Protein AF-A0A0N7LTR2-F1 (afdb_monomer_lite)

Secondary structure (DSSP, 8-state):
-----------------------------THHHHHHTT--TTGGG---S---S--------------------------------------------------------------------------------------------------------------------------------------PPPPS--STT-----TTT-SEEEEEE--STTEE-STT--BTTT-GGGB-TTS-EE-TTS-EEEEE--SSSEEEETTTEEEEP-SSS---SEEEEE-TTSS-EEEEEPPPEEEE-STT-SSEEE-TTS-EEE---S-HHHHHHHHS--SSTT-TTSSS------EEE-B-B-TTSPBPBPTTSSB-B-TTTT-BHHHHHHHHTTTT--S-EEE-SS-SS--EEEEEEEEEEEETTEEEEEEEEEESSSS---EE---TT-TT--SGGGTPPB-SSBSSSSEEE-SS-EEEE-TTS-EEEE-SSEEEE--EEEEEEEEPPPGGGG--SSSSS-PPPEEEEEEEEEEEEEPBS-TT-EEEETT---SS---BPPPEEEEE-SS-TTSEEEEE-S-EEBTTS-EE--SEESS--S-EEEETTS-EEEEE-B-TTS-B---EEEETHHHHHHTTSHHHHTT---HHHHHTB-HHHHHBS--BTTS-EE-TTSSSEEEPPPSB--BSB--SSSTT-BPBS-TTSPSSPPTT-BSS-TT-EEEEEEESS--SSS-GGGBTTTTSTTTT-B-TTS-B--SSEEEEEEEES-SSPEEEEEEEEEEEEEE--EEPSS-EEE--SS--EEEESSS-EEE-TTS---TTS----EEE-STT-SSHHHH--EEEESPPTTT-EEE-TTS---TTTHHHHEEEEE-SSEEEEEETTEEEEEEET--S---GGGEE--

pLDDT: mean 75.54, std 25.18, range [21.42, 98.56]

Structure (mmCIF, N/CA/C/O backbone):
data_AF-A0A0N7LTR2-F1
#
_entry.id   AF-A0A0N7LTR2-F1
#
loop_
_atom_site.group_PDB
_atom_site.id
_atom_site.type_symbol
_atom_site.label_atom_id
_atom_site.label_alt_id
_atom_site.label_comp_id
_atom_site.label_asym_id
_atom_site.label_entity_id
_atom_site.label_seq_id
_atom_site.pdbx_PDB_ins_code
_atom_site.Cartn_x
_atom_site.Cartn_y
_atom_site.Cartn_z
_atom_site.occupancy
_atom_site.B_iso_or_equiv
_atom_site.auth_seq_id
_atom_site.auth_comp_id
_atom_site.auth_asym_id
_atom_site.auth_atom_id
_atom_site.pdbx_PDB_model_num
ATOM 1 N N . MET A 1 1 ? -13.730 67.266 6.460 1.00 27.45 1 MET A N 1
ATOM 2 C CA . MET A 1 1 ? -13.544 68.736 6.355 1.00 27.45 1 MET A CA 1
ATOM 3 C C . MET A 1 1 ? -12.291 68.985 5.519 1.00 27.45 1 MET A C 1
ATOM 5 O O . MET A 1 1 ? -11.347 68.276 5.801 1.00 27.45 1 MET A O 1
ATOM 9 N N . ALA A 1 2 ? -12.317 69.915 4.543 1.00 21.88 2 ALA A N 1
ATOM 10 C CA . ALA A 1 2 ? -11.205 70.540 3.773 1.00 21.88 2 ALA A CA 1
ATOM 11 C C . ALA A 1 2 ? -9.963 69.702 3.328 1.00 21.88 2 ALA A C 1
ATOM 13 O O . ALA A 1 2 ? -9.376 69.005 4.134 1.00 21.88 2 ALA A O 1
ATOM 14 N N . ASN A 1 3 ? -9.384 69.805 2.117 1.00 23.39 3 ASN A N 1
ATOM 15 C CA . ASN A 1 3 ? -9.625 70.615 0.900 1.00 23.39 3 ASN A CA 1
ATOM 16 C C . ASN A 1 3 ? -8.647 70.138 -0.227 1.00 23.39 3 ASN A C 1
ATOM 18 O O . ASN A 1 3 ? -7.612 69.577 0.104 1.00 23.39 3 ASN A O 1
ATOM 22 N N . SER A 1 4 ? -8.797 70.401 -1.540 1.00 26.00 4 SER A N 1
ATOM 23 C CA . SER A 1 4 ? -9.983 70.736 -2.364 1.00 26.00 4 SER A CA 1
ATOM 24 C C . SER A 1 4 ? -9.645 70.940 -3.868 1.00 26.00 4 SER A C 1
ATOM 26 O O . SER A 1 4 ? -9.025 71.949 -4.203 1.00 26.00 4 SER A O 1
ATOM 28 N N . GLY A 1 5 ? -10.212 70.139 -4.788 1.00 23.17 5 GLY A N 1
ATOM 29 C CA . GLY A 1 5 ? -10.500 70.575 -6.180 1.00 23.17 5 GLY A CA 1
ATOM 30 C C . GLY A 1 5 ? -9.328 70.519 -7.181 1.00 23.17 5 GLY A C 1
ATOM 31 O O . GLY A 1 5 ? -8.189 70.763 -6.815 1.00 23.17 5 GLY A O 1
ATOM 32 N N . LYS A 1 6 ? -9.519 70.265 -8.486 1.00 24.34 6 LYS A N 1
ATOM 33 C CA . LYS A 1 6 ? -10.646 70.498 -9.432 1.00 24.34 6 LYS A CA 1
ATOM 34 C C . LYS A 1 6 ? -10.545 69.457 -10.582 1.00 24.34 6 LYS A C 1
ATOM 36 O O . LYS A 1 6 ? -9.439 69.014 -10.839 1.00 24.34 6 LYS A O 1
ATOM 41 N N . GLY A 1 7 ? -11.560 69.086 -11.374 1.00 22.12 7 GLY A N 1
ATOM 42 C CA . GLY A 1 7 ? -12.991 69.424 -11.431 1.00 22.12 7 GLY A CA 1
ATOM 43 C C . GLY A 1 7 ? -13.678 68.708 -12.625 1.00 22.12 7 GLY A C 1
ATOM 44 O O . GLY A 1 7 ? -13.014 68.392 -13.606 1.00 22.12 7 GLY A O 1
ATOM 45 N N . ARG A 1 8 ? -14.994 68.433 -12.537 1.00 24.25 8 ARG A N 1
ATOM 46 C CA . ARG A 1 8 ? -15.818 67.762 -13.583 1.00 24.25 8 ARG A CA 1
ATOM 47 C C . ARG A 1 8 ? -16.147 68.694 -14.780 1.00 24.25 8 ARG A C 1
ATOM 49 O O . ARG A 1 8 ? -15.935 69.902 -14.671 1.00 24.25 8 ARG A O 1
ATOM 56 N N . PRO A 1 9 ? -16.765 68.181 -15.869 1.00 26.11 9 PRO A N 1
ATOM 57 C CA . PRO A 1 9 ? -18.240 68.213 -15.922 1.00 26.11 9 PRO A CA 1
ATOM 58 C C . PRO A 1 9 ? -18.907 66.909 -16.418 1.00 26.11 9 PRO A C 1
ATOM 60 O O . PRO A 1 9 ? -18.308 66.106 -17.121 1.00 26.11 9 PRO A O 1
ATOM 63 N N . SER A 1 10 ? -20.177 66.719 -16.050 1.00 32.16 10 SER A N 1
ATOM 64 C CA . SER A 1 10 ? -21.014 65.544 -16.351 1.00 32.16 10 SER A CA 1
ATOM 65 C C . SER A 1 10 ? -22.080 65.804 -17.428 1.00 32.16 10 SER A C 1
ATOM 67 O O . SER A 1 10 ? -22.504 66.950 -17.593 1.00 32.16 10 SER A O 1
ATOM 69 N N . LYS A 1 11 ? -22.582 64.730 -18.074 1.00 24.83 11 LYS A N 1
ATOM 70 C CA . LYS A 1 11 ? -23.971 64.546 -18.579 1.00 24.83 11 LYS A CA 1
ATOM 71 C C . LYS A 1 11 ? -24.163 63.141 -19.201 1.00 24.83 11 LYS A C 1
ATOM 73 O O . LYS A 1 11 ? -23.365 62.763 -20.044 1.00 24.83 11 LYS A O 1
ATOM 78 N N . GLY A 1 12 ? -25.219 62.409 -18.817 1.00 21.70 12 GLY A N 1
ATOM 79 C CA . GLY A 1 12 ? -25.766 61.251 -19.572 1.00 21.70 12 GLY A CA 1
ATOM 80 C C . GLY A 1 12 ? -26.955 61.673 -20.466 1.00 21.70 12 GLY A C 1
ATOM 81 O O . GLY A 1 12 ? -27.102 62.889 -20.647 1.00 21.70 12 GLY A O 1
ATOM 82 N N . PRO A 1 13 ? -27.854 60.770 -20.949 1.00 30.12 13 PRO A N 1
ATOM 83 C CA . PRO A 1 13 ? -27.952 59.304 -20.727 1.00 30.12 13 PRO A CA 1
ATOM 84 C C . PRO A 1 13 ? -28.182 58.397 -21.993 1.00 30.12 13 PRO A C 1
ATOM 86 O O . PRO A 1 13 ? -28.569 58.908 -23.036 1.00 30.12 13 PRO A O 1
ATOM 89 N N . ILE A 1 14 ? -27.952 57.067 -21.848 1.00 33.31 14 ILE A N 1
ATOM 90 C CA . ILE A 1 14 ? -28.678 55.830 -22.329 1.00 33.31 14 ILE A CA 1
ATOM 91 C C . ILE A 1 14 ? -29.540 55.946 -23.636 1.00 33.31 14 ILE A C 1
ATOM 93 O O . ILE A 1 14 ? -30.362 56.865 -23.653 1.00 33.31 14 ILE A O 1
ATOM 97 N N . PRO A 1 15 ? -29.495 55.050 -24.681 1.00 30.95 15 PRO A N 1
ATOM 98 C CA . PRO A 1 15 ? -29.559 53.561 -24.592 1.00 30.95 15 PRO A CA 1
ATOM 99 C C . PRO A 1 15 ? -28.834 52.693 -25.672 1.00 30.95 15 PRO A C 1
ATOM 101 O O . PRO A 1 15 ? -28.426 53.190 -26.718 1.00 30.95 15 PRO A O 1
ATOM 104 N N . GLY A 1 16 ? -28.855 51.359 -25.486 1.00 23.36 16 GLY A N 1
ATOM 105 C CA . GLY A 1 16 ? -28.915 50.374 -26.590 1.00 23.36 16 GLY A CA 1
ATOM 106 C C . GLY A 1 16 ? -27.848 49.268 -26.581 1.00 23.36 16 GLY A C 1
ATOM 107 O O . GLY A 1 16 ? -26.662 49.563 -26.664 1.00 23.36 16 GLY A O 1
ATOM 108 N N . ALA A 1 17 ? -28.276 48.002 -26.531 1.00 37.16 17 ALA A N 1
ATOM 109 C CA . ALA A 1 17 ? -27.402 46.830 -26.635 1.00 37.16 17 ALA A CA 1
ATOM 110 C C . ALA A 1 17 ? -27.069 46.477 -28.096 1.00 37.16 17 ALA A C 1
ATOM 112 O O . ALA A 1 17 ? -27.953 46.524 -28.952 1.00 37.16 17 ALA A O 1
ATOM 113 N N . ILE A 1 18 ? -25.829 46.044 -28.347 1.00 26.25 18 ILE A N 1
ATOM 114 C CA . ILE A 1 18 ? -25.440 45.177 -29.470 1.00 26.25 18 ILE A CA 1
ATOM 115 C C . ILE A 1 18 ? -24.360 44.233 -28.930 1.00 26.25 18 ILE A C 1
ATOM 117 O O . ILE A 1 18 ? -23.296 44.699 -28.531 1.00 26.25 18 ILE A O 1
ATOM 121 N N . GLY A 1 19 ? -24.639 42.930 -28.895 1.00 27.95 19 GLY A N 1
ATOM 122 C CA . GLY A 1 19 ? -23.622 41.910 -28.636 1.00 27.95 19 GLY A CA 1
ATOM 123 C C . GLY A 1 19 ? -22.854 41.565 -29.913 1.00 27.95 19 GLY A C 1
ATOM 124 O O . GLY A 1 19 ? -23.414 41.632 -31.009 1.00 27.95 19 GLY A O 1
ATOM 125 N N . ALA A 1 20 ? -21.588 41.182 -29.769 1.00 25.75 20 ALA A N 1
ATOM 126 C CA . ALA A 1 20 ? -20.799 40.553 -30.823 1.00 25.75 20 ALA A CA 1
ATOM 127 C C . ALA A 1 20 ? -19.718 39.669 -30.183 1.00 25.75 20 ALA A C 1
ATOM 129 O O . ALA A 1 20 ? -18.724 40.187 -29.685 1.00 25.75 20 ALA A O 1
ATOM 130 N N . ALA A 1 21 ? -19.989 38.362 -30.178 1.00 25.61 21 ALA A N 1
ATOM 131 C CA . ALA A 1 21 ? -19.090 37.229 -29.950 1.00 25.61 21 ALA A CA 1
ATOM 132 C C . ALA A 1 21 ? -17.677 37.529 -29.400 1.00 25.61 21 ALA A C 1
ATOM 134 O O . ALA A 1 21 ? -16.753 37.831 -30.156 1.00 25.61 21 ALA A O 1
ATOM 135 N N . VAL A 1 22 ? -17.492 37.271 -28.104 1.00 26.48 22 VAL A N 1
ATOM 136 C CA . VAL A 1 22 ? -16.370 36.413 -27.708 1.00 26.48 22 VAL A CA 1
ATOM 137 C C . VAL A 1 22 ? -16.920 34.999 -27.826 1.00 26.48 22 VAL A C 1
ATOM 139 O O . VAL A 1 22 ? -17.805 34.630 -27.061 1.00 26.48 22 VAL A O 1
ATOM 142 N N . THR A 1 23 ? -16.492 34.255 -28.840 1.00 22.69 23 THR A N 1
ATOM 143 C CA . THR A 1 23 ? -16.737 32.812 -28.886 1.00 22.69 23 THR A CA 1
ATOM 144 C C . THR A 1 23 ? -15.757 32.188 -27.897 1.00 22.69 23 THR A C 1
ATOM 146 O O . THR A 1 23 ? -14.553 32.372 -28.103 1.00 22.69 23 THR A O 1
ATOM 149 N N . PRO A 1 24 ? -16.200 31.471 -26.853 1.00 26.66 24 PRO A N 1
ATOM 150 C CA . PRO A 1 24 ? -15.319 30.519 -26.204 1.00 26.66 24 PRO A CA 1
ATOM 151 C C . PRO A 1 24 ? -14.921 29.513 -27.283 1.00 26.66 24 PRO A C 1
ATOM 153 O O . PRO A 1 24 ? -15.788 28.924 -27.932 1.00 26.66 24 PRO A O 1
ATOM 156 N N . LEU A 1 25 ? -13.623 29.332 -27.513 1.00 25.39 25 LEU A N 1
ATOM 157 C CA . LEU A 1 25 ? -13.156 28.092 -28.121 1.00 25.39 25 LEU A CA 1
ATOM 158 C C . LEU A 1 25 ? -13.174 27.043 -27.015 1.00 25.39 25 LEU A C 1
ATOM 160 O O . LEU A 1 25 ? -12.127 26.658 -26.506 1.00 25.39 25 LEU A O 1
ATOM 164 N N . GLY A 1 26 ? -14.385 26.609 -26.657 1.00 27.16 26 GLY A N 1
ATOM 165 C CA . GLY A 1 26 ? -14.559 25.301 -26.059 1.00 27.16 26 GLY A CA 1
ATOM 166 C C . GLY A 1 26 ? -14.031 24.303 -27.077 1.00 27.16 26 GLY A C 1
ATOM 167 O O . GLY A 1 26 ? -14.690 24.015 -28.076 1.00 27.16 26 GLY A O 1
ATOM 168 N N . ARG A 1 27 ? -12.804 23.827 -26.859 1.00 31.27 27 ARG A N 1
ATOM 169 C CA . ARG A 1 27 ? -12.446 22.497 -27.325 1.00 31.27 27 ARG A CA 1
ATOM 170 C C . ARG A 1 27 ? -13.220 21.554 -26.414 1.00 31.27 27 ARG A C 1
ATOM 172 O O . ARG A 1 27 ? -12.696 21.144 -25.390 1.00 31.27 27 ARG A O 1
ATOM 179 N N . GLN A 1 28 ? -14.460 21.237 -26.800 1.00 34.88 28 GLN A N 1
ATOM 180 C CA . GLN A 1 28 ? -14.993 19.921 -26.463 1.00 34.88 28 GLN A CA 1
ATOM 181 C C . GLN A 1 28 ? -13.907 18.924 -26.859 1.00 34.88 28 GLN A C 1
ATOM 183 O O . GLN A 1 28 ? -13.336 19.044 -27.953 1.00 34.88 28 GLN A O 1
ATOM 188 N N . ASN A 1 29 ? -13.568 18.007 -25.961 1.00 39.97 29 ASN A N 1
ATOM 189 C CA . ASN A 1 29 ? -12.481 17.067 -26.181 1.00 39.97 29 ASN A CA 1
ATOM 190 C C . ASN A 1 29 ? -12.978 15.910 -27.067 1.00 39.97 29 ASN A C 1
ATOM 192 O O . ASN A 1 29 ? -12.869 14.741 -26.707 1.00 39.97 29 ASN A O 1
ATOM 196 N N . THR A 1 30 ? -13.537 16.254 -28.242 1.00 39.19 30 THR A N 1
ATOM 197 C CA . THR A 1 30 ? -14.278 15.338 -29.128 1.00 39.19 30 THR A CA 1
ATOM 198 C C . THR A 1 30 ? -13.430 14.178 -29.620 1.00 39.19 30 THR A C 1
ATOM 200 O O . THR A 1 30 ? -13.977 13.264 -30.204 1.00 39.19 30 THR A O 1
ATOM 203 N N . LEU A 1 31 ? -12.114 14.168 -29.377 1.00 40.31 31 LEU A N 1
ATOM 204 C CA . LEU A 1 31 ? -11.267 13.010 -29.642 1.00 40.31 31 LEU A CA 1
ATOM 205 C C . LEU A 1 31 ? -11.751 11.750 -28.915 1.00 40.31 31 LEU A C 1
ATOM 207 O O . LEU A 1 31 ? -11.686 10.685 -29.514 1.00 40.31 31 LEU A O 1
ATOM 211 N N . ILE A 1 32 ? -12.213 11.850 -27.662 1.00 41.16 32 ILE A N 1
ATOM 212 C CA . ILE A 1 32 ? -12.656 10.669 -26.903 1.00 41.16 32 ILE A CA 1
ATOM 213 C C . ILE A 1 32 ? -13.948 10.132 -27.527 1.00 41.16 32 ILE A C 1
ATOM 215 O O . ILE A 1 32 ? -13.973 8.995 -27.985 1.00 41.16 32 ILE A O 1
ATOM 219 N N . GLU A 1 33 ? -14.973 10.978 -27.659 1.00 42.22 33 GLU A N 1
ATOM 220 C CA . GLU A 1 33 ? -16.238 10.627 -28.319 1.00 42.22 33 GLU A CA 1
ATOM 221 C C . GLU A 1 33 ? -16.053 10.185 -29.782 1.00 42.22 33 GLU A C 1
ATOM 223 O O . GLU A 1 33 ? -16.671 9.214 -30.197 1.00 42.22 33 GLU A O 1
ATOM 228 N N . ASP A 1 34 ? -15.204 10.847 -30.578 1.00 44.53 34 ASP A N 1
ATOM 229 C CA . ASP A 1 34 ? -14.968 10.499 -31.986 1.00 44.53 34 ASP A CA 1
ATOM 230 C C . ASP A 1 34 ? -14.216 9.163 -32.120 1.00 44.53 34 ASP A C 1
ATOM 232 O O . ASP A 1 34 ? -14.466 8.440 -33.084 1.00 44.53 34 ASP A O 1
ATOM 236 N N . ILE A 1 35 ? -13.299 8.816 -31.204 1.00 42.31 35 ILE A N 1
ATOM 237 C CA . ILE A 1 35 ? -12.609 7.510 -31.193 1.00 42.31 35 ILE A CA 1
ATOM 238 C C . ILE A 1 35 ? -13.578 6.419 -30.724 1.00 42.31 35 ILE A C 1
ATOM 240 O O . ILE A 1 35 ? -13.783 5.438 -31.435 1.00 42.31 35 ILE A O 1
ATOM 244 N N . VAL A 1 36 ? -14.249 6.626 -29.591 1.00 47.41 36 VAL A N 1
ATOM 245 C CA . VAL A 1 36 ? -15.200 5.668 -29.007 1.00 47.41 36 VAL A CA 1
ATOM 246 C C . VAL A 1 36 ? -16.411 5.435 -29.921 1.00 47.41 36 VAL A C 1
ATOM 248 O O . VAL A 1 36 ? -16.826 4.299 -30.119 1.00 47.41 36 VAL A O 1
ATOM 251 N N . ALA A 1 37 ? -16.950 6.469 -30.574 1.00 43.69 37 ALA A N 1
ATOM 252 C CA . ALA A 1 37 ? -18.057 6.329 -31.527 1.00 43.69 37 ALA A CA 1
ATOM 253 C C . ALA A 1 37 ? -17.639 5.773 -32.904 1.00 43.69 37 ALA A C 1
ATOM 255 O O . ALA A 1 37 ? -18.510 5.557 -33.757 1.00 43.69 37 ALA A O 1
ATOM 256 N N . GLN A 1 38 ? -16.338 5.556 -33.144 1.00 41.66 38 GLN A N 1
ATOM 257 C CA . GLN A 1 38 ? -15.838 4.783 -34.285 1.00 41.66 38 GLN A CA 1
ATOM 258 C C . GLN A 1 38 ? -15.756 3.279 -33.992 1.00 41.66 38 GLN A C 1
ATOM 260 O O . GLN A 1 38 ? -15.782 2.508 -34.949 1.00 41.66 38 GLN A O 1
ATOM 265 N N . ILE A 1 39 ? -15.735 2.867 -32.719 1.00 44.88 39 ILE A N 1
ATOM 266 C CA . ILE A 1 39 ? -15.826 1.462 -32.311 1.00 44.88 39 ILE A CA 1
ATOM 267 C C . ILE A 1 39 ? -17.258 0.981 -32.566 1.00 44.88 39 ILE A C 1
ATOM 269 O O . ILE A 1 39 ? -18.227 1.522 -32.026 1.00 44.88 39 ILE A O 1
ATOM 273 N N . THR A 1 40 ? -17.420 -0.023 -33.424 1.00 46.09 40 THR A N 1
ATOM 274 C CA . THR A 1 40 ? -18.721 -0.622 -33.728 1.00 46.09 40 THR A CA 1
ATOM 275 C C . THR A 1 40 ? -18.860 -1.996 -33.082 1.00 46.09 40 THR A C 1
ATOM 277 O O . THR A 1 40 ? -17.884 -2.655 -32.739 1.00 46.09 40 THR A O 1
ATOM 280 N N . THR A 1 41 ? -20.093 -2.503 -33.002 1.00 40.34 41 THR A N 1
ATOM 281 C CA . THR A 1 41 ? -20.376 -3.882 -32.556 1.00 40.34 41 THR A CA 1
ATOM 282 C C . THR A 1 41 ? -19.695 -4.965 -33.411 1.00 40.34 41 THR A C 1
ATOM 284 O O . THR A 1 41 ? -19.755 -6.130 -33.049 1.00 40.34 41 THR A O 1
ATOM 287 N N . ALA A 1 42 ? -19.115 -4.627 -34.571 1.00 39.16 42 ALA A N 1
ATOM 288 C CA . ALA A 1 42 ? -18.319 -5.567 -35.359 1.00 39.16 42 ALA A CA 1
ATOM 289 C C . ALA A 1 42 ? -16.855 -5.618 -34.899 1.00 39.16 42 ALA A C 1
ATOM 291 O O . ALA A 1 42 ? -16.266 -6.690 -34.949 1.00 39.16 42 ALA A O 1
ATOM 292 N N . ASP A 1 43 ? -16.310 -4.493 -34.432 1.00 41.06 43 ASP A N 1
ATOM 293 C CA . ASP A 1 43 ? -14.944 -4.398 -33.913 1.00 41.06 43 ASP A CA 1
ATOM 294 C C . ASP A 1 43 ? -14.886 -5.067 -32.521 1.00 41.06 43 ASP A C 1
ATOM 296 O O . ASP A 1 43 ? -14.080 -5.960 -32.299 1.00 41.06 43 ASP A O 1
ATOM 300 N N . LEU A 1 44 ? -15.889 -4.804 -31.669 1.00 41.75 44 LEU A N 1
ATOM 301 C CA . LEU A 1 44 ? -16.116 -5.454 -30.358 1.00 41.75 44 LEU A CA 1
ATOM 302 C C . LEU A 1 44 ? -16.472 -6.958 -30.407 1.00 41.75 44 LEU A C 1
ATOM 304 O O . LEU A 1 44 ? -16.758 -7.560 -29.374 1.00 41.75 44 LEU A O 1
ATOM 308 N N . MET A 1 45 ? -16.582 -7.564 -31.592 1.00 34.56 45 MET A N 1
ATOM 309 C CA . MET A 1 45 ? -16.967 -8.977 -31.752 1.00 34.56 45 MET A CA 1
ATOM 310 C C . MET A 1 45 ? -15.912 -9.819 -32.474 1.00 34.56 45 MET A C 1
ATOM 312 O O . MET A 1 45 ? -16.146 -11.011 -32.689 1.00 34.56 45 MET A O 1
ATOM 316 N N . GLU A 1 46 ? -14.761 -9.246 -32.830 1.00 34.41 46 GLU A N 1
ATOM 317 C CA . GLU A 1 46 ? -13.662 -9.975 -33.471 1.00 34.41 46 GLU A CA 1
ATOM 318 C C . GLU A 1 46 ? -12.731 -10.621 -32.420 1.00 34.41 46 GLU A C 1
ATOM 320 O O . GLU A 1 46 ? -11.512 -10.487 -32.470 1.00 34.41 46 GLU A O 1
ATOM 325 N N . ILE A 1 47 ? -13.318 -11.401 -31.492 1.00 34.41 47 ILE A N 1
ATOM 326 C CA . ILE A 1 47 ? -12.594 -12.442 -30.734 1.00 34.41 47 ILE A CA 1
ATOM 327 C C . ILE A 1 47 ? -12.241 -13.554 -31.735 1.00 34.41 47 ILE A C 1
ATOM 329 O O . ILE A 1 47 ? -12.914 -14.587 -31.824 1.00 34.41 47 ILE A O 1
ATOM 333 N N . ASP A 1 48 ? -11.242 -13.293 -32.579 1.00 31.02 48 ASP A N 1
ATOM 334 C CA . ASP A 1 48 ? -10.843 -14.197 -33.653 1.00 31.02 48 ASP A CA 1
ATOM 335 C C . ASP A 1 48 ? -9.803 -15.195 -33.139 1.00 31.02 48 ASP A C 1
ATOM 337 O O . ASP A 1 48 ? -8.657 -14.862 -32.829 1.00 31.02 48 ASP A O 1
ATOM 341 N N . THR A 1 49 ? -10.215 -16.457 -33.048 1.00 32.31 49 THR A N 1
ATOM 342 C CA . THR A 1 49 ? -9.382 -17.573 -32.590 1.00 32.31 49 THR A CA 1
ATOM 343 C C . THR A 1 49 ? -8.345 -17.976 -33.649 1.00 32.31 49 THR A C 1
ATOM 345 O O . THR A 1 49 ? -8.417 -19.086 -34.182 1.00 32.31 49 THR A O 1
ATOM 348 N N . GLU A 1 50 ? -7.398 -17.094 -33.998 1.00 35.25 50 GLU A N 1
ATOM 349 C CA . GLU A 1 50 ? -6.238 -17.436 -34.842 1.00 35.25 50 GLU A CA 1
ATOM 350 C C . GLU A 1 50 ? -5.034 -16.457 -34.717 1.00 35.25 50 GLU A C 1
ATOM 352 O O . GLU A 1 50 ? -4.510 -15.968 -35.718 1.00 35.25 50 GLU A O 1
ATOM 357 N N . VAL A 1 51 ? -4.512 -16.213 -33.502 1.00 29.16 51 VAL A N 1
ATOM 358 C CA . VAL A 1 51 ? -3.215 -15.515 -33.318 1.00 29.16 51 VAL A CA 1
ATOM 359 C C . VAL A 1 51 ? -2.070 -16.511 -33.119 1.00 29.16 51 VAL A C 1
ATOM 361 O O . VAL A 1 51 ? -1.724 -16.903 -32.011 1.00 29.16 51 VAL A O 1
ATOM 364 N N . LEU A 1 52 ? -1.420 -16.897 -34.220 1.00 31.59 52 LEU A N 1
ATOM 365 C CA . LEU A 1 52 ? -0.084 -17.497 -34.186 1.00 31.59 52 LEU A CA 1
ATOM 366 C C . LEU A 1 52 ? 0.685 -17.173 -35.475 1.00 31.59 52 LEU A C 1
ATOM 368 O O . LEU A 1 52 ? 0.160 -17.297 -36.579 1.00 31.59 52 LEU A O 1
ATOM 372 N N . VAL A 1 53 ? 1.978 -16.857 -35.316 1.00 27.47 53 VAL A N 1
ATOM 373 C CA . VAL A 1 53 ? 2.972 -16.518 -36.362 1.00 27.47 53 VAL A CA 1
ATOM 374 C C . VAL A 1 53 ? 2.901 -15.080 -36.905 1.00 27.47 53 VAL A C 1
ATOM 376 O O . VAL A 1 53 ? 2.283 -14.813 -37.935 1.00 27.47 53 VAL A O 1
ATOM 379 N N . GLY A 1 54 ? 3.678 -14.171 -36.301 1.00 26.38 54 GLY A N 1
ATOM 380 C CA . GLY A 1 54 ? 3.847 -12.822 -36.856 1.00 26.38 54 GLY A CA 1
ATOM 381 C C . GLY A 1 54 ? 4.854 -11.880 -36.190 1.00 26.38 54 GLY A C 1
ATOM 382 O O . GLY A 1 54 ? 4.793 -10.692 -36.489 1.00 26.38 54 GLY A O 1
ATOM 383 N N . ASP A 1 55 ? 5.759 -12.354 -35.323 1.00 26.14 55 ASP A N 1
ATOM 384 C CA . ASP A 1 55 ? 6.715 -11.473 -34.631 1.00 26.14 55 ASP A CA 1
ATOM 385 C C . ASP A 1 55 ? 7.584 -10.686 -35.633 1.00 26.14 55 ASP A C 1
ATOM 387 O O . ASP A 1 55 ? 8.286 -11.259 -36.478 1.00 26.14 55 ASP A O 1
ATOM 391 N N . LEU A 1 56 ? 7.482 -9.356 -35.580 1.00 26.50 56 LEU A N 1
ATOM 392 C CA . LEU A 1 56 ? 8.115 -8.432 -36.521 1.00 26.50 56 LEU A CA 1
ATOM 393 C C . LEU A 1 56 ? 9.553 -8.131 -36.084 1.00 26.50 56 LEU A C 1
ATOM 395 O O . LEU A 1 56 ? 9.886 -7.021 -35.666 1.00 26.50 56 LEU A O 1
ATOM 399 N N . ASP A 1 57 ? 10.426 -9.123 -36.260 1.00 28.61 57 ASP A N 1
ATOM 400 C CA . ASP A 1 57 ? 11.876 -8.935 -36.185 1.00 28.61 57 ASP A CA 1
ATOM 401 C C . ASP A 1 57 ? 12.320 -7.859 -37.199 1.00 28.61 57 ASP A C 1
ATOM 403 O O . ASP A 1 57 ? 12.341 -8.065 -38.417 1.00 28.61 57 ASP A O 1
ATOM 407 N N . SER A 1 58 ? 12.681 -6.686 -36.674 1.00 30.05 58 SER A N 1
ATOM 408 C CA . SER A 1 58 ? 13.193 -5.546 -37.436 1.00 30.05 58 SER A CA 1
ATOM 409 C C . SER A 1 58 ? 14.728 -5.479 -37.439 1.00 30.05 58 SER A C 1
ATOM 411 O O . SER A 1 58 ? 15.327 -4.410 -37.295 1.00 30.05 58 SER A O 1
ATOM 413 N N . THR A 1 59 ? 15.408 -6.611 -37.648 1.00 26.92 59 THR A N 1
ATOM 414 C CA . THR A 1 59 ? 16.876 -6.640 -37.716 1.00 26.92 59 THR A CA 1
ATOM 415 C C . THR A 1 59 ? 17.486 -6.081 -39.015 1.00 26.92 59 THR A C 1
ATOM 417 O O . THR A 1 59 ? 17.334 -6.586 -40.126 1.00 26.92 59 THR A O 1
ATOM 420 N N . ASP A 1 60 ? 18.301 -5.043 -38.809 1.00 28.16 60 ASP A N 1
ATOM 421 C CA . ASP A 1 60 ? 19.598 -4.787 -39.457 1.00 28.16 60 ASP A CA 1
ATOM 422 C C . ASP A 1 60 ? 19.657 -4.742 -41.002 1.00 28.16 60 ASP A C 1
ATOM 424 O O . ASP A 1 60 ? 20.283 -5.573 -41.666 1.00 28.16 60 ASP A O 1
ATOM 428 N N . VAL A 1 61 ? 19.163 -3.646 -41.599 1.00 25.36 61 VAL A N 1
ATOM 429 C CA . VAL A 1 61 ? 19.567 -3.255 -42.967 1.00 25.36 61 VAL A CA 1
ATOM 430 C C . VAL A 1 61 ? 20.991 -2.677 -42.964 1.00 25.36 61 VAL A C 1
ATOM 432 O O . VAL A 1 61 ? 21.218 -1.480 -43.170 1.00 25.36 61 VAL A O 1
ATOM 435 N N . ARG A 1 62 ? 21.990 -3.551 -42.808 1.00 26.03 62 ARG A N 1
ATOM 436 C CA . ARG A 1 62 ? 23.360 -3.282 -43.264 1.00 26.03 62 ARG A CA 1
ATOM 437 C C . ARG A 1 62 ? 23.552 -3.818 -44.673 1.00 26.03 62 ARG A C 1
ATOM 439 O O . ARG A 1 62 ? 23.487 -5.014 -44.929 1.00 26.03 62 ARG A O 1
ATOM 446 N N . ASN A 1 63 ? 23.856 -2.905 -45.592 1.00 27.81 63 ASN A N 1
ATOM 447 C CA . ASN A 1 63 ? 24.342 -3.271 -46.916 1.00 27.81 63 ASN A CA 1
ATOM 448 C C . ASN A 1 63 ? 25.689 -4.002 -46.800 1.00 27.81 63 ASN A C 1
ATOM 450 O O . ASN A 1 63 ? 26.694 -3.360 -46.497 1.00 27.81 63 ASN A O 1
ATOM 454 N N . ASP A 1 64 ? 25.739 -5.271 -47.196 1.00 24.77 64 ASP A N 1
ATOM 455 C CA . ASP A 1 64 ? 26.856 -5.753 -48.009 1.00 24.77 64 ASP A CA 1
ATOM 456 C C . ASP A 1 64 ? 26.357 -6.713 -49.100 1.00 24.77 64 ASP A C 1
ATOM 458 O O . ASP A 1 64 ? 25.245 -7.241 -49.043 1.00 24.77 64 ASP A O 1
ATOM 462 N N . ALA A 1 65 ? 27.141 -6.841 -50.164 1.00 24.86 65 ALA A N 1
ATOM 463 C CA . ALA A 1 65 ? 26.730 -7.458 -51.415 1.00 24.86 65 ALA A CA 1
ATOM 464 C C . ALA A 1 65 ? 27.205 -8.915 -51.569 1.00 24.86 65 ALA A C 1
ATOM 466 O O . ALA A 1 65 ? 28.129 -9.370 -50.906 1.00 24.86 65 ALA A O 1
ATOM 467 N N . ASP A 1 66 ? 26.637 -9.569 -52.588 1.00 25.36 66 ASP A N 1
ATOM 468 C CA . ASP A 1 66 ? 27.127 -10.798 -53.233 1.00 25.36 66 ASP A CA 1
ATOM 469 C C . ASP A 1 66 ? 26.861 -12.133 -52.501 1.00 25.36 66 ASP A C 1
ATOM 471 O O . ASP A 1 66 ? 27.648 -12.622 -51.695 1.00 25.36 66 ASP A O 1
ATOM 475 N N . SER A 1 67 ? 25.813 -12.852 -52.919 1.00 25.14 67 SER A N 1
ATOM 476 C CA . SER A 1 67 ? 26.039 -13.970 -53.855 1.00 25.14 67 SER A CA 1
ATOM 477 C C . SER A 1 67 ? 24.747 -14.658 -54.325 1.00 25.14 67 SER A C 1
ATOM 479 O O . SER A 1 67 ? 23.633 -14.355 -53.907 1.00 25.14 67 SER A O 1
ATOM 481 N N . SER A 1 68 ? 24.907 -15.519 -55.329 1.00 24.48 68 SER A N 1
ATOM 482 C CA . SER A 1 68 ? 23.861 -16.071 -56.193 1.00 24.48 68 SER A CA 1
ATOM 483 C C . SER A 1 68 ? 23.277 -17.423 -55.755 1.00 24.48 68 SER A C 1
ATOM 485 O O . SER A 1 68 ? 23.980 -18.217 -55.142 1.00 24.48 68 SER A O 1
ATOM 487 N N . ASP A 1 69 ? 22.123 -17.761 -56.356 1.00 25.89 69 ASP A N 1
ATOM 488 C CA . ASP A 1 69 ? 21.676 -19.133 -56.695 1.00 25.89 69 ASP A CA 1
ATOM 489 C C . ASP A 1 69 ? 21.028 -19.968 -55.559 1.00 25.89 69 ASP A C 1
ATOM 491 O O . ASP A 1 69 ? 21.728 -20.697 -54.864 1.00 25.89 69 ASP A O 1
ATOM 495 N N . ARG A 1 70 ? 19.675 -20.015 -55.487 1.00 26.52 70 ARG A N 1
ATOM 496 C CA . ARG A 1 70 ? 18.893 -21.219 -55.902 1.00 26.52 70 ARG A CA 1
ATOM 497 C C . ARG A 1 70 ? 17.365 -21.191 -55.714 1.00 26.52 70 ARG A C 1
ATOM 499 O O . ARG A 1 70 ? 16.845 -21.083 -54.618 1.00 26.52 70 ARG A O 1
ATOM 506 N N . THR A 1 71 ? 16.684 -21.450 -56.834 1.00 24.88 71 THR A N 1
ATOM 507 C CA . THR A 1 71 ? 15.491 -22.314 -57.014 1.00 24.88 71 THR A CA 1
ATOM 508 C C . THR A 1 71 ? 14.472 -22.494 -55.873 1.00 24.88 71 THR A C 1
ATOM 510 O O . THR A 1 71 ? 14.697 -23.261 -54.940 1.00 24.88 71 THR A O 1
ATOM 513 N N . ALA A 1 72 ? 13.255 -21.993 -56.099 1.00 25.05 72 ALA A N 1
ATOM 514 C CA . ALA A 1 72 ? 12.040 -22.489 -55.445 1.00 25.05 72 ALA A CA 1
ATOM 515 C C . ALA A 1 72 ? 11.694 -23.939 -55.854 1.00 25.05 72 ALA A C 1
ATOM 517 O O . ALA A 1 72 ? 12.019 -24.365 -56.970 1.00 25.05 72 ALA A O 1
ATOM 518 N N . PRO A 1 73 ? 10.902 -24.643 -55.029 1.00 29.91 73 PRO A N 1
ATOM 519 C CA . PRO A 1 73 ? 9.879 -25.551 -55.529 1.00 29.91 73 PRO A CA 1
ATOM 520 C C . PRO A 1 73 ? 8.461 -25.122 -55.115 1.00 29.91 73 PRO A C 1
ATOM 522 O O . PRO A 1 73 ? 8.218 -24.537 -54.067 1.00 29.91 73 PRO A O 1
ATOM 525 N N . THR A 1 74 ? 7.514 -25.446 -55.986 1.00 25.28 74 THR A N 1
ATOM 526 C CA . THR A 1 74 ? 6.073 -25.204 -55.859 1.00 25.28 74 THR A CA 1
ATOM 527 C C . THR A 1 74 ? 5.402 -26.066 -54.788 1.00 25.28 74 THR A C 1
ATOM 529 O O . THR A 1 74 ? 5.678 -27.266 -54.738 1.00 25.28 74 THR A O 1
ATOM 532 N N . LEU A 1 75 ? 4.370 -25.537 -54.120 1.00 24.55 75 LEU A N 1
ATOM 533 C CA . LEU A 1 75 ? 3.258 -26.355 -53.628 1.00 24.55 75 LEU A CA 1
ATOM 534 C C . LEU A 1 75 ? 1.928 -25.842 -54.194 1.00 24.55 75 LEU A C 1
ATOM 536 O O . LEU A 1 75 ? 1.738 -24.647 -54.399 1.00 24.55 75 LEU A O 1
ATOM 540 N N . SER A 1 76 ? 1.034 -26.773 -54.517 1.00 23.91 76 SER A N 1
ATOM 541 C CA . SER A 1 76 ? -0.231 -26.517 -55.202 1.00 23.91 76 SER A CA 1
ATOM 542 C C . SER A 1 76 ? -1.415 -26.959 -54.352 1.00 23.91 76 SER A C 1
ATOM 544 O O . SER A 1 76 ? -1.485 -28.137 -53.998 1.00 23.91 76 SER A O 1
ATOM 546 N N . VAL A 1 77 ? -2.405 -26.087 -54.165 1.00 25.02 77 VAL A N 1
ATOM 547 C CA . VAL A 1 77 ? -3.779 -26.491 -53.832 1.00 25.02 77 VAL A CA 1
ATOM 548 C C . VAL A 1 77 ? -4.734 -25.773 -54.784 1.00 25.02 77 VAL A C 1
ATOM 550 O O . VAL A 1 77 ? -4.503 -24.629 -55.171 1.00 25.02 77 VAL A O 1
ATOM 553 N N . ALA A 1 78 ? -5.764 -26.484 -55.241 1.00 24.72 78 ALA A N 1
ATOM 554 C CA . ALA A 1 78 ? -6.647 -26.037 -56.308 1.00 24.72 78 ALA A CA 1
ATOM 555 C C . ALA A 1 78 ? -8.080 -25.802 -55.810 1.00 24.72 78 ALA A C 1
ATOM 557 O O . ALA A 1 78 ? -8.716 -26.713 -55.295 1.00 24.72 78 ALA A O 1
ATOM 558 N N . THR A 1 79 ? -8.587 -24.598 -56.085 1.00 24.67 79 THR A N 1
ATOM 559 C CA . THR A 1 79 ? -9.972 -24.283 -56.490 1.00 24.67 79 THR A CA 1
ATOM 560 C C . THR A 1 79 ? -11.142 -25.037 -55.829 1.00 24.67 79 THR A C 1
ATOM 562 O O . THR A 1 79 ? -11.480 -26.152 -56.230 1.00 24.67 79 THR A O 1
ATOM 565 N N . GLY A 1 80 ? -11.915 -24.320 -55.011 1.00 23.75 80 GLY A N 1
ATOM 566 C CA . GLY A 1 80 ? -13.342 -24.567 -54.770 1.00 23.75 80 GLY A CA 1
ATOM 567 C C . GLY A 1 80 ? -14.087 -23.230 -54.828 1.00 23.75 80 GLY A C 1
ATOM 568 O O . GLY A 1 80 ? -13.650 -22.277 -54.198 1.00 23.75 80 GLY A O 1
ATOM 569 N N . ALA A 1 81 ? -15.145 -23.111 -55.635 1.00 25.05 81 ALA A N 1
ATOM 570 C CA . ALA A 1 81 ? -15.759 -21.818 -55.963 1.00 25.05 81 ALA A CA 1
ATOM 571 C C . ALA A 1 81 ? -17.250 -21.749 -55.611 1.00 25.05 81 ALA A C 1
ATOM 573 O O . ALA A 1 81 ? -17.984 -22.709 -55.842 1.00 25.05 81 ALA A O 1
ATOM 574 N N . SER A 1 82 ? -17.725 -20.563 -55.221 1.00 25.89 82 SER A N 1
ATOM 575 C CA . SER A 1 82 ? -19.077 -20.091 -55.556 1.00 25.89 82 SER A CA 1
ATOM 576 C C . SER A 1 82 ? -19.106 -18.555 -55.620 1.00 25.89 82 SER A C 1
ATOM 578 O O . SER A 1 82 ? -18.241 -17.904 -55.042 1.00 25.89 82 SER A O 1
ATOM 580 N N . ALA A 1 83 ? -20.028 -17.973 -56.394 1.00 26.00 83 ALA A N 1
ATOM 581 C CA . ALA A 1 83 ? -20.060 -16.535 -56.676 1.00 26.00 83 ALA A CA 1
ATOM 582 C C . ALA A 1 83 ? -21.490 -16.009 -56.891 1.00 26.00 83 ALA A C 1
ATOM 584 O O . ALA A 1 83 ? -22.290 -16.675 -57.550 1.00 26.00 83 ALA A O 1
ATOM 585 N N . ALA A 1 84 ? -21.763 -14.785 -56.421 1.00 26.72 84 ALA A N 1
ATOM 586 C CA . ALA A 1 84 ? -22.896 -13.929 -56.808 1.00 26.72 84 ALA A CA 1
ATOM 587 C C . ALA A 1 84 ? -22.576 -12.462 -56.409 1.00 26.72 84 ALA A C 1
ATOM 589 O O . ALA A 1 84 ? -22.525 -12.157 -55.230 1.00 26.72 84 ALA A O 1
ATOM 590 N N . THR A 1 85 ? -22.094 -11.568 -57.284 1.00 24.59 85 THR A N 1
ATOM 591 C CA . THR A 1 85 ? -22.801 -10.746 -58.302 1.00 24.59 85 THR A CA 1
ATOM 592 C C . THR A 1 85 ? -23.758 -9.649 -57.792 1.00 24.59 85 THR A C 1
ATOM 594 O O . THR A 1 85 ? -24.946 -9.924 -57.645 1.00 24.59 85 THR A O 1
ATOM 597 N N . ALA A 1 86 ? -23.271 -8.397 -57.699 1.00 26.05 86 ALA A N 1
ATOM 598 C CA . ALA A 1 86 ? -23.912 -7.107 -58.082 1.00 26.05 86 ALA A CA 1
ATOM 599 C C . ALA A 1 86 ? -23.129 -5.916 -57.463 1.00 26.05 86 ALA A C 1
ATOM 601 O O . ALA A 1 86 ? -22.473 -6.111 -56.454 1.00 26.05 86 ALA A O 1
ATOM 602 N N . SER A 1 87 ? -23.167 -4.660 -57.935 1.00 25.72 87 SER A N 1
ATOM 603 C CA . SER A 1 87 ? -23.363 -4.095 -59.285 1.00 25.72 87 SER A CA 1
ATOM 604 C C . SER A 1 87 ? -22.896 -2.622 -59.293 1.00 25.72 87 SER A C 1
ATOM 606 O O . SER A 1 87 ? -23.235 -1.856 -58.401 1.00 25.72 87 SER A O 1
ATOM 608 N N . ALA A 1 88 ? -22.173 -2.220 -60.338 1.00 26.66 88 ALA A N 1
ATOM 609 C CA . ALA A 1 88 ? -21.441 -0.957 -60.484 1.00 26.66 88 ALA A CA 1
ATOM 610 C C . ALA A 1 88 ? -22.213 0.384 -60.373 1.00 26.66 88 ALA A C 1
ATOM 612 O O . ALA A 1 88 ? -23.259 0.557 -60.998 1.00 26.66 88 ALA A O 1
ATOM 613 N N . ILE A 1 89 ? -21.538 1.367 -59.753 1.00 27.33 89 ILE A N 1
ATOM 614 C CA . ILE A 1 89 ? -21.526 2.836 -59.989 1.00 27.33 89 ILE A CA 1
ATOM 615 C C . ILE A 1 89 ? -20.085 3.300 -59.623 1.00 27.33 89 ILE A C 1
ATOM 617 O O . ILE A 1 89 ? -19.483 2.682 -58.755 1.00 27.33 89 ILE A O 1
ATOM 621 N N . GLY A 1 90 ? -19.415 4.309 -60.202 1.00 25.08 90 GLY A N 1
ATOM 622 C CA . GLY A 1 90 ? -19.687 5.152 -61.379 1.00 25.08 90 GLY A CA 1
ATOM 623 C C . GLY A 1 90 ? -18.783 6.408 -61.392 1.00 25.08 90 GLY A C 1
ATOM 624 O O . GLY A 1 90 ? -19.118 7.402 -60.761 1.00 25.08 90 GLY A O 1
ATOM 625 N N . ALA A 1 91 ? -17.633 6.367 -62.083 1.00 27.86 91 ALA A N 1
ATOM 626 C CA . ALA A 1 91 ? -16.531 7.340 -61.928 1.00 27.86 91 ALA A CA 1
ATOM 627 C C . ALA A 1 91 ? -16.681 8.686 -62.679 1.00 27.86 91 ALA A C 1
ATOM 629 O O . ALA A 1 91 ? -17.188 8.710 -63.802 1.00 27.86 91 ALA A O 1
ATOM 630 N N . VAL A 1 92 ? -16.098 9.768 -62.127 1.00 26.06 92 VAL A N 1
ATOM 631 C CA . VAL A 1 92 ? -15.714 11.014 -62.840 1.00 26.06 92 VAL A CA 1
ATOM 632 C C . VAL A 1 92 ? -14.411 11.601 -62.241 1.00 26.06 92 VAL A C 1
ATOM 634 O O . VAL A 1 92 ? -14.193 11.509 -61.039 1.00 26.06 92 VAL A O 1
ATOM 637 N N . ALA A 1 93 ? -13.548 12.174 -63.091 1.00 27.03 93 ALA A N 1
ATOM 638 C CA . ALA A 1 93 ? -12.265 12.840 -62.770 1.00 27.03 93 ALA A CA 1
ATOM 639 C C . ALA A 1 93 ? -12.469 14.326 -62.308 1.00 27.03 93 ALA A C 1
ATOM 641 O O . ALA A 1 93 ? -13.615 14.736 -62.158 1.00 27.03 93 ALA A O 1
ATOM 642 N N . SER A 1 94 ? -11.487 15.221 -62.071 1.00 27.80 94 SER A N 1
ATOM 643 C CA . SER A 1 94 ? -10.110 15.350 -62.598 1.00 27.80 94 SER A CA 1
ATOM 644 C C . SER A 1 94 ? -9.230 16.403 -61.878 1.00 27.80 94 SER A C 1
ATOM 646 O O . SER A 1 94 ? -9.722 17.472 -61.539 1.00 27.80 94 SER A O 1
ATOM 648 N N . GLU A 1 95 ? -7.927 16.104 -61.794 1.00 27.11 95 GLU A N 1
ATOM 649 C CA . GLU A 1 95 ? -6.694 16.930 -61.916 1.00 27.11 95 GLU A CA 1
ATOM 650 C C . GLU A 1 95 ? -6.627 18.478 -61.728 1.00 27.11 95 GLU A C 1
ATOM 652 O O . GLU A 1 95 ? -7.437 19.239 -62.249 1.00 27.11 95 GLU A O 1
ATOM 657 N N . ALA A 1 96 ? -5.434 18.884 -61.235 1.00 25.66 96 ALA A N 1
ATOM 658 C CA . ALA A 1 96 ? -4.614 20.075 -61.578 1.00 25.66 96 ALA A CA 1
ATOM 659 C C . ALA A 1 96 ? -4.848 21.434 -60.858 1.00 25.66 96 ALA A C 1
ATOM 661 O O . ALA A 1 96 ? -5.980 21.822 -60.610 1.00 25.66 96 ALA A O 1
ATOM 662 N N . ALA A 1 97 ? -3.833 22.286 -60.592 1.00 27.11 97 ALA A N 1
ATOM 663 C CA . ALA A 1 97 ? -2.356 22.153 -60.502 1.00 27.11 97 ALA A CA 1
ATOM 664 C C . ALA A 1 97 ? -1.702 23.506 -60.067 1.00 27.11 97 ALA A C 1
ATOM 666 O O . ALA A 1 97 ? -2.335 24.544 -60.221 1.00 27.11 97 ALA A O 1
ATOM 667 N N . GLN A 1 98 ? -0.392 23.494 -59.724 1.00 25.67 98 GLN A N 1
ATOM 668 C CA . GLN A 1 98 ? 0.592 24.615 -59.848 1.00 25.67 98 GLN A CA 1
ATOM 669 C C . GLN A 1 98 ? 0.483 25.846 -58.888 1.00 25.67 98 GLN A C 1
ATOM 671 O O . GLN A 1 98 ? -0.609 26.207 -58.480 1.00 25.67 98 GLN A O 1
ATOM 676 N N . GLN A 1 99 ? 1.543 26.610 -58.523 1.00 26.44 99 GLN A N 1
ATOM 677 C CA . GLN A 1 99 ? 3.027 26.460 -58.570 1.00 26.44 99 GLN A CA 1
ATOM 678 C C . GLN A 1 99 ? 3.744 27.699 -57.942 1.00 26.44 99 GLN A C 1
ATOM 680 O O . GLN A 1 99 ? 3.305 28.809 -58.210 1.00 26.44 99 GLN A O 1
ATOM 685 N N . ALA A 1 100 ? 4.904 27.512 -57.271 1.00 25.23 100 ALA A N 1
ATOM 686 C CA . ALA A 1 100 ? 5.978 28.508 -56.958 1.00 25.23 100 ALA A CA 1
ATOM 687 C C . ALA A 1 100 ? 5.638 29.788 -56.128 1.00 25.23 100 ALA A C 1
ATOM 689 O O . ALA A 1 100 ? 4.504 30.235 -56.090 1.00 25.23 100 ALA A O 1
ATOM 690 N N . GLY A 1 101 ? 6.576 30.484 -55.456 1.00 23.56 101 GLY A N 1
ATOM 691 C CA . GLY A 1 101 ? 8.019 30.265 -55.208 1.00 23.56 101 GLY A CA 1
ATOM 692 C C . GLY A 1 101 ? 8.810 31.591 -55.021 1.00 23.56 101 GLY A C 1
ATOM 693 O O . GLY A 1 101 ? 8.438 32.591 -55.624 1.00 23.56 101 GLY A O 1
ATOM 694 N N . PHE A 1 102 ? 9.938 31.563 -54.278 1.00 24.58 102 PHE A N 1
ATOM 695 C CA . PHE A 1 102 ? 10.904 32.674 -54.005 1.00 24.58 102 PHE A CA 1
ATOM 696 C C . PHE A 1 102 ? 10.398 33.854 -53.121 1.00 24.58 102 PHE A C 1
ATOM 698 O O . PHE A 1 102 ? 9.220 34.177 -53.144 1.00 24.58 102 PHE A O 1
ATOM 705 N N . GLY A 1 103 ? 11.215 34.588 -52.340 1.00 22.84 103 GLY A N 1
ATOM 706 C CA . GLY A 1 103 ? 12.632 34.419 -51.962 1.00 22.84 103 GLY A CA 1
ATOM 707 C C . GLY A 1 103 ? 13.304 35.690 -51.363 1.00 22.84 103 GLY A C 1
ATOM 708 O O . GLY A 1 103 ? 13.120 36.781 -51.882 1.00 22.84 103 GLY A O 1
ATOM 709 N N . ALA A 1 104 ? 14.142 35.501 -50.329 1.00 26.02 104 ALA A N 1
ATOM 710 C CA . ALA A 1 104 ? 15.323 36.292 -49.898 1.00 26.02 104 ALA A CA 1
ATOM 711 C C . ALA A 1 104 ? 15.285 37.807 -49.489 1.00 26.02 104 ALA A C 1
ATOM 713 O O . ALA A 1 104 ? 15.205 38.704 -50.323 1.00 26.02 104 ALA A O 1
ATOM 714 N N . SER A 1 105 ? 15.741 38.046 -48.240 1.00 25.02 105 SER A N 1
ATOM 715 C CA . SER A 1 105 ? 16.773 39.035 -47.794 1.00 25.02 105 SER A CA 1
ATOM 716 C C . SER A 1 105 ? 16.464 40.535 -47.537 1.00 25.02 105 SER A C 1
ATOM 718 O O . SER A 1 105 ? 15.853 41.210 -48.358 1.00 25.02 105 SER A O 1
ATOM 720 N N . GLY A 1 106 ? 17.047 41.090 -46.448 1.00 24.23 106 GLY A N 1
ATOM 721 C CA . GLY A 1 106 ? 17.325 42.539 -46.291 1.00 24.23 106 GLY A CA 1
ATOM 722 C C . GLY A 1 106 ? 17.378 43.122 -44.854 1.00 24.23 106 GLY A C 1
ATOM 723 O O . GLY A 1 106 ? 16.360 43.577 -44.353 1.00 24.23 106 GLY A O 1
ATOM 724 N N . ASN A 1 107 ? 18.565 43.203 -44.228 1.00 26.39 107 ASN A N 1
ATOM 725 C CA . ASN A 1 107 ? 18.855 43.927 -42.958 1.00 26.39 107 ASN A CA 1
ATOM 726 C C . ASN A 1 107 ? 19.445 45.337 -43.256 1.00 26.39 107 ASN A C 1
ATOM 728 O O . ASN A 1 107 ? 20.059 45.477 -44.322 1.00 26.39 107 ASN A O 1
ATOM 732 N N . PRO A 1 108 ? 19.300 46.384 -42.400 1.00 37.88 108 PRO A N 1
ATOM 733 C CA . PRO A 1 108 ? 20.436 46.774 -41.522 1.00 37.88 108 PRO A CA 1
ATOM 734 C C . PRO A 1 108 ? 20.109 47.523 -40.187 1.00 37.88 108 PRO A C 1
ATOM 736 O O . PRO A 1 108 ? 19.249 48.393 -40.174 1.00 37.88 108 PRO A O 1
ATOM 739 N N . ASN A 1 109 ? 20.948 47.308 -39.150 1.00 28.06 109 ASN A N 1
ATOM 740 C CA . ASN A 1 109 ? 21.507 48.257 -38.135 1.00 28.06 109 ASN A CA 1
ATOM 741 C C . ASN A 1 109 ? 20.620 49.322 -37.408 1.00 28.06 109 ASN A C 1
ATOM 743 O O . ASN A 1 109 ? 19.810 49.998 -38.022 1.00 28.06 109 ASN A O 1
ATOM 747 N N . SER A 1 110 ? 20.846 49.723 -36.141 1.00 26.08 110 SER A N 1
ATOM 748 C CA . SER A 1 110 ? 21.747 49.270 -35.053 1.00 26.08 110 SER A CA 1
ATOM 749 C C . SER A 1 110 ? 21.540 50.101 -33.758 1.00 26.08 110 SER A C 1
ATOM 751 O O . SER A 1 110 ? 21.361 51.312 -33.862 1.00 26.08 110 SER A O 1
ATOM 753 N N . ALA A 1 111 ? 21.788 49.480 -32.592 1.00 25.84 111 ALA A N 1
ATOM 754 C CA . ALA A 1 111 ? 22.247 50.060 -31.306 1.00 25.84 111 ALA A CA 1
ATOM 755 C C . ALA A 1 111 ? 21.283 50.822 -30.350 1.00 25.84 111 ALA A C 1
ATOM 757 O O . ALA A 1 111 ? 20.896 51.957 -30.615 1.00 25.84 111 ALA A O 1
ATOM 758 N N . GLY A 1 112 ? 21.142 50.280 -29.121 1.00 23.88 112 GLY A N 1
ATOM 759 C CA . GLY A 1 112 ? 21.374 51.061 -27.886 1.00 23.88 112 GLY A CA 1
ATOM 760 C C . GLY A 1 112 ? 20.444 50.856 -26.669 1.00 23.88 112 GLY A C 1
ATOM 761 O O . GLY A 1 112 ? 19.523 51.646 -26.546 1.00 23.88 112 GLY A O 1
ATOM 762 N N . ASN A 1 113 ? 20.791 49.921 -25.754 1.00 25.33 113 ASN A N 1
ATOM 763 C CA . ASN A 1 113 ? 20.509 49.842 -24.284 1.00 25.33 113 ASN A CA 1
ATOM 764 C C . ASN A 1 113 ? 19.101 50.196 -23.717 1.00 25.33 113 ASN A C 1
ATOM 766 O O . ASN A 1 113 ? 18.511 51.202 -24.080 1.00 25.33 113 ASN A O 1
ATOM 770 N N . SER A 1 114 ? 18.551 49.547 -22.680 1.00 25.88 114 SER A N 1
ATOM 771 C CA . SER A 1 114 ? 18.985 48.445 -21.786 1.00 25.88 114 SER A CA 1
ATOM 772 C C . SER A 1 114 ? 17.812 48.063 -20.860 1.00 25.88 114 SER A C 1
ATOM 774 O O . SER A 1 114 ? 17.127 48.978 -20.403 1.00 25.88 114 SER A O 1
ATOM 776 N N . GLY A 1 115 ? 17.632 46.787 -20.497 1.00 23.92 115 GLY A N 1
ATOM 777 C CA . GLY A 1 115 ? 16.645 46.359 -19.485 1.00 23.92 115 GLY A CA 1
ATOM 778 C C . GLY A 1 115 ? 16.320 44.862 -19.566 1.00 23.92 115 GLY A C 1
ATOM 779 O O . GLY A 1 115 ? 15.676 44.442 -20.512 1.00 23.92 115 GLY A O 1
ATOM 780 N N . PHE A 1 116 ? 16.830 44.096 -18.604 1.00 25.56 116 PHE A N 1
ATOM 781 C CA . PHE A 1 116 ? 16.964 42.632 -18.533 1.00 25.56 116 PHE A CA 1
ATOM 782 C C . PHE A 1 116 ? 15.713 41.759 -18.756 1.00 25.56 116 PHE A C 1
ATOM 784 O O . PHE A 1 116 ? 14.609 42.137 -18.377 1.00 25.56 116 PHE A O 1
ATOM 791 N N . GLY A 1 117 ? 15.953 40.539 -19.261 1.00 21.42 117 GLY A N 1
ATOM 792 C CA . GLY A 1 117 ? 15.053 39.382 -19.211 1.00 21.42 117 GLY A CA 1
ATOM 793 C C . GLY A 1 117 ? 15.725 38.092 -19.731 1.00 21.42 117 GLY A C 1
ATOM 794 O O . GLY A 1 117 ? 16.609 38.190 -20.579 1.00 21.42 117 GLY A O 1
ATOM 795 N N . ALA A 1 118 ? 15.259 36.944 -19.217 1.00 27.80 118 ALA A N 1
ATOM 796 C CA . ALA A 1 118 ? 15.289 35.562 -19.748 1.00 27.80 118 ALA A CA 1
ATOM 797 C C . ALA A 1 118 ? 16.615 34.850 -20.147 1.00 27.80 118 ALA A C 1
ATOM 799 O O . ALA A 1 118 ? 17.310 35.274 -21.065 1.00 27.80 118 ALA A O 1
ATOM 800 N N . GLY A 1 119 ? 16.845 33.670 -19.543 1.00 24.31 119 GLY A N 1
ATOM 801 C CA . GLY A 1 119 ? 16.617 32.349 -20.175 1.00 24.31 119 GLY A CA 1
ATOM 802 C C . GLY A 1 119 ? 17.633 31.737 -21.167 1.00 24.31 119 GLY A C 1
ATOM 803 O O . GLY A 1 119 ? 18.354 32.434 -21.874 1.00 24.31 119 GLY A O 1
ATOM 804 N N . GLY A 1 120 ? 17.566 30.401 -21.302 1.00 23.03 120 GLY A N 1
ATOM 805 C CA . GLY A 1 120 ? 17.768 29.697 -22.583 1.00 23.03 120 GLY A CA 1
ATOM 806 C C . GLY A 1 120 ? 19.088 28.940 -22.840 1.00 23.03 120 GLY A C 1
ATOM 807 O O . GLY A 1 120 ? 20.103 29.528 -23.207 1.00 23.03 120 GLY A O 1
ATOM 808 N N . ASN A 1 121 ? 18.997 27.603 -22.826 1.00 30.80 121 ASN A N 1
ATOM 809 C CA . ASN A 1 121 ? 19.794 26.650 -23.635 1.00 30.80 121 ASN A CA 1
ATOM 810 C C . ASN A 1 121 ? 19.624 26.982 -25.161 1.00 30.80 121 ASN A C 1
ATOM 812 O O . ASN A 1 121 ? 18.667 27.696 -25.479 1.00 30.80 121 ASN A O 1
ATOM 816 N N . PRO A 1 122 ? 20.410 26.477 -26.154 1.00 44.62 122 PRO A N 1
ATOM 817 C CA . PRO A 1 122 ? 21.454 25.446 -26.093 1.00 44.62 122 PRO A CA 1
ATOM 818 C C . PRO A 1 122 ? 22.721 25.724 -26.937 1.00 44.62 122 PRO A C 1
ATOM 820 O O . PRO A 1 122 ? 22.863 26.783 -27.554 1.00 44.62 122 PRO A O 1
ATOM 823 N N . ASN A 1 123 ? 23.637 24.745 -27.054 1.00 30.78 123 ASN A N 1
ATOM 824 C CA . ASN A 1 123 ? 24.595 24.760 -28.168 1.00 30.78 123 ASN A CA 1
ATOM 825 C C . ASN A 1 123 ? 25.172 23.400 -28.600 1.00 30.78 123 ASN A C 1
ATOM 827 O O . ASN A 1 123 ? 25.659 22.622 -27.785 1.00 30.78 123 ASN A O 1
ATOM 831 N N . ALA A 1 124 ? 25.248 23.194 -29.919 1.00 28.34 124 ALA A N 1
ATOM 832 C CA . ALA A 1 124 ? 26.022 22.130 -30.549 1.00 28.34 124 ALA A CA 1
ATOM 833 C C . ALA A 1 124 ? 26.718 22.639 -31.829 1.00 28.34 124 ALA A C 1
ATOM 835 O O . ALA A 1 124 ? 26.065 23.066 -32.776 1.00 28.34 124 ALA A O 1
ATOM 836 N N . GLY A 1 125 ? 28.047 22.484 -31.900 1.00 28.30 125 GLY A N 1
ATOM 837 C CA . GLY A 1 125 ? 28.737 22.198 -33.167 1.00 28.30 125 GLY A CA 1
ATOM 838 C C . GLY A 1 125 ? 29.432 23.324 -33.967 1.00 28.30 125 GLY A C 1
ATOM 839 O O . GLY A 1 125 ? 28.807 24.072 -34.707 1.00 28.30 125 GLY A O 1
ATOM 840 N N . GLN A 1 126 ? 30.769 23.188 -34.029 1.00 31.17 126 GLN A N 1
ATOM 841 C CA . GLN A 1 126 ? 31.680 23.480 -35.168 1.00 31.17 126 GLN A CA 1
ATOM 842 C C . GLN A 1 126 ? 32.188 24.921 -35.421 1.00 31.17 126 GLN A C 1
ATOM 844 O O . GLN A 1 126 ? 31.441 25.890 -35.378 1.00 31.17 126 GLN A O 1
ATOM 849 N N . GLY A 1 127 ? 33.469 25.068 -35.831 1.00 27.89 127 GLY A N 1
ATOM 850 C CA . GLY A 1 127 ? 33.853 26.315 -36.528 1.00 27.89 127 GLY A CA 1
ATOM 851 C C . GLY A 1 127 ? 35.287 26.577 -37.026 1.00 27.89 127 GLY A C 1
ATOM 852 O O . GLY A 1 127 ? 35.442 26.849 -38.206 1.00 27.89 127 GLY A O 1
ATOM 853 N N . GLY A 1 128 ? 36.336 26.520 -36.195 1.00 26.23 128 GLY A N 1
ATOM 854 C CA . GLY A 1 128 ? 37.749 26.467 -36.640 1.00 26.23 128 GLY A CA 1
ATOM 855 C C . GLY A 1 128 ? 38.527 27.720 -37.146 1.00 26.23 128 GLY A C 1
ATOM 856 O O . GLY A 1 128 ? 38.028 28.627 -37.805 1.00 26.23 128 GLY A O 1
ATOM 857 N N . THR A 1 129 ? 39.856 27.616 -36.953 1.00 27.98 129 THR A N 1
ATOM 858 C CA . THR A 1 129 ? 41.011 28.331 -37.576 1.00 27.98 129 THR A CA 1
ATOM 859 C C . THR A 1 129 ? 41.533 29.662 -36.982 1.00 27.98 129 THR A C 1
ATOM 861 O O . THR A 1 129 ? 40.834 30.667 -36.940 1.00 27.98 129 THR A O 1
ATOM 864 N N . GLY A 1 130 ? 42.836 29.697 -36.621 1.00 26.34 130 GLY A N 1
ATOM 865 C CA . GLY A 1 130 ? 43.570 30.946 -36.313 1.00 26.34 130 GLY A CA 1
ATOM 866 C C . GLY A 1 130 ? 44.809 30.855 -35.390 1.00 26.34 130 GLY A C 1
ATOM 867 O O . GLY A 1 130 ? 44.809 31.453 -34.322 1.00 26.34 130 GLY A O 1
ATOM 868 N N . ASN A 1 131 ? 45.883 30.152 -35.780 1.00 27.89 131 ASN A N 1
ATOM 869 C CA . ASN A 1 131 ? 47.164 30.086 -35.029 1.00 27.89 131 ASN A CA 1
ATOM 870 C C . ASN A 1 131 ? 48.014 31.378 -35.213 1.00 27.89 131 ASN A C 1
ATOM 872 O O . ASN A 1 131 ? 47.965 31.955 -36.304 1.00 27.89 131 ASN A O 1
ATOM 876 N N . PRO A 1 132 ? 48.845 31.813 -34.234 1.00 37.94 132 PRO A N 1
ATOM 877 C CA . PRO A 1 132 ? 50.284 31.509 -34.353 1.00 37.94 132 PRO A CA 1
ATOM 878 C C . PRO A 1 132 ? 51.056 31.212 -33.037 1.00 37.94 132 PRO A C 1
ATOM 880 O O . PRO A 1 132 ? 50.924 31.892 -32.023 1.00 37.94 132 PRO A O 1
ATOM 883 N N . ASN A 1 133 ? 51.977 30.246 -33.140 1.00 31.02 133 ASN A N 1
ATOM 884 C CA . ASN A 1 133 ? 53.000 29.813 -32.166 1.00 31.02 133 ASN A CA 1
ATOM 885 C C . ASN A 1 133 ? 54.160 30.843 -32.019 1.00 31.02 133 ASN A C 1
ATOM 887 O O . ASN A 1 133 ? 54.345 31.651 -32.938 1.00 31.02 133 ASN A O 1
ATOM 891 N N . PRO A 1 134 ? 55.005 30.803 -30.955 1.00 36.91 134 PRO A N 1
ATOM 892 C CA . PRO A 1 134 ? 56.338 30.178 -31.144 1.00 36.91 134 PRO A CA 1
ATOM 893 C C . PRO A 1 134 ? 57.047 29.518 -29.915 1.00 36.91 134 PRO A C 1
ATOM 895 O O . PRO A 1 134 ? 57.252 30.159 -28.888 1.00 36.91 134 PRO A O 1
ATOM 898 N N . GLY A 1 135 ? 57.648 28.329 -30.139 1.00 25.20 135 GLY A N 1
ATOM 899 C CA . GLY A 1 135 ? 58.776 27.720 -29.374 1.00 25.20 135 GLY A CA 1
ATOM 900 C C . GLY A 1 135 ? 58.374 26.714 -28.272 1.00 25.20 135 GLY A C 1
ATOM 901 O O . GLY A 1 135 ? 57.503 27.020 -27.477 1.00 25.20 135 GLY A O 1
ATOM 902 N N . GLY A 1 136 ? 58.909 25.486 -28.133 1.00 25.31 136 GLY A N 1
ATOM 903 C CA . GLY A 1 136 ? 60.226 24.901 -28.482 1.00 25.31 136 GLY A CA 1
ATOM 904 C C . GLY A 1 136 ? 61.098 24.799 -27.207 1.00 25.31 136 GLY A C 1
ATOM 905 O O . GLY A 1 136 ? 61.289 25.822 -26.565 1.00 25.31 136 GLY A O 1
ATOM 906 N N . ASN A 1 137 ? 61.657 23.670 -26.732 1.00 28.09 137 ASN A N 1
ATOM 907 C CA . ASN A 1 137 ? 62.018 22.372 -27.336 1.00 28.09 137 ASN A CA 1
ATOM 908 C C . ASN A 1 137 ? 62.021 21.214 -26.295 1.00 28.09 137 ASN A C 1
ATOM 910 O O . ASN A 1 137 ? 62.248 21.453 -25.114 1.00 28.09 137 ASN A O 1
ATOM 914 N N . ASN A 1 138 ? 61.939 19.960 -26.764 1.00 29.03 138 ASN A N 1
ATOM 915 C CA . ASN A 1 138 ? 62.469 18.738 -26.104 1.00 29.03 138 ASN A CA 1
ATOM 916 C C . ASN A 1 138 ? 63.910 18.483 -26.660 1.00 29.03 138 ASN A C 1
ATOM 918 O O . ASN A 1 138 ? 64.154 18.983 -27.766 1.00 29.03 138 ASN A O 1
ATOM 922 N N . PRO A 1 139 ? 64.885 17.779 -26.017 1.00 43.88 139 PRO A N 1
ATOM 923 C CA . PRO A 1 139 ? 64.780 16.356 -25.627 1.00 43.88 139 PRO A CA 1
ATOM 924 C C . PRO A 1 139 ? 65.500 15.936 -24.313 1.00 43.88 139 PRO A C 1
ATOM 926 O O . PRO A 1 139 ? 66.475 16.559 -23.893 1.00 43.88 139 PRO A O 1
ATOM 929 N N . GLY A 1 140 ? 65.132 14.785 -23.728 1.00 25.78 140 GLY A N 1
ATOM 930 C CA . GLY A 1 140 ? 65.882 14.209 -22.597 1.00 25.78 140 GLY A CA 1
ATOM 931 C C . GLY A 1 140 ? 65.529 12.766 -22.216 1.00 25.78 140 GLY A C 1
ATOM 932 O O . GLY A 1 140 ? 64.766 12.538 -21.287 1.00 25.78 140 GLY A O 1
ATOM 933 N N . THR A 1 141 ? 66.130 11.774 -22.881 1.00 32.81 141 THR A N 1
ATOM 934 C CA . THR A 1 141 ? 66.096 10.365 -22.437 1.00 32.81 141 THR A CA 1
ATOM 935 C C . THR A 1 141 ? 66.991 10.148 -21.210 1.00 32.81 141 THR A C 1
ATOM 937 O O . THR A 1 141 ? 68.181 10.463 -21.281 1.00 32.81 141 THR A O 1
ATOM 940 N N . GLY A 1 142 ? 66.482 9.540 -20.133 1.00 27.20 142 GLY A N 1
ATOM 941 C CA . GLY A 1 142 ? 67.273 9.246 -18.930 1.00 27.20 142 GLY A CA 1
ATOM 942 C C . GLY A 1 142 ? 66.745 8.049 -18.139 1.00 27.20 142 GLY A C 1
ATOM 943 O O . GLY A 1 142 ? 65.715 8.142 -17.486 1.00 27.20 142 GLY A O 1
ATOM 944 N N . ASN A 1 143 ? 67.466 6.929 -18.196 1.00 30.06 143 ASN A N 1
ATOM 945 C CA . ASN A 1 143 ? 67.176 5.710 -17.436 1.00 30.06 143 ASN A CA 1
ATOM 946 C C . ASN A 1 143 ? 67.762 5.830 -16.011 1.00 30.06 143 ASN A C 1
ATOM 948 O O . ASN A 1 143 ? 68.898 6.292 -15.878 1.00 30.06 143 ASN A O 1
ATOM 952 N N . GLY A 1 144 ? 67.038 5.423 -14.960 1.00 28.19 144 GLY A N 1
ATOM 953 C CA . GLY A 1 144 ? 67.437 5.712 -13.572 1.00 28.19 144 GLY A CA 1
ATOM 954 C C . GLY A 1 144 ? 66.890 4.748 -12.517 1.00 28.19 144 GLY A C 1
ATOM 955 O O . GLY A 1 144 ? 65.870 5.010 -11.895 1.00 28.19 144 GLY A O 1
ATOM 956 N N . THR A 1 145 ? 67.612 3.656 -12.265 1.00 29.56 145 THR A N 1
ATOM 957 C CA . THR A 1 145 ? 67.374 2.735 -11.139 1.00 29.56 145 THR A CA 1
ATOM 958 C C . THR A 1 145 ? 68.035 3.232 -9.846 1.00 29.56 145 THR A C 1
ATOM 960 O O . THR A 1 145 ? 69.227 3.545 -9.869 1.00 29.56 145 THR A O 1
ATOM 963 N N . GLY A 1 146 ? 67.340 3.191 -8.704 1.00 26.72 146 GLY A N 1
ATOM 964 C CA . GLY A 1 146 ? 67.940 3.446 -7.385 1.00 26.72 146 GLY A CA 1
ATOM 965 C C . GLY A 1 146 ? 67.027 3.048 -6.220 1.00 26.72 146 GLY A C 1
ATOM 966 O O . GLY A 1 146 ? 65.976 3.646 -6.040 1.00 26.72 146 GLY A O 1
ATOM 967 N N . ALA A 1 147 ? 67.424 2.039 -5.438 1.00 27.00 147 ALA A N 1
ATOM 968 C CA . ALA A 1 147 ? 66.641 1.477 -4.327 1.00 27.00 147 ALA A CA 1
ATOM 969 C C . ALA A 1 147 ? 67.123 1.960 -2.940 1.00 27.00 147 ALA A C 1
ATOM 971 O O . ALA A 1 147 ? 68.297 2.298 -2.784 1.00 27.00 147 ALA A O 1
ATOM 972 N N . GLY A 1 148 ? 66.251 1.912 -1.918 1.00 24.41 148 GLY A N 1
ATOM 973 C CA . GLY A 1 148 ? 66.597 2.259 -0.527 1.00 24.41 148 GLY A CA 1
ATOM 974 C C . GLY A 1 148 ? 65.496 1.984 0.519 1.00 24.41 148 GLY A C 1
ATOM 975 O O . GLY A 1 148 ? 64.703 2.864 0.819 1.00 24.41 148 GLY A O 1
ATOM 976 N N . ASN A 1 149 ? 65.491 0.767 1.077 1.00 26.75 149 ASN A N 1
ATOM 977 C CA . ASN A 1 149 ? 64.697 0.257 2.228 1.00 26.75 149 ASN A CA 1
ATOM 978 C C . ASN A 1 149 ? 65.147 0.929 3.581 1.00 26.75 149 ASN A C 1
ATOM 980 O O . ASN A 1 149 ? 66.185 1.597 3.521 1.00 26.75 149 ASN A O 1
ATOM 984 N N . PRO A 1 150 ? 64.554 0.714 4.801 1.00 44.69 150 PRO A N 1
ATOM 985 C CA . PRO A 1 150 ? 63.620 -0.360 5.200 1.00 44.69 150 PRO A CA 1
ATOM 986 C C . PRO A 1 150 ? 62.479 -0.098 6.238 1.00 44.69 150 PRO A C 1
ATOM 988 O O . PRO A 1 150 ? 62.431 0.906 6.939 1.00 44.69 150 PRO A O 1
ATOM 991 N N . ASN A 1 151 ? 61.630 -1.134 6.354 1.00 36.62 151 ASN A N 1
ATOM 992 C CA . ASN A 1 151 ? 60.599 -1.475 7.367 1.00 36.62 151 ASN A CA 1
ATOM 993 C C . ASN A 1 151 ? 61.155 -1.650 8.821 1.00 36.62 151 ASN A C 1
ATOM 995 O O . ASN A 1 151 ? 62.384 -1.690 8.966 1.00 36.62 151 ASN A O 1
ATOM 999 N N . PRO A 1 152 ? 60.330 -1.831 9.893 1.00 43.97 152 PRO A N 1
ATOM 1000 C CA . PRO A 1 152 ? 59.986 -3.212 10.326 1.00 43.97 152 PRO A CA 1
ATOM 1001 C C . PRO A 1 152 ? 58.657 -3.475 11.109 1.00 43.97 152 PRO A C 1
ATOM 1003 O O . PRO A 1 152 ? 58.326 -2.762 12.053 1.00 43.97 152 PRO A O 1
ATOM 1006 N N . GLY A 1 153 ? 58.070 -4.668 10.878 1.00 26.41 153 GLY A N 1
ATOM 1007 C CA . GLY A 1 153 ? 57.239 -5.455 11.831 1.00 26.41 153 GLY A CA 1
ATOM 1008 C C . GLY A 1 153 ? 55.791 -5.728 11.372 1.00 26.41 153 GLY A C 1
ATOM 1009 O O . GLY A 1 153 ? 55.116 -4.788 10.987 1.00 26.41 153 GLY A O 1
ATOM 1010 N N . GLY A 1 154 ? 55.217 -6.945 11.362 1.00 28.00 154 GLY A N 1
ATOM 1011 C CA . GLY A 1 154 ? 55.676 -8.300 11.743 1.00 28.00 154 GLY A CA 1
ATOM 1012 C C . GLY A 1 154 ? 54.657 -8.989 12.678 1.00 28.00 154 GLY A C 1
ATOM 1013 O O . GLY A 1 154 ? 54.583 -8.613 13.840 1.00 28.00 154 GLY A O 1
ATOM 1014 N N . ASN A 1 155 ? 53.860 -9.978 12.240 1.00 29.39 155 ASN A N 1
ATOM 1015 C CA . ASN A 1 155 ? 54.260 -11.399 12.193 1.00 29.39 155 ASN A CA 1
ATOM 1016 C C . ASN A 1 155 ? 53.330 -12.315 11.345 1.00 29.39 155 ASN A C 1
ATOM 1018 O O . ASN A 1 155 ? 52.205 -11.961 11.024 1.00 29.39 155 ASN A O 1
ATOM 1022 N N . ASN A 1 156 ? 53.865 -13.500 11.016 1.00 28.11 156 ASN A N 1
ATOM 1023 C CA . ASN A 1 156 ? 53.379 -14.597 10.138 1.00 28.11 156 ASN A CA 1
ATOM 1024 C C . ASN A 1 156 ? 52.858 -15.796 11.010 1.00 28.11 156 ASN A C 1
ATOM 1026 O O . ASN A 1 156 ? 52.805 -15.574 12.224 1.00 28.11 156 ASN A O 1
ATOM 1030 N N . PRO A 1 157 ? 52.618 -17.069 10.556 1.00 49.91 157 PRO A N 1
ATOM 1031 C CA . PRO A 1 157 ? 52.715 -17.750 9.229 1.00 49.91 157 PRO A CA 1
ATOM 1032 C C . PRO A 1 157 ? 51.458 -18.602 8.853 1.00 49.91 157 PRO A C 1
ATOM 1034 O O . PRO A 1 157 ? 50.502 -18.606 9.613 1.00 49.91 157 PRO A O 1
ATOM 1037 N N . GLY A 1 158 ? 51.332 -19.402 7.775 1.00 29.95 158 GLY A N 1
ATOM 1038 C CA . GLY A 1 158 ? 52.140 -19.900 6.629 1.00 29.95 158 GLY A CA 1
ATOM 1039 C C . GLY A 1 158 ? 51.250 -20.908 5.833 1.00 29.95 158 GLY A C 1
ATOM 1040 O O . GLY A 1 158 ? 50.150 -21.182 6.286 1.00 29.95 158 GLY A O 1
ATOM 1041 N N . ASN A 1 159 ? 51.583 -21.553 4.702 1.00 30.14 159 ASN A N 1
ATOM 1042 C CA . ASN A 1 159 ? 52.857 -21.998 4.116 1.00 30.14 159 ASN A CA 1
ATOM 1043 C C . ASN A 1 159 ? 52.642 -22.436 2.624 1.00 30.14 159 ASN A C 1
ATOM 1045 O O . ASN A 1 159 ? 51.523 -22.777 2.268 1.00 30.14 159 ASN A O 1
ATOM 1049 N N . GLY A 1 160 ? 53.684 -22.443 1.768 1.00 29.33 160 GLY A N 1
ATOM 1050 C CA . GLY A 1 160 ? 53.607 -22.574 0.279 1.00 29.33 160 GLY A CA 1
ATOM 1051 C C . GLY A 1 160 ? 53.094 -23.906 -0.340 1.00 29.33 160 GLY A C 1
ATOM 1052 O O . GLY A 1 160 ? 52.586 -24.766 0.364 1.00 29.33 160 GLY A O 1
ATOM 1053 N N . ASN A 1 161 ? 53.273 -24.211 -1.642 1.00 32.25 161 ASN A N 1
ATOM 1054 C CA . ASN A 1 161 ? 54.307 -23.774 -2.608 1.00 32.25 161 ASN A CA 1
ATOM 1055 C C . ASN A 1 161 ? 54.030 -24.373 -4.033 1.00 32.25 161 ASN A C 1
ATOM 1057 O O . ASN A 1 161 ? 53.585 -25.518 -4.064 1.00 32.25 161 ASN A O 1
ATOM 1061 N N . GLY A 1 162 ? 54.358 -23.743 -5.192 1.00 28.16 162 GLY A N 1
ATOM 1062 C CA . GLY A 1 162 ? 54.225 -24.480 -6.490 1.00 28.16 162 GLY A CA 1
ATOM 1063 C C . GLY A 1 162 ? 54.218 -23.821 -7.901 1.00 28.16 162 GLY A C 1
ATOM 1064 O O . GLY A 1 162 ? 53.369 -24.194 -8.691 1.00 28.16 162 GLY A O 1
ATOM 1065 N N . ASN A 1 163 ? 55.152 -22.921 -8.256 1.00 32.31 163 ASN A N 1
ATOM 1066 C CA . ASN A 1 163 ? 55.630 -22.527 -9.623 1.00 32.31 163 ASN A CA 1
ATOM 1067 C C . ASN A 1 163 ? 54.888 -22.944 -10.939 1.00 32.31 163 ASN A C 1
ATOM 1069 O O . ASN A 1 163 ? 54.760 -24.135 -11.209 1.00 32.31 163 ASN A O 1
ATOM 1073 N N . GLY A 1 164 ? 54.668 -21.996 -11.887 1.00 28.72 164 GLY A N 1
ATOM 1074 C CA . GLY A 1 164 ? 54.112 -22.324 -13.231 1.00 28.72 164 GLY A CA 1
ATOM 1075 C C . GLY A 1 164 ? 54.392 -21.463 -14.498 1.00 28.72 164 GLY A C 1
ATOM 1076 O O . GLY A 1 164 ? 54.344 -22.042 -15.570 1.00 28.72 164 GLY A O 1
ATOM 1077 N N . ALA A 1 165 ? 54.721 -20.159 -14.424 1.00 29.86 165 ALA A N 1
ATOM 1078 C CA . ALA A 1 165 ? 55.218 -19.261 -15.515 1.00 29.86 165 ALA A CA 1
ATOM 1079 C C . ALA A 1 165 ? 54.512 -19.190 -16.914 1.00 29.86 165 ALA A C 1
ATOM 1081 O O . ALA A 1 165 ? 54.560 -20.144 -17.685 1.00 29.86 165 ALA A O 1
ATOM 1082 N N . GLY A 1 166 ? 54.054 -17.994 -17.359 1.00 29.73 166 GLY A N 1
ATOM 1083 C CA . GLY A 1 166 ? 53.586 -17.829 -18.759 1.00 29.73 166 GLY A CA 1
ATOM 1084 C C . GLY A 1 166 ? 53.022 -16.481 -19.281 1.00 29.73 166 GLY A C 1
ATOM 1085 O O . GLY A 1 166 ? 51.993 -16.516 -19.929 1.00 29.73 166 GLY A O 1
ATOM 1086 N N . ASN A 1 167 ? 53.679 -15.332 -19.043 1.00 29.97 167 ASN A N 1
ATOM 1087 C CA . ASN A 1 167 ? 53.560 -14.013 -19.736 1.00 29.97 167 ASN A CA 1
ATOM 1088 C C . ASN A 1 167 ? 52.247 -13.586 -20.486 1.00 29.97 167 ASN A C 1
ATOM 1090 O O . ASN A 1 167 ? 51.934 -14.161 -21.529 1.00 29.97 167 ASN A O 1
ATOM 1094 N N . PRO A 1 168 ? 51.611 -12.444 -20.133 1.00 44.16 168 PRO A N 1
ATOM 1095 C CA . PRO A 1 168 ? 50.434 -11.915 -20.837 1.00 44.16 168 PRO A CA 1
ATOM 1096 C C . PRO A 1 168 ? 50.788 -11.080 -22.085 1.00 44.16 168 PRO A C 1
ATOM 1098 O O . PRO A 1 168 ? 51.628 -10.185 -21.994 1.00 44.16 168 PRO A O 1
ATOM 1101 N N . ASN A 1 169 ? 50.134 -11.343 -23.228 1.00 30.84 169 ASN A N 1
ATOM 1102 C CA . ASN A 1 169 ? 49.589 -10.334 -24.166 1.00 30.84 169 ASN A CA 1
ATOM 1103 C C . ASN A 1 169 ? 48.954 -11.002 -25.406 1.00 30.84 169 ASN A C 1
ATOM 1105 O O . ASN A 1 169 ? 49.685 -11.550 -26.231 1.00 30.84 169 ASN A O 1
ATOM 1109 N N . ALA A 1 170 ? 47.635 -10.886 -25.577 1.00 31.62 170 ALA A N 1
ATOM 1110 C CA . ALA A 1 170 ? 46.952 -10.880 -26.878 1.00 31.62 170 ALA A CA 1
ATOM 1111 C C . ALA A 1 170 ? 45.474 -10.520 -26.663 1.00 31.62 170 ALA A C 1
ATOM 1113 O O . ALA A 1 170 ? 44.744 -11.288 -26.046 1.00 31.62 170 ALA A O 1
ATOM 1114 N N . GLY A 1 171 ? 45.032 -9.374 -27.184 1.00 33.94 171 GLY A N 1
ATOM 1115 C CA . GLY A 1 171 ? 43.602 -9.126 -27.356 1.00 33.94 171 GLY A CA 1
ATOM 1116 C C . GLY A 1 171 ? 43.056 -10.021 -28.469 1.00 33.94 171 GLY A C 1
ATOM 1117 O O . GLY A 1 171 ? 43.702 -10.174 -29.508 1.00 33.94 171 GLY A O 1
ATOM 1118 N N . GLY A 1 172 ? 41.882 -10.601 -28.249 1.00 26.30 172 GLY A N 1
ATOM 1119 C CA . GLY A 1 172 ? 41.204 -11.452 -29.217 1.00 26.30 172 GLY A CA 1
ATOM 1120 C C . GLY A 1 172 ? 39.743 -11.603 -28.835 1.00 26.30 172 GLY A C 1
ATOM 1121 O O . GLY A 1 172 ? 39.422 -12.366 -27.932 1.00 26.30 172 GLY A O 1
ATOM 1122 N N . SER A 1 173 ? 38.874 -10.868 -29.524 1.00 34.47 173 SER A N 1
ATOM 1123 C CA . SER A 1 173 ? 37.442 -11.138 -29.530 1.00 34.47 173 SER A CA 1
ATOM 1124 C C . SER A 1 173 ? 37.191 -12.518 -30.139 1.00 34.47 173 SER A C 1
ATOM 1126 O O . SER A 1 173 ? 37.752 -12.857 -31.185 1.00 34.47 173 SER A O 1
ATOM 1128 N N . GLY A 1 174 ? 36.353 -13.315 -29.484 1.00 26.27 174 GLY A N 1
ATOM 1129 C CA . GLY A 1 174 ? 36.009 -14.654 -29.939 1.00 26.27 174 GLY A CA 1
ATOM 1130 C C . GLY A 1 174 ? 34.705 -15.118 -29.317 1.00 26.27 174 GLY A C 1
ATOM 1131 O O . GLY A 1 174 ? 34.680 -15.469 -28.143 1.00 26.27 174 GLY A O 1
ATOM 1132 N N . ASN A 1 175 ? 33.647 -15.154 -30.127 1.00 35.66 175 ASN A N 1
ATOM 1133 C CA . ASN A 1 175 ? 32.470 -15.958 -29.818 1.00 35.66 175 ASN A CA 1
ATOM 1134 C C . ASN A 1 175 ? 32.916 -17.428 -29.776 1.00 35.66 175 ASN A C 1
ATOM 1136 O O . ASN A 1 175 ? 33.674 -17.865 -30.648 1.00 35.66 175 ASN A O 1
ATOM 1140 N N . GLY A 1 176 ? 32.490 -18.154 -28.746 1.00 26.16 176 GLY A N 1
ATOM 1141 C CA . GLY A 1 176 ? 32.964 -19.502 -28.452 1.00 26.16 176 GLY A CA 1
ATOM 1142 C C . GLY A 1 176 ? 31.883 -20.344 -27.795 1.00 26.16 176 GLY A C 1
ATOM 1143 O O . GLY A 1 176 ? 31.914 -20.579 -26.592 1.00 26.16 176 GLY A O 1
ATOM 1144 N N . ASP A 1 177 ? 30.950 -20.805 -28.617 1.00 31.55 177 ASP A N 1
ATOM 1145 C CA . ASP A 1 177 ? 30.022 -21.894 -28.344 1.00 31.55 177 ASP A CA 1
ATOM 1146 C C . ASP A 1 177 ? 30.777 -23.143 -27.843 1.00 31.55 177 ASP A C 1
ATOM 1148 O O . ASP A 1 177 ? 31.561 -23.768 -28.560 1.00 31.55 177 ASP A O 1
ATOM 1152 N N . GLY A 1 178 ? 30.573 -23.480 -26.564 1.00 26.34 178 GLY A N 1
ATOM 1153 C CA . GLY A 1 178 ? 31.373 -24.463 -25.830 1.00 26.34 178 GLY A CA 1
ATOM 1154 C C . GLY A 1 178 ? 30.529 -25.435 -25.013 1.00 26.34 178 GLY A C 1
ATOM 1155 O O . GLY A 1 178 ? 30.430 -25.309 -23.799 1.00 26.34 178 GLY A O 1
ATOM 1156 N N . SER A 1 179 ? 29.963 -26.450 -25.668 1.00 33.91 179 SER A N 1
ATOM 1157 C CA . SER A 1 179 ? 29.265 -27.552 -24.996 1.00 33.91 179 SER A CA 1
ATOM 1158 C C . SER A 1 179 ? 30.229 -28.382 -24.130 1.00 33.91 179 SER A C 1
ATOM 1160 O O . SER A 1 179 ? 31.064 -29.119 -24.668 1.00 33.91 179 SER A O 1
ATOM 1162 N N . GLY A 1 180 ? 30.099 -28.300 -22.805 1.00 26.50 180 GLY A N 1
ATOM 1163 C CA . GLY A 1 180 ? 30.887 -29.070 -21.840 1.00 26.50 180 GLY A CA 1
ATOM 1164 C C . GLY A 1 180 ? 29.997 -29.841 -20.869 1.00 26.50 180 GLY A C 1
ATOM 1165 O O . GLY A 1 180 ? 29.541 -29.280 -19.885 1.00 26.50 180 GLY A O 1
ATOM 1166 N N . GLY A 1 181 ? 29.765 -31.129 -21.130 1.00 30.66 181 GLY A N 1
ATOM 1167 C CA . GLY A 1 181 ? 29.057 -31.998 -20.187 1.00 30.66 181 GLY A CA 1
ATOM 1168 C C . GLY A 1 181 ? 29.961 -32.438 -19.032 1.00 30.66 181 GLY A C 1
ATOM 1169 O O . GLY A 1 181 ? 31.075 -32.914 -19.271 1.00 30.66 181 GLY A O 1
ATOM 1170 N N . GLY A 1 182 ? 29.464 -32.326 -17.801 1.00 26.45 182 GLY A N 1
ATOM 1171 C CA . GLY A 1 182 ? 30.125 -32.814 -16.595 1.00 26.45 182 GLY A CA 1
ATOM 1172 C C . GLY A 1 182 ? 29.111 -33.146 -15.504 1.00 26.45 182 GLY A C 1
ATOM 1173 O O . GLY A 1 182 ? 28.553 -32.243 -14.897 1.00 26.45 182 GLY A O 1
ATOM 1174 N N . ASP A 1 183 ? 28.898 -34.437 -15.247 1.00 32.53 183 ASP A N 1
ATOM 1175 C CA . ASP A 1 183 ? 28.128 -34.897 -14.088 1.00 32.53 183 ASP A CA 1
ATOM 1176 C C . ASP A 1 183 ? 28.914 -34.614 -12.795 1.00 32.53 183 ASP A C 1
ATOM 1178 O O . ASP A 1 183 ? 30.054 -35.078 -12.666 1.00 32.53 183 ASP A O 1
ATOM 1182 N N . GLY A 1 184 ? 28.300 -33.965 -11.799 1.00 27.42 184 GLY A N 1
ATOM 1183 C CA . GLY A 1 184 ? 28.816 -34.029 -10.428 1.00 27.42 184 GLY A CA 1
ATOM 1184 C C . GLY A 1 184 ? 28.418 -32.910 -9.469 1.00 27.42 184 GLY A C 1
ATOM 1185 O O . GLY A 1 184 ? 29.150 -31.938 -9.362 1.00 27.42 184 GLY A O 1
ATOM 1186 N N . GLY A 1 185 ? 27.395 -33.173 -8.649 1.00 27.64 185 GLY A N 1
ATOM 1187 C CA . GLY A 1 185 ? 27.197 -32.525 -7.346 1.00 27.64 185 GLY A CA 1
ATOM 1188 C C . GLY A 1 185 ? 26.462 -31.184 -7.373 1.00 27.64 185 GLY A C 1
ATOM 1189 O O . GLY A 1 185 ? 26.791 -30.295 -8.147 1.00 27.64 185 GLY A O 1
ATOM 1190 N N . SER A 1 186 ? 25.486 -31.050 -6.477 1.00 36.00 186 SER A N 1
ATOM 1191 C CA . SER A 1 186 ? 24.793 -29.804 -6.149 1.00 36.00 186 SER A CA 1
ATOM 1192 C C . SER A 1 186 ? 25.691 -28.894 -5.297 1.00 36.00 186 SER A C 1
ATOM 1194 O O . SER A 1 186 ? 25.456 -28.716 -4.102 1.00 36.00 186 SER A O 1
ATOM 1196 N N . ASP A 1 187 ? 26.745 -28.348 -5.901 1.00 35.06 187 ASP A N 1
ATOM 1197 C CA . ASP A 1 187 ? 27.455 -27.196 -5.344 1.00 35.06 187 ASP A CA 1
ATOM 1198 C C . ASP A 1 187 ? 26.688 -25.935 -5.790 1.00 35.06 187 ASP A C 1
ATOM 1200 O O . ASP A 1 187 ? 27.010 -25.356 -6.830 1.00 35.06 187 ASP A O 1
ATOM 1204 N N . LYS A 1 188 ? 25.643 -25.547 -5.030 1.00 38.25 188 LYS A N 1
ATOM 1205 C CA . LYS A 1 188 ? 24.946 -24.252 -5.195 1.00 38.25 188 LYS A CA 1
ATOM 1206 C C . LYS A 1 188 ? 26.025 -23.156 -5.216 1.00 38.25 188 LYS A C 1
ATOM 1208 O O . LYS A 1 188 ? 26.849 -23.134 -4.290 1.00 38.25 188 LYS A O 1
ATOM 1213 N N . PRO A 1 189 ? 26.105 -22.310 -6.260 1.00 34.44 189 PRO A N 1
ATOM 1214 C CA . PRO A 1 189 ? 26.998 -21.161 -6.255 1.00 34.44 189 PRO A CA 1
ATOM 1215 C C . PRO A 1 189 ? 26.801 -20.343 -4.976 1.00 34.44 189 PRO A C 1
ATOM 1217 O O . PRO A 1 189 ? 25.708 -20.302 -4.413 1.00 34.44 189 PRO A O 1
ATOM 1220 N N . ALA A 1 190 ? 27.859 -19.690 -4.494 1.00 35.12 190 ALA A N 1
ATOM 1221 C CA . ALA A 1 190 ? 27.648 -18.668 -3.476 1.00 35.12 190 ALA A CA 1
ATOM 1222 C C . ALA A 1 190 ? 26.739 -17.587 -4.091 1.00 35.12 190 ALA A C 1
ATOM 1224 O O . ALA A 1 190 ? 27.031 -17.190 -5.227 1.00 35.12 190 ALA A O 1
ATOM 1225 N N . PRO A 1 191 ? 25.685 -17.131 -3.387 1.00 39.28 191 PRO A N 1
ATOM 1226 C CA . PRO A 1 191 ? 24.854 -16.034 -3.860 1.00 39.28 191 PRO A CA 1
ATOM 1227 C C . PRO A 1 191 ? 25.693 -14.819 -4.267 1.00 39.28 191 PRO A C 1
ATOM 1229 O O . PRO A 1 191 ? 26.830 -14.641 -3.801 1.00 39.28 191 PRO A O 1
ATOM 1232 N N . ALA A 1 192 ? 25.120 -13.958 -5.108 1.00 39.97 192 ALA A N 1
ATOM 1233 C CA . ALA A 1 192 ? 25.589 -12.586 -5.237 1.00 39.97 192 ALA A CA 1
ATOM 1234 C C . ALA A 1 192 ? 25.782 -11.993 -3.826 1.00 39.97 192 ALA A C 1
ATOM 1236 O O . ALA A 1 192 ? 25.030 -12.358 -2.918 1.00 39.97 192 ALA A O 1
ATOM 1237 N N . PRO A 1 193 ? 26.802 -11.142 -3.597 1.00 37.50 193 PRO A N 1
ATOM 1238 C CA . PRO A 1 193 ? 27.019 -10.566 -2.278 1.00 37.50 193 PRO A CA 1
ATOM 1239 C C . PRO A 1 193 ? 25.736 -9.863 -1.844 1.00 37.50 193 PRO A C 1
ATOM 1241 O O . PRO A 1 193 ? 25.331 -8.882 -2.469 1.00 37.50 193 PRO A O 1
ATOM 1244 N N . THR A 1 194 ? 25.106 -10.399 -0.800 1.00 45.91 194 THR A N 1
ATOM 1245 C CA . THR A 1 194 ? 23.952 -9.778 -0.161 1.00 45.91 194 THR A CA 1
ATOM 1246 C C . THR A 1 194 ? 24.311 -8.341 0.216 1.00 45.91 194 THR A C 1
ATOM 1248 O O . THR A 1 194 ? 25.490 -8.054 0.487 1.00 45.91 194 THR A O 1
ATOM 1251 N N . PRO A 1 195 ? 23.325 -7.430 0.268 1.00 44.72 195 PRO A N 1
ATOM 1252 C CA . PRO A 1 195 ? 23.489 -6.169 0.974 1.00 44.72 195 PRO A CA 1
ATOM 1253 C C . PRO A 1 195 ? 24.147 -6.391 2.352 1.00 44.72 195 PRO A C 1
ATOM 1255 O O . PRO A 1 195 ? 24.014 -7.477 2.927 1.00 44.72 195 PRO A O 1
ATOM 1258 N N . PRO A 1 196 ? 24.954 -5.423 2.821 1.00 45.97 196 PRO A N 1
ATOM 1259 C CA . PRO A 1 196 ? 26.025 -5.651 3.790 1.00 45.97 196 PRO A CA 1
ATOM 1260 C C . PRO A 1 196 ? 25.525 -6.353 5.052 1.00 45.97 196 PRO A C 1
ATOM 1262 O O . PRO A 1 196 ? 24.701 -5.772 5.741 1.00 45.97 196 PRO A O 1
ATOM 1265 N N . ASP A 1 197 ? 26.057 -7.561 5.314 1.00 50.56 197 ASP A N 1
ATOM 1266 C CA . ASP A 1 197 ? 25.826 -8.436 6.482 1.00 50.56 197 ASP A CA 1
ATOM 1267 C C . ASP A 1 197 ? 24.668 -7.973 7.390 1.00 50.56 197 ASP A C 1
ATOM 1269 O O . ASP A 1 197 ? 24.900 -7.518 8.511 1.00 50.56 197 ASP A O 1
ATOM 1273 N N . ILE A 1 198 ? 23.434 -8.075 6.874 1.00 57.91 198 ILE A N 1
ATOM 1274 C CA . ILE A 1 198 ? 22.209 -7.702 7.594 1.00 57.91 198 ILE A CA 1
ATOM 1275 C C . ILE A 1 198 ? 22.208 -8.434 8.951 1.00 57.91 198 ILE A C 1
ATOM 1277 O O . ILE A 1 198 ? 22.629 -9.600 8.996 1.00 57.91 198 ILE A O 1
ATOM 1281 N N . PRO A 1 199 ? 21.774 -7.799 10.057 1.00 63.97 199 PRO A N 1
ATOM 1282 C CA . PRO A 1 199 ? 21.647 -8.437 11.367 1.00 63.97 199 PRO A CA 1
ATOM 1283 C C . PRO A 1 199 ? 20.493 -9.458 11.385 1.00 63.97 199 PRO A C 1
ATOM 1285 O O . PRO A 1 199 ? 19.490 -9.278 12.063 1.00 63.97 199 PRO A O 1
ATOM 1288 N N . LEU A 1 200 ? 20.664 -10.553 10.640 1.00 72.56 200 LEU A N 1
ATOM 1289 C CA . LEU A 1 200 ? 19.683 -11.622 10.495 1.00 72.56 200 LEU A CA 1
ATOM 1290 C C . LEU A 1 200 ? 19.454 -12.369 11.808 1.00 72.56 200 LEU A C 1
ATOM 1292 O O . LEU A 1 200 ? 20.402 -12.674 12.551 1.00 72.56 200 LEU A O 1
ATOM 1296 N N . LEU A 1 201 ? 18.212 -12.800 12.019 1.00 85.38 201 LEU A N 1
ATOM 1297 C CA . LEU A 1 201 ? 17.878 -13.806 13.013 1.00 85.38 201 LEU A CA 1
ATOM 1298 C C . LEU A 1 201 ? 18.699 -15.068 12.738 1.00 85.38 201 LEU A C 1
ATOM 1300 O O . LEU A 1 201 ? 18.675 -15.680 11.669 1.00 85.38 201 LEU A O 1
ATOM 1304 N N . ASN A 1 202 ? 19.476 -15.481 13.735 1.00 86.00 202 ASN A N 1
ATOM 1305 C CA . ASN A 1 202 ? 20.350 -16.631 13.577 1.00 86.00 202 ASN A CA 1
ATOM 1306 C C . ASN A 1 202 ? 19.522 -17.924 13.581 1.00 86.00 202 ASN A C 1
ATOM 1308 O O . ASN A 1 202 ? 19.166 -18.435 14.642 1.00 86.00 202 ASN A O 1
ATOM 1312 N N . ALA A 1 203 ? 19.296 -18.488 12.395 1.00 84.50 203 ALA A N 1
ATOM 1313 C CA . ALA A 1 203 ? 18.521 -19.707 12.169 1.00 84.50 203 ALA A CA 1
ATOM 1314 C C . ALA A 1 203 ? 18.974 -20.958 12.967 1.00 84.50 203 ALA A C 1
ATOM 1316 O O . ALA A 1 203 ? 18.196 -21.902 13.091 1.00 84.50 203 ALA A O 1
ATOM 1317 N N . ASP A 1 204 ? 20.198 -20.990 13.520 1.00 86.12 204 ASP A N 1
ATOM 1318 C CA . ASP A 1 204 ? 20.669 -22.060 14.424 1.00 86.12 204 ASP A CA 1
ATOM 1319 C C . ASP A 1 204 ? 20.243 -21.851 15.898 1.00 86.12 204 ASP A C 1
ATOM 1321 O O . ASP A 1 204 ? 20.382 -22.767 16.719 1.00 86.12 204 ASP A O 1
ATOM 1325 N N . THR A 1 205 ? 19.802 -20.645 16.272 1.00 90.69 205 THR A N 1
ATOM 1326 C CA . THR A 1 205 ? 19.484 -20.259 17.662 1.00 90.69 205 THR A CA 1
ATOM 1327 C C . THR A 1 205 ? 18.135 -19.578 17.859 1.00 90.69 205 THR A C 1
ATOM 1329 O O . THR A 1 205 ? 17.764 -19.400 19.017 1.00 90.69 205 THR A O 1
ATOM 1332 N N . VAL A 1 206 ? 17.447 -19.204 16.778 1.00 94.44 206 VAL A N 1
ATOM 1333 C CA . VAL A 1 206 ? 16.138 -18.543 16.810 1.00 94.44 206 VAL A CA 1
ATOM 1334 C C . VAL A 1 206 ? 15.092 -19.388 17.550 1.00 94.44 206 VAL A C 1
ATOM 1336 O O . VAL A 1 206 ? 15.123 -20.622 17.478 1.00 94.44 206 VAL A O 1
ATOM 1339 N N . GLN A 1 207 ? 14.183 -18.739 18.278 1.00 96.44 207 GLN A N 1
ATOM 1340 C CA . GLN A 1 207 ? 13.118 -19.388 19.048 1.00 96.44 207 GLN A CA 1
ATOM 1341 C C . GLN A 1 207 ? 12.220 -20.276 18.179 1.00 96.44 207 GLN A C 1
ATOM 1343 O O . GLN A 1 207 ? 11.953 -21.422 18.554 1.00 96.44 207 GLN A O 1
ATOM 1348 N N . PHE A 1 208 ? 11.784 -19.777 17.020 1.00 97.25 208 PHE A N 1
ATOM 1349 C CA . PHE A 1 208 ? 11.001 -20.540 16.055 1.00 97.25 208 PHE A CA 1
ATOM 1350 C C . PHE A 1 208 ? 11.538 -20.401 14.632 1.00 97.25 208 PHE A C 1
ATOM 1352 O O . PHE A 1 208 ? 12.018 -19.345 14.220 1.00 97.25 208 PHE A O 1
ATOM 1359 N N . LYS A 1 209 ? 11.436 -21.501 13.882 1.00 96.50 209 LYS A N 1
ATOM 1360 C CA . LYS A 1 209 ? 11.821 -21.584 12.480 1.00 96.50 209 LYS A CA 1
ATOM 1361 C C . LYS A 1 209 ? 10.880 -22.513 11.717 1.00 96.50 209 LYS A C 1
ATOM 1363 O O . LYS A 1 209 ? 10.705 -23.665 12.119 1.00 96.50 209 LYS A O 1
ATOM 1368 N N . SER A 1 210 ? 10.393 -22.033 10.579 1.00 97.19 210 SER A N 1
ATOM 1369 C CA . SER A 1 210 ? 9.674 -22.806 9.565 1.00 97.19 210 SER A CA 1
ATOM 1370 C C . SER A 1 210 ? 10.420 -22.719 8.230 1.00 97.19 210 SER A C 1
ATOM 1372 O O . SER A 1 210 ? 11.090 -21.722 7.967 1.00 97.19 210 SER A O 1
ATOM 1374 N N . SER A 1 211 ? 10.348 -23.761 7.399 1.00 95.56 211 SER A N 1
ATOM 1375 C CA . SER A 1 211 ? 11.041 -23.817 6.100 1.00 95.56 211 SER A CA 1
ATOM 1376 C C . SER A 1 211 ? 10.134 -24.445 5.042 1.00 95.56 211 SER A C 1
ATOM 1378 O O . SER A 1 211 ? 9.587 -25.528 5.256 1.00 95.56 211 SER A O 1
ATOM 1380 N N . TYR A 1 212 ? 10.053 -23.810 3.878 1.00 96.69 212 TYR A N 1
ATOM 1381 C CA . TYR A 1 212 ? 9.242 -24.203 2.731 1.00 96.69 212 TYR A CA 1
ATOM 1382 C C . TYR A 1 212 ? 10.109 -24.325 1.470 1.00 96.69 212 TYR A C 1
ATOM 1384 O O . TYR A 1 212 ? 11.075 -23.586 1.293 1.00 96.69 212 TYR A O 1
ATOM 1392 N N . VAL A 1 213 ? 9.774 -25.263 0.583 1.00 97.00 213 VAL A N 1
ATOM 1393 C CA . VAL A 1 213 ? 10.423 -25.437 -0.727 1.00 97.00 213 VAL A CA 1
ATOM 1394 C C . VAL A 1 213 ? 9.345 -25.271 -1.782 1.00 97.00 213 VAL A C 1
ATOM 1396 O O . VAL A 1 213 ? 8.349 -25.990 -1.738 1.00 97.00 213 VAL A O 1
ATOM 1399 N N . PHE A 1 214 ? 9.548 -24.349 -2.723 1.00 97.50 214 PHE A N 1
ATOM 1400 C CA . PHE A 1 214 ? 8.537 -24.042 -3.730 1.00 97.50 214 PHE A CA 1
ATOM 1401 C C . PHE A 1 214 ? 8.229 -25.258 -4.604 1.00 97.50 214 PHE A C 1
ATOM 1403 O O . PHE A 1 214 ? 9.127 -25.980 -5.051 1.00 97.50 214 PHE A O 1
ATOM 1410 N N . ASN A 1 215 ? 6.947 -25.460 -4.885 1.00 95.75 215 ASN A N 1
ATOM 1411 C CA . ASN A 1 215 ? 6.451 -26.563 -5.686 1.00 95.75 215 ASN A CA 1
ATOM 1412 C C . ASN A 1 215 ? 5.399 -26.057 -6.687 1.00 95.75 215 ASN A C 1
ATOM 1414 O O . ASN A 1 215 ? 4.804 -24.998 -6.524 1.00 95.75 215 ASN A O 1
ATOM 1418 N N . VAL A 1 216 ? 5.247 -26.799 -7.784 1.00 95.62 216 VAL A N 1
ATOM 1419 C CA . VAL A 1 216 ? 4.355 -26.451 -8.899 1.00 95.62 216 VAL A CA 1
ATOM 1420 C C . VAL A 1 216 ? 2.893 -26.688 -8.528 1.00 95.62 216 VAL A C 1
ATOM 1422 O O . VAL A 1 216 ? 2.021 -26.007 -9.051 1.00 95.62 216 VAL A O 1
ATOM 1425 N N . ASP A 1 217 ? 2.630 -27.646 -7.637 1.00 96.00 217 ASP A N 1
ATOM 1426 C CA . ASP A 1 217 ? 1.272 -27.967 -7.190 1.00 96.00 217 ASP A CA 1
ATOM 1427 C C . ASP A 1 217 ? 0.604 -26.760 -6.491 1.00 96.00 217 ASP A C 1
ATOM 1429 O O . ASP A 1 217 ? -0.606 -26.591 -6.606 1.00 96.00 217 ASP A O 1
ATOM 1433 N N . ASP A 1 218 ? 1.399 -25.892 -5.854 1.00 96.12 218 ASP A N 1
ATOM 1434 C CA . ASP A 1 218 ? 0.975 -24.734 -5.050 1.00 96.12 218 ASP A CA 1
ATOM 1435 C C . ASP A 1 218 ? 0.876 -23.417 -5.866 1.00 96.12 218 ASP A C 1
ATOM 1437 O O . ASP A 1 218 ? 0.788 -22.318 -5.317 1.00 96.12 218 ASP A O 1
ATOM 1441 N N . VAL A 1 219 ? 0.905 -23.511 -7.201 1.00 96.75 219 VAL A N 1
ATOM 1442 C CA . VAL A 1 219 ? 0.575 -22.397 -8.109 1.00 96.75 219 VAL A CA 1
ATOM 1443 C C . VAL A 1 219 ? -0.939 -22.217 -8.136 1.00 96.75 219 VAL A C 1
ATOM 1445 O O . VAL A 1 219 ? -1.665 -23.139 -8.519 1.00 96.75 219 VAL A O 1
ATOM 1448 N N . THR A 1 220 ? -1.418 -21.028 -7.784 1.00 96.38 220 THR A N 1
ATOM 1449 C CA . THR A 1 220 ? -2.835 -20.666 -7.883 1.00 96.38 220 THR A CA 1
ATOM 1450 C C . THR A 1 220 ? -3.200 -20.415 -9.348 1.00 96.38 220 THR A C 1
ATOM 1452 O O . THR A 1 220 ? -2.440 -19.788 -10.088 1.00 96.38 220 THR A O 1
ATOM 1455 N N . VAL A 1 221 ? -4.379 -20.870 -9.781 1.00 96.00 221 VAL A N 1
ATOM 1456 C CA . VAL A 1 221 ? -4.883 -20.674 -11.154 1.00 96.00 221 VAL A CA 1
ATOM 1457 C C . VAL A 1 221 ? -6.242 -19.978 -11.249 1.00 96.00 221 VAL A C 1
ATOM 1459 O O . VAL A 1 221 ? -6.651 -19.659 -12.364 1.00 96.00 221 VAL A O 1
ATOM 1462 N N . GLY A 1 222 ? -6.933 -19.717 -10.138 1.00 94.12 222 GLY A N 1
ATOM 1463 C CA . GLY A 1 222 ? -8.184 -18.950 -10.125 1.00 94.12 222 GLY A CA 1
ATOM 1464 C C . GLY A 1 222 ? -8.366 -18.126 -8.857 1.00 94.12 222 GLY A C 1
ATOM 1465 O O . GLY A 1 222 ? -7.761 -18.415 -7.825 1.00 94.12 222 GLY A O 1
ATOM 1466 N N . PHE A 1 223 ? -9.225 -17.112 -8.937 1.00 91.75 223 PHE A N 1
ATOM 1467 C CA . PHE A 1 223 ? -9.534 -16.220 -7.812 1.00 91.75 223 PHE A CA 1
ATOM 1468 C C . PHE A 1 223 ? -10.331 -16.917 -6.696 1.00 91.75 223 PHE A C 1
ATOM 1470 O O . PHE A 1 223 ? -10.411 -16.408 -5.587 1.00 91.75 223 PHE A O 1
ATOM 1477 N N . ASP A 1 224 ? -10.876 -18.110 -6.955 1.00 94.12 224 ASP A N 1
ATOM 1478 C CA . ASP A 1 224 ? -11.526 -18.963 -5.951 1.00 94.12 224 ASP A CA 1
ATOM 1479 C C . ASP A 1 224 ? -10.545 -19.818 -5.120 1.00 94.12 224 ASP A C 1
ATOM 1481 O O . ASP A 1 224 ? -10.978 -20.722 -4.403 1.00 94.12 224 ASP A O 1
ATOM 1485 N N . GLY A 1 225 ? -9.237 -19.558 -5.232 1.00 94.69 225 GLY A N 1
ATOM 1486 C CA . GLY A 1 225 ? -8.180 -20.265 -4.506 1.00 94.69 225 GLY A CA 1
ATOM 1487 C C . GLY A 1 225 ? -7.743 -21.583 -5.153 1.00 94.69 225 GLY A C 1
ATOM 1488 O O . GLY A 1 225 ? -6.820 -22.231 -4.659 1.00 94.69 225 GLY A O 1
ATOM 1489 N N . THR A 1 226 ? -8.354 -21.995 -6.273 1.00 96.75 226 THR A N 1
ATOM 1490 C CA . THR A 1 226 ? -8.001 -23.241 -6.972 1.00 96.75 226 THR A CA 1
ATOM 1491 C C . THR A 1 226 ? -6.521 -23.271 -7.367 1.00 96.75 226 THR A C 1
ATOM 1493 O O . THR A 1 226 ? -6.041 -22.395 -8.089 1.00 96.75 226 THR A O 1
ATOM 1496 N N . THR A 1 227 ? -5.812 -24.331 -6.968 1.00 97.06 227 THR A N 1
ATOM 1497 C CA . THR A 1 227 ? -4.387 -24.552 -7.282 1.00 97.06 227 THR A CA 1
ATOM 1498 C C . THR A 1 227 ? -4.174 -25.541 -8.438 1.00 97.06 227 THR A C 1
ATOM 1500 O O . THR A 1 227 ? -5.090 -26.268 -8.839 1.00 97.06 227 THR A O 1
ATOM 1503 N N . LEU A 1 228 ? -2.944 -25.649 -8.959 1.00 96.56 228 LEU A N 1
ATOM 1504 C CA . LEU A 1 228 ? -2.563 -26.719 -9.894 1.00 96.56 228 LEU A CA 1
ATOM 1505 C C . LEU A 1 228 ? -2.667 -28.129 -9.277 1.00 96.56 228 LEU A C 1
ATOM 1507 O O . LEU A 1 228 ? -2.862 -29.095 -10.023 1.00 96.56 228 LEU A O 1
ATOM 1511 N N . ALA A 1 229 ? -2.600 -28.270 -7.947 1.00 96.38 229 ALA A N 1
ATOM 1512 C CA . ALA A 1 229 ? -2.882 -29.529 -7.255 1.00 96.38 229 ALA A CA 1
ATOM 1513 C C . ALA A 1 229 ? -4.342 -29.979 -7.454 1.00 96.38 229 ALA A C 1
ATOM 1515 O O . ALA A 1 229 ? -4.615 -31.167 -7.675 1.00 96.38 229 ALA A O 1
ATOM 1516 N N . ASP A 1 230 ? -5.274 -29.025 -7.391 1.00 96.88 230 ASP A N 1
ATOM 1517 C CA . ASP A 1 230 ? -6.714 -29.242 -7.548 1.00 96.88 230 ASP A CA 1
ATOM 1518 C C . ASP A 1 230 ? -7.123 -29.362 -9.021 1.00 96.88 230 ASP A C 1
ATOM 1520 O O . ASP A 1 230 ? -7.974 -30.189 -9.375 1.00 96.88 230 ASP A O 1
ATOM 1524 N N . ARG A 1 231 ? -6.483 -28.563 -9.886 1.00 97.06 231 ARG A N 1
ATOM 1525 C CA . ARG A 1 231 ? -6.788 -28.413 -11.314 1.00 97.06 231 ARG A CA 1
ATOM 1526 C C . ARG A 1 231 ? -5.567 -28.705 -12.209 1.00 97.06 231 ARG A C 1
ATOM 1528 O O . ARG A 1 231 ? -5.108 -27.839 -12.952 1.00 97.06 231 ARG A O 1
ATOM 1535 N N . PRO A 1 232 ? -5.051 -29.949 -12.231 1.00 96.31 232 PRO A N 1
ATOM 1536 C CA . PRO A 1 232 ? -3.856 -30.301 -13.004 1.00 96.31 232 PRO A CA 1
ATOM 1537 C C . PRO A 1 232 ? -4.055 -30.255 -14.530 1.00 96.31 232 PRO A C 1
ATOM 1539 O O . PRO A 1 232 ? -3.086 -30.404 -15.274 1.00 96.31 232 PRO A O 1
ATOM 1542 N N . GLU A 1 233 ? -5.287 -30.095 -15.032 1.00 95.69 233 GLU A N 1
ATOM 1543 C CA . GLU A 1 233 ? -5.529 -29.798 -16.449 1.00 95.69 233 GLU A CA 1
ATOM 1544 C C . GLU A 1 233 ? -5.154 -28.370 -16.875 1.00 95.69 233 GLU A C 1
ATOM 1546 O O . GLU A 1 233 ? -4.988 -28.162 -18.074 1.00 95.69 233 GLU A O 1
ATOM 1551 N N . SER A 1 234 ? -4.956 -27.435 -15.936 1.00 96.25 234 SER A N 1
ATOM 1552 C CA . SER A 1 234 ? -4.480 -26.066 -16.203 1.00 96.25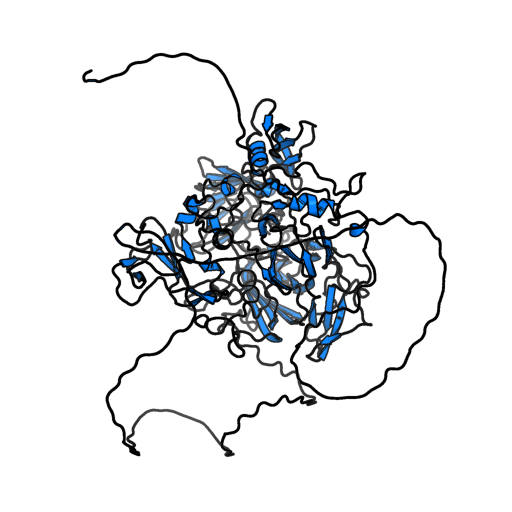 234 SER A CA 1
ATOM 1553 C C . SER A 1 234 ? -2.981 -25.993 -16.555 1.00 96.25 234 SER A C 1
ATOM 1555 O O . SER A 1 234 ? -2.396 -24.918 -16.536 1.00 96.25 234 SER A O 1
ATOM 1557 N N . LEU A 1 235 ? -2.338 -27.120 -16.892 1.00 95.81 235 LEU A N 1
ATOM 1558 C CA . LEU A 1 235 ? -0.918 -27.208 -17.252 1.00 95.81 235 LEU A CA 1
ATOM 1559 C C . LEU A 1 235 ? -0.719 -27.957 -18.587 1.00 95.81 235 LEU A C 1
ATOM 1561 O O . LEU A 1 235 ? -0.930 -29.175 -18.661 1.00 95.81 235 LEU A O 1
ATOM 1565 N N . ASP A 1 236 ? -0.252 -27.281 -19.646 1.00 94.81 236 ASP A N 1
ATOM 1566 C CA . ASP A 1 236 ? -0.044 -27.931 -20.952 1.00 94.81 236 ASP A CA 1
ATOM 1567 C C . ASP A 1 236 ? 1.292 -28.690 -21.035 1.00 94.81 236 ASP A C 1
ATOM 1569 O O . ASP A 1 236 ? 2.333 -28.210 -21.492 1.00 94.81 236 ASP A O 1
ATOM 1573 N N . LEU A 1 237 ? 1.231 -29.972 -20.681 1.00 92.31 237 LEU A N 1
ATOM 1574 C CA . LEU A 1 237 ? 2.342 -30.920 -20.807 1.00 92.31 237 LEU A CA 1
ATOM 1575 C C . LEU A 1 237 ? 2.724 -31.269 -22.266 1.00 92.31 237 LEU A C 1
ATOM 1577 O O . LEU A 1 237 ? 3.607 -32.106 -22.480 1.00 92.31 237 LEU A O 1
ATOM 1581 N N . SER A 1 238 ? 2.059 -30.706 -23.281 1.00 90.44 238 SER A N 1
ATOM 1582 C CA . SER A 1 238 ? 2.290 -31.003 -24.703 1.00 90.44 238 SER A CA 1
ATOM 1583 C C . SER A 1 238 ? 3.098 -29.941 -25.460 1.00 90.44 238 SER A C 1
ATOM 1585 O O . SER A 1 238 ? 3.739 -30.285 -26.460 1.00 90.44 238 SER A O 1
ATOM 1587 N N . THR A 1 239 ? 3.144 -28.699 -24.965 1.00 89.44 239 THR A N 1
ATOM 1588 C CA . THR A 1 239 ? 3.837 -27.548 -25.586 1.00 89.44 239 THR A CA 1
ATOM 1589 C C . THR A 1 239 ? 5.016 -27.020 -24.752 1.00 89.44 239 THR A C 1
ATOM 1591 O O . THR A 1 239 ? 5.447 -25.881 -24.908 1.00 89.44 239 THR A O 1
ATOM 1594 N N . GLN A 1 240 ? 5.590 -27.889 -23.912 1.00 89.44 240 GLN A N 1
ATOM 1595 C CA . GLN A 1 240 ? 6.702 -27.597 -22.997 1.00 89.44 240 GLN A CA 1
ATOM 1596 C C . GLN A 1 240 ? 7.850 -26.787 -23.629 1.00 89.44 240 GLN A C 1
ATOM 1598 O O . GLN A 1 240 ? 8.360 -27.116 -24.708 1.00 89.44 240 GLN A O 1
ATOM 1603 N N . VAL A 1 241 ? 8.329 -25.789 -22.888 1.00 89.25 241 VAL A N 1
ATOM 1604 C CA . VAL A 1 241 ? 9.472 -24.937 -23.231 1.00 89.25 241 VAL A CA 1
ATOM 1605 C C . VAL A 1 241 ? 10.679 -25.344 -22.381 1.00 89.25 241 VAL A C 1
ATOM 1607 O O . VAL A 1 241 ? 10.539 -25.800 -21.247 1.00 89.25 241 VAL A O 1
ATOM 1610 N N . VAL A 1 242 ? 11.889 -25.198 -22.925 1.00 88.75 242 VAL A N 1
ATOM 1611 C CA . VAL A 1 242 ? 13.136 -25.412 -22.176 1.00 88.75 242 VAL A CA 1
ATOM 1612 C C . VAL A 1 242 ? 13.863 -24.080 -22.042 1.00 88.75 242 VAL A C 1
ATOM 1614 O O . VAL A 1 242 ? 14.152 -23.436 -23.053 1.00 88.75 242 VAL A O 1
ATOM 1617 N N . THR A 1 243 ? 14.157 -23.675 -20.806 1.00 85.38 243 THR A N 1
ATOM 1618 C CA . THR A 1 243 ? 14.879 -22.433 -20.503 1.00 85.38 243 THR A CA 1
ATOM 1619 C C . THR A 1 243 ? 16.312 -22.486 -21.037 1.00 85.38 243 THR A C 1
ATOM 1621 O O . THR A 1 243 ? 16.848 -23.554 -21.354 1.00 85.38 243 THR A O 1
ATOM 1624 N N . LYS A 1 244 ? 16.982 -21.333 -21.125 1.00 79.38 244 LYS A N 1
ATOM 1625 C CA . LYS A 1 244 ? 18.391 -21.258 -21.550 1.00 79.38 244 LYS A CA 1
ATOM 1626 C C . LYS A 1 244 ? 19.319 -22.027 -20.589 1.00 79.38 244 LYS A C 1
ATOM 1628 O O . LYS A 1 244 ? 20.366 -22.526 -21.002 1.00 79.38 244 LYS A O 1
ATOM 1633 N N . GLU A 1 245 ? 18.888 -22.161 -19.343 1.00 76.31 245 GLU A N 1
ATOM 1634 C CA . GLU A 1 245 ? 19.526 -22.836 -18.218 1.00 76.31 245 GLU A CA 1
ATOM 1635 C C . GLU A 1 245 ? 19.197 -24.347 -18.193 1.00 76.31 245 GLU A C 1
ATOM 1637 O O . GLU A 1 245 ? 19.842 -25.114 -17.482 1.00 76.31 245 GLU A O 1
ATOM 1642 N N . GLY A 1 246 ? 18.257 -24.802 -19.033 1.00 85.56 246 GLY A N 1
ATOM 1643 C CA . GLY A 1 246 ? 17.930 -26.215 -19.248 1.00 85.56 246 GLY A CA 1
ATOM 1644 C C . GLY A 1 246 ? 16.754 -26.755 -18.428 1.00 85.56 246 GLY A C 1
ATOM 1645 O O . GLY A 1 246 ? 16.513 -27.964 -18.456 1.00 85.56 246 GLY A O 1
ATOM 1646 N N . VAL A 1 247 ? 16.018 -25.895 -17.721 1.00 88.81 247 VAL A N 1
ATOM 1647 C CA . VAL A 1 247 ? 14.803 -26.264 -16.974 1.00 88.81 247 VAL A CA 1
ATOM 1648 C C . VAL A 1 247 ? 13.650 -26.469 -17.957 1.00 88.81 247 VAL A C 1
ATOM 1650 O O . VAL A 1 247 ? 13.545 -25.737 -18.936 1.00 88.81 247 VAL A O 1
ATOM 1653 N N . THR A 1 248 ? 12.795 -27.470 -17.735 1.00 92.75 248 THR A N 1
ATOM 1654 C CA . THR A 1 248 ? 11.577 -27.665 -18.543 1.00 92.75 248 THR A CA 1
ATOM 1655 C C . THR A 1 248 ? 10.396 -27.025 -17.828 1.00 92.75 248 THR A C 1
ATOM 1657 O O . THR A 1 248 ? 10.071 -27.440 -16.719 1.00 92.75 248 THR A O 1
ATOM 1660 N N . ILE A 1 249 ? 9.765 -26.049 -18.474 1.00 93.81 249 ILE A N 1
ATOM 1661 C CA . ILE A 1 249 ? 8.583 -25.329 -17.990 1.00 93.81 249 ILE A CA 1
ATOM 1662 C C . ILE A 1 249 ? 7.405 -25.576 -18.939 1.00 93.81 249 ILE A C 1
ATOM 1664 O O . ILE A 1 249 ? 7.592 -25.849 -20.128 1.00 93.81 249 ILE A O 1
ATOM 1668 N N . ASN A 1 250 ? 6.190 -25.528 -18.411 1.00 94.50 250 ASN A N 1
ATOM 1669 C CA . ASN A 1 250 ? 4.952 -25.857 -19.115 1.00 94.50 250 ASN A CA 1
ATOM 1670 C C . ASN A 1 250 ? 4.033 -24.631 -19.067 1.00 94.50 250 ASN A C 1
ATOM 1672 O O . ASN A 1 250 ? 3.983 -24.010 -18.004 1.00 94.50 250 ASN A O 1
ATOM 1676 N N . PRO A 1 251 ? 3.318 -24.294 -20.152 1.00 95.00 251 PRO A N 1
ATOM 1677 C CA . PRO A 1 251 ? 2.332 -23.218 -20.127 1.00 95.00 251 PRO A CA 1
ATOM 1678 C C . PRO A 1 251 ? 1.192 -23.491 -19.135 1.00 95.00 251 PRO A C 1
ATOM 1680 O O . PRO A 1 251 ? 0.818 -24.658 -18.956 1.00 95.00 251 PRO A O 1
ATOM 1683 N N . ILE A 1 252 ? 0.648 -22.438 -18.522 1.00 94.62 252 ILE A N 1
ATOM 1684 C CA . ILE A 1 252 ? -0.499 -22.500 -17.598 1.00 94.62 252 ILE A CA 1
ATOM 1685 C C . ILE A 1 252 ? -1.741 -21.829 -18.193 1.00 94.62 252 ILE A C 1
ATOM 1687 O O . ILE A 1 252 ? -1.584 -20.861 -18.925 1.00 94.62 252 ILE A O 1
ATOM 1691 N N . ASP A 1 253 ? -2.922 -22.351 -17.846 1.00 94.94 253 ASP A N 1
ATOM 1692 C CA . ASP A 1 253 ? -4.267 -21.786 -18.074 1.00 94.94 253 ASP A CA 1
ATOM 1693 C C . ASP A 1 253 ? -4.784 -21.262 -16.721 1.00 94.94 253 ASP A C 1
ATOM 1695 O O . ASP A 1 253 ? -5.093 -22.063 -15.824 1.00 94.94 253 ASP A O 1
ATOM 1699 N N . SER A 1 254 ? -4.816 -19.937 -16.543 1.00 93.69 254 SER A N 1
ATOM 1700 C CA . SER A 1 254 ? -5.228 -19.272 -15.298 1.00 93.69 254 SER A CA 1
ATOM 1701 C C . SER A 1 254 ? -6.151 -18.068 -15.527 1.00 93.69 254 SER A C 1
ATOM 1703 O O . SER A 1 254 ? -6.215 -17.483 -16.605 1.00 93.69 254 SER A O 1
ATOM 1705 N N . GLU A 1 255 ? -6.871 -17.659 -14.480 1.00 92.75 255 GLU A N 1
ATOM 1706 C CA . GLU A 1 255 ? -7.686 -16.432 -14.499 1.00 92.75 255 GLU A CA 1
ATOM 1707 C C . GLU A 1 255 ? -6.840 -15.156 -14.307 1.00 92.75 255 GLU A C 1
ATOM 1709 O O . GLU A 1 255 ? -7.321 -14.047 -14.538 1.00 92.75 255 GLU A O 1
ATOM 1714 N N . PHE A 1 256 ? -5.567 -15.305 -13.920 1.00 90.88 256 PHE A N 1
ATOM 1715 C CA . PHE A 1 256 ? -4.607 -14.233 -13.618 1.00 90.88 256 PHE A CA 1
ATOM 1716 C C . PHE A 1 256 ? -3.948 -13.642 -14.877 1.00 90.88 256 PHE A C 1
ATOM 1718 O O . PHE A 1 256 ? -2.745 -13.390 -14.947 1.00 90.88 256 PHE A O 1
ATOM 1725 N N . GLY A 1 257 ? -4.760 -13.427 -15.907 1.00 88.12 257 GLY A N 1
ATOM 1726 C CA . GLY A 1 257 ? -4.346 -12.791 -17.147 1.00 88.12 257 GLY A CA 1
ATOM 1727 C C . GLY A 1 257 ? -5.475 -11.993 -17.776 1.00 88.12 257 GLY A C 1
ATOM 1728 O O . GLY A 1 257 ? -6.611 -12.009 -17.296 1.00 88.12 257 GLY A O 1
ATOM 1729 N N . PHE A 1 258 ? -5.170 -11.288 -18.864 1.00 85.94 258 PHE A N 1
ATOM 1730 C CA . PHE A 1 258 ? -6.126 -10.378 -19.492 1.00 85.94 258 PHE A CA 1
ATOM 1731 C C . PHE A 1 258 ? -6.271 -10.595 -21.005 1.00 85.94 258 PHE A C 1
ATOM 1733 O O . PHE A 1 258 ? -5.292 -10.802 -21.716 1.00 85.94 258 PHE A O 1
ATOM 1740 N N . TYR A 1 259 ? -7.498 -10.493 -21.520 1.00 83.56 259 TYR A N 1
ATOM 1741 C CA . TYR A 1 259 ? -7.742 -10.176 -22.927 1.00 83.56 259 TYR A CA 1
ATOM 1742 C C . TYR A 1 259 ? -7.698 -8.653 -23.078 1.00 83.56 259 TYR A C 1
ATOM 1744 O O . TYR A 1 259 ? -8.406 -7.932 -22.375 1.00 83.56 259 TYR A O 1
ATOM 1752 N N . VAL A 1 260 ? -6.855 -8.156 -23.976 1.00 84.31 260 VAL A N 1
ATOM 1753 C CA . VAL A 1 260 ? -6.542 -6.728 -24.086 1.00 84.31 260 VAL A CA 1
ATOM 1754 C C . VAL A 1 260 ? -7.010 -6.181 -25.434 1.00 84.31 260 VAL A C 1
ATOM 1756 O O . VAL A 1 260 ? -6.638 -6.724 -26.473 1.00 84.31 260 VAL A O 1
ATOM 1759 N N . ASP A 1 261 ? -7.803 -5.104 -25.416 1.00 84.38 261 ASP A N 1
ATOM 1760 C CA . ASP A 1 261 ? -8.330 -4.448 -26.621 1.00 84.38 261 ASP A CA 1
ATOM 1761 C C . ASP A 1 261 ? -8.131 -2.919 -26.583 1.00 84.38 261 ASP A C 1
ATOM 1763 O O . ASP A 1 261 ? -8.320 -2.242 -25.562 1.00 84.38 261 ASP A O 1
ATOM 1767 N N . ASP A 1 262 ? -7.727 -2.371 -27.728 1.00 85.44 262 ASP A N 1
ATOM 1768 C CA . ASP A 1 262 ? -7.386 -0.966 -27.922 1.00 85.44 262 ASP A CA 1
ATOM 1769 C C . ASP A 1 262 ? -8.606 -0.071 -27.640 1.00 85.44 262 ASP A C 1
ATOM 1771 O O . ASP A 1 262 ? -9.688 -0.238 -28.198 1.00 85.44 262 ASP A O 1
ATOM 1775 N N . PHE A 1 263 ? -8.416 0.947 -26.799 1.00 83.50 263 PHE A N 1
ATOM 1776 C CA . PHE A 1 263 ? -9.435 1.918 -26.372 1.00 83.50 263 PHE A CA 1
ATOM 1777 C C . PHE A 1 263 ? -10.611 1.355 -25.546 1.00 83.50 263 PHE A C 1
ATOM 1779 O O . PHE A 1 263 ? -11.484 2.132 -25.159 1.00 83.50 263 PHE A O 1
ATOM 1786 N N . ILE A 1 264 ? -10.619 0.056 -25.233 1.00 79.06 264 ILE A N 1
ATOM 1787 C CA . ILE A 1 264 ? -11.650 -0.615 -24.418 1.00 79.06 264 ILE A CA 1
ATOM 1788 C C . ILE A 1 264 ? -11.075 -1.036 -23.061 1.00 79.06 264 ILE A C 1
ATOM 1790 O O . ILE A 1 264 ? -11.709 -0.817 -22.027 1.00 79.06 264 ILE A O 1
ATOM 1794 N N . GLY A 1 265 ? -9.845 -1.553 -23.042 1.00 81.81 265 GLY A N 1
ATOM 1795 C CA . GLY A 1 265 ? -9.125 -1.884 -21.817 1.00 81.81 265 GLY A CA 1
ATOM 1796 C C . GLY A 1 265 ? -8.681 -3.337 -21.744 1.00 81.81 265 GLY A C 1
ATOM 1797 O O . GLY A 1 265 ? -8.404 -3.974 -22.758 1.00 81.81 265 GLY A O 1
ATOM 1798 N N . ALA A 1 266 ? -8.607 -3.844 -20.518 1.00 82.12 266 ALA A N 1
ATOM 1799 C CA . ALA A 1 266 ? -8.284 -5.223 -20.209 1.00 82.12 266 ALA A CA 1
ATOM 1800 C C . ALA A 1 266 ? -9.487 -5.919 -19.558 1.00 82.12 266 ALA A C 1
ATOM 1802 O O . ALA A 1 266 ? -10.027 -5.457 -18.555 1.00 82.12 266 ALA A O 1
ATOM 1803 N N . GLN A 1 267 ? -9.889 -7.045 -20.136 1.00 80.50 267 GLN A N 1
ATOM 1804 C CA . GLN A 1 267 ? -10.873 -7.975 -19.596 1.00 80.50 267 GLN A CA 1
ATOM 1805 C C . GLN A 1 267 ? -10.130 -9.118 -18.901 1.00 80.50 267 GLN A C 1
ATOM 1807 O O . GLN A 1 267 ? -9.226 -9.692 -19.495 1.00 80.50 267 GLN A O 1
ATOM 1812 N N . GLN A 1 268 ? -10.538 -9.505 -17.695 1.00 84.12 268 GLN A N 1
ATOM 1813 C CA . GLN A 1 268 ? -9.994 -10.682 -17.011 1.00 84.12 268 GLN A CA 1
ATOM 1814 C C . GLN A 1 268 ? -10.246 -11.983 -17.806 1.00 84.12 268 GLN A C 1
ATOM 1816 O O . GLN A 1 268 ? -11.329 -12.180 -18.371 1.00 84.12 268 GLN A O 1
ATOM 1821 N N . LYS A 1 269 ? -9.246 -12.870 -17.850 1.00 87.00 269 LYS A N 1
ATOM 1822 C CA . LYS A 1 269 ? -9.351 -14.202 -18.460 1.00 87.00 269 LYS A CA 1
ATOM 1823 C C . LYS A 1 269 ? -10.145 -15.182 -17.593 1.00 87.00 269 LYS A C 1
ATOM 1825 O O . LYS A 1 269 ? -10.399 -14.955 -16.415 1.00 87.00 269 LYS A O 1
ATOM 1830 N N . VAL A 1 270 ? -10.561 -16.280 -18.216 1.00 89.75 270 VAL A N 1
ATOM 1831 C CA . VAL A 1 270 ? -11.282 -17.398 -17.591 1.00 89.75 270 VAL A CA 1
ATOM 1832 C C . VAL A 1 270 ? -10.683 -18.708 -18.088 1.00 89.75 270 VAL A C 1
ATOM 1834 O O . VAL A 1 270 ? -10.149 -18.730 -19.194 1.00 89.75 270 VAL A O 1
ATOM 1837 N N . TRP A 1 271 ? -10.850 -19.809 -17.347 1.00 92.81 271 TRP A N 1
ATOM 1838 C CA . TRP A 1 271 ? -10.380 -21.125 -17.801 1.00 92.81 271 TRP A CA 1
ATOM 1839 C C . TRP A 1 271 ? -11.064 -21.586 -19.100 1.00 92.81 271 TRP A C 1
ATOM 1841 O O . TRP A 1 271 ? -12.162 -22.162 -19.077 1.00 92.81 271 TRP A O 1
ATOM 1851 N N . ASP A 1 272 ? -10.412 -21.359 -20.239 1.00 90.19 272 ASP A N 1
ATOM 1852 C CA . ASP A 1 272 ? -10.915 -21.667 -21.581 1.00 90.19 272 ASP A CA 1
ATOM 1853 C C . ASP A 1 272 ? -10.041 -22.677 -22.355 1.00 90.19 272 ASP A C 1
ATOM 1855 O O . ASP A 1 272 ? -10.482 -23.216 -23.382 1.00 90.19 272 ASP A O 1
ATOM 1859 N N . GLY A 1 273 ? -8.866 -23.028 -21.819 1.00 90.12 273 GLY A N 1
ATOM 1860 C CA . GLY A 1 273 ? -7.875 -23.893 -22.455 1.00 90.12 273 GLY A CA 1
ATOM 1861 C C . GLY A 1 273 ? -6.973 -23.191 -23.478 1.00 90.12 273 GLY A C 1
ATOM 1862 O O . GLY A 1 273 ? -6.311 -23.886 -24.258 1.00 90.12 273 GLY A O 1
ATOM 1863 N N . ASP A 1 274 ? -6.958 -21.857 -23.515 1.00 88.94 274 ASP A N 1
ATOM 1864 C CA . ASP A 1 274 ? -5.744 -21.097 -23.810 1.00 88.94 274 ASP A CA 1
ATOM 1865 C C . ASP A 1 274 ? -4.768 -21.269 -22.634 1.00 88.94 274 ASP A C 1
ATOM 1867 O O . ASP A 1 274 ? -5.184 -21.454 -21.497 1.00 88.94 274 ASP A O 1
ATOM 1871 N N . PHE A 1 275 ? -3.469 -21.290 -22.922 1.00 90.56 275 PHE A N 1
ATOM 1872 C CA . PHE A 1 275 ? -2.421 -21.429 -21.901 1.00 90.56 275 PHE A CA 1
ATOM 1873 C C . PHE A 1 275 ? -1.401 -20.303 -22.102 1.00 90.56 275 PHE A C 1
ATOM 1875 O O . PHE A 1 275 ? -0.206 -20.532 -22.318 1.00 90.56 275 PHE A O 1
ATOM 1882 N N . GLY A 1 276 ? -1.920 -19.084 -22.226 1.00 85.75 276 GLY A N 1
ATOM 1883 C CA . GLY A 1 276 ? -1.187 -17.900 -22.656 1.00 85.75 276 GLY A CA 1
ATOM 1884 C C . GLY A 1 276 ? -0.631 -17.074 -21.501 1.00 85.75 276 GLY A C 1
ATOM 1885 O O . GLY A 1 276 ? 0.049 -16.084 -21.758 1.00 85.75 276 GLY A O 1
ATOM 1886 N N . GLU A 1 277 ? -0.926 -17.455 -20.257 1.00 89.75 277 GLU A N 1
ATOM 1887 C CA . GLU A 1 277 ? -0.833 -16.589 -19.077 1.00 89.75 277 GLU A CA 1
ATOM 1888 C C . GLU A 1 277 ? 0.562 -16.613 -18.456 1.00 89.75 277 GLU A C 1
ATOM 1890 O O . GLU A 1 277 ? 1.047 -15.598 -17.969 1.00 89.75 277 GLU A O 1
ATOM 1895 N N . GLY A 1 278 ? 1.243 -17.756 -18.529 1.00 91.88 278 GLY A N 1
ATOM 1896 C CA . GLY A 1 278 ? 2.583 -17.931 -17.983 1.00 91.88 278 GLY A CA 1
ATOM 1897 C C . GLY A 1 278 ? 3.097 -19.355 -18.143 1.00 91.88 278 GLY A C 1
ATOM 1898 O O . GLY A 1 278 ? 2.513 -20.181 -18.845 1.00 91.88 278 GLY A O 1
ATOM 1899 N N . PHE A 1 279 ? 4.219 -19.652 -17.493 1.00 93.81 279 PHE A N 1
ATOM 1900 C CA . PHE A 1 279 ? 4.908 -20.932 -17.577 1.00 93.81 279 PHE A CA 1
ATOM 1901 C C . PHE A 1 279 ? 5.498 -21.330 -16.223 1.00 93.81 279 PHE A C 1
ATOM 1903 O O . PHE A 1 279 ? 6.158 -20.528 -15.562 1.00 93.81 279 PHE A O 1
ATOM 1910 N N . VAL A 1 280 ? 5.377 -22.607 -15.858 1.00 95.62 280 VAL A N 1
ATOM 1911 C CA . VAL A 1 280 ? 5.967 -23.137 -14.620 1.00 95.62 280 VAL A CA 1
ATOM 1912 C C . VAL A 1 280 ? 6.541 -24.546 -14.784 1.00 95.62 280 VAL A C 1
ATOM 1914 O O . VAL A 1 280 ? 6.061 -25.365 -15.577 1.00 95.62 280 VAL A O 1
ATOM 1917 N N . GLY A 1 281 ? 7.598 -24.858 -14.036 1.00 94.62 281 GLY A N 1
ATOM 1918 C CA . GLY A 1 281 ? 8.148 -26.210 -13.958 1.00 94.62 281 GLY A CA 1
ATOM 1919 C C . GLY A 1 281 ? 9.133 -26.408 -12.810 1.00 94.62 281 GLY A C 1
ATOM 1920 O O . GLY A 1 281 ? 9.826 -25.484 -12.398 1.00 94.62 281 GLY A O 1
ATOM 1921 N N . THR A 1 282 ? 9.216 -27.634 -12.295 1.00 95.50 282 THR A N 1
ATOM 1922 C CA . THR A 1 282 ? 10.126 -28.000 -11.199 1.00 95.50 282 THR A CA 1
ATOM 1923 C C . THR A 1 282 ? 11.595 -27.905 -11.619 1.00 95.50 282 THR A C 1
ATOM 1925 O O . THR A 1 282 ? 11.966 -28.332 -12.719 1.00 95.50 282 THR A O 1
ATOM 1928 N N . LEU A 1 283 ? 12.456 -27.417 -10.724 1.00 94.62 283 LEU A N 1
ATOM 1929 C CA . LEU A 1 283 ? 13.895 -27.342 -10.969 1.00 94.62 283 LEU A CA 1
ATOM 1930 C C . LEU A 1 283 ? 14.555 -28.736 -11.061 1.00 94.62 283 LEU A C 1
ATOM 1932 O O . LEU A 1 283 ? 14.043 -29.706 -10.485 1.00 94.62 283 LEU A O 1
ATOM 1936 N N . PRO A 1 284 ? 15.702 -28.873 -11.768 1.00 86.62 284 PRO A N 1
ATOM 1937 C CA . PRO A 1 284 ? 16.458 -30.125 -11.910 1.00 86.62 284 PRO A CA 1
ATOM 1938 C C . PRO A 1 284 ? 17.098 -30.665 -10.611 1.00 86.62 284 PRO A C 1
ATOM 1940 O O . PRO A 1 284 ? 18.316 -30.794 -10.498 1.00 86.62 284 PRO A O 1
ATOM 1943 N N . GLY A 1 285 ? 16.261 -31.082 -9.670 1.00 82.44 285 GLY A N 1
ATOM 1944 C CA . GLY A 1 285 ? 16.643 -31.560 -8.341 1.00 82.44 285 GLY A CA 1
ATOM 1945 C C . GLY A 1 285 ? 15.436 -31.785 -7.427 1.00 82.44 285 GLY A C 1
ATOM 1946 O O . GLY A 1 285 ? 15.491 -32.666 -6.566 1.00 82.44 285 GLY A O 1
ATOM 1947 N N . GLY A 1 286 ? 14.323 -31.086 -7.685 1.00 85.06 286 GLY A N 1
ATOM 1948 C CA . GLY A 1 286 ? 13.169 -31.021 -6.778 1.00 85.06 286 GLY A CA 1
ATOM 1949 C C . GLY A 1 286 ? 13.370 -30.012 -5.642 1.00 85.06 286 GLY A C 1
ATOM 1950 O O . GLY A 1 286 ? 12.751 -30.141 -4.594 1.00 85.06 286 GLY A O 1
ATOM 1951 N N . ASP A 1 287 ? 14.282 -29.066 -5.845 1.00 90.06 287 ASP A N 1
ATOM 1952 C CA . ASP A 1 287 ? 14.769 -28.030 -4.936 1.00 90.06 287 ASP A CA 1
ATOM 1953 C C . ASP A 1 287 ? 14.223 -26.641 -5.314 1.00 90.06 287 ASP A C 1
ATOM 1955 O O . ASP A 1 287 ? 14.952 -25.651 -5.304 1.00 90.06 287 ASP A O 1
ATOM 1959 N N . GLY A 1 288 ? 12.942 -26.598 -5.696 1.00 95.50 288 GLY A N 1
ATOM 1960 C CA . GLY A 1 288 ? 12.228 -25.395 -6.119 1.00 95.50 288 GLY A CA 1
ATOM 1961 C C . GLY A 1 288 ? 11.618 -25.498 -7.520 1.00 95.50 288 GLY A C 1
ATOM 1962 O O . GLY A 1 288 ? 11.512 -26.579 -8.119 1.00 95.50 288 GLY A O 1
ATOM 1963 N N . ILE A 1 289 ? 11.261 -24.342 -8.075 1.00 96.19 289 ILE A N 1
ATOM 1964 C CA . ILE A 1 289 ? 10.613 -24.177 -9.383 1.00 96.19 289 ILE A CA 1
ATOM 1965 C C . ILE A 1 289 ? 11.270 -23.067 -10.215 1.00 96.19 289 ILE A C 1
ATOM 1967 O O . ILE A 1 289 ? 11.909 -22.163 -9.684 1.00 96.19 289 ILE A O 1
ATOM 1971 N N . ALA A 1 290 ? 11.078 -23.127 -11.529 1.00 94.56 290 ALA A N 1
ATOM 1972 C CA . ALA A 1 290 ? 11.241 -21.995 -12.429 1.00 94.56 290 ALA A CA 1
ATOM 1973 C C . ALA A 1 290 ? 9.854 -21.497 -12.851 1.00 94.56 290 ALA A C 1
ATOM 1975 O O . ALA A 1 290 ? 9.026 -22.292 -13.308 1.00 94.56 290 ALA A O 1
ATOM 1976 N N . VAL A 1 291 ? 9.637 -20.192 -12.721 1.00 94.44 291 VAL A N 1
ATOM 1977 C CA . VAL A 1 291 ? 8.419 -19.477 -13.119 1.00 94.44 291 VAL A CA 1
ATOM 1978 C C . VAL A 1 291 ? 8.803 -18.452 -14.177 1.00 94.44 291 VAL A C 1
ATOM 1980 O O . VAL A 1 291 ? 9.819 -17.780 -14.030 1.00 94.44 291 VAL A O 1
ATOM 1983 N N . ALA A 1 292 ? 8.027 -18.331 -15.246 1.00 90.62 292 ALA A N 1
ATOM 1984 C CA . ALA A 1 292 ? 8.159 -17.259 -16.228 1.00 90.62 292 ALA A CA 1
ATOM 1985 C C . ALA A 1 292 ? 6.768 -16.771 -16.621 1.00 90.62 292 ALA A C 1
ATOM 1987 O O . ALA A 1 292 ? 5.835 -17.569 -16.682 1.00 90.62 292 ALA A O 1
ATOM 1988 N N . ASP A 1 293 ? 6.634 -15.489 -16.924 1.00 87.56 293 ASP A N 1
ATOM 1989 C CA . ASP A 1 293 ? 5.349 -14.913 -17.296 1.00 87.56 293 ASP A CA 1
ATOM 1990 C C . ASP A 1 293 ? 5.125 -14.944 -18.817 1.00 87.56 293 ASP A C 1
ATOM 1992 O O . ASP A 1 293 ? 6.030 -15.218 -19.621 1.00 87.56 293 ASP A O 1
ATOM 1996 N N . ALA A 1 294 ? 3.904 -14.620 -19.221 1.00 84.12 294 ALA A N 1
ATOM 1997 C CA . ALA A 1 294 ? 3.626 -14.139 -20.554 1.00 84.12 294 ALA A CA 1
ATOM 1998 C C . ALA A 1 294 ? 4.386 -12.835 -20.856 1.00 84.12 294 ALA A C 1
ATOM 2000 O O . ALA A 1 294 ? 5.005 -12.173 -20.018 1.00 84.12 294 ALA A O 1
ATOM 2001 N N . ARG A 1 295 ? 4.321 -12.417 -22.118 1.00 77.06 295 ARG A N 1
ATOM 2002 C CA . ARG A 1 295 ? 4.710 -11.056 -22.475 1.00 77.06 295 ARG A CA 1
ATOM 2003 C C . ARG A 1 295 ? 3.632 -10.106 -21.954 1.00 77.06 295 ARG A C 1
ATOM 2005 O O . ARG A 1 295 ? 2.485 -10.265 -22.338 1.00 77.06 295 ARG A O 1
ATOM 2012 N N . THR A 1 296 ? 4.015 -9.086 -21.182 1.00 81.75 296 THR A N 1
ATOM 2013 C CA . THR A 1 296 ? 3.104 -7.987 -20.804 1.00 81.75 296 THR A CA 1
ATOM 2014 C C . THR A 1 296 ? 2.349 -7.442 -22.023 1.00 81.75 296 THR A C 1
ATOM 2016 O O . THR A 1 296 ? 2.981 -6.900 -22.942 1.00 81.75 296 THR A O 1
ATOM 2019 N N . ASP A 1 297 ? 1.019 -7.523 -21.988 1.00 83.75 297 ASP A N 1
ATOM 2020 C CA . ASP A 1 297 ? 0.144 -6.987 -23.025 1.00 83.75 297 ASP A CA 1
ATOM 2021 C C . ASP A 1 297 ? -0.108 -5.485 -22.846 1.00 83.75 297 ASP A C 1
ATOM 2023 O O . ASP A 1 297 ? 0.079 -4.893 -21.773 1.00 83.75 297 ASP A O 1
ATOM 2027 N N . THR A 1 298 ? -0.476 -4.832 -23.949 1.00 85.44 298 THR A N 1
ATOM 2028 C CA . THR A 1 298 ? -0.595 -3.373 -24.027 1.00 85.44 298 THR A CA 1
ATOM 2029 C C . THR A 1 298 ? -1.812 -2.965 -24.845 1.00 85.44 298 THR A C 1
ATOM 2031 O O . THR A 1 298 ? -1.919 -3.398 -25.990 1.00 85.44 298 THR A O 1
ATOM 2034 N N . PHE A 1 299 ? -2.652 -2.074 -24.316 1.00 86.56 299 PHE A N 1
ATOM 2035 C CA . PHE A 1 299 ? -3.705 -1.406 -25.087 1.00 86.56 299 PHE A CA 1
ATOM 2036 C C . PHE A 1 299 ? -3.441 0.086 -25.212 1.00 86.56 299 PHE A C 1
ATOM 2038 O O . PHE A 1 299 ? -2.959 0.738 -24.285 1.00 86.56 299 PHE A O 1
ATOM 2045 N N . SER A 1 300 ? -3.825 0.636 -26.355 1.00 86.69 300 SER A N 1
ATOM 2046 C CA . SER A 1 300 ? -3.940 2.062 -26.614 1.00 86.69 300 SER A CA 1
ATOM 2047 C C . SER A 1 300 ? -5.050 2.670 -25.763 1.00 86.69 300 SER A C 1
ATOM 2049 O O . SER A 1 300 ? -6.122 2.091 -25.601 1.00 86.69 300 SER A O 1
ATOM 2051 N N . THR A 1 301 ? -4.838 3.886 -25.275 1.00 85.12 301 THR A N 1
ATOM 2052 C CA . THR A 1 301 ? -5.874 4.689 -24.616 1.00 85.12 301 THR A CA 1
ATOM 2053 C C . THR A 1 301 ? -6.178 5.939 -25.437 1.00 85.12 301 THR A C 1
ATOM 2055 O O . THR A 1 301 ? -5.326 6.397 -26.210 1.00 85.12 301 THR A O 1
ATOM 2058 N N . PRO A 1 302 ? -7.348 6.579 -25.248 1.00 77.50 302 PRO A N 1
ATOM 2059 C CA . PRO A 1 302 ? -7.548 7.947 -25.691 1.00 77.50 302 PRO A CA 1
ATOM 2060 C C . PRO A 1 302 ? -6.408 8.826 -25.165 1.00 77.50 302 PRO A C 1
ATOM 2062 O O . PRO A 1 302 ? -5.843 8.582 -24.092 1.00 77.50 302 PRO A O 1
ATOM 2065 N N . ALA A 1 303 ? -6.004 9.801 -25.977 1.00 69.25 303 ALA A N 1
ATOM 2066 C CA . ALA A 1 303 ? -4.749 10.511 -25.767 1.00 69.25 303 ALA A CA 1
ATOM 2067 C C . ALA A 1 303 ? -4.696 11.170 -24.378 1.00 69.25 303 ALA A C 1
ATOM 2069 O O . ALA A 1 303 ? -5.517 12.038 -24.094 1.00 69.25 303 ALA A O 1
ATOM 2070 N N . ARG A 1 304 ? -3.671 10.796 -23.595 1.00 73.56 304 ARG A N 1
ATOM 2071 C CA . ARG A 1 304 ? -3.356 11.219 -22.215 1.00 73.56 304 ARG A CA 1
ATOM 2072 C C . ARG A 1 304 ? -4.034 10.455 -21.070 1.00 73.56 304 ARG A C 1
ATOM 2074 O O . ARG A 1 304 ? -3.730 10.766 -19.929 1.00 73.56 304 ARG A O 1
ATOM 2081 N N . LEU A 1 305 ? -4.820 9.410 -21.348 1.00 82.94 305 LEU A N 1
ATOM 2082 C CA . LEU A 1 305 ? -5.435 8.560 -20.309 1.00 82.94 305 LEU A CA 1
ATOM 2083 C C . LEU A 1 305 ? -4.631 7.286 -19.956 1.00 82.94 305 LEU A C 1
ATOM 2085 O O . LEU A 1 305 ? -5.115 6.440 -19.206 1.00 82.94 305 LEU A O 1
ATOM 2089 N N . GLY A 1 306 ? -3.452 7.094 -20.557 1.00 84.12 306 GLY A N 1
ATOM 2090 C CA . GLY A 1 306 ? -2.645 5.876 -20.401 1.00 84.12 306 GLY A CA 1
ATOM 2091 C C . GLY A 1 306 ? -1.696 5.905 -19.203 1.00 84.12 306 GLY A C 1
ATOM 2092 O O . GLY A 1 306 ? -1.604 6.912 -18.523 1.00 84.12 306 GLY A O 1
ATOM 2093 N N . THR A 1 307 ? -0.935 4.835 -18.967 1.00 83.12 307 THR A N 1
ATOM 2094 C CA . THR A 1 307 ? 0.189 4.805 -18.000 1.00 83.12 307 THR A CA 1
ATOM 2095 C C . THR A 1 307 ? 1.568 4.882 -18.669 1.00 83.12 307 THR A C 1
ATOM 2097 O O . THR A 1 307 ? 2.584 5.103 -18.007 1.00 83.12 307 THR A O 1
ATOM 2100 N N . TRP A 1 308 ? 1.623 4.719 -19.994 1.00 83.94 308 TRP A N 1
ATOM 2101 C CA . TRP A 1 308 ? 2.844 4.720 -20.797 1.00 83.94 308 TRP A CA 1
ATOM 2102 C C . TRP A 1 308 ? 2.699 5.602 -22.040 1.00 83.94 308 TRP A C 1
ATOM 2104 O O . TRP A 1 308 ? 1.653 5.647 -22.693 1.00 83.94 308 TRP A O 1
ATOM 2114 N N . LEU A 1 309 ? 3.792 6.269 -22.404 1.00 81.38 309 LEU A N 1
ATOM 2115 C CA . LEU A 1 309 ? 3.963 6.949 -23.683 1.00 81.38 309 LEU A CA 1
ATOM 2116 C C . LEU A 1 309 ? 4.644 6.012 -24.680 1.00 81.38 309 LEU A C 1
ATOM 2118 O O . LEU A 1 309 ? 5.742 5.511 -24.422 1.00 81.38 309 LEU A O 1
ATOM 2122 N N . GLU A 1 310 ? 4.020 5.817 -25.838 1.00 78.50 310 GLU A N 1
ATOM 2123 C CA . GLU A 1 310 ? 4.622 5.102 -26.959 1.00 78.50 310 GLU A CA 1
ATOM 2124 C C . GLU A 1 310 ? 5.490 6.059 -27.796 1.00 78.50 310 GLU A C 1
ATOM 2126 O O . GLU A 1 310 ? 5.022 7.027 -28.402 1.00 78.50 310 GLU A O 1
ATOM 2131 N N . GLY A 1 311 ? 6.795 5.802 -27.829 1.00 65.12 311 GLY A N 1
ATOM 2132 C CA . GLY A 1 311 ? 7.749 6.561 -28.628 1.00 65.12 311 GLY A CA 1
ATOM 2133 C C . GLY A 1 311 ? 7.689 6.216 -30.118 1.00 65.12 311 GLY A C 1
ATOM 2134 O O . GLY A 1 311 ? 7.308 5.117 -30.515 1.00 65.12 311 GLY A O 1
ATOM 2135 N N . ILE A 1 312 ? 8.167 7.138 -30.966 1.00 48.84 312 ILE A N 1
ATOM 2136 C CA . ILE A 1 312 ? 8.303 6.933 -32.420 1.00 48.84 312 ILE A CA 1
ATOM 2137 C C . ILE A 1 312 ? 9.296 5.785 -32.688 1.00 48.84 312 ILE A C 1
ATOM 2139 O O . ILE A 1 312 ? 10.503 6.008 -32.801 1.00 48.84 312 ILE A O 1
ATOM 2143 N N . GLY A 1 313 ? 8.773 4.560 -32.782 1.00 53.75 313 GLY A N 1
ATOM 2144 C CA . GLY A 1 313 ? 9.545 3.319 -32.875 1.00 53.75 313 GLY A CA 1
ATOM 2145 C C . GLY A 1 313 ? 9.062 2.165 -31.982 1.00 53.75 313 GLY A C 1
ATOM 2146 O O . GLY A 1 313 ? 9.701 1.121 -32.025 1.00 53.75 313 GLY A O 1
ATOM 2147 N N . GLY A 1 314 ? 7.986 2.326 -31.198 1.00 56.47 314 GLY A N 1
ATOM 2148 C CA . GLY A 1 314 ? 7.415 1.262 -30.350 1.00 56.47 314 GLY A CA 1
ATOM 2149 C C . GLY A 1 314 ? 8.096 1.086 -28.985 1.00 56.47 314 GLY A C 1
ATOM 2150 O O . GLY A 1 314 ? 7.837 0.118 -28.276 1.00 56.47 314 GLY A O 1
ATOM 2151 N N . ASN A 1 315 ? 8.983 2.010 -28.599 1.00 64.19 315 ASN A N 1
ATOM 2152 C CA . ASN A 1 315 ? 9.573 2.029 -27.259 1.00 64.19 315 ASN A CA 1
ATOM 2153 C C . ASN A 1 315 ? 8.599 2.687 -26.278 1.00 64.19 315 ASN A C 1
ATOM 2155 O O . ASN A 1 315 ? 8.277 3.862 -26.448 1.00 64.19 315 ASN A O 1
ATOM 2159 N N . PHE A 1 316 ? 8.196 1.972 -25.232 1.00 72.56 316 PHE A N 1
ATOM 2160 C CA . PHE A 1 316 ? 7.336 2.511 -24.177 1.00 72.56 316 PHE A CA 1
ATOM 2161 C C . PHE A 1 316 ? 8.153 3.128 -23.037 1.00 72.56 316 PHE A C 1
ATOM 2163 O O . PHE A 1 316 ? 9.079 2.496 -22.529 1.00 72.56 316 PHE A O 1
ATOM 2170 N N . VAL A 1 317 ? 7.757 4.316 -22.584 1.00 73.94 317 VAL A N 1
ATOM 2171 C CA . VAL A 1 317 ? 8.265 4.973 -21.366 1.00 73.94 317 VAL A CA 1
ATOM 2172 C C . VAL A 1 317 ? 7.095 5.136 -20.398 1.00 73.94 317 VAL A C 1
ATOM 2174 O O . VAL A 1 317 ? 6.041 5.605 -20.825 1.00 73.94 317 VAL A O 1
ATOM 2177 N N . LYS A 1 318 ? 7.233 4.719 -19.131 1.00 76.31 318 LYS A N 1
ATOM 2178 C CA . LYS A 1 318 ? 6.172 4.927 -18.128 1.00 76.31 318 LYS A CA 1
ATOM 2179 C C . LYS A 1 318 ? 6.037 6.432 -17.925 1.00 76.31 318 LYS A C 1
ATOM 2181 O O . LYS A 1 318 ? 7.048 7.125 -17.817 1.00 76.31 318 LYS A O 1
ATOM 2186 N N . ALA A 1 319 ? 4.811 6.923 -17.941 1.00 73.75 319 ALA A N 1
ATOM 2187 C CA . ALA A 1 319 ? 4.516 8.338 -17.771 1.00 73.75 319 ALA A CA 1
ATOM 2188 C C . ALA A 1 319 ? 3.488 8.586 -16.659 1.00 73.75 319 ALA A C 1
ATOM 2190 O O . ALA A 1 319 ? 3.423 9.704 -16.161 1.00 73.75 319 ALA A O 1
ATOM 2191 N N . SER A 1 320 ? 2.777 7.551 -16.196 1.00 71.81 320 SER A N 1
ATOM 2192 C CA . SER A 1 320 ? 2.174 7.562 -14.866 1.00 71.81 320 SER A CA 1
ATOM 2193 C C . SER A 1 320 ? 3.226 7.478 -13.760 1.00 71.81 320 SER A C 1
ATOM 2195 O O . SER A 1 320 ? 4.213 6.745 -13.859 1.00 71.81 320 SER A O 1
ATOM 2197 N N . THR A 1 321 ? 2.947 8.154 -12.658 1.00 68.12 321 THR A N 1
ATOM 2198 C CA . THR A 1 321 ? 3.528 7.906 -11.336 1.00 68.12 321 THR A CA 1
ATOM 2199 C C . THR A 1 321 ? 2.423 8.189 -10.317 1.00 68.12 321 THR A C 1
ATOM 2201 O O . THR A 1 321 ? 1.483 8.911 -10.640 1.00 68.12 321 THR A O 1
ATOM 2204 N N . GLU A 1 322 ? 2.482 7.628 -9.109 1.00 65.38 322 GLU A N 1
ATOM 2205 C CA . GLU A 1 322 ? 1.604 8.100 -8.028 1.00 65.38 322 GLU A CA 1
ATOM 2206 C C . GLU A 1 322 ? 1.983 9.529 -7.578 1.00 65.38 322 GLU A C 1
ATOM 2208 O O . GLU A 1 322 ? 1.168 10.240 -6.993 1.00 65.38 322 GLU A O 1
ATOM 2213 N N . HIS A 1 323 ? 3.187 9.995 -7.933 1.00 77.94 323 HIS A N 1
ATOM 2214 C CA . HIS A 1 323 ? 3.800 11.186 -7.361 1.00 77.94 323 HIS A CA 1
ATOM 2215 C C . HIS A 1 323 ? 3.433 12.484 -8.095 1.00 77.94 323 HIS A C 1
ATOM 2217 O O . HIS A 1 323 ? 4.138 12.933 -9.004 1.00 77.94 323 HIS A O 1
ATOM 2223 N N . TYR A 1 324 ? 2.317 13.118 -7.706 1.00 81.06 324 TYR A N 1
ATOM 2224 C CA . TYR A 1 324 ? 1.737 14.246 -8.455 1.00 81.06 324 TYR A CA 1
ATOM 2225 C C . TYR A 1 324 ? 2.641 15.468 -8.589 1.00 81.06 324 TYR A C 1
ATOM 2227 O O . TYR A 1 324 ? 2.705 16.055 -9.667 1.00 81.06 324 TYR A O 1
ATOM 2235 N N . SER A 1 325 ? 3.406 15.809 -7.553 1.00 80.81 325 SER A N 1
ATOM 2236 C CA . SER A 1 325 ? 4.385 16.902 -7.633 1.00 80.81 325 SER A CA 1
ATOM 2237 C C . SER A 1 325 ? 5.438 16.660 -8.736 1.00 80.81 325 SER A C 1
ATOM 2239 O O . SER A 1 325 ? 5.729 17.535 -9.551 1.00 80.81 325 SER A O 1
ATOM 2241 N N . VAL A 1 326 ? 5.932 15.418 -8.854 1.00 77.31 326 VAL A N 1
ATOM 2242 C CA . VAL A 1 326 ? 6.873 14.986 -9.911 1.00 77.31 326 VAL A CA 1
ATOM 2243 C C . VAL A 1 326 ? 6.248 15.092 -11.289 1.00 77.31 326 VAL A C 1
ATOM 2245 O O . VAL A 1 326 ? 6.899 15.526 -12.237 1.00 77.31 326 VAL A O 1
ATOM 2248 N N . MET A 1 327 ? 4.996 14.654 -11.397 1.00 76.75 327 MET A N 1
ATOM 2249 C CA . MET A 1 327 ? 4.204 14.767 -12.610 1.00 76.75 327 MET A CA 1
ATOM 2250 C C . MET A 1 327 ? 4.130 16.228 -13.031 1.00 76.75 327 MET A C 1
ATOM 2252 O O . MET A 1 327 ? 4.612 16.573 -14.109 1.00 76.75 327 MET A O 1
ATOM 2256 N N . GLN A 1 328 ? 3.588 17.096 -12.185 1.00 81.94 328 GLN A N 1
ATOM 2257 C CA . GLN A 1 328 ? 3.370 18.508 -12.474 1.00 81.94 328 GLN A CA 1
ATOM 2258 C C . GLN A 1 328 ? 4.618 19.212 -13.039 1.00 81.94 328 GLN A C 1
ATOM 2260 O O . GLN A 1 328 ? 4.514 19.841 -14.093 1.00 81.94 328 GLN A O 1
ATOM 2265 N N . ASP A 1 329 ? 5.795 18.992 -12.441 1.00 77.00 329 ASP A N 1
ATOM 2266 C CA . ASP A 1 329 ? 7.110 19.469 -12.918 1.00 77.00 329 ASP A CA 1
ATOM 2267 C C . ASP A 1 329 ? 7.533 18.944 -14.319 1.00 77.00 329 ASP A C 1
ATOM 2269 O O . ASP A 1 329 ? 8.463 19.470 -14.942 1.00 77.00 329 ASP A O 1
ATOM 2273 N N . ILE A 1 330 ? 6.927 17.855 -14.807 1.00 74.19 330 ILE A N 1
ATOM 2274 C CA . ILE A 1 330 ? 7.262 17.167 -16.069 1.00 74.19 330 ILE A CA 1
ATOM 2275 C C . ILE A 1 330 ? 6.342 17.571 -17.238 1.00 74.19 330 ILE A C 1
ATOM 2277 O O . ILE A 1 330 ? 6.838 17.679 -18.366 1.00 74.19 330 ILE A O 1
ATOM 2281 N N . LEU A 1 331 ? 5.033 17.781 -17.029 1.00 69.94 331 LEU A N 1
ATOM 2282 C CA . LEU A 1 331 ? 4.119 18.261 -18.096 1.00 69.94 331 LEU A CA 1
ATOM 2283 C C . LEU A 1 331 ? 3.988 19.780 -18.136 1.00 69.94 331 LEU A C 1
ATOM 2285 O O . LEU A 1 331 ? 3.870 20.347 -19.227 1.00 69.94 331 LEU A O 1
ATOM 2289 N N . ALA A 1 332 ? 3.969 20.415 -16.967 1.00 74.56 332 ALA A N 1
ATOM 2290 C CA . ALA A 1 332 ? 3.898 21.855 -16.812 1.00 74.56 332 ALA A CA 1
ATOM 2291 C C . ALA A 1 332 ? 5.262 22.402 -16.363 1.00 74.56 332 ALA A C 1
ATOM 2293 O O . ALA A 1 332 ? 6.236 21.675 -16.189 1.00 74.56 332 ALA A O 1
ATOM 2294 N N . ASP A 1 333 ? 5.341 23.718 -16.225 1.00 82.25 333 ASP A N 1
ATOM 2295 C CA . ASP A 1 333 ? 6.447 24.432 -15.584 1.00 82.25 333 ASP A CA 1
ATOM 2296 C C . ASP A 1 333 ? 5.946 25.192 -14.342 1.00 82.25 333 ASP A C 1
ATOM 2298 O O . ASP A 1 333 ? 6.396 26.299 -14.053 1.00 82.25 333 ASP A O 1
ATOM 2302 N N . GLN A 1 334 ? 4.972 24.585 -13.656 1.00 85.56 334 GLN A N 1
ATOM 2303 C CA . GLN A 1 334 ? 4.362 25.035 -12.405 1.00 85.56 334 GLN A CA 1
ATOM 2304 C C . GLN A 1 334 ? 5.054 24.388 -11.208 1.00 85.56 334 GLN A C 1
ATOM 2306 O O . GLN A 1 334 ? 5.306 23.187 -11.243 1.00 85.56 334 GLN A O 1
ATOM 2311 N N . ALA A 1 335 ? 5.263 25.149 -10.131 1.00 81.94 335 ALA A N 1
ATOM 2312 C CA . ALA A 1 335 ? 5.782 24.612 -8.869 1.00 81.94 335 ALA A CA 1
ATOM 2313 C C . ALA A 1 335 ? 4.693 23.984 -7.973 1.00 81.94 335 ALA A C 1
ATOM 2315 O O . ALA A 1 335 ? 4.980 23.074 -7.202 1.00 81.94 335 ALA A O 1
ATOM 2316 N N . PHE A 1 336 ? 3.434 24.411 -8.097 1.00 87.06 336 PHE A N 1
ATOM 2317 C CA . PHE A 1 336 ? 2.281 23.863 -7.364 1.00 87.06 336 PHE A CA 1
ATOM 2318 C C . PHE A 1 336 ? 0.991 23.950 -8.211 1.00 87.06 336 PHE A C 1
ATOM 2320 O O . PHE A 1 336 ? 0.952 24.727 -9.178 1.00 87.06 336 PHE A O 1
ATOM 2327 N N . PRO A 1 337 ? -0.085 23.210 -7.869 1.00 87.19 337 PRO A N 1
ATOM 2328 C CA . PRO A 1 337 ? -1.321 23.218 -8.648 1.00 87.19 337 PRO A CA 1
ATOM 2329 C C . PRO A 1 337 ? -1.966 24.610 -8.648 1.00 87.19 337 PRO A C 1
ATOM 2331 O O . PRO A 1 337 ? -2.263 25.183 -7.599 1.00 87.19 337 PRO A O 1
ATOM 2334 N N . GLY A 1 338 ? -2.179 25.174 -9.837 1.00 83.50 338 GLY A N 1
ATOM 2335 C CA . GLY A 1 338 ? -2.677 26.545 -10.007 1.00 83.50 338 GLY A CA 1
ATOM 2336 C C . GLY A 1 338 ? -1.632 27.673 -9.926 1.00 83.50 338 GLY A C 1
ATOM 2337 O O . GLY A 1 338 ? -2.027 28.839 -9.862 1.00 83.50 338 GLY A O 1
ATOM 2338 N N . ASP A 1 339 ? -0.326 27.375 -9.961 1.00 87.19 339 ASP A N 1
ATOM 2339 C CA . ASP A 1 339 ? 0.750 28.378 -10.084 1.00 87.19 339 ASP A CA 1
ATOM 2340 C C . ASP A 1 339 ? 0.600 29.222 -11.366 1.00 87.19 339 ASP A C 1
ATOM 2342 O O . ASP A 1 339 ? 0.888 28.750 -12.468 1.00 87.19 339 ASP A O 1
ATOM 2346 N N . ASP A 1 340 ? 0.193 30.491 -11.224 1.00 84.81 340 ASP A N 1
ATOM 2347 C CA . ASP A 1 340 ? -0.071 31.415 -12.340 1.00 84.81 340 ASP A CA 1
ATOM 2348 C C . ASP A 1 340 ? 1.188 31.928 -13.066 1.00 84.81 340 ASP A C 1
ATOM 2350 O O . ASP A 1 340 ? 1.083 32.674 -14.050 1.00 84.81 340 ASP A O 1
ATOM 2354 N N . THR A 1 341 ? 2.379 31.528 -12.602 1.00 84.25 341 THR A N 1
ATOM 2355 C CA . THR A 1 341 ? 3.666 31.913 -13.190 1.00 84.25 341 THR A CA 1
ATOM 2356 C C . THR A 1 341 ? 4.187 30.915 -14.226 1.00 84.25 341 THR A C 1
ATOM 2358 O O . THR A 1 341 ? 4.980 31.319 -15.088 1.00 84.25 341 THR A O 1
ATOM 2361 N N . GLY A 1 342 ? 3.684 29.674 -14.210 1.00 83.62 342 GLY A N 1
ATOM 2362 C CA . GLY A 1 342 ? 3.957 28.647 -15.217 1.00 83.62 342 GLY A CA 1
ATOM 2363 C C . GLY A 1 342 ? 3.482 29.045 -16.623 1.00 83.62 342 GLY A C 1
ATOM 2364 O O . GLY A 1 342 ? 2.396 29.596 -16.824 1.00 83.62 342 GLY A O 1
ATOM 2365 N N . PHE A 1 343 ? 4.303 28.771 -17.635 1.00 84.44 343 PHE A N 1
ATOM 2366 C CA . PHE A 1 343 ? 3.999 28.972 -19.052 1.00 84.44 343 PHE A CA 1
ATOM 2367 C C . PHE A 1 343 ? 2.880 28.045 -19.558 1.00 84.44 343 PHE A C 1
ATOM 2369 O O . PHE A 1 343 ? 2.102 28.444 -20.433 1.00 84.44 343 PHE A O 1
ATOM 2376 N N . TYR A 1 344 ? 2.798 26.830 -19.017 1.00 82.62 344 TYR A N 1
ATOM 2377 C CA . TYR A 1 344 ? 1.666 25.915 -19.141 1.00 82.62 344 TYR A CA 1
ATOM 2378 C C . TYR A 1 344 ? 1.049 25.667 -17.762 1.00 82.62 344 TYR A C 1
ATOM 2380 O O . TYR A 1 344 ? 1.733 25.727 -16.748 1.00 82.62 344 TYR A O 1
ATOM 2388 N N . GLN A 1 345 ? -0.260 25.433 -17.735 1.00 83.56 345 GLN A N 1
ATOM 2389 C CA . GLN A 1 345 ? -1.002 25.043 -16.537 1.00 83.56 345 GLN A CA 1
ATOM 2390 C C . GLN A 1 345 ? -1.485 23.611 -16.750 1.00 83.56 345 GLN A C 1
ATOM 2392 O O . GLN A 1 345 ? -1.891 23.310 -17.877 1.00 83.56 345 GLN A O 1
ATOM 2397 N N . LEU A 1 346 ? -1.470 22.776 -15.713 1.00 85.88 346 LEU A N 1
ATOM 2398 C CA . LEU A 1 346 ? -2.211 21.520 -15.723 1.00 85.88 346 LEU A CA 1
ATOM 2399 C C . LEU A 1 346 ? -3.721 21.773 -15.771 1.00 85.88 346 LEU A C 1
ATOM 2401 O O . LEU A 1 346 ? -4.238 22.761 -15.241 1.00 85.88 346 LEU A O 1
ATOM 2405 N N . ASP A 1 347 ? -4.429 20.843 -16.400 1.00 87.62 347 ASP A N 1
ATOM 2406 C CA . ASP A 1 347 ? -5.884 20.775 -16.386 1.00 87.62 347 ASP A CA 1
ATOM 2407 C C . ASP A 1 347 ? -6.411 20.045 -15.138 1.00 87.62 347 ASP A C 1
ATOM 2409 O O . ASP A 1 347 ? -6.873 18.908 -15.215 1.00 87.62 347 ASP A O 1
ATOM 2413 N N . ASP A 1 348 ? -6.331 20.721 -13.988 1.00 87.06 348 ASP A N 1
ATOM 2414 C CA . ASP A 1 348 ? -6.795 20.247 -12.669 1.00 87.06 348 ASP A CA 1
ATOM 2415 C C . ASP A 1 348 ? -8.346 20.154 -12.545 1.00 87.06 348 ASP A C 1
ATOM 2417 O O . ASP A 1 348 ? -8.886 19.929 -11.462 1.00 87.06 348 ASP A O 1
ATOM 2421 N N . ASP A 1 349 ? -9.094 20.400 -13.627 1.00 90.25 349 ASP A N 1
ATOM 2422 C CA . ASP A 1 349 ? -10.560 20.528 -13.671 1.00 90.25 349 ASP A CA 1
ATOM 2423 C C . ASP A 1 349 ? -11.198 19.257 -14.262 1.00 90.25 349 ASP A C 1
ATOM 2425 O O . ASP A 1 349 ? -11.693 19.224 -15.390 1.00 90.25 349 ASP A O 1
ATOM 2429 N N . LEU A 1 350 ? -11.125 18.179 -13.479 1.00 93.88 350 LEU A N 1
ATOM 2430 C CA . LEU A 1 350 ? -11.460 16.818 -13.899 1.00 93.88 350 LEU A CA 1
ATOM 2431 C C . LEU A 1 350 ? -12.963 16.577 -14.127 1.00 93.88 350 LEU A C 1
ATOM 2433 O O . LEU A 1 350 ? -13.816 17.073 -13.383 1.00 93.88 350 LEU A O 1
ATOM 2437 N N . ARG A 1 351 ? -13.270 15.713 -15.101 1.00 94.50 351 ARG A N 1
ATOM 2438 C CA . ARG A 1 351 ? -14.613 15.176 -15.396 1.00 94.50 351 ARG A CA 1
ATOM 2439 C C . ARG A 1 351 ? -14.603 13.651 -15.507 1.00 94.50 351 ARG A C 1
ATOM 2441 O O . ARG A 1 351 ? -13.574 13.088 -15.860 1.00 94.50 351 ARG A O 1
ATOM 2448 N N . ILE A 1 352 ? -15.718 12.980 -15.255 1.00 94.31 352 ILE A N 1
ATOM 2449 C CA . ILE A 1 352 ? -15.780 11.511 -15.232 1.00 94.31 352 ILE A CA 1
ATOM 2450 C C . ILE A 1 352 ? -16.016 10.943 -16.639 1.00 94.31 352 ILE A C 1
ATOM 2452 O O . ILE A 1 352 ? -16.812 11.471 -17.418 1.00 94.31 352 ILE A O 1
ATOM 2456 N N . VAL A 1 353 ? -15.346 9.836 -16.964 1.00 91.44 353 VAL A N 1
ATOM 2457 C CA . VAL A 1 353 ? -15.753 8.925 -18.041 1.00 91.44 353 VAL A CA 1
ATOM 2458 C C . VAL A 1 353 ? -16.467 7.741 -17.398 1.00 91.44 353 VAL A C 1
ATOM 2460 O O . VAL A 1 353 ? -15.847 6.942 -16.703 1.00 91.44 353 VAL A O 1
ATOM 2463 N N . ASP A 1 354 ? -17.775 7.667 -17.630 1.00 91.62 354 ASP A N 1
ATOM 2464 C CA . ASP A 1 354 ? -18.675 6.680 -17.028 1.00 91.62 354 ASP A CA 1
ATOM 2465 C C . ASP A 1 354 ? -19.576 6.050 -18.107 1.00 91.62 354 ASP A C 1
ATOM 2467 O O . ASP A 1 354 ? -20.581 6.620 -18.544 1.00 91.62 354 ASP A O 1
ATOM 2471 N N . TYR A 1 355 ? -19.145 4.918 -18.658 1.00 92.31 355 TYR A N 1
ATOM 2472 C CA . TYR A 1 355 ? -19.927 4.071 -19.553 1.00 92.31 355 TYR A CA 1
ATOM 2473 C C . TYR A 1 355 ? -20.286 2.776 -18.831 1.00 92.31 355 TYR A C 1
ATOM 2475 O O . TYR A 1 355 ? -19.437 2.140 -18.213 1.00 92.31 355 TYR A O 1
ATOM 2483 N N . LYS A 1 356 ? -21.522 2.312 -19.016 1.00 90.31 356 LYS A N 1
ATOM 2484 C CA . LYS A 1 356 ? -21.989 1.053 -18.440 1.00 90.31 356 LYS A CA 1
ATOM 2485 C C . LYS A 1 356 ? -21.130 -0.122 -18.896 1.00 90.31 356 LYS A C 1
ATOM 2487 O O . LYS A 1 356 ? -21.098 -0.449 -20.086 1.00 90.31 356 LYS A O 1
ATOM 2492 N N . ILE A 1 357 ? -20.540 -0.803 -17.925 1.00 86.00 357 ILE A N 1
ATOM 2493 C CA . ILE A 1 357 ? -19.869 -2.092 -18.078 1.00 86.00 357 ILE A CA 1
ATOM 2494 C C . ILE A 1 357 ? -20.670 -3.207 -17.389 1.00 86.00 357 ILE A C 1
ATOM 2496 O O . ILE A 1 357 ? -21.544 -2.942 -16.561 1.00 86.00 357 ILE A O 1
ATOM 2500 N N . ASP A 1 358 ? -20.421 -4.461 -17.766 1.00 82.94 358 ASP A N 1
ATOM 2501 C CA . ASP A 1 358 ? -20.873 -5.628 -17.004 1.00 82.94 358 ASP A CA 1
ATOM 2502 C C . ASP A 1 358 ? -19.803 -6.115 -16.007 1.00 82.94 358 ASP A C 1
ATOM 2504 O O . ASP A 1 358 ? -18.708 -5.560 -15.924 1.00 82.94 358 ASP A O 1
ATOM 2508 N N . ALA A 1 359 ? -20.122 -7.163 -15.242 1.00 77.06 359 ALA A N 1
ATOM 2509 C CA . ALA A 1 359 ? -19.239 -7.714 -14.209 1.00 77.06 359 ALA A CA 1
ATOM 2510 C C . ALA A 1 359 ? -17.912 -8.304 -14.738 1.00 77.06 359 ALA A C 1
ATOM 2512 O O . ALA A 1 359 ? -17.037 -8.608 -13.940 1.00 77.06 359 ALA A O 1
ATOM 2513 N N . ASN A 1 360 ? -17.751 -8.462 -16.057 1.00 70.62 360 ASN A N 1
ATOM 2514 C CA . ASN A 1 360 ? -16.501 -8.879 -16.700 1.00 70.62 360 ASN A CA 1
ATOM 2515 C C . ASN A 1 360 ? -15.811 -7.685 -17.395 1.00 70.62 360 ASN A C 1
ATOM 2517 O O . ASN A 1 360 ? -15.087 -7.865 -18.377 1.00 70.62 360 ASN A O 1
ATOM 2521 N N . PHE A 1 361 ? -16.099 -6.457 -16.951 1.00 74.00 361 PHE A N 1
ATOM 2522 C CA . PHE A 1 361 ? -15.632 -5.198 -17.540 1.00 74.00 361 PHE A CA 1
ATOM 2523 C C . PHE A 1 361 ? -16.009 -5.016 -19.028 1.00 74.00 361 PHE A C 1
ATOM 2525 O O . PHE A 1 361 ? -15.371 -4.243 -19.743 1.00 74.00 361 PHE A O 1
ATOM 2532 N N . GLN A 1 362 ? -17.051 -5.703 -19.524 1.00 76.31 362 GLN A N 1
ATOM 2533 C CA . GLN A 1 362 ? -17.463 -5.595 -20.930 1.00 76.31 362 GLN A CA 1
ATOM 2534 C C . GLN A 1 362 ? -18.384 -4.398 -21.176 1.00 76.31 362 GLN A C 1
ATOM 2536 O O . GLN A 1 362 ? -19.338 -4.209 -20.420 1.00 76.31 362 GLN A O 1
ATOM 2541 N N . PRO A 1 363 ? -18.199 -3.633 -22.268 1.00 84.75 363 PRO A N 1
ATOM 2542 C CA . PRO A 1 363 ? -19.066 -2.508 -22.596 1.00 84.75 363 PRO A CA 1
ATOM 2543 C C . PRO A 1 363 ? -20.512 -2.934 -22.881 1.00 84.75 363 PRO A C 1
ATOM 2545 O O . PRO A 1 363 ? -20.797 -3.691 -23.815 1.00 84.75 363 PRO A O 1
ATOM 2548 N N . ILE A 1 364 ? -21.461 -2.356 -22.145 1.00 88.88 364 ILE A N 1
ATOM 2549 C CA . ILE A 1 364 ? -22.889 -2.480 -22.436 1.00 88.88 364 ILE A CA 1
ATOM 2550 C C . ILE A 1 364 ? -23.244 -1.504 -23.562 1.00 88.88 364 ILE A C 1
ATOM 2552 O O . ILE A 1 364 ? -23.006 -0.297 -23.479 1.00 88.88 364 ILE A O 1
ATOM 2556 N N . LEU A 1 365 ? -23.834 -2.032 -24.638 1.00 86.44 365 LEU A N 1
ATOM 2557 C CA . LEU A 1 365 ? -24.193 -1.242 -25.816 1.00 86.44 365 LEU A CA 1
ATOM 2558 C C . LEU A 1 365 ? -25.659 -0.792 -25.816 1.00 86.44 365 LEU A C 1
ATOM 2560 O O . LEU A 1 365 ? -26.576 -1.560 -25.512 1.00 86.44 365 LEU A O 1
ATOM 2564 N N . ASP A 1 366 ? -25.885 0.442 -26.268 1.00 86.06 366 ASP A N 1
ATOM 2565 C CA . ASP A 1 366 ? -27.207 1.013 -26.497 1.00 86.06 366 ASP A CA 1
ATOM 2566 C C . ASP A 1 366 ? -27.964 0.285 -27.629 1.00 86.06 366 ASP A C 1
ATOM 2568 O O . ASP A 1 366 ? -27.423 -0.499 -28.413 1.00 86.06 366 ASP A O 1
ATOM 2572 N N . THR A 1 367 ? -29.251 0.605 -27.800 1.00 89.50 367 THR A N 1
ATOM 2573 C CA . THR A 1 367 ? -30.075 0.023 -28.882 1.00 89.50 367 THR A CA 1
ATOM 2574 C C . THR A 1 367 ? -29.607 0.357 -30.312 1.00 89.50 367 THR A C 1
ATOM 2576 O O . THR A 1 367 ? -30.168 -0.176 -31.275 1.00 89.50 367 THR A O 1
ATOM 2579 N N . SER A 1 368 ? -28.606 1.229 -30.462 1.00 87.06 368 SER A N 1
ATOM 2580 C CA . SER A 1 368 ? -27.953 1.602 -31.718 1.00 87.06 368 SER A CA 1
ATOM 2581 C C . SER A 1 368 ? -26.587 0.929 -31.925 1.00 87.06 368 SER A C 1
ATOM 2583 O O . SER A 1 368 ? -26.034 1.082 -33.016 1.00 87.06 368 SER A O 1
ATOM 2585 N N . GLY A 1 369 ? -26.056 0.213 -30.927 1.00 81.75 369 GLY A N 1
ATOM 2586 C CA . GLY A 1 369 ? -24.734 -0.420 -30.949 1.00 81.75 369 GLY A CA 1
ATOM 2587 C C . GLY A 1 369 ? -23.559 0.488 -30.553 1.00 81.75 369 GLY A C 1
ATOM 2588 O O . GLY A 1 369 ? -22.440 0.188 -30.958 1.00 81.75 369 GLY A O 1
ATOM 2589 N N . ARG A 1 370 ? -23.795 1.590 -29.827 1.00 84.69 370 ARG A N 1
ATOM 2590 C CA . ARG A 1 370 ? -22.758 2.457 -29.219 1.00 84.69 370 ARG A CA 1
ATOM 2591 C C . ARG A 1 370 ? -22.569 2.125 -27.745 1.00 84.69 370 ARG A C 1
ATOM 2593 O O . ARG A 1 370 ? -23.490 1.569 -27.158 1.00 84.69 370 ARG A O 1
ATOM 2600 N N . LEU A 1 371 ? -21.454 2.540 -27.136 1.00 86.06 371 LEU A N 1
ATOM 2601 C CA . LEU A 1 371 ? -21.318 2.503 -25.676 1.00 86.06 371 LEU A CA 1
ATOM 2602 C C . LEU A 1 371 ? -22.495 3.226 -25.010 1.00 86.06 371 LEU A C 1
ATOM 2604 O O . LEU A 1 371 ? -22.881 4.322 -25.429 1.00 86.06 371 LEU A O 1
ATOM 2608 N N . GLN A 1 372 ? -23.085 2.598 -23.997 1.00 91.94 372 GLN A N 1
ATOM 2609 C CA . GLN A 1 372 ? -24.139 3.204 -23.202 1.00 91.94 372 GLN A CA 1
ATOM 2610 C C . GLN A 1 372 ? -23.507 4.037 -22.082 1.00 91.94 372 GLN A C 1
ATOM 2612 O O . GLN A 1 372 ? -22.906 3.482 -21.172 1.00 91.94 372 GLN A O 1
ATOM 2617 N N . GLN A 1 373 ? -23.658 5.360 -22.145 1.00 91.69 373 GLN A N 1
ATOM 2618 C CA . GLN A 1 373 ? -23.298 6.265 -21.045 1.00 91.69 373 GLN A CA 1
ATOM 2619 C C . GLN A 1 373 ? -24.117 5.929 -19.790 1.00 91.69 373 GLN A C 1
ATOM 2621 O O . GLN A 1 373 ? -25.283 5.519 -19.905 1.00 91.69 373 GLN A O 1
ATOM 2626 N N . ASP A 1 374 ? -23.510 6.100 -18.620 1.00 90.88 374 ASP A N 1
ATOM 2627 C CA . ASP A 1 374 ? -24.209 6.083 -17.336 1.00 90.88 374 ASP A CA 1
ATOM 2628 C C . ASP A 1 374 ? -24.404 7.510 -16.781 1.00 90.88 374 ASP A C 1
ATOM 2630 O O . ASP A 1 374 ? -24.188 8.489 -17.501 1.00 90.88 374 ASP A O 1
ATOM 2634 N N . VAL A 1 375 ? -24.922 7.636 -15.555 1.00 89.56 375 VAL A N 1
ATOM 2635 C CA . VAL A 1 375 ? -25.419 8.908 -14.998 1.00 89.56 375 VAL A CA 1
ATOM 2636 C C . VAL A 1 375 ? -24.331 9.975 -14.854 1.00 89.56 375 VAL A C 1
ATOM 2638 O O . VAL A 1 375 ? -24.625 11.143 -15.102 1.00 89.56 375 VAL A O 1
ATOM 2641 N N . LEU A 1 376 ? -23.095 9.609 -14.496 1.00 93.69 376 LEU A N 1
ATOM 2642 C CA . LEU A 1 376 ? -22.030 10.579 -14.209 1.00 93.69 376 LEU A CA 1
ATOM 2643 C C . LEU A 1 376 ? -21.187 10.940 -15.444 1.00 93.69 376 LEU A C 1
ATOM 2645 O O . LEU A 1 376 ? -20.177 11.637 -15.336 1.00 93.69 376 LEU A O 1
ATOM 2649 N N . HIS A 1 377 ? -21.573 10.478 -16.635 1.00 92.81 377 HIS A N 1
ATOM 2650 C CA . HIS A 1 377 ? -20.769 10.654 -17.839 1.00 92.81 377 HIS A CA 1
ATOM 2651 C C . HIS A 1 377 ? -20.554 12.130 -18.211 1.00 92.81 377 HIS A C 1
ATOM 2653 O O . HIS A 1 377 ? -21.509 12.894 -18.324 1.00 92.81 377 HIS A O 1
ATOM 2659 N N . ASP A 1 378 ? -19.297 12.513 -18.464 1.00 92.38 378 ASP A N 1
ATOM 2660 C CA . ASP A 1 378 ? -18.841 13.889 -18.722 1.00 92.38 378 ASP A CA 1
ATOM 2661 C C . ASP A 1 378 ? -19.064 14.885 -17.558 1.00 92.38 378 ASP A C 1
ATOM 2663 O O . ASP A 1 378 ? -18.712 16.061 -17.697 1.00 92.38 378 ASP A O 1
ATOM 2667 N N . PHE A 1 379 ? -19.564 14.450 -16.394 1.00 95.94 379 PHE A N 1
ATOM 2668 C CA . PHE A 1 379 ? -19.804 15.339 -15.255 1.00 95.94 379 PHE A CA 1
ATOM 2669 C C . PHE A 1 379 ? -18.495 15.747 -14.574 1.00 95.94 379 PHE A C 1
ATOM 2671 O O . PHE A 1 379 ? -17.605 14.930 -14.334 1.00 95.94 379 PHE A O 1
ATOM 2678 N N . TYR A 1 380 ? -18.380 17.029 -14.233 1.00 97.19 380 TYR A N 1
ATOM 2679 C CA . TYR A 1 380 ? -17.208 17.594 -13.572 1.00 97.19 380 TYR A CA 1
ATOM 2680 C C . TYR A 1 380 ? -17.181 17.241 -12.078 1.00 97.19 380 TYR A C 1
ATOM 2682 O O . TYR A 1 380 ? -18.107 17.584 -11.339 1.00 97.19 380 TYR A O 1
ATOM 2690 N N . ILE A 1 381 ? -16.071 16.648 -11.613 1.00 96.88 381 ILE A N 1
ATOM 2691 C CA . ILE A 1 381 ? -15.860 16.223 -10.214 1.00 96.88 381 ILE A CA 1
ATOM 2692 C C . ILE A 1 381 ? -16.169 17.370 -9.248 1.00 96.88 381 ILE A C 1
ATOM 2694 O O . ILE A 1 381 ? -16.868 17.194 -8.255 1.00 96.88 381 ILE A O 1
ATOM 2698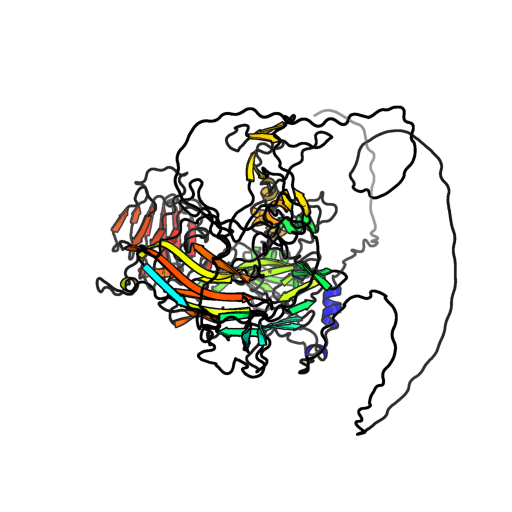 N N . LYS A 1 382 ? -15.703 18.579 -9.579 1.00 96.06 382 LYS A N 1
ATOM 2699 C CA . LYS A 1 382 ? -15.913 19.785 -8.773 1.00 96.06 382 LYS A CA 1
ATOM 2700 C C . LYS A 1 382 ? -17.386 20.081 -8.499 1.00 96.06 382 LYS A C 1
ATOM 2702 O O . LYS A 1 382 ? -17.727 20.511 -7.400 1.00 96.06 382 LYS A O 1
ATOM 2707 N N . GLU A 1 383 ? -18.254 19.867 -9.483 1.00 96.56 383 GLU A N 1
ATOM 2708 C CA . GLU A 1 383 ? -19.683 20.152 -9.353 1.00 96.56 383 GLU A CA 1
ATOM 2709 C C . GLU A 1 383 ? -20.393 19.043 -8.552 1.00 96.56 383 GLU A C 1
ATOM 2711 O O . GLU A 1 383 ? -21.325 19.334 -7.805 1.00 96.56 383 GLU A O 1
ATOM 2716 N N . ILE A 1 384 ? -19.903 17.797 -8.628 1.00 95.88 384 ILE A N 1
ATOM 2717 C CA . ILE A 1 384 ? -20.366 16.662 -7.809 1.00 95.88 384 ILE A CA 1
ATOM 2718 C C . ILE A 1 384 ? -19.975 16.849 -6.336 1.00 95.88 384 ILE A C 1
ATOM 2720 O O . ILE A 1 384 ? -20.843 16.788 -5.466 1.00 95.88 384 ILE A O 1
ATOM 2724 N N . VAL A 1 385 ? -18.715 17.191 -6.048 1.00 95.81 385 VAL A N 1
ATOM 2725 C CA . VAL A 1 385 ? -18.257 17.549 -4.691 1.00 95.81 385 VAL A CA 1
ATOM 2726 C C . VAL A 1 385 ? -19.065 18.737 -4.148 1.00 95.81 385 VAL A C 1
ATOM 2728 O O . VAL A 1 385 ? -19.594 18.682 -3.040 1.00 95.81 385 VAL A O 1
ATOM 2731 N N . THR A 1 386 ? -19.293 19.767 -4.972 1.00 95.38 386 THR A N 1
ATOM 2732 C CA . THR A 1 386 ? -20.157 20.915 -4.630 1.00 95.38 386 THR A CA 1
ATOM 2733 C C . THR A 1 386 ? -21.618 20.508 -4.360 1.00 95.38 386 THR A C 1
ATOM 2735 O O . THR A 1 386 ? -22.326 21.214 -3.634 1.00 95.38 386 THR A O 1
ATOM 2738 N N . ALA A 1 387 ? -22.109 19.404 -4.932 1.00 94.81 387 ALA A N 1
ATOM 2739 C CA . ALA A 1 387 ? -23.438 18.863 -4.650 1.00 94.81 387 ALA A CA 1
ATOM 2740 C C . ALA A 1 387 ? -23.472 18.086 -3.320 1.00 94.81 387 ALA A C 1
ATOM 2742 O O . ALA A 1 387 ? -24.402 18.300 -2.540 1.00 94.81 387 ALA A O 1
ATOM 2743 N N . LEU A 1 388 ? -22.449 17.275 -3.016 1.00 94.25 388 LEU A N 1
ATOM 2744 C CA . LEU A 1 388 ? -22.281 16.599 -1.717 1.00 94.25 388 LEU A CA 1
ATOM 2745 C C . LEU A 1 388 ? -22.209 17.611 -0.557 1.00 94.25 388 LEU A C 1
ATOM 2747 O O . LEU A 1 388 ? -22.976 17.507 0.403 1.00 94.25 388 LEU A O 1
ATOM 2751 N N . GLU A 1 389 ? -21.419 18.683 -0.706 1.00 93.88 389 GLU A N 1
ATOM 2752 C CA . GLU A 1 389 ? -21.364 19.818 0.237 1.00 93.88 389 GLU A CA 1
ATOM 2753 C C . GLU A 1 389 ? -22.748 20.434 0.540 1.00 93.88 389 GLU A C 1
ATOM 2755 O O . GLU A 1 389 ? -22.972 21.034 1.599 1.00 93.88 389 GLU A O 1
ATOM 2760 N N . GLN A 1 390 ? -23.702 20.301 -0.386 1.00 93.44 390 GLN A N 1
ATOM 2761 C CA . GLN A 1 390 ? -25.053 20.848 -0.278 1.00 93.44 390 GLN A CA 1
ATOM 2762 C C . GLN A 1 390 ? -26.080 19.875 0.321 1.00 93.44 390 GLN A C 1
ATOM 2764 O O . GLN A 1 390 ? -27.251 20.242 0.418 1.00 93.44 390 GLN A O 1
ATOM 2769 N N . ALA A 1 391 ? -25.679 18.706 0.833 1.00 88.75 391 ALA A N 1
ATOM 2770 C CA . ALA A 1 391 ? -26.576 17.734 1.480 1.00 88.75 391 ALA A CA 1
ATOM 2771 C C . ALA A 1 391 ? -27.342 18.258 2.719 1.00 88.75 391 ALA A C 1
ATOM 2773 O O . ALA A 1 391 ? -28.281 17.629 3.205 1.00 88.75 391 ALA A O 1
ATOM 2774 N N . ASN A 1 392 ? -26.993 19.442 3.229 1.00 83.62 392 ASN A N 1
ATOM 2775 C CA . ASN A 1 392 ? -27.727 20.130 4.297 1.00 83.62 392 ASN A CA 1
ATOM 2776 C C . ASN A 1 392 ? -28.562 21.338 3.805 1.00 83.62 392 ASN A C 1
ATOM 2778 O O . ASN A 1 392 ? -29.027 22.145 4.618 1.00 83.62 392 ASN A O 1
ATOM 2782 N N . ALA A 1 393 ? -28.751 21.502 2.491 1.00 77.44 393 ALA A N 1
ATOM 2783 C CA . ALA A 1 393 ? -29.479 22.619 1.894 1.00 77.44 393 ALA A CA 1
ATOM 2784 C C . ALA A 1 393 ? -30.994 22.358 1.749 1.00 77.44 393 ALA A C 1
ATOM 2786 O O . ALA A 1 393 ? -31.449 21.296 1.337 1.00 77.44 393 ALA A O 1
ATOM 2787 N N . ASP A 1 394 ? -31.801 23.381 2.042 1.00 68.56 394 ASP A N 1
ATOM 2788 C CA . ASP A 1 394 ? -33.259 23.347 1.880 1.00 68.56 394 ASP A CA 1
ATOM 2789 C C . ASP A 1 394 ? -33.686 23.765 0.452 1.00 68.56 394 ASP A C 1
ATOM 2791 O O . ASP A 1 394 ? -33.392 24.882 0.012 1.00 68.56 394 ASP A O 1
ATOM 2795 N N . THR A 1 395 ? -34.565 22.968 -0.176 1.00 64.38 395 THR A N 1
ATOM 2796 C CA . THR A 1 395 ? -35.290 23.234 -1.452 1.00 64.38 395 THR A CA 1
ATOM 2797 C C . THR A 1 395 ? -34.461 23.030 -2.746 1.00 64.38 395 THR A C 1
ATOM 2799 O O . THR A 1 395 ? -33.250 22.888 -2.653 1.00 64.38 395 THR A O 1
ATOM 2802 N N . PRO A 1 396 ? -35.086 22.890 -3.945 1.00 68.88 396 PRO A N 1
ATOM 2803 C CA . PRO A 1 396 ? -34.470 22.172 -5.063 1.00 68.88 396 PRO A CA 1
ATOM 2804 C C . PRO A 1 396 ? -33.246 22.900 -5.608 1.00 68.88 396 PRO A C 1
ATOM 2806 O O . PRO A 1 396 ? -33.293 24.110 -5.862 1.00 68.88 396 PRO A O 1
ATOM 2809 N N . LEU A 1 397 ? -32.184 22.128 -5.805 1.00 89.62 397 LEU A N 1
ATOM 2810 C CA . LEU A 1 397 ? -30.881 22.601 -6.230 1.00 89.62 397 LEU A CA 1
ATOM 2811 C C . LEU A 1 397 ? -30.740 22.454 -7.747 1.00 89.62 397 LEU A C 1
ATOM 2813 O O . LEU A 1 397 ? -31.471 21.700 -8.398 1.00 89.62 397 LEU A O 1
ATOM 2817 N N . SER A 1 398 ? -29.824 23.226 -8.323 1.00 92.69 398 SER A N 1
ATOM 2818 C CA . SER A 1 398 ? -29.510 23.130 -9.745 1.00 92.69 398 SER A CA 1
ATOM 2819 C C . SER A 1 398 ? -28.087 23.583 -10.027 1.00 92.69 398 SER A C 1
ATOM 2821 O O . SER A 1 398 ? -27.715 24.691 -9.628 1.00 92.69 398 SER A O 1
ATOM 2823 N N . ILE A 1 399 ? -27.333 22.753 -10.732 1.00 94.62 399 ILE A N 1
ATOM 2824 C CA . ILE A 1 399 ? -25.933 22.953 -11.116 1.00 94.62 399 ILE A CA 1
ATOM 2825 C C . ILE A 1 399 ? -25.772 22.454 -12.556 1.00 94.62 399 ILE A C 1
ATOM 2827 O O . ILE A 1 399 ? -26.650 21.769 -13.060 1.00 94.62 399 ILE A O 1
ATOM 2831 N N . ASP A 1 400 ? -24.737 22.896 -13.251 1.00 95.56 400 ASP A N 1
ATOM 2832 C CA . ASP A 1 400 ? -24.476 22.599 -14.667 1.00 95.56 400 ASP A CA 1
ATOM 2833 C C . ASP A 1 400 ? -23.368 21.532 -14.658 1.00 95.56 400 ASP A C 1
ATOM 2835 O O . ASP A 1 400 ? -22.192 21.895 -14.682 1.00 95.56 400 ASP A O 1
ATOM 2839 N N . PHE A 1 401 ? -23.724 20.255 -14.423 1.00 95.56 401 PHE A N 1
ATOM 2840 C CA . PHE A 1 401 ? -22.742 19.220 -14.046 1.00 95.56 401 PHE A CA 1
ATOM 2841 C C . PHE A 1 401 ? -21.776 18.893 -15.194 1.00 95.56 401 PHE A C 1
ATOM 2843 O O . PHE A 1 401 ? -20.576 18.763 -14.958 1.00 95.56 401 PHE A O 1
ATOM 2850 N N . ASP A 1 402 ? -22.283 18.797 -16.425 1.00 93.38 402 ASP A N 1
ATOM 2851 C CA . ASP A 1 402 ? -21.504 18.580 -17.657 1.00 93.38 402 ASP A CA 1
ATOM 2852 C C . ASP A 1 402 ? -20.991 19.894 -18.291 1.00 93.38 402 ASP A C 1
ATOM 2854 O O . ASP A 1 402 ? -20.158 19.894 -19.205 1.00 93.38 402 ASP A O 1
ATOM 2858 N N . ARG A 1 403 ? -21.470 21.033 -17.774 1.00 94.69 403 ARG A N 1
ATOM 2859 C CA . ARG A 1 403 ? -21.194 22.397 -18.240 1.00 94.69 403 ARG A CA 1
ATOM 2860 C C . ARG A 1 403 ? -21.607 22.653 -19.701 1.00 94.69 403 ARG A C 1
ATOM 2862 O O . ARG A 1 403 ? -20.990 23.487 -20.380 1.00 94.69 403 ARG A O 1
ATOM 2869 N N . ASP A 1 404 ? -22.676 22.009 -20.189 1.00 92.62 404 ASP A N 1
ATOM 2870 C CA . ASP A 1 404 ? -23.275 22.288 -21.510 1.00 92.62 404 ASP A CA 1
ATOM 2871 C C . ASP A 1 404 ? -23.903 23.699 -21.603 1.00 92.62 404 ASP A C 1
ATOM 2873 O O . ASP A 1 404 ? -24.087 24.251 -22.702 1.00 92.62 404 ASP A O 1
ATOM 2877 N N . GLY A 1 405 ? -24.159 24.328 -20.449 1.00 93.88 405 GLY A N 1
ATOM 2878 C CA . GLY A 1 405 ? -24.847 25.610 -20.311 1.00 93.88 405 GLY A CA 1
ATOM 2879 C C . GLY A 1 405 ? -26.307 25.477 -19.866 1.00 93.88 405 GLY A C 1
ATOM 2880 O O . GLY A 1 405 ? -27.045 26.478 -19.886 1.00 93.88 405 GLY A O 1
ATOM 2881 N N . THR A 1 406 ? -26.729 24.273 -19.482 1.00 94.06 406 THR A N 1
ATOM 2882 C CA . THR A 1 406 ? -28.060 23.916 -18.996 1.00 94.06 406 THR A CA 1
ATOM 2883 C C . THR A 1 406 ? -27.929 23.325 -17.603 1.00 94.06 406 THR A C 1
ATOM 2885 O O . THR A 1 406 ? -27.425 22.234 -17.423 1.00 94.06 406 THR A O 1
ATOM 2888 N N . THR A 1 407 ? -28.460 24.015 -16.595 1.00 93.31 407 THR A N 1
ATOM 2889 C CA . THR A 1 407 ? -28.451 23.471 -15.233 1.00 93.31 407 THR A CA 1
ATOM 2890 C C . THR A 1 407 ? -29.370 22.257 -15.107 1.00 93.31 407 THR A C 1
ATOM 2892 O O . THR A 1 407 ? -30.591 22.390 -15.291 1.00 93.31 407 THR A O 1
ATOM 2895 N N . ASP A 1 408 ? -28.806 21.140 -14.681 1.00 93.38 408 ASP A N 1
ATOM 2896 C CA . ASP A 1 408 ? -29.501 19.975 -14.159 1.00 93.38 408 ASP A CA 1
ATOM 2897 C C . ASP A 1 408 ? -30.217 20.309 -12.853 1.00 93.38 408 ASP A C 1
ATOM 2899 O O . ASP A 1 408 ? -29.858 21.241 -12.129 1.00 93.38 408 ASP A O 1
ATOM 2903 N N . ALA A 1 409 ? -31.259 19.545 -12.540 1.00 93.50 409 ALA A N 1
ATOM 2904 C CA . ALA A 1 409 ? -31.933 19.618 -11.252 1.00 93.50 409 ALA A CA 1
ATOM 2905 C C . ALA A 1 409 ? -31.513 18.413 -10.417 1.00 93.50 409 ALA A C 1
ATOM 2907 O O . ALA A 1 409 ? -31.697 17.287 -10.864 1.00 93.50 409 ALA A O 1
ATOM 2908 N N . TYR A 1 410 ? -31.055 18.631 -9.190 1.00 93.94 410 TYR A N 1
ATOM 2909 C CA . TYR A 1 410 ? -30.727 17.556 -8.248 1.00 93.94 410 TYR A CA 1
ATOM 2910 C C . TYR A 1 410 ? -31.327 17.843 -6.871 1.00 93.94 410 TYR A C 1
ATOM 2912 O O . TYR A 1 410 ? -31.815 18.952 -6.604 1.00 93.94 410 TYR A O 1
ATOM 2920 N N . SER A 1 411 ? -31.309 16.843 -6.002 1.00 92.38 411 SER A N 1
ATOM 2921 C CA . SER A 1 411 ? -31.432 17.048 -4.566 1.00 92.38 411 SER A CA 1
ATOM 2922 C C . SER A 1 411 ? -30.237 16.426 -3.874 1.00 92.38 411 SER A C 1
ATOM 2924 O O . SER A 1 411 ? -29.896 15.284 -4.150 1.00 92.38 411 SER A O 1
ATOM 2926 N N . ALA A 1 412 ? -29.624 17.183 -2.973 1.00 92.94 412 ALA A N 1
ATOM 2927 C CA . ALA A 1 412 ? -28.657 16.661 -2.029 1.00 92.94 412 ALA A CA 1
ATOM 2928 C C . ALA A 1 412 ? -29.323 16.646 -0.653 1.00 92.94 412 ALA A C 1
ATOM 2930 O O . ALA A 1 412 ? -29.996 17.613 -0.276 1.00 92.94 412 ALA A O 1
ATOM 2931 N N . TYR A 1 413 ? -29.186 15.546 0.074 1.00 92.50 413 TYR A N 1
ATOM 2932 C CA . TYR A 1 413 ? -29.736 15.390 1.416 1.00 92.50 413 TYR A CA 1
ATOM 2933 C C . TYR A 1 413 ? -28.880 14.422 2.233 1.00 92.50 413 TYR A C 1
ATOM 2935 O O . TYR A 1 413 ? -28.060 13.693 1.687 1.00 92.50 413 TYR A O 1
ATOM 2943 N N . MET A 1 414 ? -29.059 14.423 3.552 1.00 92.94 414 MET A N 1
ATOM 2944 C CA . MET A 1 414 ? -28.484 13.390 4.411 1.00 92.94 414 MET A CA 1
ATOM 2945 C C . MET A 1 414 ? -29.433 12.184 4.458 1.00 92.94 414 MET A C 1
ATOM 2947 O O . MET A 1 414 ? -30.625 12.369 4.730 1.00 92.94 414 MET A O 1
ATOM 2951 N N . ASP A 1 415 ? -28.927 10.972 4.236 1.00 92.38 415 ASP A N 1
ATOM 2952 C CA . ASP A 1 415 ? -29.711 9.730 4.306 1.00 92.38 415 ASP A CA 1
ATOM 2953 C C . ASP A 1 415 ? -28.949 8.606 5.017 1.00 92.38 415 ASP A C 1
ATOM 2955 O O . ASP A 1 415 ? -27.738 8.680 5.208 1.00 92.38 415 ASP A O 1
ATOM 2959 N N . TYR A 1 416 ? -29.672 7.566 5.428 1.00 92.00 416 TYR A N 1
ATOM 2960 C CA . TYR A 1 416 ? -29.069 6.352 5.969 1.00 92.00 416 TYR A CA 1
ATOM 2961 C C . TYR A 1 416 ? -28.682 5.402 4.837 1.00 92.00 416 TYR A C 1
ATOM 2963 O O . TYR A 1 416 ? -29.555 4.757 4.255 1.00 92.00 416 TYR A O 1
ATOM 2971 N N . GLN A 1 417 ? -27.383 5.297 4.569 1.00 92.31 417 GLN A N 1
ATOM 2972 C CA . GLN A 1 417 ? -26.813 4.279 3.686 1.00 92.31 417 GLN A CA 1
ATOM 2973 C C . GLN A 1 417 ? -26.276 3.100 4.505 1.00 92.31 417 GLN A C 1
ATOM 2975 O O . GLN A 1 417 ? -26.115 3.202 5.725 1.00 92.31 417 GLN A O 1
ATOM 2980 N N . ASP A 1 418 ? -26.089 1.964 3.840 1.00 89.94 418 ASP A N 1
ATOM 2981 C CA . ASP A 1 418 ? -25.582 0.718 4.416 1.00 89.94 418 ASP A CA 1
ATOM 2982 C C . ASP A 1 418 ? -24.188 0.463 3.839 1.00 89.94 418 ASP A C 1
ATOM 2984 O O . ASP A 1 418 ? -24.039 0.357 2.623 1.00 89.94 418 ASP A O 1
ATOM 2988 N N . PHE A 1 419 ? -23.190 0.404 4.713 1.00 86.31 419 PHE A N 1
ATOM 2989 C CA . PHE A 1 419 ? -21.795 0.141 4.380 1.00 86.31 419 PHE A CA 1
ATOM 2990 C C . PHE A 1 419 ? -21.369 -1.061 5.215 1.00 86.31 419 PHE A C 1
ATOM 2992 O O . PHE A 1 419 ? -21.435 -0.991 6.438 1.00 86.31 419 PHE A O 1
ATOM 2999 N N . GLU A 1 420 ? -21.039 -2.184 4.574 1.00 84.44 420 GLU A N 1
ATOM 3000 C CA . GLU A 1 420 ? -20.627 -3.425 5.261 1.00 84.44 420 GLU A CA 1
ATOM 3001 C C . GLU A 1 420 ? -21.629 -3.899 6.349 1.00 84.44 420 GLU A C 1
ATOM 3003 O O . GLU A 1 420 ? -21.281 -4.494 7.365 1.00 84.44 420 GLU A O 1
ATOM 3008 N N . GLY A 1 421 ? -22.931 -3.646 6.139 1.00 85.06 421 GLY A N 1
ATOM 3009 C CA . GLY A 1 421 ? -24.004 -3.956 7.098 1.00 85.06 421 GLY A CA 1
ATOM 3010 C C . GLY A 1 421 ? -24.157 -2.950 8.250 1.00 85.06 421 GLY A C 1
ATOM 3011 O O . GLY A 1 421 ? -25.070 -3.083 9.075 1.00 85.06 421 GLY A O 1
ATOM 3012 N N . THR A 1 422 ? -23.303 -1.929 8.292 1.00 84.38 422 THR A N 1
ATOM 3013 C CA . THR A 1 422 ? -23.339 -0.810 9.229 1.00 84.38 422 THR A CA 1
ATOM 3014 C C . THR A 1 422 ? -24.042 0.393 8.600 1.00 84.38 422 THR A C 1
ATOM 3016 O O . THR A 1 422 ? -23.649 0.939 7.570 1.00 84.38 422 THR A O 1
ATOM 3019 N N . SER A 1 423 ? -25.117 0.851 9.250 1.00 89.75 423 SER A N 1
ATOM 3020 C CA . SER A 1 423 ? -25.904 1.976 8.742 1.00 89.75 423 SER A CA 1
ATOM 3021 C C . SER A 1 423 ? -25.346 3.324 9.206 1.00 89.75 423 SER A C 1
ATOM 3023 O O . SER A 1 423 ? -25.325 3.621 10.407 1.00 89.75 423 SER A O 1
ATOM 3025 N N . ARG A 1 424 ? -24.945 4.171 8.251 1.00 87.25 424 ARG A N 1
ATOM 3026 C CA . ARG A 1 424 ? -24.368 5.506 8.488 1.00 87.25 424 ARG A CA 1
ATOM 3027 C C . ARG A 1 424 ? -25.224 6.604 7.873 1.00 87.25 424 ARG A C 1
ATOM 3029 O O . ARG A 1 424 ? -25.880 6.402 6.858 1.00 87.25 424 ARG A O 1
ATOM 3036 N N . TYR A 1 425 ? -25.249 7.763 8.532 1.00 89.44 425 TYR A N 1
ATOM 3037 C CA . TYR A 1 425 ? -26.047 8.920 8.122 1.00 89.44 425 TYR A CA 1
ATOM 3038 C C . TYR A 1 425 ? -25.163 9.913 7.368 1.00 89.44 425 TYR A C 1
ATOM 3040 O O . TYR A 1 425 ? -24.483 10.731 7.989 1.00 89.44 425 TYR A O 1
ATOM 3048 N N . VAL A 1 426 ? -25.168 9.801 6.043 1.00 92.12 426 VAL A N 1
ATOM 3049 C CA . VAL A 1 426 ? -24.152 10.354 5.133 1.00 92.12 426 VAL A CA 1
ATOM 3050 C C . VAL A 1 426 ? -24.767 11.309 4.118 1.00 92.12 426 VAL A C 1
ATOM 3052 O O . VAL A 1 426 ? -25.991 11.332 3.948 1.00 92.12 426 VAL A O 1
ATOM 3055 N N . ALA A 1 427 ? -23.938 12.112 3.453 1.00 93.69 427 ALA A N 1
ATOM 3056 C CA . ALA A 1 427 ? -24.391 12.930 2.335 1.00 93.69 427 ALA A CA 1
ATOM 3057 C C . ALA A 1 427 ? -24.710 12.049 1.115 1.00 93.69 427 ALA A C 1
ATOM 3059 O O . ALA A 1 427 ? -23.945 11.153 0.766 1.00 93.69 427 ALA A O 1
ATOM 3060 N N . VAL A 1 428 ? -25.836 12.316 0.452 1.00 94.06 428 VAL A N 1
ATOM 3061 C CA . VAL A 1 428 ? -26.216 11.664 -0.808 1.00 94.06 428 VAL A CA 1
ATOM 3062 C C . VAL A 1 428 ? -26.747 12.670 -1.824 1.00 94.06 428 VAL A C 1
ATOM 3064 O O . VAL A 1 428 ? -27.311 13.706 -1.453 1.00 94.06 428 VAL A O 1
ATOM 3067 N N . VAL A 1 429 ? -26.598 12.346 -3.110 1.00 94.12 429 VAL A N 1
ATOM 3068 C CA . VAL A 1 429 ? -27.083 13.148 -4.242 1.00 94.12 429 VAL A CA 1
ATOM 3069 C C . VAL A 1 429 ? -27.988 12.300 -5.145 1.00 94.12 429 VAL A C 1
ATOM 3071 O O . VAL A 1 429 ? -27.571 11.261 -5.647 1.00 94.12 429 VAL A O 1
ATOM 3074 N N . ASP A 1 430 ? -29.220 12.772 -5.359 1.00 93.25 430 ASP A N 1
ATOM 3075 C CA . ASP A 1 430 ? -30.178 12.316 -6.385 1.00 93.25 430 ASP A CA 1
ATOM 3076 C C . ASP A 1 430 ? -30.121 13.314 -7.550 1.00 93.25 430 ASP A C 1
ATOM 3078 O O . ASP A 1 430 ? -30.587 14.461 -7.443 1.00 93.25 430 ASP A O 1
ATOM 3082 N N . ILE A 1 431 ? -29.495 12.892 -8.644 1.00 91.62 431 ILE A N 1
ATOM 3083 C CA . ILE A 1 431 ? -29.294 13.644 -9.876 1.00 91.62 431 ILE A CA 1
ATOM 3084 C C . ILE A 1 431 ? -30.518 13.428 -10.774 1.00 91.62 431 ILE A C 1
ATOM 3086 O O . ILE A 1 431 ? -30.916 12.325 -11.124 1.00 91.62 431 ILE A O 1
ATOM 3090 N N . GLY A 1 432 ? -31.154 14.526 -11.180 1.00 89.25 432 GLY A N 1
ATOM 3091 C CA . GLY A 1 432 ? -32.418 14.498 -11.918 1.00 89.25 432 GLY A CA 1
ATOM 3092 C C . GLY A 1 432 ? -33.671 14.596 -11.036 1.00 89.25 432 GLY A C 1
ATOM 3093 O O . GLY A 1 432 ? -34.736 14.927 -11.570 1.00 89.25 432 GLY A O 1
ATOM 3094 N N . ASN A 1 433 ? -33.564 14.430 -9.706 1.00 87.94 433 ASN A N 1
ATOM 3095 C CA . ASN A 1 433 ? -34.700 14.316 -8.769 1.00 87.94 433 ASN A CA 1
ATOM 3096 C C . ASN A 1 433 ? -35.654 13.170 -9.159 1.00 87.94 433 ASN A C 1
ATOM 3098 O O . ASN A 1 433 ? -36.879 13.359 -9.238 1.00 87.94 433 ASN A O 1
ATOM 3102 N N . ASP A 1 434 ? -35.097 12.008 -9.484 1.00 89.44 434 ASP A N 1
ATOM 3103 C CA . ASP A 1 434 ? -35.843 10.848 -9.973 1.00 89.44 434 ASP A CA 1
ATOM 3104 C C . ASP A 1 434 ? -36.240 9.876 -8.836 1.00 89.44 434 ASP A C 1
ATOM 3106 O O . ASP A 1 434 ? -37.221 9.128 -8.969 1.00 89.44 434 ASP A O 1
ATOM 3110 N N . GLY A 1 435 ? -35.601 10.016 -7.666 1.00 87.81 435 GLY A N 1
ATOM 3111 C CA . GLY A 1 435 ? -35.786 9.194 -6.472 1.00 87.81 435 GLY A CA 1
ATOM 3112 C C . GLY A 1 435 ? -34.750 8.078 -6.310 1.00 87.81 435 GLY A C 1
ATOM 3113 O O . GLY A 1 435 ? -34.901 7.265 -5.393 1.00 87.81 435 GLY A O 1
ATOM 3114 N N . THR A 1 436 ? -33.751 8.022 -7.189 1.00 91.62 436 THR A N 1
ATOM 3115 C CA . THR A 1 436 ? -32.547 7.190 -7.085 1.00 91.62 436 THR A CA 1
ATOM 3116 C C . THR A 1 436 ? -31.408 8.034 -6.508 1.00 91.62 436 THR A C 1
ATOM 3118 O O . THR A 1 436 ? -31.369 9.239 -6.722 1.00 91.62 436 THR A O 1
ATOM 3121 N N . VAL A 1 437 ? -30.511 7.421 -5.735 1.00 92.19 437 VAL A N 1
ATOM 3122 C CA . VAL A 1 437 ? -29.262 8.061 -5.301 1.00 92.19 437 VAL A CA 1
ATOM 3123 C C . VAL A 1 437 ? -28.170 7.650 -6.281 1.00 92.19 437 VAL A C 1
ATOM 3125 O O . VAL A 1 437 ? -28.013 6.455 -6.529 1.00 92.19 437 VAL A O 1
ATOM 3128 N N . ASP A 1 438 ? -27.437 8.628 -6.808 1.00 92.38 438 ASP A N 1
ATOM 3129 C CA . ASP A 1 438 ? -26.390 8.430 -7.817 1.00 92.38 438 ASP A CA 1
ATOM 3130 C C . ASP A 1 438 ? -24.980 8.619 -7.242 1.00 92.38 438 ASP A C 1
ATOM 3132 O O . ASP A 1 438 ? -24.034 8.026 -7.747 1.00 92.38 438 ASP A O 1
ATOM 3136 N N . VAL A 1 439 ? -24.834 9.426 -6.182 1.00 93.81 439 VAL A N 1
ATOM 3137 C CA . VAL A 1 439 ? -23.556 9.649 -5.481 1.00 93.81 439 VAL A CA 1
ATOM 3138 C C . VAL A 1 439 ? -23.774 9.596 -3.971 1.00 93.81 439 VAL A C 1
ATOM 3140 O O . VAL A 1 439 ? -24.764 10.130 -3.457 1.00 93.81 439 VAL A O 1
ATOM 3143 N N . VAL A 1 440 ? -22.838 8.964 -3.267 1.00 93.06 440 VAL A N 1
ATOM 3144 C CA . VAL A 1 440 ? -22.837 8.747 -1.818 1.00 93.06 440 VAL A CA 1
ATOM 3145 C C . VAL A 1 440 ? -21.479 9.182 -1.268 1.00 93.06 440 VAL A C 1
ATOM 3147 O O . VAL A 1 440 ? -20.464 8.867 -1.867 1.00 93.06 440 VAL A O 1
ATOM 3150 N N . ASP A 1 441 ? -21.460 9.882 -0.135 1.00 91.75 441 ASP A N 1
ATOM 3151 C CA . ASP A 1 441 ? -20.262 10.076 0.701 1.00 91.75 441 ASP A CA 1
ATOM 3152 C C . ASP A 1 441 ? -19.773 8.697 1.181 1.00 91.75 441 ASP A C 1
ATOM 3154 O O . ASP A 1 441 ? -20.409 8.054 2.023 1.00 91.75 441 ASP A O 1
ATOM 3158 N N . GLY A 1 442 ? -18.726 8.212 0.506 1.00 82.06 442 GLY A N 1
ATOM 3159 C CA . GLY A 1 442 ? -18.222 6.840 0.537 1.00 82.06 442 GLY A CA 1
ATOM 3160 C C . GLY A 1 442 ? -17.131 6.621 1.579 1.00 82.06 442 GLY A C 1
ATOM 3161 O O . GLY A 1 442 ? -16.753 5.480 1.830 1.00 82.06 442 GLY A O 1
ATOM 3162 N N . ASN A 1 443 ? -16.669 7.695 2.230 1.00 79.81 443 ASN A N 1
ATOM 3163 C CA . ASN A 1 443 ? -15.871 7.667 3.456 1.00 79.81 443 ASN A CA 1
ATOM 3164 C C . ASN A 1 443 ? -14.444 7.100 3.348 1.00 79.81 443 ASN A C 1
ATOM 3166 O O . ASN A 1 443 ? -13.717 7.086 4.341 1.00 79.81 443 ASN A O 1
ATOM 3170 N N . LEU A 1 444 ? -13.968 6.786 2.144 1.00 78.62 444 LEU A N 1
ATOM 3171 C CA . LEU A 1 444 ? -12.548 6.501 1.884 1.00 78.62 444 LEU A CA 1
ATOM 3172 C C . LEU A 1 444 ? -11.618 7.677 2.260 1.00 78.62 444 LEU A C 1
ATOM 3174 O O . LEU A 1 444 ? -10.433 7.493 2.510 1.00 78.62 444 LEU A O 1
ATOM 3178 N N . ASN A 1 445 ? -12.158 8.895 2.337 1.00 77.00 445 ASN A N 1
ATOM 3179 C CA . ASN A 1 445 ? -11.510 10.116 2.835 1.00 77.00 445 ASN A CA 1
ATOM 3180 C C . ASN A 1 445 ? -12.062 10.592 4.207 1.00 77.00 445 ASN A C 1
ATOM 3182 O O . ASN A 1 445 ? -11.658 11.653 4.686 1.00 77.00 445 ASN A O 1
ATOM 3186 N N . GLY A 1 446 ? -12.957 9.815 4.831 1.00 78.44 446 GLY A N 1
ATOM 3187 C CA . GLY A 1 446 ? -13.670 10.118 6.077 1.00 78.44 446 GLY A CA 1
ATOM 3188 C C . GLY A 1 446 ? -15.001 10.870 5.895 1.00 78.44 446 GLY A C 1
ATOM 3189 O O . GLY A 1 446 ? -15.049 11.916 5.257 1.00 78.44 446 GLY A O 1
ATOM 3190 N N . PHE A 1 447 ? -16.079 10.389 6.532 1.00 80.88 447 PHE A N 1
ATOM 3191 C CA . PHE A 1 447 ? -17.438 10.949 6.418 1.00 80.88 447 PHE A CA 1
ATOM 3192 C C . PHE A 1 447 ? -17.491 12.477 6.575 1.00 80.88 447 PHE A C 1
ATOM 3194 O O . PHE A 1 447 ? -17.073 13.042 7.593 1.00 80.88 447 PHE A O 1
ATOM 3201 N N . GLY A 1 448 ? -18.112 13.154 5.609 1.00 83.69 448 GLY A N 1
ATOM 3202 C CA . GLY A 1 448 ? -18.235 14.613 5.586 1.00 83.69 448 GLY A CA 1
ATOM 3203 C C . GLY A 1 448 ? -16.979 15.368 5.131 1.00 83.69 448 GLY A C 1
ATOM 3204 O O . GLY A 1 448 ? -17.012 16.603 5.080 1.00 83.69 448 GLY A O 1
ATOM 3205 N N . VAL A 1 449 ? -15.901 14.662 4.785 1.00 88.25 449 VAL A N 1
ATOM 3206 C CA . VAL A 1 449 ? -14.913 15.112 3.800 1.00 88.25 449 VAL A CA 1
ATOM 3207 C C . VAL A 1 449 ? -15.453 14.681 2.436 1.00 88.25 449 VAL A C 1
ATOM 3209 O O . VAL A 1 449 ? -15.976 13.586 2.305 1.00 88.25 449 VAL A O 1
ATOM 3212 N N . PHE A 1 450 ? -15.400 15.555 1.431 1.00 92.38 450 PHE A N 1
ATOM 3213 C CA . PHE A 1 450 ? -15.956 15.255 0.109 1.00 92.38 450 PHE A CA 1
ATOM 3214 C C . PHE A 1 450 ? -14.867 15.372 -0.951 1.00 92.38 450 PHE A C 1
ATOM 3216 O O . PHE A 1 450 ? -14.160 16.381 -1.014 1.00 92.38 450 PHE A O 1
ATOM 3223 N N . GLY A 1 451 ? -14.746 14.365 -1.808 1.00 92.88 451 GLY A N 1
ATOM 3224 C CA . GLY A 1 451 ? -13.730 14.335 -2.848 1.00 92.88 451 GLY A CA 1
ATOM 3225 C C . GLY A 1 451 ? -13.963 13.265 -3.906 1.00 92.88 451 GLY A C 1
ATOM 3226 O O . GLY A 1 451 ? -14.980 12.586 -3.946 1.00 92.88 451 GLY A O 1
ATOM 3227 N N . ILE A 1 452 ? -12.983 13.126 -4.792 1.00 93.12 452 ILE A N 1
ATOM 3228 C CA . ILE A 1 452 ? -12.986 12.163 -5.895 1.00 93.12 452 ILE A CA 1
ATOM 3229 C C . ILE A 1 452 ? -13.105 10.698 -5.432 1.00 93.12 452 ILE A C 1
ATOM 3231 O O . ILE A 1 452 ? -13.727 9.903 -6.135 1.00 93.12 452 ILE A O 1
ATOM 3235 N N . SER A 1 453 ? -12.586 10.353 -4.249 1.00 90.69 453 SER A N 1
ATOM 3236 C CA . SER A 1 453 ? -12.696 9.003 -3.671 1.00 90.69 453 SER A CA 1
ATOM 3237 C C . SER A 1 453 ? -14.129 8.614 -3.280 1.00 90.69 453 SER A C 1
ATOM 3239 O O . SER A 1 453 ? -14.419 7.431 -3.204 1.00 90.69 453 SER A O 1
ATOM 3241 N N . ASP A 1 454 ? -15.042 9.574 -3.094 1.00 90.19 454 ASP A N 1
ATOM 3242 C CA . ASP A 1 454 ? -16.473 9.299 -2.864 1.00 90.19 454 ASP A CA 1
ATOM 3243 C C . ASP A 1 454 ? -17.242 8.997 -4.161 1.00 90.19 454 ASP A C 1
ATOM 3245 O O . ASP A 1 454 ? -18.431 8.686 -4.138 1.00 90.19 454 ASP A O 1
ATOM 3249 N N . ILE A 1 455 ? -16.595 9.183 -5.315 1.00 92.19 455 ILE A N 1
ATOM 3250 C CA . ILE A 1 455 ? -17.267 9.261 -6.616 1.00 92.19 455 ILE A CA 1
ATOM 3251 C C . ILE A 1 455 ? -16.801 8.156 -7.572 1.00 92.19 455 ILE A C 1
ATOM 3253 O O . ILE A 1 455 ? -17.578 7.728 -8.421 1.00 92.19 455 ILE A O 1
ATOM 3257 N N . LEU A 1 456 ? -15.549 7.704 -7.462 1.00 91.38 456 LEU A N 1
ATOM 3258 C CA . LEU A 1 456 ? -15.006 6.620 -8.284 1.00 91.38 456 LEU A CA 1
ATOM 3259 C C . LEU A 1 456 ? -15.040 5.298 -7.515 1.00 91.38 456 LEU A C 1
ATOM 3261 O O . LEU A 1 456 ? -14.556 5.248 -6.387 1.00 91.38 456 LEU A O 1
ATOM 3265 N N . ALA A 1 457 ? -15.508 4.215 -8.139 1.00 88.44 457 ALA A N 1
ATOM 3266 C CA . ALA A 1 457 ? -15.212 2.877 -7.636 1.00 88.44 457 ALA A CA 1
ATOM 3267 C C . ALA A 1 457 ? -13.748 2.485 -7.952 1.00 88.44 457 ALA A C 1
ATOM 3269 O O . ALA A 1 457 ? -13.138 3.049 -8.869 1.00 88.44 457 ALA A O 1
ATOM 3270 N N . PRO A 1 458 ? -13.160 1.505 -7.239 1.00 85.25 458 PRO A N 1
ATOM 3271 C CA . PRO A 1 458 ? -11.862 0.938 -7.595 1.00 85.25 458 PRO A CA 1
ATOM 3272 C C . PRO A 1 458 ? -11.840 0.415 -9.041 1.00 85.25 458 PRO A C 1
ATOM 3274 O O . PRO A 1 458 ? -12.568 -0.517 -9.387 1.00 85.25 458 PRO A O 1
ATOM 3277 N N . ASN A 1 459 ? -10.997 0.996 -9.903 1.00 83.12 459 ASN A N 1
ATOM 3278 C CA . ASN A 1 459 ? -10.869 0.560 -11.296 1.00 83.12 459 ASN A CA 1
ATOM 3279 C C . ASN A 1 459 ? -9.448 0.706 -11.866 1.00 83.12 459 ASN A C 1
ATOM 3281 O O . ASN A 1 459 ? -8.918 1.784 -12.161 1.00 83.12 459 ASN A O 1
ATOM 3285 N N . GLU A 1 460 ? -8.860 -0.449 -12.157 1.00 74.06 460 GLU A N 1
ATOM 3286 C CA . GLU A 1 460 ? -7.629 -0.589 -12.929 1.00 74.06 460 GLU A CA 1
ATOM 3287 C C . GLU A 1 460 ? -7.878 -1.180 -14.330 1.00 74.06 460 GLU A C 1
ATOM 3289 O O . GLU A 1 460 ? -7.180 -0.832 -15.288 1.00 74.06 460 GLU A O 1
ATOM 3294 N N . SER A 1 461 ? -8.860 -2.065 -14.477 1.00 75.31 461 SER A N 1
ATOM 3295 C CA . SER A 1 461 ? -9.022 -2.926 -15.653 1.00 75.31 461 SER A CA 1
ATOM 3296 C C . SER A 1 461 ? -9.407 -2.166 -16.928 1.00 75.31 461 SER A C 1
ATOM 3298 O O . SER A 1 461 ? -8.877 -2.454 -18.004 1.00 75.31 461 SER A O 1
ATOM 3300 N N . THR A 1 462 ? -10.283 -1.161 -16.832 1.00 82.19 462 THR A N 1
ATOM 3301 C CA . THR A 1 462 ? -10.832 -0.451 -18.001 1.00 82.19 462 THR A CA 1
ATOM 3302 C C . THR A 1 462 ? -10.665 1.068 -17.921 1.00 82.19 462 THR A C 1
ATOM 3304 O O . THR A 1 462 ? -10.458 1.650 -16.863 1.00 82.19 462 THR A O 1
ATOM 3307 N N . ILE A 1 463 ? -10.772 1.721 -19.076 1.00 86.81 463 ILE A N 1
ATOM 3308 C CA . ILE A 1 463 ? -10.814 3.183 -19.242 1.00 86.81 463 ILE A CA 1
ATOM 3309 C C . ILE A 1 463 ? -12.218 3.684 -19.630 1.00 86.81 463 ILE A C 1
ATOM 3311 O O . ILE A 1 463 ? -12.365 4.817 -20.091 1.00 86.81 463 ILE A O 1
ATOM 3315 N N . LEU A 1 464 ? -13.232 2.819 -19.524 1.00 87.56 464 LEU A N 1
ATOM 3316 C CA . LEU A 1 464 ? -14.612 3.117 -19.906 1.00 87.56 464 LEU A CA 1
ATOM 3317 C C . LEU A 1 464 ? -15.480 3.612 -18.741 1.00 87.56 464 LEU A C 1
ATOM 3319 O O . LEU A 1 464 ? -16.454 4.307 -19.001 1.00 87.56 464 LEU A O 1
ATOM 3323 N N . ALA A 1 465 ? -15.135 3.286 -17.499 1.00 89.50 465 ALA A N 1
ATOM 3324 C CA . ALA A 1 465 ? -15.856 3.682 -16.289 1.00 89.50 465 ALA A CA 1
ATOM 3325 C C . ALA A 1 465 ? -14.870 4.137 -15.202 1.00 89.50 465 ALA A C 1
ATOM 3327 O O . ALA A 1 465 ? -13.660 3.954 -15.366 1.00 89.50 465 ALA A O 1
ATOM 3328 N N . ASP A 1 466 ? -15.378 4.707 -14.106 1.00 91.00 466 ASP A N 1
ATOM 3329 C CA . ASP A 1 466 ? -14.633 4.938 -12.854 1.00 91.00 466 ASP A CA 1
ATOM 3330 C C . ASP A 1 466 ? -13.273 5.643 -13.020 1.00 91.00 466 ASP A C 1
ATOM 3332 O O . ASP A 1 466 ? -12.303 5.391 -12.302 1.00 91.00 466 ASP A O 1
ATOM 3336 N N . ILE A 1 467 ? -13.190 6.548 -13.999 1.00 91.81 467 ILE A N 1
ATOM 3337 C CA . ILE A 1 467 ? -11.980 7.303 -14.317 1.00 91.81 467 ILE A CA 1
ATOM 3338 C C . ILE A 1 467 ? -12.301 8.783 -14.496 1.00 91.81 467 ILE A C 1
ATOM 3340 O O . ILE A 1 467 ? -13.082 9.183 -15.362 1.00 91.81 467 ILE A O 1
ATOM 3344 N N . ALA A 1 468 ? -11.659 9.622 -13.688 1.00 93.62 468 ALA A N 1
ATOM 3345 C CA . ALA A 1 468 ? -11.694 11.065 -13.854 1.00 93.62 468 ALA A CA 1
ATOM 3346 C C . ALA A 1 468 ? -10.599 11.495 -14.837 1.00 93.62 468 ALA A C 1
ATOM 3348 O O . ALA A 1 468 ? -9.472 11.005 -14.788 1.00 93.62 468 ALA A O 1
ATOM 3349 N N . VAL A 1 469 ? -10.915 12.411 -15.748 1.00 91.88 469 VAL A N 1
ATOM 3350 C CA . VAL A 1 469 ? -10.038 12.822 -16.846 1.00 91.88 469 VAL A CA 1
ATOM 3351 C C . VAL A 1 469 ? -9.991 14.341 -16.970 1.00 91.88 469 VAL A C 1
ATOM 3353 O O . VAL A 1 469 ? -11.021 15.016 -16.962 1.00 91.88 469 VAL A O 1
ATOM 3356 N N . GLY A 1 470 ? -8.786 14.875 -17.126 1.00 89.25 470 GLY A N 1
ATOM 3357 C CA . GLY A 1 470 ? -8.527 16.217 -17.633 1.00 89.25 470 GLY A CA 1
ATOM 3358 C C . GLY A 1 470 ? -8.053 16.143 -19.086 1.00 89.25 470 GLY A C 1
ATOM 3359 O O . GLY A 1 470 ? -8.024 15.082 -19.714 1.00 89.25 470 GLY A O 1
ATOM 3360 N N . SER A 1 471 ? -7.638 17.272 -19.654 1.00 85.19 471 SER A N 1
ATOM 3361 C CA . SER A 1 471 ? -6.970 17.283 -20.959 1.00 85.19 471 SER A CA 1
ATOM 3362 C C . SER A 1 471 ? -5.486 16.921 -20.891 1.00 85.19 471 SER A C 1
ATOM 3364 O O . SER A 1 471 ? -4.911 16.637 -21.944 1.00 85.19 471 SER A O 1
ATOM 3366 N N . ASP A 1 472 ? -4.875 16.901 -19.700 1.00 84.19 472 ASP A N 1
ATOM 3367 C CA . ASP A 1 472 ? -3.467 16.547 -19.463 1.00 84.19 472 ASP A CA 1
ATOM 3368 C C . ASP A 1 472 ? -3.256 15.142 -18.871 1.00 84.19 472 ASP A C 1
ATOM 3370 O O . ASP A 1 472 ? -2.248 14.518 -19.207 1.00 84.19 472 ASP A O 1
ATOM 3374 N N . TYR A 1 473 ? -4.195 14.635 -18.061 1.00 87.81 473 TYR A N 1
ATOM 3375 C CA . TYR A 1 473 ? -4.054 13.390 -17.294 1.00 87.81 473 TYR A CA 1
ATOM 3376 C C . TYR A 1 473 ? -5.386 12.715 -16.941 1.00 87.81 473 TYR A C 1
ATOM 3378 O O . TYR A 1 473 ? -6.453 13.283 -17.177 1.00 87.81 473 TYR A O 1
ATOM 3386 N N . SER A 1 474 ? -5.322 11.530 -16.330 1.00 89.44 474 SER A N 1
ATOM 3387 C CA . SER A 1 474 ? -6.455 10.886 -15.657 1.00 89.44 474 SER A CA 1
ATOM 3388 C C . SER A 1 474 ? -6.126 10.375 -14.252 1.00 89.44 474 SER A C 1
ATOM 3390 O O . SER A 1 474 ? -4.956 10.260 -13.884 1.00 89.44 474 SER A O 1
ATOM 3392 N N . VAL A 1 475 ? -7.172 10.082 -13.476 1.00 90.75 475 VAL A N 1
ATOM 3393 C CA . VAL A 1 475 ? -7.138 9.539 -12.111 1.00 90.75 475 VAL A CA 1
ATOM 3394 C C . VAL A 1 475 ? -8.145 8.399 -12.007 1.00 90.75 475 VAL A C 1
ATOM 3396 O O . VAL A 1 475 ? -9.278 8.544 -12.467 1.00 90.75 475 VAL A O 1
ATO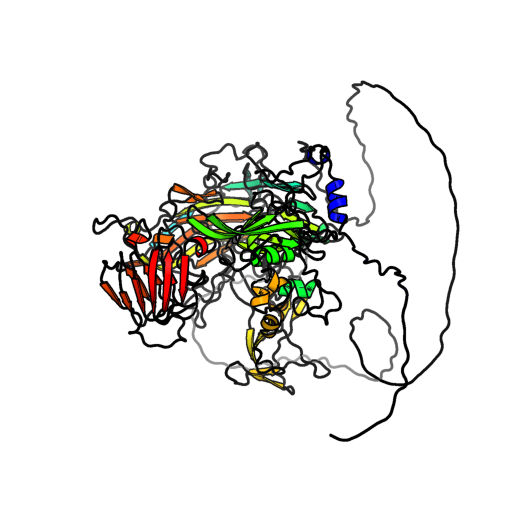M 3399 N N . THR A 1 476 ? -7.757 7.298 -11.374 1.00 90.12 476 THR A N 1
ATOM 3400 C CA . THR A 1 476 ? -8.684 6.264 -10.885 1.00 90.12 476 THR A CA 1
ATOM 3401 C C . THR A 1 476 ? -8.445 6.001 -9.412 1.00 90.12 476 THR A C 1
ATOM 3403 O O . THR A 1 476 ? -7.332 6.201 -8.924 1.00 90.12 476 THR A O 1
ATOM 3406 N N . LEU A 1 477 ? -9.460 5.484 -8.730 1.00 87.56 477 LEU A N 1
ATOM 3407 C CA . LEU A 1 477 ? -9.284 4.860 -7.428 1.00 87.56 477 LEU A CA 1
ATOM 3408 C C . LEU A 1 477 ? -8.678 3.452 -7.604 1.00 87.56 477 LEU A C 1
ATOM 3410 O O . LEU A 1 477 ? -9.005 2.749 -8.568 1.00 87.56 477 LEU A O 1
ATOM 3414 N N . LYS A 1 478 ? -7.766 3.069 -6.712 1.00 80.19 478 LYS A N 1
ATOM 3415 C CA . LYS A 1 478 ? -7.232 1.708 -6.575 1.00 80.19 478 LYS A CA 1
ATOM 3416 C C . LYS A 1 478 ? -8.104 0.857 -5.643 1.00 80.19 478 LYS A C 1
ATOM 3418 O O . LYS A 1 478 ? -9.022 1.357 -5.007 1.00 80.19 478 LYS A O 1
ATOM 3423 N N . ASP A 1 479 ? -7.786 -0.430 -5.581 1.00 69.25 479 ASP A N 1
ATOM 3424 C CA . ASP A 1 479 ? -8.263 -1.369 -4.563 1.00 69.25 479 ASP A CA 1
ATOM 3425 C C . ASP A 1 479 ? -7.915 -0.920 -3.131 1.00 69.25 479 ASP A C 1
ATOM 3427 O O . ASP A 1 479 ? -8.795 -0.897 -2.283 1.00 69.25 479 ASP A O 1
ATOM 3431 N N . ASP A 1 480 ? -6.682 -0.461 -2.898 1.00 64.06 480 ASP A N 1
ATOM 3432 C CA . ASP A 1 480 ? -6.178 0.051 -1.604 1.00 64.06 480 ASP A CA 1
ATOM 3433 C C . ASP A 1 480 ? -6.574 1.510 -1.276 1.00 64.06 480 ASP A C 1
ATOM 3435 O O . ASP A 1 480 ? -5.783 2.257 -0.691 1.00 64.06 480 ASP A O 1
ATOM 3439 N N . GLY A 1 481 ? -7.722 1.978 -1.778 1.00 75.44 481 GLY A N 1
ATOM 3440 C CA . GLY A 1 481 ? -8.251 3.328 -1.528 1.00 75.44 481 GLY A CA 1
ATOM 3441 C C . GLY A 1 481 ? -7.433 4.505 -2.099 1.00 75.44 481 GLY A C 1
ATOM 3442 O O . GLY A 1 481 ? -7.882 5.655 -2.054 1.00 75.44 481 GLY A O 1
ATOM 3443 N N . LYS A 1 482 ? -6.243 4.272 -2.671 1.00 78.81 482 LYS A N 1
ATOM 3444 C CA . LYS A 1 482 ? -5.355 5.337 -3.174 1.00 78.81 482 LYS A CA 1
ATOM 3445 C C . LYS A 1 482 ? -5.749 5.823 -4.567 1.00 78.81 482 LYS A C 1
ATOM 3447 O O . LYS A 1 482 ? -6.263 5.086 -5.405 1.00 78.81 482 LYS A O 1
ATOM 3452 N N . LEU A 1 483 ? -5.432 7.086 -4.852 1.00 86.12 483 LEU A N 1
ATOM 3453 C CA . LEU A 1 483 ? -5.622 7.688 -6.173 1.00 86.12 483 LEU A CA 1
ATOM 3454 C C . LEU A 1 483 ? -4.410 7.431 -7.075 1.00 86.12 483 LEU A C 1
ATOM 3456 O O . LEU A 1 483 ? -3.308 7.908 -6.806 1.00 86.12 483 LEU A O 1
ATOM 3460 N N . LEU A 1 484 ? -4.632 6.730 -8.187 1.00 84.69 484 LEU A N 1
ATOM 3461 C CA . LEU A 1 484 ? -3.619 6.450 -9.201 1.00 84.69 484 LEU A CA 1
ATOM 3462 C C . LEU A 1 484 ? -3.763 7.397 -10.396 1.00 84.69 484 LEU A C 1
ATOM 3464 O O . LEU A 1 484 ? -4.724 7.339 -11.165 1.00 84.69 484 LEU A O 1
ATOM 3468 N N . TYR A 1 485 ? -2.750 8.237 -10.581 1.00 86.88 485 TYR A N 1
ATOM 3469 C CA . TYR A 1 485 ? -2.657 9.215 -11.661 1.00 86.88 485 TYR A CA 1
ATOM 3470 C C . TYR A 1 485 ? -1.963 8.616 -12.892 1.00 86.88 485 TYR A C 1
ATOM 3472 O O . TYR A 1 485 ? -0.956 7.910 -12.790 1.00 86.88 485 TYR A O 1
ATOM 3480 N N . ARG A 1 486 ? -2.500 8.877 -14.087 1.00 84.75 486 ARG A N 1
ATOM 3481 C CA . ARG A 1 486 ? -2.125 8.159 -15.313 1.00 84.75 486 ARG A CA 1
ATOM 3482 C C . ARG A 1 486 ? -1.915 9.096 -16.498 1.00 84.75 486 ARG A C 1
ATOM 3484 O O . ARG A 1 486 ? -2.850 9.768 -16.933 1.00 84.75 486 ARG A O 1
ATOM 3491 N N . TRP A 1 487 ? -0.676 9.160 -17.006 1.00 83.06 487 TRP A N 1
ATOM 3492 C CA . TRP A 1 487 ? -0.316 9.895 -18.227 1.00 83.06 487 TRP A CA 1
ATOM 3493 C C . TRP A 1 487 ? 0.194 8.943 -19.300 1.00 83.06 487 TRP A C 1
ATOM 3495 O O . TRP A 1 487 ? 1.042 8.085 -19.044 1.00 83.06 487 TRP A O 1
ATOM 3505 N N . GLY A 1 488 ? -0.267 9.128 -20.534 1.00 84.94 488 GLY A N 1
ATOM 3506 C CA . GLY A 1 488 ? 0.194 8.315 -21.653 1.00 84.94 488 GLY A CA 1
ATOM 3507 C C . GLY A 1 488 ? -0.848 8.108 -22.740 1.00 84.94 488 GLY A C 1
ATOM 3508 O O . GLY A 1 488 ? -1.939 8.670 -22.709 1.00 84.94 488 GLY A O 1
ATOM 3509 N N . ASN A 1 489 ? -0.502 7.287 -23.720 1.00 85.50 489 ASN A N 1
ATOM 3510 C CA . ASN A 1 489 ? -1.404 6.849 -24.785 1.00 85.50 489 ASN A CA 1
ATOM 3511 C C . ASN A 1 489 ? -1.546 5.322 -24.843 1.00 85.50 489 ASN A C 1
ATOM 3513 O O . ASN A 1 489 ? -2.152 4.816 -25.782 1.00 85.50 489 ASN A O 1
ATOM 3517 N N . ALA A 1 490 ? -0.966 4.610 -23.877 1.00 86.81 490 ALA A N 1
ATOM 3518 C CA . ALA A 1 490 ? -1.113 3.177 -23.708 1.00 86.81 490 ALA A CA 1
ATOM 3519 C C . ALA A 1 490 ? -1.132 2.804 -22.221 1.00 86.81 490 ALA A C 1
ATOM 3521 O O . ALA A 1 490 ? -0.500 3.477 -21.403 1.00 86.81 490 ALA A O 1
ATOM 3522 N N . ILE A 1 491 ? -1.805 1.714 -21.873 1.00 86.62 491 ILE A N 1
ATOM 3523 C CA . ILE A 1 491 ? -1.679 1.033 -20.582 1.00 86.62 491 ILE A CA 1
ATOM 3524 C C . ILE A 1 491 ? -1.033 -0.325 -20.831 1.00 86.62 491 ILE A C 1
ATOM 3526 O O . ILE A 1 491 ? -1.265 -0.965 -21.856 1.00 86.62 491 ILE A O 1
ATOM 3530 N N . LYS A 1 492 ? -0.198 -0.750 -19.884 1.00 83.31 492 LYS A N 1
ATOM 3531 C CA . LYS A 1 492 ? 0.321 -2.113 -19.822 1.00 83.31 492 LYS A CA 1
ATOM 3532 C C . LYS A 1 492 ? -0.434 -2.881 -18.752 1.00 83.31 492 LYS A C 1
ATOM 3534 O O . LYS A 1 492 ? -0.540 -2.379 -17.633 1.00 83.31 492 LYS A O 1
ATOM 3539 N N . ARG A 1 493 ? -0.895 -4.085 -19.077 1.00 82.62 493 ARG A N 1
ATOM 3540 C CA . ARG A 1 493 ? -1.433 -5.034 -18.101 1.00 82.62 493 ARG A CA 1
ATOM 3541 C C . ARG A 1 493 ? -0.586 -6.303 -18.187 1.00 82.62 493 ARG A C 1
ATOM 3543 O O . ARG A 1 493 ? -0.639 -6.989 -19.205 1.00 82.62 493 ARG A O 1
ATOM 3550 N N . PRO A 1 494 ? 0.299 -6.546 -17.206 1.00 81.75 494 PRO A N 1
ATOM 3551 C CA . PRO A 1 494 ? 0.972 -7.827 -17.114 1.00 81.75 494 PRO A CA 1
ATOM 3552 C C . PRO A 1 494 ? -0.061 -8.879 -16.695 1.00 81.75 494 PRO A C 1
ATOM 3554 O O . PRO A 1 494 ? -0.954 -8.573 -15.903 1.00 81.75 494 PRO A O 1
ATOM 3557 N N . ASN A 1 495 ? 0.085 -10.097 -17.207 1.00 87.62 495 ASN A N 1
ATOM 3558 C CA . ASN A 1 495 ? -0.445 -11.261 -16.506 1.00 87.62 495 ASN A CA 1
ATOM 3559 C C . ASN A 1 495 ? 0.417 -11.481 -15.246 1.00 87.62 495 ASN A C 1
ATOM 3561 O O . ASN A 1 495 ? 1.461 -10.828 -15.080 1.00 87.62 495 ASN A O 1
ATOM 3565 N N . ASP A 1 496 ? -0.034 -12.345 -14.341 1.00 89.56 496 ASP A N 1
ATOM 3566 C CA . ASP A 1 496 ? 0.778 -12.762 -13.207 1.00 89.56 496 ASP A CA 1
ATOM 3567 C C . ASP A 1 496 ? 0.648 -14.251 -12.865 1.00 89.56 496 ASP A C 1
ATOM 3569 O O . ASP A 1 496 ? -0.434 -14.834 -12.837 1.00 89.56 496 ASP A O 1
ATOM 3573 N N . VAL A 1 497 ? 1.785 -14.885 -12.571 1.00 93.62 497 VAL A N 1
ATOM 3574 C CA . VAL A 1 497 ? 1.829 -16.241 -12.019 1.00 93.62 497 VAL A CA 1
ATOM 3575 C C . VAL A 1 497 ? 1.887 -16.139 -10.500 1.00 93.62 497 VAL A C 1
ATOM 3577 O O . VAL A 1 497 ? 2.880 -15.670 -9.934 1.00 93.62 497 VAL A O 1
ATOM 3580 N N . ARG A 1 498 ? 0.811 -16.588 -9.846 1.00 94.38 498 ARG A N 1
ATOM 3581 C CA . ARG A 1 498 ? 0.641 -16.539 -8.390 1.00 94.38 498 ARG A CA 1
ATOM 3582 C C . ARG A 1 498 ? 0.976 -17.877 -7.748 1.00 94.38 498 ARG A C 1
ATOM 3584 O O . ARG A 1 498 ? 0.634 -18.931 -8.283 1.00 94.38 498 ARG A O 1
ATOM 3591 N N . LEU A 1 499 ? 1.633 -17.834 -6.595 1.00 94.69 499 LEU A N 1
ATOM 3592 C CA . LEU A 1 499 ? 1.925 -19.011 -5.779 1.00 94.69 499 LEU A CA 1
ATOM 3593 C C . LEU A 1 499 ? 1.510 -18.771 -4.341 1.00 94.69 499 LEU A C 1
ATOM 3595 O O . LEU A 1 499 ? 1.794 -17.706 -3.802 1.00 94.69 499 LEU A O 1
ATOM 3599 N N . ASP A 1 500 ? 0.906 -19.785 -3.740 1.00 92.56 500 ASP A N 1
ATOM 3600 C CA . ASP A 1 500 ? 0.349 -19.768 -2.394 1.00 92.56 500 ASP A CA 1
ATOM 3601 C C . ASP A 1 500 ? 1.186 -20.701 -1.498 1.00 92.56 500 ASP A C 1
ATOM 3603 O O . ASP A 1 500 ? 1.037 -21.924 -1.516 1.00 92.56 500 ASP A O 1
ATOM 3607 N N . ALA A 1 501 ? 2.158 -20.129 -0.781 1.00 93.94 501 ALA A N 1
ATOM 3608 C CA . ALA A 1 501 ? 3.120 -20.874 0.025 1.00 93.94 501 ALA A CA 1
ATOM 3609 C C . ALA A 1 501 ? 2.727 -20.882 1.505 1.00 93.94 501 ALA A C 1
ATOM 3611 O O . ALA A 1 501 ? 2.628 -19.824 2.120 1.00 93.94 501 ALA A O 1
ATOM 3612 N N . LYS A 1 502 ? 2.606 -22.075 2.097 1.00 95.12 502 LYS A N 1
ATOM 3613 C CA . LYS A 1 502 ? 2.154 -22.247 3.486 1.00 95.12 502 LYS A CA 1
ATOM 3614 C C . LYS A 1 502 ? 3.279 -22.710 4.405 1.00 95.12 502 LYS A C 1
ATOM 3616 O O . LYS A 1 502 ? 3.886 -23.759 4.167 1.00 95.12 502 LYS A O 1
ATOM 3621 N N . MET A 1 503 ? 3.537 -21.970 5.482 1.00 96.31 503 MET A N 1
ATOM 3622 C CA . MET A 1 503 ? 4.549 -22.298 6.492 1.00 96.31 503 MET A CA 1
ATOM 3623 C C . MET A 1 503 ? 3.913 -22.568 7.855 1.00 96.31 503 MET A C 1
ATOM 3625 O O . MET A 1 503 ? 3.030 -21.845 8.302 1.00 96.31 503 MET A O 1
ATOM 3629 N N . ASP A 1 504 ? 4.385 -23.597 8.561 1.00 96.69 504 ASP A N 1
ATOM 3630 C CA . ASP A 1 504 ? 3.906 -23.872 9.920 1.00 96.69 504 ASP A CA 1
ATOM 3631 C C . ASP A 1 504 ? 4.208 -22.690 10.859 1.00 96.69 504 ASP A C 1
ATOM 3633 O O . ASP A 1 504 ? 5.313 -22.143 10.826 1.00 96.69 504 ASP A O 1
ATOM 3637 N N . LEU A 1 505 ? 3.238 -22.357 11.716 1.00 96.50 505 LEU A N 1
ATOM 3638 C CA . LEU A 1 505 ? 3.347 -21.419 12.843 1.00 96.50 505 LEU A CA 1
ATOM 3639 C C . LEU A 1 505 ? 3.582 -22.159 14.177 1.00 96.50 505 LEU A C 1
ATOM 3641 O O . LEU A 1 505 ? 3.366 -23.374 14.237 1.00 96.50 505 LEU A O 1
ATOM 3645 N N . PRO A 1 506 ? 3.998 -21.469 15.260 1.00 96.56 506 PRO A N 1
ATOM 3646 C CA . PRO A 1 506 ? 4.196 -22.090 16.569 1.00 96.56 506 PRO A CA 1
ATOM 3647 C C . PRO A 1 506 ? 2.954 -22.832 17.086 1.00 96.56 506 PRO A C 1
ATOM 3649 O O . PRO A 1 506 ? 1.867 -22.262 17.193 1.00 96.56 506 PRO A O 1
ATOM 3652 N N . ASP A 1 507 ? 3.129 -24.103 17.469 1.00 93.19 507 ASP A N 1
ATOM 3653 C CA . ASP A 1 507 ? 2.058 -24.953 18.016 1.00 93.19 507 ASP A CA 1
ATOM 3654 C C . ASP A 1 507 ? 1.384 -24.300 19.241 1.00 93.19 507 ASP A C 1
ATOM 3656 O O . ASP A 1 507 ? 0.183 -24.469 19.450 1.00 93.19 507 ASP A O 1
ATOM 3660 N N . GLU A 1 508 ? 2.141 -23.563 20.065 1.00 92.69 508 GLU A N 1
ATOM 3661 C CA . GLU A 1 508 ? 1.639 -22.886 21.267 1.00 92.69 508 GLU A CA 1
ATOM 3662 C C . GLU A 1 508 ? 0.656 -21.739 21.004 1.00 92.69 508 GLU A C 1
ATOM 3664 O O . GLU A 1 508 ? -0.220 -21.515 21.840 1.00 92.69 508 GLU A O 1
ATOM 3669 N N . TRP A 1 509 ? 0.726 -21.064 19.851 1.00 93.31 509 TRP A N 1
ATOM 3670 C CA . TRP A 1 509 ? -0.220 -19.993 19.497 1.00 93.31 509 TRP A CA 1
ATOM 3671 C C . TRP A 1 509 ? -1.646 -20.540 19.316 1.00 93.31 509 TRP A C 1
ATOM 3673 O O . TRP A 1 509 ? -2.631 -19.848 19.558 1.00 93.31 509 TRP A O 1
ATOM 3683 N N . LYS A 1 510 ? -1.763 -21.830 18.979 1.00 88.56 510 LYS A N 1
ATOM 3684 C CA . LYS A 1 510 ? -3.021 -22.545 18.714 1.00 88.56 510 LYS A CA 1
ATOM 3685 C C . LYS A 1 510 ? -3.625 -23.180 19.982 1.00 88.56 510 LYS A C 1
ATOM 3687 O O . LYS A 1 510 ? -4.455 -24.089 19.891 1.00 88.56 510 LYS A O 1
ATOM 3692 N N . ILE A 1 511 ? -3.195 -22.752 21.178 1.00 86.81 511 ILE A N 1
ATOM 3693 C CA . ILE A 1 511 ? -3.588 -23.341 22.469 1.00 86.81 511 ILE A CA 1
ATOM 3694 C C . ILE A 1 511 ? -4.364 -22.344 23.346 1.00 86.81 511 ILE A C 1
ATOM 3696 O O . ILE A 1 511 ? -3.801 -21.407 23.907 1.00 86.81 511 ILE A O 1
ATOM 3700 N N . ASP A 1 512 ? -5.639 -22.656 23.595 1.00 86.56 512 ASP A N 1
ATOM 3701 C CA . ASP A 1 512 ? -6.373 -22.191 24.781 1.00 86.56 512 ASP A CA 1
ATOM 3702 C C . ASP A 1 512 ? -5.785 -22.882 26.029 1.00 86.56 512 ASP A C 1
ATOM 3704 O O . ASP A 1 512 ? -5.969 -24.088 26.255 1.00 86.56 512 ASP A O 1
ATOM 3708 N N . SER A 1 513 ? -4.986 -22.137 26.800 1.00 80.44 513 SER A N 1
ATOM 3709 C CA . SER A 1 513 ? -4.170 -22.688 27.890 1.00 80.44 513 SER A CA 1
ATOM 3710 C C . SER A 1 513 ? -4.886 -22.730 29.248 1.00 80.44 513 SER A C 1
ATOM 3712 O O . SER A 1 513 ? -4.564 -23.590 30.083 1.00 80.44 513 SER A O 1
ATOM 3714 N N . ASP A 1 514 ? -5.871 -21.853 29.474 1.00 80.00 514 ASP A N 1
ATOM 3715 C CA . ASP A 1 514 ? -6.628 -21.751 30.728 1.00 80.00 514 ASP A CA 1
ATOM 3716 C C . ASP A 1 514 ? -8.060 -22.323 30.642 1.00 80.00 514 ASP A C 1
ATOM 3718 O O . ASP A 1 514 ? -8.655 -22.662 31.676 1.00 80.00 514 ASP A O 1
ATOM 3722 N N . GLY A 1 515 ? -8.539 -22.591 29.425 1.00 80.38 515 GLY A N 1
ATOM 3723 C CA . GLY A 1 515 ? -9.810 -23.233 29.113 1.00 80.38 515 GLY A CA 1
ATOM 3724 C C . GLY A 1 515 ? -10.986 -22.263 29.032 1.00 80.38 515 GLY A C 1
ATOM 3725 O O . GLY A 1 515 ? -12.118 -22.699 29.292 1.00 80.38 515 GLY A O 1
ATOM 3726 N N . ASP A 1 516 ? -10.739 -20.974 28.780 1.00 79.56 516 ASP A N 1
ATOM 3727 C CA . ASP A 1 516 ? -11.774 -19.939 28.712 1.00 79.56 516 ASP A CA 1
ATOM 3728 C C . ASP A 1 516 ? -12.378 -19.720 27.314 1.00 79.56 516 ASP A C 1
ATOM 3730 O O . ASP A 1 516 ? -13.440 -19.100 27.210 1.00 79.56 516 ASP A O 1
ATOM 3734 N N . GLY A 1 517 ? -11.802 -20.351 26.286 1.00 82.81 517 GLY A N 1
ATOM 3735 C CA . GLY A 1 517 ? -12.260 -20.305 24.898 1.00 82.81 517 GLY A CA 1
ATOM 3736 C C . GLY A 1 517 ? -11.464 -19.366 23.993 1.00 82.81 517 GLY A C 1
ATOM 3737 O O . GLY A 1 517 ? -11.772 -19.312 22.805 1.00 82.81 517 GLY A O 1
ATOM 3738 N N . LEU A 1 518 ? -10.461 -18.659 24.520 1.00 86.69 518 LEU A N 1
ATOM 3739 C CA . LEU A 1 518 ? -9.605 -17.747 23.761 1.00 86.69 518 LEU A CA 1
ATOM 3740 C C . LEU A 1 518 ? -8.192 -18.317 23.594 1.00 86.69 518 LEU A C 1
ATOM 3742 O O . LEU A 1 518 ? -7.697 -19.064 24.438 1.00 86.69 518 LEU A O 1
ATOM 3746 N N . LEU A 1 519 ? -7.533 -17.957 22.492 1.00 90.19 519 LEU A N 1
ATOM 3747 C CA . LEU A 1 519 ? -6.128 -18.295 22.281 1.00 90.19 519 LEU A CA 1
ATOM 3748 C C . LEU A 1 519 ? -5.231 -17.437 23.183 1.00 90.19 519 LEU A C 1
ATOM 3750 O O . LEU A 1 519 ? -5.564 -16.306 23.544 1.00 90.19 519 LEU A O 1
ATOM 3754 N N . GLN A 1 520 ? -4.077 -17.986 23.555 1.00 91.81 520 GLN A N 1
ATOM 3755 C CA . GLN A 1 520 ? -3.028 -17.197 24.188 1.00 91.81 520 GLN A CA 1
ATOM 3756 C C . GLN A 1 520 ? -2.403 -16.259 23.145 1.00 91.81 520 GLN A C 1
ATOM 3758 O O . GLN A 1 520 ? -2.005 -16.705 22.072 1.00 91.81 520 GLN A O 1
ATOM 3763 N N . LEU A 1 521 ? -2.292 -14.969 23.472 1.00 93.25 521 LEU A N 1
ATOM 3764 C CA . LEU A 1 521 ? -1.602 -13.994 22.627 1.00 93.25 521 LEU A CA 1
ATOM 3765 C C . LEU A 1 521 ? -0.096 -13.994 22.878 1.00 93.25 521 LEU A C 1
ATOM 3767 O O . LEU A 1 521 ? 0.358 -14.104 24.025 1.00 93.25 521 LEU A O 1
ATOM 3771 N N . TYR A 1 522 ? 0.649 -13.778 21.800 1.00 95.62 522 TYR A N 1
ATOM 3772 C CA . TYR A 1 522 ? 2.087 -13.563 21.800 1.00 95.62 522 TYR A CA 1
ATOM 3773 C C . TYR A 1 522 ? 2.416 -12.290 21.013 1.00 95.62 522 TYR A C 1
ATOM 3775 O O . TYR A 1 522 ? 1.817 -12.054 19.965 1.00 95.62 522 TYR A O 1
ATOM 3783 N N . GLN A 1 523 ? 3.348 -11.482 21.521 1.00 95.62 523 GLN A N 1
ATOM 3784 C CA . GLN A 1 523 ? 3.933 -10.348 20.808 1.00 95.62 523 GLN A CA 1
ATOM 3785 C C . GLN A 1 523 ? 5.167 -10.858 20.080 1.00 95.62 523 GLN A C 1
ATOM 3787 O O . GLN A 1 523 ? 6.045 -11.469 20.697 1.00 95.62 523 GLN A O 1
ATOM 3792 N N . ILE A 1 524 ? 5.221 -10.620 18.776 1.00 95.88 524 ILE A N 1
ATOM 3793 C CA . ILE A 1 524 ? 6.376 -10.929 17.948 1.00 95.88 524 ILE A CA 1
ATOM 3794 C C . ILE A 1 524 ? 7.383 -9.801 18.177 1.00 95.88 524 ILE A C 1
ATOM 3796 O O . ILE A 1 524 ? 7.061 -8.631 18.007 1.00 95.88 524 ILE A O 1
ATOM 3800 N N . THR A 1 525 ? 8.594 -10.151 18.609 1.00 92.12 525 THR A N 1
ATOM 3801 C CA . THR A 1 525 ? 9.664 -9.183 18.913 1.00 92.12 525 THR A CA 1
ATOM 3802 C C . THR A 1 525 ? 10.719 -9.114 17.814 1.00 92.12 525 THR A C 1
ATOM 3804 O O . THR A 1 525 ? 11.487 -8.160 17.759 1.00 92.12 525 THR A O 1
ATOM 3807 N N . ALA A 1 526 ? 10.746 -10.108 16.924 1.00 91.38 526 ALA A N 1
ATOM 3808 C CA . ALA A 1 526 ? 11.405 -10.049 15.625 1.00 91.38 526 ALA A CA 1
ATOM 3809 C C . ALA A 1 526 ? 10.812 -11.125 14.706 1.00 91.38 526 ALA A C 1
ATOM 3811 O O . ALA A 1 526 ? 10.620 -12.263 15.145 1.00 91.38 526 ALA A O 1
ATOM 3812 N N . ALA A 1 527 ? 10.580 -10.798 13.434 1.00 93.94 527 ALA A N 1
ATOM 3813 C CA . ALA A 1 527 ? 10.182 -11.770 12.421 1.00 93.94 527 ALA A CA 1
ATOM 3814 C C . ALA A 1 527 ? 10.814 -11.464 11.060 1.00 93.94 527 ALA A C 1
ATOM 3816 O O . ALA A 1 527 ? 10.665 -10.366 10.524 1.00 93.94 527 ALA A O 1
ATOM 3817 N N . GLU A 1 528 ? 11.486 -12.463 10.489 1.00 93.50 528 GLU A N 1
ATOM 3818 C CA . GLU A 1 528 ? 12.120 -12.378 9.175 1.00 93.50 528 GLU A CA 1
ATOM 3819 C C . GLU A 1 528 ? 11.580 -13.453 8.230 1.00 93.50 528 GLU A C 1
ATOM 3821 O O . GLU A 1 528 ? 11.558 -14.640 8.572 1.00 93.50 528 GLU A O 1
ATOM 3826 N N . LEU A 1 529 ? 11.217 -13.041 7.013 1.00 95.06 529 LEU A N 1
ATOM 3827 C CA . LEU A 1 529 ? 10.968 -13.940 5.888 1.00 95.06 529 LEU A CA 1
ATOM 3828 C C . LEU A 1 529 ? 12.175 -13.919 4.947 1.00 95.06 529 LEU A C 1
ATOM 3830 O O . LEU A 1 529 ? 12.415 -12.946 4.232 1.00 95.06 529 LEU A O 1
ATOM 3834 N N . VAL A 1 530 ? 12.932 -15.014 4.947 1.00 93.62 530 VAL A N 1
ATOM 3835 C CA . VAL A 1 530 ? 14.117 -15.225 4.109 1.00 93.62 530 VAL A CA 1
ATOM 3836 C C . VAL A 1 530 ? 13.702 -15.991 2.856 1.00 93.62 530 VAL A C 1
ATOM 3838 O O . VAL A 1 530 ? 13.237 -17.119 2.964 1.00 93.62 530 VAL A O 1
ATOM 3841 N N . VAL A 1 531 ? 13.898 -15.430 1.662 1.00 94.88 531 VAL A N 1
ATOM 3842 C CA . VAL A 1 531 ? 13.514 -16.050 0.380 1.00 94.88 531 VAL A CA 1
ATOM 3843 C C . VAL A 1 531 ? 14.743 -16.241 -0.500 1.00 94.88 531 VAL A C 1
ATOM 3845 O O . VAL A 1 531 ? 15.423 -15.280 -0.861 1.00 94.88 531 VAL A O 1
ATOM 3848 N N . ASN A 1 532 ? 15.019 -17.483 -0.893 1.00 94.50 532 ASN A N 1
ATOM 3849 C CA . ASN A 1 532 ? 16.107 -17.835 -1.798 1.00 94.50 532 ASN A CA 1
ATOM 3850 C C . ASN A 1 532 ? 15.593 -17.958 -3.237 1.00 94.50 532 ASN A C 1
ATOM 3852 O O . ASN A 1 532 ? 14.776 -18.825 -3.552 1.00 94.50 532 ASN A O 1
ATOM 3856 N N . HIS A 1 533 ? 16.127 -17.132 -4.136 1.00 94.56 533 HIS A N 1
ATOM 3857 C CA . HIS A 1 533 ? 15.701 -17.070 -5.537 1.00 94.56 533 HIS A CA 1
ATOM 3858 C C . HIS A 1 533 ? 16.847 -16.617 -6.460 1.00 94.56 533 HIS A C 1
ATOM 3860 O O . HIS A 1 533 ? 17.980 -16.426 -6.019 1.00 94.56 533 HIS A O 1
ATOM 3866 N N . THR A 1 534 ? 16.585 -16.443 -7.755 1.00 92.81 534 THR A N 1
ATOM 3867 C CA . THR A 1 534 ? 17.492 -15.709 -8.660 1.00 92.81 534 THR A CA 1
ATOM 3868 C C . THR A 1 534 ? 17.079 -14.248 -8.804 1.00 92.81 534 THR A C 1
ATOM 3870 O O . THR A 1 534 ? 15.883 -13.975 -8.875 1.00 92.81 534 THR A O 1
ATOM 3873 N N . VAL A 1 535 ? 18.038 -13.323 -8.939 1.00 92.00 535 VAL A N 1
ATOM 3874 C CA . VAL A 1 535 ? 17.783 -11.898 -9.234 1.00 92.00 535 VAL A CA 1
ATOM 3875 C C . VAL A 1 535 ? 16.840 -11.778 -10.431 1.00 92.00 535 VAL A C 1
ATOM 3877 O O . VAL A 1 535 ? 17.186 -12.214 -11.537 1.00 92.00 535 VAL A O 1
ATOM 3880 N N . THR A 1 536 ? 15.666 -11.187 -10.214 1.00 90.94 536 THR A N 1
ATOM 3881 C CA . THR A 1 536 ? 14.673 -10.974 -11.273 1.00 90.94 536 THR A CA 1
ATOM 3882 C C . THR A 1 536 ? 15.053 -9.770 -12.142 1.00 90.94 536 THR A C 1
ATOM 3884 O O . THR A 1 536 ? 15.863 -8.918 -11.774 1.00 90.94 536 THR A O 1
ATOM 3887 N N . ASN A 1 537 ? 14.484 -9.695 -13.341 1.00 84.88 537 ASN A N 1
ATOM 3888 C CA . ASN A 1 537 ? 14.505 -8.496 -14.171 1.00 84.88 537 ASN A CA 1
ATOM 3889 C C . ASN A 1 537 ? 13.198 -7.702 -14.126 1.00 84.88 537 ASN A C 1
ATOM 3891 O O . ASN A 1 537 ? 13.115 -6.681 -14.820 1.00 84.88 537 ASN A O 1
ATOM 3895 N N . ASN A 1 538 ? 12.208 -8.127 -13.340 1.00 86.81 538 ASN A N 1
ATOM 3896 C CA . ASN A 1 538 ? 11.011 -7.347 -13.081 1.00 86.81 538 ASN A CA 1
ATOM 3897 C C . ASN A 1 538 ? 10.985 -6.824 -11.630 1.00 86.81 538 ASN A C 1
ATOM 3899 O O . ASN A 1 538 ? 10.798 -7.599 -10.700 1.00 86.81 538 ASN A O 1
ATOM 3903 N N . PRO A 1 539 ? 11.118 -5.505 -11.414 1.00 86.50 539 PRO A N 1
ATOM 3904 C CA . PRO A 1 539 ? 11.021 -4.904 -10.082 1.00 86.50 539 PRO A CA 1
ATOM 3905 C C . PRO A 1 539 ? 9.611 -4.908 -9.469 1.00 86.50 539 PRO A C 1
ATOM 3907 O O . PRO A 1 539 ? 9.454 -4.473 -8.331 1.00 86.50 539 PRO A O 1
ATOM 3910 N N . ASN A 1 540 ? 8.596 -5.378 -10.200 1.00 83.88 540 ASN A N 1
ATOM 3911 C CA . ASN A 1 540 ? 7.230 -5.501 -9.695 1.00 83.88 540 ASN A CA 1
ATOM 3912 C C . ASN A 1 540 ? 6.913 -6.899 -9.126 1.00 83.88 540 ASN A C 1
ATOM 3914 O O . ASN A 1 540 ? 5.822 -7.063 -8.576 1.00 83.88 540 ASN A O 1
ATOM 3918 N N . ASP A 1 541 ? 7.820 -7.879 -9.240 1.00 90.56 541 ASP A N 1
ATOM 3919 C CA . ASP A 1 541 ? 7.610 -9.227 -8.690 1.00 90.56 541 ASP A CA 1
ATOM 3920 C C . ASP A 1 541 ? 7.469 -9.153 -7.164 1.00 90.56 541 ASP A C 1
ATOM 3922 O O . ASP A 1 541 ? 8.345 -8.627 -6.474 1.00 90.56 541 ASP A O 1
ATOM 3926 N N . GLN A 1 542 ? 6.349 -9.641 -6.636 1.00 91.12 542 GLN A N 1
ATOM 3927 C CA . GLN A 1 542 ? 5.858 -9.295 -5.303 1.00 91.12 542 GLN A CA 1
ATOM 3928 C C . GLN A 1 542 ? 5.878 -10.466 -4.329 1.00 91.12 542 GLN A C 1
ATOM 3930 O O . GLN A 1 542 ? 5.709 -11.618 -4.728 1.00 91.12 542 GLN A O 1
ATOM 3935 N N . ILE A 1 543 ? 6.034 -10.137 -3.048 1.00 94.31 543 ILE A N 1
ATOM 3936 C CA . ILE A 1 543 ? 5.823 -11.036 -1.916 1.00 94.31 543 ILE A CA 1
ATOM 3937 C C . ILE A 1 543 ? 4.725 -10.391 -1.060 1.00 94.31 543 ILE A C 1
ATOM 3939 O O . ILE A 1 543 ? 4.859 -9.224 -0.697 1.00 94.31 543 ILE A O 1
ATOM 3943 N N . ARG A 1 544 ? 3.646 -11.116 -0.758 1.00 92.50 544 ARG A N 1
ATOM 3944 C CA . ARG A 1 544 ? 2.569 -10.673 0.138 1.00 92.50 544 ARG A CA 1
ATOM 3945 C C . ARG A 1 544 ? 2.334 -11.701 1.260 1.00 92.50 544 ARG A C 1
ATOM 3947 O O . ARG A 1 544 ? 1.600 -12.670 1.057 1.00 92.50 544 ARG A O 1
ATOM 3954 N N . PRO A 1 545 ? 3.007 -11.540 2.412 1.00 93.06 545 PRO A N 1
ATOM 3955 C CA . PRO A 1 545 ? 2.678 -12.215 3.670 1.00 93.06 545 PRO A CA 1
ATOM 3956 C C . PRO A 1 545 ? 1.228 -11.930 4.084 1.00 93.06 545 PRO A C 1
ATOM 3958 O O . PRO A 1 545 ? 0.845 -10.765 4.114 1.00 93.06 545 PRO A O 1
ATOM 3961 N N . GLU A 1 546 ? 0.439 -12.963 4.383 1.00 91.25 546 GLU A N 1
ATOM 3962 C CA . GLU A 1 546 ? -0.997 -12.883 4.721 1.00 91.25 546 GLU A CA 1
ATOM 3963 C C . GLU A 1 546 ? -1.833 -12.064 3.704 1.00 91.25 546 GLU A C 1
ATOM 3965 O O . GLU A 1 546 ? -2.794 -11.388 4.055 1.00 91.25 546 GLU A O 1
ATOM 3970 N N . ASP A 1 547 ? -1.416 -12.072 2.428 1.00 87.94 547 ASP A N 1
ATOM 3971 C CA . ASP A 1 547 ? -1.881 -11.193 1.333 1.00 87.94 547 ASP A CA 1
ATOM 3972 C C . ASP A 1 547 ? -1.810 -9.669 1.615 1.00 87.94 547 ASP A C 1
ATOM 3974 O O . ASP A 1 547 ? -2.287 -8.862 0.814 1.00 87.94 547 ASP A O 1
ATOM 3978 N N . PHE A 1 548 ? -1.128 -9.237 2.681 1.00 86.62 548 PHE A N 1
ATOM 3979 C CA . PHE A 1 548 ? -0.854 -7.822 2.928 1.00 86.62 548 PHE A CA 1
ATOM 3980 C C . PHE A 1 548 ? 0.129 -7.249 1.894 1.00 86.62 548 PHE A C 1
ATOM 3982 O O . PHE A 1 548 ? 1.161 -7.843 1.558 1.00 86.62 548 PHE A O 1
ATOM 3989 N N . GLU A 1 549 ? -0.157 -6.034 1.421 1.00 80.25 549 GLU A N 1
ATOM 3990 C CA . GLU A 1 549 ? 0.775 -5.219 0.641 1.00 80.25 549 GLU A CA 1
ATOM 3991 C C . GLU A 1 549 ? 1.415 -4.150 1.529 1.00 80.25 549 GLU A C 1
ATOM 3993 O O . GLU A 1 549 ? 0.727 -3.350 2.155 1.00 80.25 549 GLU A O 1
ATOM 3998 N N . ASN A 1 550 ? 2.748 -4.117 1.542 1.00 80.31 550 ASN A N 1
ATOM 3999 C CA . ASN A 1 550 ? 3.526 -3.128 2.274 1.00 80.31 550 ASN A CA 1
ATOM 4000 C C . ASN A 1 550 ? 4.313 -2.240 1.302 1.00 80.31 550 ASN A C 1
ATOM 4002 O O . ASN A 1 550 ? 5.333 -2.650 0.745 1.00 80.31 550 ASN A O 1
ATOM 4006 N N . GLU A 1 551 ? 3.833 -1.013 1.115 1.00 72.00 551 GLU A N 1
ATOM 4007 C CA . GLU A 1 551 ? 4.536 0.039 0.368 1.00 72.00 551 GLU A CA 1
ATOM 4008 C C . GLU A 1 551 ? 5.257 1.044 1.294 1.00 72.00 551 GLU A C 1
ATOM 4010 O O . GLU A 1 551 ? 5.858 1.996 0.795 1.00 72.00 551 GLU A O 1
ATOM 4015 N N . ALA A 1 552 ? 5.231 0.834 2.620 1.00 72.12 552 ALA A N 1
ATOM 4016 C CA . ALA A 1 552 ? 5.992 1.613 3.605 1.00 72.12 552 ALA A CA 1
ATOM 4017 C C . ALA A 1 552 ? 7.446 1.122 3.731 1.00 72.12 552 ALA A C 1
ATOM 4019 O O . ALA A 1 552 ? 8.363 1.935 3.854 1.00 72.12 552 ALA A O 1
ATOM 4020 N N . ALA A 1 553 ? 7.673 -0.187 3.583 1.00 68.75 553 ALA A N 1
ATOM 4021 C CA . ALA A 1 553 ? 8.997 -0.757 3.352 1.00 68.75 553 ALA A CA 1
ATOM 4022 C C . ALA A 1 553 ? 9.543 -0.246 2.005 1.00 68.75 553 ALA A C 1
ATOM 4024 O O . ALA A 1 553 ? 9.165 -0.738 0.942 1.00 68.75 553 ALA A O 1
ATOM 4025 N N . ILE A 1 554 ? 10.400 0.778 2.022 1.00 77.75 554 ILE A N 1
ATOM 4026 C CA . ILE A 1 554 ? 10.841 1.509 0.815 1.00 77.75 554 ILE A CA 1
ATOM 4027 C C . ILE A 1 554 ? 12.330 1.376 0.488 1.00 77.75 554 ILE A C 1
ATOM 4029 O O . ILE A 1 554 ? 12.755 1.931 -0.530 1.00 77.75 554 ILE A O 1
ATOM 4033 N N . GLY A 1 555 ? 13.088 0.617 1.285 1.00 84.88 555 GLY A N 1
ATOM 4034 C CA . GLY A 1 555 ? 14.538 0.456 1.172 1.00 84.88 555 GLY A CA 1
ATOM 4035 C C . GLY A 1 555 ? 15.319 1.755 1.390 1.00 84.88 555 GLY A C 1
ATOM 4036 O O . GLY A 1 555 ? 14.800 2.732 1.927 1.00 84.88 555 GLY A O 1
ATOM 4037 N N . ILE A 1 556 ? 16.575 1.780 0.935 1.00 85.56 556 ILE A N 1
ATOM 4038 C CA . ILE A 1 556 ? 17.452 2.952 1.074 1.00 85.56 556 ILE A CA 1
ATOM 4039 C C . ILE A 1 556 ? 16.847 4.173 0.371 1.00 85.56 556 ILE A C 1
ATOM 4041 O O . ILE A 1 556 ? 16.674 4.201 -0.856 1.00 85.56 556 ILE A O 1
ATOM 4045 N N . LEU A 1 557 ? 16.608 5.219 1.158 1.00 87.19 557 LEU A N 1
ATOM 4046 C CA . LEU A 1 557 ? 16.174 6.532 0.696 1.00 87.19 557 LEU A CA 1
ATOM 4047 C C . LEU A 1 557 ? 17.330 7.350 0.086 1.00 87.19 557 LEU A C 1
ATOM 4049 O O . LEU A 1 557 ? 18.506 7.032 0.281 1.00 87.19 557 LEU A O 1
ATOM 4053 N N . PRO A 1 558 ? 17.030 8.431 -0.659 1.00 89.69 558 PRO A N 1
ATOM 4054 C CA . PRO A 1 558 ? 18.037 9.422 -1.014 1.00 89.69 558 PRO A CA 1
ATOM 4055 C C . PRO A 1 558 ? 18.687 10.050 0.214 1.00 89.69 558 PRO A C 1
ATOM 4057 O O . PRO A 1 558 ? 17.996 10.421 1.152 1.00 89.69 558 PRO A O 1
ATOM 4060 N N . ASP A 1 559 ? 20.004 10.248 0.184 1.00 89.19 559 ASP A N 1
ATOM 4061 C CA . ASP A 1 559 ? 20.719 10.928 1.273 1.00 89.19 559 ASP A CA 1
ATOM 4062 C C . ASP A 1 559 ? 20.407 12.431 1.255 1.00 89.19 559 ASP A C 1
ATOM 4064 O O . ASP A 1 559 ? 20.676 13.143 0.271 1.00 89.19 559 ASP A O 1
ATOM 4068 N N . TYR A 1 560 ? 19.841 12.911 2.360 1.00 93.62 560 TYR A N 1
ATOM 4069 C CA . TYR A 1 560 ? 19.421 14.291 2.536 1.00 93.62 560 TYR A CA 1
ATOM 4070 C C . TYR A 1 560 ? 19.842 14.851 3.892 1.00 93.62 560 TYR A C 1
ATOM 4072 O O . TYR A 1 560 ? 20.145 14.144 4.848 1.00 93.62 560 TYR A O 1
ATOM 4080 N N . VAL A 1 561 ? 19.820 16.177 3.980 1.00 94.56 561 VAL A N 1
ATOM 4081 C CA . VAL A 1 561 ? 19.860 16.889 5.255 1.00 94.56 561 VAL A CA 1
ATOM 4082 C C . VAL A 1 561 ? 18.745 17.924 5.295 1.00 94.56 561 VAL A C 1
ATOM 4084 O O . VAL A 1 561 ? 18.479 18.608 4.303 1.00 94.56 561 VAL A O 1
ATOM 4087 N N . GLU A 1 562 ? 18.094 18.039 6.449 1.00 96.44 562 GLU A N 1
ATOM 4088 C CA . GLU A 1 562 ? 17.072 19.051 6.692 1.00 96.44 562 GLU A CA 1
ATOM 4089 C C . GLU A 1 562 ? 17.709 20.404 7.004 1.00 96.44 562 GLU A C 1
ATOM 4091 O O . GLU A 1 562 ? 18.534 20.544 7.916 1.00 96.44 562 GLU A O 1
ATOM 4096 N N . VAL A 1 563 ? 17.316 21.427 6.250 1.00 95.75 563 VAL A N 1
ATOM 4097 C CA . VAL A 1 563 ? 17.872 22.775 6.369 1.00 95.75 563 VAL A CA 1
ATOM 4098 C C . VAL A 1 563 ? 16.774 23.821 6.405 1.00 95.75 563 VAL A C 1
ATOM 4100 O O . VAL A 1 563 ? 15.712 23.664 5.806 1.00 95.75 563 VAL A O 1
ATOM 4103 N N . ARG A 1 564 ? 17.061 24.940 7.070 1.00 94.56 564 ARG A N 1
ATOM 4104 C CA . ARG A 1 564 ? 16.265 26.160 6.892 1.00 94.56 564 ARG A CA 1
ATOM 4105 C C . ARG A 1 564 ? 16.648 26.793 5.569 1.00 94.56 564 ARG A C 1
ATOM 4107 O O . ARG A 1 564 ? 17.849 26.967 5.325 1.00 94.56 564 ARG A O 1
ATOM 4114 N N . ASP A 1 565 ? 15.670 27.173 4.751 1.00 93.94 565 AS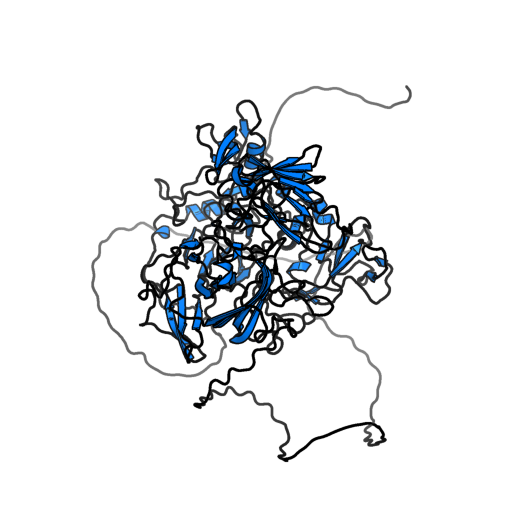P A N 1
ATOM 4115 C CA . ASP A 1 565 ? 15.964 27.882 3.506 1.00 93.94 565 ASP A CA 1
ATOM 4116 C C . ASP A 1 565 ? 16.732 29.191 3.825 1.00 93.94 565 ASP A C 1
ATOM 4118 O O . ASP A 1 565 ? 16.267 30.028 4.609 1.00 93.94 565 ASP A O 1
ATOM 4122 N N . PRO A 1 566 ? 17.934 29.409 3.251 1.00 91.38 566 PRO A N 1
ATOM 4123 C CA . PRO A 1 566 ? 18.661 30.665 3.408 1.00 91.38 566 PRO A CA 1
ATOM 4124 C C . PRO A 1 566 ? 17.917 31.905 2.882 1.00 91.38 566 PRO A C 1
ATOM 4126 O O . PRO A 1 566 ? 18.350 33.029 3.174 1.00 91.38 566 PRO A O 1
ATOM 4129 N N . PHE A 1 567 ? 16.858 31.722 2.086 1.00 91.19 567 PHE A N 1
ATOM 4130 C CA . PHE A 1 567 ? 16.034 32.786 1.513 1.00 91.19 567 PHE A CA 1
ATOM 4131 C C . PHE A 1 567 ? 14.699 32.981 2.249 1.00 91.19 567 PHE A C 1
ATOM 4133 O O . PHE A 1 567 ? 14.304 34.140 2.415 1.00 91.19 567 PHE A O 1
ATOM 4140 N N . ASP A 1 568 ? 14.095 31.912 2.778 1.00 92.44 568 ASP A N 1
ATOM 4141 C CA . ASP A 1 568 ? 12.969 31.948 3.718 1.00 92.44 568 ASP A CA 1
ATOM 4142 C C . ASP A 1 568 ? 13.219 31.107 5.000 1.00 92.44 568 ASP A C 1
ATOM 4144 O O . ASP A 1 568 ? 12.945 29.911 5.033 1.00 92.44 568 ASP A O 1
ATOM 4148 N N . PRO A 1 569 ? 13.723 31.704 6.101 1.00 88.25 569 PRO A N 1
ATOM 4149 C CA . PRO A 1 569 ? 14.107 30.958 7.309 1.00 88.25 569 PRO A CA 1
ATOM 4150 C C . PRO A 1 569 ? 12.974 30.248 8.071 1.00 88.25 569 PRO A C 1
ATOM 4152 O O . PRO A 1 569 ? 13.272 29.476 8.995 1.00 88.25 569 PRO A O 1
ATOM 4155 N N . ASP A 1 570 ? 11.718 30.557 7.736 1.00 91.25 570 ASP A N 1
ATOM 4156 C CA . ASP A 1 570 ? 10.533 29.892 8.280 1.00 91.25 570 ASP A CA 1
ATOM 4157 C C . ASP A 1 570 ? 10.189 28.609 7.477 1.00 91.25 570 ASP A C 1
ATOM 4159 O O . ASP A 1 570 ? 9.514 27.735 8.016 1.00 91.25 570 ASP A O 1
ATOM 4163 N N . ASN A 1 571 ? 10.726 28.446 6.256 1.00 94.88 571 ASN A N 1
ATOM 4164 C CA . ASN A 1 571 ? 10.593 27.252 5.410 1.00 94.88 571 ASN A CA 1
ATOM 4165 C C . ASN A 1 571 ? 11.664 26.176 5.714 1.00 94.88 571 ASN A C 1
ATOM 4167 O O . ASN A 1 571 ? 12.796 26.480 6.117 1.00 94.88 571 ASN A O 1
ATOM 4171 N N . VAL A 1 572 ? 11.313 24.911 5.463 1.00 96.25 572 VAL A N 1
ATOM 4172 C CA . VAL A 1 572 ? 12.177 23.729 5.598 1.00 96.25 572 VAL A CA 1
ATOM 4173 C C . VAL A 1 572 ? 12.392 23.084 4.231 1.00 96.25 572 VAL A C 1
ATOM 4175 O O . VAL A 1 572 ? 11.445 22.846 3.484 1.00 96.25 572 VAL A O 1
ATOM 4178 N N . LEU A 1 573 ? 13.651 22.771 3.925 1.00 96.19 573 LEU A N 1
ATOM 4179 C CA . LEU A 1 573 ? 14.049 22.035 2.728 1.00 96.19 573 LEU A CA 1
ATOM 4180 C C . LEU A 1 573 ? 14.750 20.734 3.123 1.00 96.19 573 LEU A C 1
ATOM 4182 O O . LEU A 1 573 ? 15.600 20.739 4.018 1.00 96.19 573 LEU A O 1
ATOM 4186 N N . TRP A 1 574 ? 14.483 19.650 2.399 1.00 96.81 574 TRP A N 1
ATOM 4187 C CA . TRP A 1 574 ? 15.371 18.485 2.366 1.00 96.81 574 TRP A CA 1
ATOM 4188 C C . TRP A 1 574 ? 16.284 18.629 1.158 1.00 96.81 574 TRP A C 1
ATOM 4190 O O . TRP A 1 574 ? 15.809 18.777 0.029 1.00 96.81 574 TRP A O 1
ATOM 4200 N N . VAL A 1 575 ? 17.598 18.624 1.377 1.00 95.81 575 VAL A N 1
ATOM 4201 C CA . VAL A 1 575 ? 18.570 18.919 0.317 1.00 95.81 575 VAL A CA 1
ATOM 4202 C C . VAL A 1 575 ? 19.614 17.823 0.179 1.00 95.81 575 VAL A C 1
ATOM 4204 O O . VAL A 1 575 ? 20.118 17.311 1.177 1.00 95.81 575 VAL A O 1
ATOM 4207 N N . SER A 1 576 ? 19.968 17.486 -1.064 1.00 94.75 576 SER A N 1
ATOM 4208 C CA . SER A 1 576 ? 20.983 16.465 -1.325 1.00 94.75 576 SER A CA 1
ATOM 4209 C C . SER A 1 576 ? 22.379 16.957 -0.944 1.00 94.75 576 SER A C 1
ATOM 4211 O O . SER A 1 576 ? 22.792 18.078 -1.275 1.00 94.75 576 SER A O 1
ATOM 4213 N N . THR A 1 577 ? 23.124 16.076 -0.283 1.00 89.81 577 THR A N 1
ATOM 4214 C CA . THR A 1 577 ? 24.500 16.287 0.181 1.00 89.81 577 THR A CA 1
ATOM 4215 C C . THR A 1 577 ? 25.546 16.029 -0.913 1.00 89.81 577 THR A C 1
ATOM 4217 O O . THR A 1 577 ? 26.678 16.516 -0.797 1.00 89.81 577 THR A O 1
ATOM 4220 N N . LYS A 1 578 ? 25.195 15.315 -1.993 1.00 90.69 578 LYS A N 1
ATOM 4221 C CA . LYS A 1 578 ? 26.141 14.690 -2.935 1.00 90.69 578 LYS A CA 1
ATOM 4222 C C . LYS A 1 578 ? 25.837 14.980 -4.414 1.00 90.69 578 LYS A C 1
ATOM 4224 O O . LYS A 1 578 ? 24.737 15.364 -4.787 1.00 90.69 578 LYS A O 1
ATOM 4229 N N . ASP A 1 579 ? 26.860 14.815 -5.252 1.00 93.50 579 ASP A N 1
ATOM 4230 C CA . ASP A 1 579 ? 26.792 14.982 -6.710 1.00 93.50 579 ASP A CA 1
ATOM 4231 C C . ASP A 1 579 ? 26.454 13.632 -7.371 1.00 93.50 579 ASP A C 1
ATOM 4233 O O . ASP A 1 579 ? 27.295 12.728 -7.398 1.00 93.50 579 ASP A O 1
ATOM 4237 N N . VAL A 1 580 ? 25.241 13.493 -7.910 1.00 94.19 580 VAL A N 1
ATOM 4238 C CA . VAL A 1 580 ? 24.697 12.241 -8.477 1.00 94.19 580 VAL A CA 1
ATOM 4239 C C . VAL A 1 580 ? 23.949 12.493 -9.791 1.00 94.19 580 VAL A C 1
ATOM 4241 O O . VAL A 1 580 ? 23.960 13.601 -10.332 1.00 94.19 580 VAL A O 1
ATOM 4244 N N . TYR A 1 581 ? 23.333 11.459 -10.3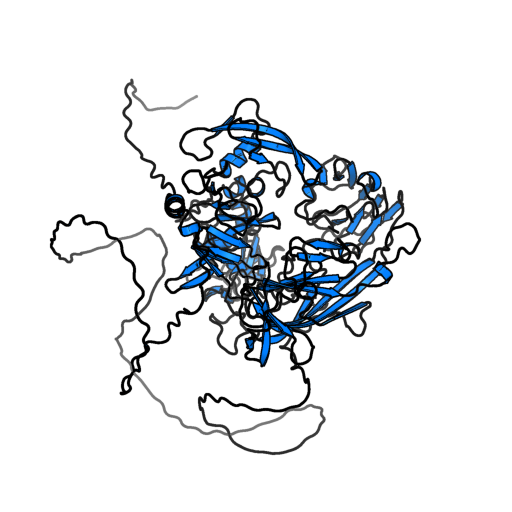62 1.00 93.12 581 TYR A N 1
ATOM 4245 C CA . TYR A 1 581 ? 22.528 11.568 -11.578 1.00 93.12 581 TYR A CA 1
ATOM 4246 C C . TYR A 1 581 ? 21.094 11.094 -11.348 1.00 93.12 581 TYR A C 1
ATOM 4248 O O . TYR A 1 581 ? 20.845 10.169 -10.580 1.00 93.12 581 TYR A O 1
ATOM 4256 N N . ALA A 1 582 ? 20.158 11.705 -12.066 1.00 89.69 582 ALA A N 1
ATOM 4257 C CA . ALA A 1 582 ? 18.815 11.181 -12.241 1.00 89.69 582 ALA A CA 1
ATOM 4258 C C . ALA A 1 582 ? 18.796 10.059 -13.293 1.00 89.69 582 ALA A C 1
ATOM 4260 O O . ALA A 1 582 ? 19.677 9.994 -14.159 1.00 89.69 582 ALA A O 1
ATOM 4261 N N . GLY A 1 583 ? 17.761 9.217 -13.282 1.00 83.56 583 GLY A N 1
ATOM 4262 C CA . GLY A 1 583 ? 17.605 8.132 -14.262 1.00 83.56 583 GLY A CA 1
ATOM 4263 C C . GLY A 1 583 ? 17.471 8.600 -15.723 1.00 83.56 583 GLY A C 1
ATOM 4264 O O . GLY A 1 583 ? 17.808 7.850 -16.638 1.00 83.56 583 GLY A O 1
ATOM 4265 N N . ASP A 1 584 ? 17.066 9.857 -15.960 1.00 81.62 584 ASP A N 1
ATOM 4266 C CA . ASP A 1 584 ? 17.055 10.491 -17.292 1.00 81.62 584 ASP A CA 1
ATOM 4267 C C . ASP A 1 584 ? 18.441 11.014 -17.750 1.00 81.62 584 ASP A C 1
ATOM 4269 O O . ASP A 1 584 ? 18.599 11.481 -18.882 1.00 81.62 584 ASP A O 1
ATOM 4273 N N . GLY A 1 585 ? 19.464 10.908 -16.894 1.00 87.94 585 GLY A N 1
ATOM 4274 C CA . GLY A 1 585 ? 20.819 11.407 -17.130 1.00 87.94 585 GLY A CA 1
ATOM 4275 C C . GLY A 1 585 ? 21.044 12.873 -16.749 1.00 87.94 585 GLY A C 1
ATOM 4276 O O . GLY A 1 585 ? 22.132 13.399 -17.001 1.00 87.94 585 GLY A O 1
ATOM 4277 N N . THR A 1 586 ? 20.066 13.543 -16.131 1.00 89.75 586 THR A N 1
ATOM 4278 C CA . THR A 1 586 ? 20.258 14.867 -15.521 1.00 89.75 586 THR A CA 1
ATOM 4279 C C . THR A 1 586 ? 21.261 14.774 -14.373 1.00 89.75 586 THR A C 1
ATOM 4281 O O . THR A 1 586 ? 21.154 13.901 -13.519 1.00 89.75 586 THR A O 1
ATOM 4284 N N . PHE A 1 587 ? 22.240 15.677 -14.334 1.00 93.75 587 PHE A N 1
ATOM 4285 C CA . PHE A 1 587 ? 23.175 15.773 -13.213 1.00 93.75 587 PHE A CA 1
ATOM 4286 C C . PHE A 1 587 ? 22.516 16.525 -12.051 1.00 93.75 587 PHE A C 1
ATOM 4288 O O . PHE A 1 587 ? 22.189 17.706 -12.188 1.00 93.75 587 PHE A O 1
ATOM 4295 N N . LEU A 1 588 ? 22.332 15.834 -10.928 1.00 93.12 588 LEU A N 1
ATOM 4296 C CA . LEU A 1 588 ? 21.789 16.362 -9.683 1.00 93.12 588 LEU A CA 1
ATOM 4297 C C . LEU A 1 588 ? 22.964 16.753 -8.786 1.00 93.12 588 LEU A C 1
ATOM 4299 O O . LEU A 1 588 ? 23.659 15.906 -8.228 1.00 93.12 588 LEU A O 1
ATOM 4303 N N . GLN A 1 589 ? 23.236 18.053 -8.709 1.00 93.81 589 GLN A N 1
ATOM 4304 C CA . GLN A 1 589 ? 24.371 18.565 -7.948 1.00 93.81 589 GLN A CA 1
ATOM 4305 C C . GLN A 1 589 ? 24.014 18.725 -6.464 1.00 93.81 589 GLN A C 1
ATOM 4307 O O . GLN A 1 589 ? 22.894 19.132 -6.138 1.00 93.81 589 GLN A O 1
ATOM 4312 N N . SER A 1 590 ? 24.984 18.499 -5.576 1.00 93.88 590 SER A N 1
ATOM 4313 C CA . SER A 1 590 ? 24.860 18.790 -4.147 1.00 93.88 590 SER A CA 1
ATOM 4314 C C . SER A 1 590 ? 24.439 20.240 -3.908 1.00 93.88 590 SER A C 1
ATOM 4316 O O . SER A 1 590 ? 24.940 21.176 -4.549 1.00 93.88 590 SER A O 1
ATOM 4318 N N . TYR A 1 591 ? 23.529 20.433 -2.955 1.00 95.12 591 TYR A N 1
ATOM 4319 C CA . TYR A 1 591 ? 23.126 21.754 -2.469 1.00 95.12 591 TYR A CA 1
ATOM 4320 C C . TYR A 1 591 ? 24.203 22.409 -1.596 1.00 95.12 591 TYR A C 1
ATOM 4322 O O . TYR A 1 591 ? 24.280 23.638 -1.489 1.00 95.12 591 TYR A O 1
ATOM 4330 N N . LEU A 1 592 ? 25.074 21.594 -1.001 1.00 93.62 592 LEU A N 1
ATOM 4331 C CA . LEU A 1 592 ? 26.163 22.042 -0.148 1.00 93.62 592 LEU A CA 1
ATOM 4332 C C . LEU A 1 592 ? 27.468 22.185 -0.940 1.00 93.62 592 LEU A C 1
ATOM 4334 O O . LEU A 1 592 ? 27.744 21.478 -1.905 1.00 93.62 592 LEU A O 1
ATOM 4338 N N . SER A 1 593 ? 28.309 23.124 -0.514 1.00 90.00 593 SER A N 1
ATOM 4339 C CA . SER A 1 593 ? 29.652 23.308 -1.051 1.00 90.00 593 SER A CA 1
ATOM 4340 C C . SER A 1 593 ? 30.697 23.381 0.055 1.00 90.00 593 SER A C 1
ATOM 4342 O O . SER A 1 593 ? 30.628 24.226 0.951 1.00 90.00 593 SER A O 1
ATOM 4344 N N . ASP A 1 594 ? 31.746 22.572 -0.093 1.00 82.25 594 ASP A N 1
ATOM 4345 C CA . ASP A 1 594 ? 32.997 22.683 0.669 1.00 82.25 594 ASP A CA 1
ATOM 4346 C C . ASP A 1 594 ? 33.735 24.009 0.413 1.00 82.25 594 ASP A C 1
ATOM 4348 O O . ASP A 1 594 ? 34.618 24.412 1.178 1.00 82.25 594 ASP A O 1
ATOM 4352 N N . THR A 1 595 ? 33.423 24.695 -0.694 1.00 85.25 595 THR A N 1
ATOM 4353 C CA . THR A 1 595 ? 34.039 25.978 -1.037 1.00 85.25 595 THR A CA 1
ATOM 4354 C C . THR A 1 595 ? 33.221 27.123 -0.439 1.00 85.25 595 THR A C 1
ATOM 4356 O O . THR A 1 595 ? 32.060 27.278 -0.802 1.00 85.25 595 THR A O 1
ATOM 4359 N N . PRO A 1 596 ? 33.810 27.993 0.409 1.00 85.12 596 PRO A N 1
ATOM 4360 C CA . PRO A 1 596 ? 33.082 29.107 1.008 1.00 85.12 596 PRO A CA 1
ATOM 4361 C C . PRO A 1 596 ? 32.448 30.053 -0.019 1.00 85.12 596 PRO A C 1
ATOM 4363 O O . PRO A 1 596 ? 33.156 30.791 -0.713 1.00 85.12 596 PRO A O 1
ATOM 4366 N N . THR A 1 597 ? 31.115 30.065 -0.069 1.00 85.56 597 THR A N 1
ATOM 4367 C CA . THR A 1 597 ? 30.314 31.032 -0.834 1.00 85.56 597 THR A CA 1
ATOM 4368 C C . THR A 1 597 ? 29.863 32.190 0.070 1.00 85.56 597 THR A C 1
ATOM 4370 O O . THR A 1 597 ? 30.356 32.358 1.189 1.00 85.56 597 THR A O 1
ATOM 4373 N N . SER A 1 598 ? 28.975 33.065 -0.413 1.00 85.56 598 SER A N 1
ATOM 4374 C CA . SER A 1 598 ? 28.446 34.181 0.388 1.00 85.56 598 SER A CA 1
ATOM 4375 C C . SER A 1 598 ? 27.395 33.774 1.421 1.00 85.56 598 SER A C 1
ATOM 4377 O O . SER A 1 598 ? 27.085 34.585 2.295 1.00 85.56 598 SER A O 1
ATOM 4379 N N . THR A 1 599 ? 26.848 32.563 1.312 1.00 92.25 599 THR A N 1
ATOM 4380 C CA . THR A 1 599 ? 25.661 32.118 2.047 1.00 92.25 599 THR A CA 1
ATOM 4381 C C . THR A 1 599 ? 25.995 30.847 2.821 1.00 92.25 599 THR A C 1
ATOM 4383 O O . THR A 1 599 ? 26.523 29.892 2.257 1.00 92.25 599 THR A O 1
ATOM 4386 N N . VAL A 1 600 ? 25.720 30.857 4.124 1.00 92.69 600 VAL A N 1
ATOM 4387 C CA . VAL A 1 600 ? 25.905 29.711 5.026 1.00 92.69 600 VAL A CA 1
ATOM 4388 C C . VAL A 1 600 ? 24.563 29.003 5.165 1.00 92.69 600 VAL A C 1
ATOM 4390 O O . VAL A 1 600 ? 23.554 29.681 5.349 1.00 92.69 600 VAL A O 1
ATOM 4393 N N . VAL A 1 601 ? 24.568 27.675 5.078 1.00 93.81 601 VAL A N 1
ATOM 4394 C CA . VAL A 1 601 ? 23.385 26.824 5.265 1.00 93.81 601 VAL A CA 1
ATOM 4395 C C . VAL A 1 601 ? 23.381 26.295 6.698 1.00 93.81 601 VAL A C 1
ATOM 4397 O O . VAL A 1 601 ? 24.444 25.971 7.243 1.00 93.81 601 VAL A O 1
ATOM 4400 N N . PHE A 1 602 ? 22.199 26.240 7.309 1.00 94.31 602 PHE A N 1
ATOM 4401 C CA . PHE A 1 602 ? 22.001 25.827 8.695 1.00 94.31 602 PHE A CA 1
ATOM 4402 C C . PHE A 1 602 ? 21.020 24.658 8.780 1.00 94.31 602 PHE A C 1
ATOM 4404 O O . PHE A 1 602 ? 20.011 24.665 8.076 1.00 94.31 602 PHE A O 1
ATOM 4411 N N . ASP A 1 603 ? 21.301 23.711 9.675 1.00 94.62 603 ASP A N 1
ATOM 4412 C CA . ASP A 1 603 ? 20.332 22.685 10.076 1.00 94.62 603 ASP A CA 1
ATOM 4413 C C . ASP A 1 603 ? 19.139 23.299 10.842 1.00 94.62 603 ASP A C 1
ATOM 4415 O O . ASP A 1 603 ? 19.138 24.487 11.201 1.00 94.62 603 ASP A O 1
ATOM 4419 N N . LEU A 1 604 ? 18.115 22.490 11.135 1.00 93.75 604 LEU A N 1
ATOM 4420 C CA . LEU A 1 604 ? 16.942 22.947 11.893 1.00 93.75 604 LEU A CA 1
ATOM 4421 C C . LEU A 1 604 ? 17.284 23.464 13.302 1.00 93.75 604 LEU A C 1
ATOM 4423 O O . LEU A 1 604 ? 16.616 24.389 13.786 1.00 93.75 604 LEU A O 1
ATOM 4427 N N . GLY A 1 605 ? 18.348 22.932 13.917 1.00 92.44 605 GLY A N 1
ATOM 4428 C CA . GLY A 1 605 ? 18.906 23.353 15.208 1.00 92.44 605 GLY A CA 1
ATOM 4429 C C . GLY A 1 605 ? 19.712 24.662 15.167 1.00 92.44 605 GLY A C 1
ATOM 4430 O O . GLY A 1 605 ? 20.072 25.199 16.219 1.00 92.44 605 GLY A O 1
ATOM 4431 N N . GLY A 1 606 ? 19.973 25.213 13.979 1.00 91.75 606 GLY A N 1
ATOM 4432 C CA . GLY A 1 606 ? 20.717 26.452 13.771 1.00 91.75 606 GLY A CA 1
ATOM 4433 C C . GLY A 1 606 ? 22.243 26.302 13.772 1.00 91.75 606 GLY A C 1
ATOM 4434 O O . GLY A 1 606 ? 22.947 27.308 13.931 1.00 91.75 606 GLY A O 1
ATOM 4435 N N . ASN A 1 607 ? 22.786 25.094 13.594 1.00 94.44 607 ASN A N 1
ATOM 4436 C CA . ASN A 1 607 ? 24.222 24.882 13.398 1.00 94.44 607 ASN A CA 1
ATOM 4437 C C . ASN A 1 607 ? 24.593 25.055 11.914 1.00 94.44 607 ASN A C 1
ATOM 4439 O O . ASN A 1 607 ? 23.863 24.593 11.041 1.00 94.44 607 ASN A O 1
ATOM 4443 N N . PRO A 1 608 ? 25.726 25.703 11.589 1.00 93.06 608 PRO A N 1
ATOM 4444 C CA . PRO A 1 608 ? 26.171 25.842 10.207 1.00 93.06 608 PRO A CA 1
ATOM 4445 C C . PRO A 1 608 ? 26.761 24.521 9.696 1.00 93.06 608 PRO A C 1
ATOM 4447 O O . PRO A 1 608 ? 27.818 24.100 10.174 1.00 93.06 608 PRO A O 1
ATOM 4450 N N . ILE A 1 609 ? 26.115 23.907 8.704 1.00 92.50 609 ILE A N 1
ATOM 4451 C CA . ILE A 1 609 ? 26.528 22.611 8.134 1.00 92.50 609 ILE A CA 1
ATOM 4452 C C . ILE A 1 609 ? 27.369 22.747 6.857 1.00 92.50 609 ILE A C 1
ATOM 4454 O O . ILE A 1 609 ? 28.137 21.853 6.518 1.00 92.50 609 ILE A O 1
ATOM 4458 N N . GLY A 1 610 ? 27.285 23.887 6.166 1.00 92.38 610 GLY A N 1
ATOM 4459 C CA . GLY A 1 610 ? 28.020 24.112 4.924 1.00 92.38 610 GLY A CA 1
ATOM 4460 C C . GLY A 1 610 ? 27.784 25.493 4.324 1.00 92.38 610 GLY A C 1
ATOM 4461 O O . GLY A 1 610 ? 27.233 26.395 4.963 1.00 92.38 610 GLY A O 1
ATOM 4462 N N . TYR A 1 611 ? 28.210 25.661 3.076 1.00 93.56 611 TYR A N 1
ATOM 4463 C CA . TYR A 1 611 ? 27.891 26.830 2.262 1.00 93.56 611 TYR A CA 1
ATOM 4464 C C . TYR A 1 611 ? 26.921 26.433 1.160 1.00 93.56 611 TYR A C 1
ATOM 4466 O O . TYR A 1 611 ? 27.033 25.337 0.619 1.00 93.56 611 TYR A O 1
ATOM 4474 N N . LEU A 1 612 ? 26.009 27.334 0.802 1.00 94.31 612 LEU A N 1
ATOM 4475 C CA . LEU A 1 612 ? 25.116 27.128 -0.334 1.00 94.31 612 LEU A CA 1
ATOM 4476 C C . LEU A 1 612 ? 25.961 27.029 -1.603 1.00 94.31 612 LEU A C 1
ATOM 4478 O O . LEU A 1 612 ? 26.788 27.915 -1.850 1.00 94.31 612 LEU A O 1
ATOM 4482 N N . ASN A 1 613 ? 25.760 25.983 -2.397 1.00 93.56 613 ASN A N 1
ATOM 4483 C CA . ASN A 1 613 ? 26.415 25.846 -3.686 1.00 93.56 613 ASN A CA 1
ATOM 4484 C C . ASN A 1 613 ? 25.889 26.918 -4.664 1.00 93.56 613 ASN A C 1
ATOM 4486 O O . ASN A 1 613 ? 24.717 27.295 -4.649 1.00 93.56 613 ASN A O 1
ATOM 4490 N N . THR A 1 614 ? 26.781 27.494 -5.476 1.00 91.06 614 THR A N 1
ATOM 4491 C CA . THR A 1 614 ? 26.428 28.625 -6.351 1.00 91.06 614 THR A CA 1
ATOM 4492 C C . THR A 1 614 ? 27.072 28.533 -7.722 1.00 91.06 614 THR A C 1
ATOM 4494 O O . THR A 1 614 ? 28.270 28.260 -7.838 1.00 91.06 614 THR A O 1
ATOM 4497 N N . GLY A 1 615 ? 26.292 28.858 -8.750 1.00 86.56 615 GLY A N 1
ATOM 4498 C CA . GLY A 1 615 ? 26.737 28.883 -10.136 1.00 86.56 615 GLY A CA 1
ATOM 4499 C C . GLY A 1 615 ? 27.641 30.076 -10.485 1.00 86.56 615 GLY A C 1
ATOM 4500 O O . GLY A 1 615 ? 27.957 30.921 -9.638 1.00 86.56 615 GLY A O 1
ATOM 4501 N N . PRO A 1 616 ? 28.117 30.164 -11.743 1.00 84.62 616 PRO A N 1
ATOM 4502 C CA . PRO A 1 616 ? 29.138 31.131 -12.150 1.00 84.62 616 PRO A CA 1
ATOM 4503 C C . PRO A 1 616 ? 28.772 32.618 -12.004 1.00 84.62 616 PRO A C 1
ATOM 4505 O O . PRO A 1 616 ? 29.679 33.454 -12.075 1.00 84.62 616 PRO A O 1
ATOM 4508 N N . ALA A 1 617 ? 27.494 32.974 -11.834 1.00 83.06 617 ALA A N 1
ATOM 4509 C CA . ALA A 1 617 ? 27.042 34.339 -11.556 1.00 83.06 617 ALA A CA 1
ATOM 4510 C C . ALA A 1 617 ? 26.598 34.563 -10.089 1.00 83.06 617 ALA A C 1
ATOM 4512 O O . ALA A 1 617 ? 26.206 35.683 -9.750 1.00 83.06 617 ALA A O 1
ATOM 4513 N N . GLY A 1 618 ? 26.752 33.564 -9.209 1.00 80.50 618 GLY A N 1
ATOM 4514 C CA . GLY A 1 618 ? 26.371 33.612 -7.791 1.00 80.50 618 GLY A CA 1
ATOM 4515 C C . GLY A 1 618 ? 24.913 33.229 -7.509 1.00 80.50 618 GLY A C 1
ATOM 4516 O O . GLY A 1 618 ? 24.434 33.447 -6.400 1.00 80.50 618 GLY A O 1
ATOM 4517 N N . GLU A 1 619 ? 24.211 32.700 -8.507 1.00 87.38 619 GLU A N 1
ATOM 4518 C CA . GLU A 1 619 ? 22.900 32.068 -8.392 1.00 87.38 619 GLU A CA 1
ATOM 4519 C C . GLU A 1 619 ? 22.970 30.802 -7.518 1.00 87.38 619 GLU A C 1
ATOM 4521 O O . GLU A 1 619 ? 23.954 30.067 -7.640 1.00 87.38 619 GLU A O 1
ATOM 4526 N N . PRO A 1 620 ? 21.971 30.522 -6.658 1.00 86.00 620 PRO A N 1
ATOM 4527 C CA . PRO A 1 620 ? 21.847 29.228 -5.989 1.00 86.00 620 PRO A CA 1
ATOM 4528 C C . PRO A 1 620 ? 21.809 28.096 -7.014 1.00 86.00 620 PRO A C 1
ATOM 4530 O O . PRO A 1 620 ? 21.101 28.196 -8.016 1.00 86.00 620 PRO A O 1
ATOM 4533 N N . ILE A 1 621 ? 22.566 27.033 -6.759 1.00 88.56 621 ILE A N 1
ATOM 4534 C CA . ILE A 1 621 ? 22.456 25.756 -7.470 1.00 88.56 621 ILE A CA 1
ATOM 4535 C C . ILE A 1 621 ? 22.497 24.637 -6.435 1.00 88.56 621 ILE A C 1
ATOM 4537 O O . ILE A 1 621 ? 23.120 24.791 -5.389 1.00 88.56 621 ILE A O 1
ATOM 4541 N N . GLY A 1 622 ? 21.843 23.521 -6.724 1.00 91.69 622 GLY A N 1
ATOM 4542 C CA . GLY A 1 622 ? 21.716 22.431 -5.769 1.00 91.69 622 GLY A CA 1
ATOM 4543 C C . GLY A 1 622 ? 20.415 21.677 -5.949 1.00 91.69 622 GLY A C 1
ATOM 4544 O O . GLY A 1 622 ? 19.466 22.203 -6.528 1.00 91.69 622 GLY A O 1
ATOM 4545 N N . THR A 1 623 ? 20.381 20.456 -5.435 1.00 95.00 623 THR A N 1
ATOM 4546 C CA . THR A 1 623 ? 19.211 19.585 -5.516 1.00 95.00 623 THR A CA 1
ATOM 4547 C C . THR A 1 623 ? 18.403 19.688 -4.227 1.00 95.00 623 THR A C 1
ATOM 4549 O O . THR A 1 623 ? 18.852 19.240 -3.172 1.00 95.00 623 THR A O 1
ATOM 4552 N N . VAL A 1 624 ? 17.218 20.294 -4.326 1.00 94.81 624 VAL A N 1
ATOM 4553 C CA . VAL A 1 624 ? 16.173 20.249 -3.295 1.00 94.81 624 VAL A CA 1
ATOM 4554 C C . VAL A 1 624 ? 15.295 19.039 -3.592 1.00 94.81 624 VAL A C 1
ATOM 4556 O O . VAL A 1 624 ? 14.786 18.906 -4.704 1.00 94.81 624 VAL A O 1
ATOM 4559 N N . LEU A 1 625 ? 15.161 18.147 -2.618 1.00 94.56 625 LEU A N 1
ATOM 4560 C CA . LEU A 1 625 ? 14.402 16.899 -2.707 1.00 94.56 625 LEU A CA 1
ATOM 4561 C C . LEU A 1 625 ? 12.974 17.067 -2.160 1.00 94.56 625 LEU A C 1
ATOM 4563 O O . LEU A 1 625 ? 12.042 16.459 -2.676 1.00 94.56 625 LEU A O 1
ATOM 4567 N N . ARG A 1 626 ? 12.804 17.936 -1.157 1.00 94.75 626 ARG A N 1
ATOM 4568 C CA . ARG A 1 626 ? 11.521 18.297 -0.536 1.00 94.75 626 ARG A CA 1
ATOM 4569 C C . ARG A 1 626 ? 11.541 19.779 -0.161 1.00 94.75 626 ARG A C 1
ATOM 4571 O O . ARG A 1 626 ? 12.572 20.261 0.310 1.00 94.75 626 ARG A O 1
ATOM 4578 N N . ASP A 1 627 ? 10.437 20.483 -0.368 1.00 94.06 627 ASP A N 1
ATOM 4579 C CA . ASP A 1 627 ? 10.255 21.904 -0.057 1.00 94.06 627 ASP A CA 1
ATOM 4580 C C . ASP A 1 627 ? 8.879 22.106 0.590 1.00 94.06 627 ASP A C 1
ATOM 4582 O O . ASP A 1 627 ? 7.839 21.930 -0.047 1.00 94.06 627 ASP A O 1
ATOM 4586 N N . PHE A 1 628 ? 8.868 22.467 1.874 1.00 94.19 628 PHE A N 1
ATOM 4587 C CA . PHE A 1 628 ? 7.634 22.559 2.655 1.00 94.19 628 PHE A CA 1
ATOM 4588 C C . PHE A 1 628 ? 6.740 23.727 2.200 1.00 94.19 628 PHE A C 1
ATOM 4590 O O . PHE A 1 628 ? 5.532 23.689 2.424 1.00 94.19 628 PHE A O 1
ATOM 4597 N N . SER A 1 629 ? 7.281 24.722 1.486 1.00 91.81 629 SER A N 1
ATOM 4598 C CA . SER A 1 629 ? 6.481 25.823 0.931 1.00 91.81 629 SER A CA 1
ATOM 4599 C C . SER A 1 629 ? 5.521 25.378 -0.179 1.00 91.81 629 SER A C 1
ATOM 4601 O O . SER A 1 629 ? 4.538 26.070 -0.446 1.00 91.81 629 SER A O 1
ATOM 4603 N N . LEU A 1 630 ? 5.758 24.212 -0.794 1.00 89.56 630 LEU A N 1
ATOM 4604 C CA . LEU A 1 630 ? 4.850 23.622 -1.781 1.00 89.56 630 LEU A CA 1
ATOM 4605 C C . LEU A 1 630 ? 3.565 23.080 -1.140 1.00 89.56 630 LEU A C 1
ATOM 4607 O O . LEU A 1 630 ? 2.520 23.104 -1.785 1.00 89.56 630 LEU A O 1
ATOM 4611 N N . ILE A 1 631 ? 3.625 22.666 0.131 1.00 90.81 631 ILE A N 1
ATOM 4612 C CA . ILE A 1 631 ? 2.473 22.175 0.902 1.00 90.81 631 ILE A CA 1
ATOM 4613 C C . ILE A 1 631 ? 1.463 23.319 1.079 1.00 90.81 631 ILE A C 1
ATOM 4615 O O . ILE A 1 631 ? 0.316 23.223 0.643 1.00 90.81 631 ILE A O 1
ATOM 4619 N N . ASP A 1 632 ? 1.934 24.450 1.617 1.00 88.44 632 ASP A N 1
ATOM 4620 C CA . ASP A 1 632 ? 1.150 25.682 1.794 1.00 88.44 632 ASP A CA 1
ATOM 4621 C C . ASP A 1 632 ? 0.630 26.255 0.461 1.00 88.44 632 ASP A C 1
ATOM 4623 O O . ASP A 1 632 ? -0.394 26.940 0.432 1.00 88.44 632 ASP A O 1
ATOM 4627 N N . ALA A 1 633 ? 1.344 26.023 -0.646 1.00 87.94 633 ALA A N 1
ATOM 4628 C CA . ALA A 1 633 ? 0.969 26.521 -1.969 1.00 87.94 633 ALA A CA 1
ATOM 4629 C C . ALA A 1 633 ? -0.038 25.616 -2.705 1.00 87.94 633 ALA A C 1
ATOM 4631 O O . ALA A 1 633 ? -0.793 26.109 -3.545 1.00 87.94 633 ALA A O 1
ATOM 4632 N N . ALA A 1 634 ? -0.070 24.316 -2.394 1.00 88.75 634 ALA A N 1
ATOM 4633 C CA . ALA A 1 634 ? -1.064 23.377 -2.908 1.00 88.75 634 ALA A CA 1
ATOM 4634 C C . ALA A 1 634 ? -2.423 23.490 -2.186 1.00 88.75 634 ALA A C 1
ATOM 4636 O O . ALA A 1 634 ? -3.456 23.139 -2.774 1.00 88.75 634 ALA A O 1
ATOM 4637 N N . ASP A 1 635 ? -2.447 23.998 -0.947 1.00 87.00 635 ASP A N 1
ATOM 4638 C CA . ASP A 1 635 ? -3.681 24.252 -0.195 1.00 87.00 635 ASP A CA 1
ATOM 4639 C C . ASP A 1 635 ? -4.610 25.245 -0.923 1.00 87.00 635 ASP A C 1
ATOM 4641 O O . ASP A 1 635 ? -4.199 26.261 -1.488 1.00 87.00 635 ASP A O 1
ATOM 4645 N N . GLY A 1 636 ? -5.905 24.931 -0.946 1.00 82.81 636 GLY A N 1
ATOM 4646 C CA . GLY A 1 636 ? -6.926 25.728 -1.623 1.00 82.81 636 GLY A CA 1
ATOM 4647 C C . GLY A 1 636 ? -6.879 25.709 -3.159 1.00 82.81 636 GLY A C 1
ATOM 4648 O O . GLY A 1 636 ? -7.693 26.400 -3.781 1.00 82.81 636 GLY A O 1
ATOM 4649 N N . SER A 1 637 ? -5.993 24.927 -3.785 1.00 89.62 637 SER A N 1
ATOM 4650 C CA . SER A 1 637 ? -5.999 24.647 -5.233 1.00 89.62 637 SER A CA 1
ATOM 4651 C C . SER A 1 637 ? -7.290 23.945 -5.699 1.00 89.62 637 SER A C 1
ATOM 4653 O O . SER A 1 637 ? -8.115 23.520 -4.887 1.00 89.62 637 SER A O 1
ATOM 4655 N N . THR A 1 638 ? -7.500 23.791 -7.015 1.00 90.62 638 THR A N 1
ATOM 4656 C CA . THR A 1 638 ? -8.647 22.999 -7.511 1.00 90.62 638 THR A CA 1
ATOM 4657 C C . THR A 1 638 ? -8.553 21.545 -7.054 1.00 90.62 638 THR A C 1
ATOM 4659 O O . THR A 1 638 ? -9.575 21.003 -6.652 1.00 90.62 638 THR A O 1
ATOM 4662 N N . LEU A 1 639 ? -7.350 20.958 -7.039 1.00 91.12 639 LEU A N 1
ATOM 4663 C CA . LEU A 1 639 ? -7.105 19.588 -6.575 1.00 91.12 639 LEU A CA 1
ATOM 4664 C C . LEU A 1 639 ? -7.450 19.404 -5.097 1.00 91.12 639 LEU A C 1
ATOM 4666 O O . LEU A 1 639 ? -8.163 18.467 -4.749 1.00 91.12 639 LEU A O 1
ATOM 4670 N N . SER A 1 640 ? -7.027 20.349 -4.250 1.00 91.06 640 SER A N 1
ATOM 4671 C CA . SER A 1 640 ? -7.431 20.425 -2.839 1.00 91.06 640 SER A CA 1
ATOM 4672 C C . SER A 1 640 ? -8.960 20.439 -2.692 1.00 91.06 640 SER A C 1
ATOM 4674 O O . SER A 1 640 ? -9.516 19.651 -1.934 1.00 91.06 640 SER A O 1
ATOM 4676 N N . GLN A 1 641 ? -9.656 21.257 -3.492 1.00 91.75 641 GLN A N 1
ATOM 4677 C CA . GLN A 1 641 ? -11.123 21.383 -3.465 1.00 91.75 641 GLN A CA 1
ATOM 4678 C C . GLN A 1 641 ? -11.889 20.147 -3.969 1.00 91.75 641 GLN A C 1
ATOM 4680 O O . GLN A 1 641 ? -13.101 20.100 -3.790 1.00 91.75 641 GLN A O 1
ATOM 4685 N N . ILE A 1 642 ? -11.232 19.190 -4.631 1.00 93.56 642 ILE A N 1
ATOM 4686 C CA . ILE A 1 642 ? -11.860 17.950 -5.122 1.00 93.56 642 ILE A CA 1
ATOM 4687 C C . ILE A 1 642 ? -11.290 16.686 -4.461 1.00 93.56 642 ILE A C 1
ATOM 4689 O O . ILE A 1 642 ? -11.551 15.584 -4.937 1.00 93.56 642 ILE A O 1
ATOM 4693 N N . GLY A 1 643 ? -10.488 16.824 -3.400 1.00 91.19 643 GLY A N 1
ATOM 4694 C CA . GLY A 1 643 ? -9.843 15.692 -2.728 1.00 91.19 643 GLY A CA 1
ATOM 4695 C C . GLY A 1 643 ? -8.816 14.940 -3.587 1.00 91.19 643 GLY A C 1
ATOM 4696 O O . GLY A 1 643 ? -8.562 13.773 -3.331 1.00 91.19 643 GLY A O 1
ATOM 4697 N N . ALA A 1 644 ? -8.238 15.581 -4.610 1.00 90.62 644 ALA A N 1
ATOM 4698 C CA . ALA A 1 644 ? -7.287 14.980 -5.555 1.00 90.62 644 ALA A CA 1
ATOM 4699 C C . ALA A 1 644 ? -5.845 15.497 -5.366 1.00 90.62 644 ALA A C 1
ATOM 4701 O O . ALA A 1 644 ? -5.132 15.754 -6.336 1.00 90.62 644 ALA A O 1
ATOM 4702 N N . LEU A 1 645 ? -5.417 15.702 -4.116 1.00 88.25 645 LEU A N 1
ATOM 4703 C CA . LEU A 1 645 ? -3.999 15.885 -3.790 1.00 88.25 645 LEU A CA 1
ATOM 4704 C C . LEU A 1 645 ? -3.362 14.507 -3.578 1.00 88.25 645 LEU A C 1
ATOM 4706 O O . LEU A 1 645 ? -3.916 13.691 -2.847 1.00 88.25 645 LEU A O 1
ATOM 4710 N N . SER A 1 646 ? -2.196 14.245 -4.175 1.00 84.69 646 SER A N 1
ATOM 4711 C CA . SER A 1 646 ? -1.386 13.085 -3.774 1.00 84.69 646 SER A CA 1
ATOM 4712 C C . SER A 1 646 ? -0.653 13.364 -2.458 1.00 84.69 646 SER A C 1
ATOM 4714 O O . SER A 1 646 ? -0.381 14.523 -2.123 1.00 84.69 646 SER A O 1
ATOM 4716 N N . SER A 1 647 ? -0.264 12.294 -1.761 1.00 81.31 647 SER A N 1
ATOM 4717 C CA . SER A 1 647 ? 0.622 12.325 -0.584 1.00 81.31 647 SER A CA 1
ATOM 4718 C C . SER A 1 647 ? 1.917 13.115 -0.820 1.00 81.31 647 SER A C 1
ATOM 4720 O O . SER A 1 647 ? 2.517 13.657 0.101 1.00 81.31 647 SER A O 1
ATOM 4722 N N . ASP A 1 648 ? 2.355 13.220 -2.070 1.00 82.94 648 ASP A N 1
ATOM 4723 C CA . ASP A 1 648 ? 3.610 13.869 -2.449 1.00 82.94 648 ASP A CA 1
ATOM 4724 C C . ASP A 1 648 ? 3.477 15.387 -2.583 1.00 82.94 648 ASP A C 1
ATOM 4726 O O . ASP A 1 648 ? 4.447 16.110 -2.351 1.00 82.94 648 ASP A O 1
ATOM 4730 N N . LEU A 1 649 ? 2.275 15.874 -2.921 1.00 86.31 649 LEU A N 1
ATOM 4731 C CA . LEU A 1 649 ? 1.931 17.295 -2.838 1.00 86.31 649 LEU A CA 1
ATOM 4732 C C . LEU A 1 649 ? 1.731 17.721 -1.383 1.00 86.31 649 LEU A C 1
ATOM 4734 O O . LEU A 1 649 ? 2.275 18.746 -0.980 1.00 86.31 649 LEU A O 1
ATOM 4738 N N . THR A 1 650 ? 1.007 16.931 -0.582 1.00 87.88 650 THR A N 1
ATOM 4739 C CA . THR A 1 650 ? 0.845 17.207 0.859 1.00 87.88 650 THR A CA 1
ATOM 4740 C C . THR A 1 650 ? 2.159 17.037 1.625 1.00 87.88 650 THR A C 1
ATOM 4742 O O . THR A 1 650 ? 2.381 17.707 2.629 1.00 87.88 650 THR A O 1
ATOM 4745 N N . GLY A 1 651 ? 3.074 16.209 1.116 1.00 88.69 651 GLY A N 1
ATOM 4746 C CA . GLY A 1 651 ? 4.451 16.106 1.581 1.00 88.69 651 GLY A CA 1
ATOM 4747 C C . GLY A 1 651 ? 5.378 17.215 1.069 1.00 88.69 651 GLY A C 1
ATOM 4748 O O . GLY A 1 651 ? 6.380 17.492 1.723 1.00 88.69 651 GLY A O 1
ATOM 4749 N N . GLY A 1 652 ? 5.085 17.867 -0.059 1.00 90.88 652 GLY A N 1
ATOM 4750 C CA . GLY A 1 652 ? 5.966 18.871 -0.673 1.00 90.88 652 GLY A CA 1
ATOM 4751 C C . GLY A 1 652 ? 7.239 18.285 -1.301 1.00 90.88 652 GLY A C 1
ATOM 4752 O O . GLY A 1 652 ? 8.283 18.938 -1.324 1.00 90.88 652 GLY A O 1
ATOM 4753 N N . PHE A 1 653 ? 7.207 17.037 -1.771 1.00 91.06 653 PHE A N 1
ATOM 4754 C CA . PHE A 1 653 ? 8.352 16.421 -2.453 1.00 91.06 653 PHE A CA 1
ATOM 4755 C C . PHE A 1 653 ? 8.544 17.006 -3.859 1.00 91.06 653 PHE A C 1
ATOM 4757 O O . PHE A 1 653 ? 7.587 17.436 -4.495 1.00 91.06 653 PHE A O 1
ATOM 4764 N N . THR A 1 654 ? 9.775 17.015 -4.376 1.00 89.88 654 THR A N 1
ATOM 4765 C CA . THR A 1 654 ? 10.093 17.519 -5.728 1.00 89.88 654 THR A CA 1
ATOM 4766 C C . THR A 1 654 ? 10.352 16.374 -6.710 1.00 89.88 654 THR A C 1
ATOM 4768 O O . THR A 1 654 ? 10.616 15.237 -6.302 1.00 89.88 654 THR A O 1
ATOM 4771 N N . LYS A 1 655 ? 10.417 16.670 -8.021 1.00 86.75 655 LYS A N 1
ATOM 4772 C CA . LYS A 1 655 ? 10.899 15.709 -9.036 1.00 86.75 655 LYS A CA 1
ATOM 4773 C C . LYS A 1 655 ? 12.203 14.995 -8.633 1.00 86.75 655 LYS A C 1
ATOM 4775 O O . LYS A 1 655 ? 12.410 13.834 -9.002 1.00 86.75 655 LYS A O 1
ATOM 4780 N N . ALA A 1 656 ? 13.112 15.665 -7.924 1.00 89.31 656 ALA A N 1
ATOM 4781 C CA . ALA A 1 656 ? 14.442 15.128 -7.655 1.00 89.31 656 ALA A CA 1
ATOM 4782 C C . ALA A 1 656 ? 14.449 13.943 -6.675 1.00 89.31 656 ALA A C 1
ATOM 4784 O O . ALA A 1 656 ? 15.287 13.059 -6.836 1.00 89.31 656 ALA A O 1
ATOM 4785 N N . TRP A 1 657 ? 13.514 13.890 -5.718 1.00 90.31 657 TRP A N 1
ATOM 4786 C CA . TRP A 1 657 ? 13.416 12.802 -4.732 1.00 90.31 657 TRP A CA 1
ATOM 4787 C C . TRP A 1 657 ? 13.182 11.433 -5.381 1.00 90.31 657 TRP A C 1
ATOM 4789 O O . TRP A 1 657 ? 13.837 10.455 -5.038 1.00 90.31 657 TRP A O 1
ATOM 4799 N N . TYR A 1 658 ? 12.316 11.380 -6.390 1.00 85.44 658 TYR A N 1
ATOM 4800 C CA . TYR A 1 658 ? 11.940 10.128 -7.050 1.00 85.44 658 TYR A CA 1
ATOM 4801 C C . TYR A 1 658 ? 12.844 9.795 -8.235 1.00 85.44 658 TYR A C 1
ATOM 4803 O O . TYR A 1 658 ? 13.106 8.623 -8.504 1.00 85.44 658 TYR A O 1
ATOM 4811 N N . THR A 1 659 ? 13.339 10.821 -8.942 1.00 86.44 659 THR A N 1
ATOM 4812 C CA . THR A 1 659 ? 14.137 10.628 -10.164 1.00 86.44 659 THR A CA 1
ATOM 4813 C C . THR A 1 659 ? 15.635 10.461 -9.924 1.00 86.44 659 THR A C 1
ATOM 4815 O O . THR A 1 659 ? 16.336 10.063 -10.857 1.00 86.44 659 THR A O 1
ATOM 4818 N N . THR A 1 660 ? 16.143 10.732 -8.717 1.00 90.44 660 THR A N 1
ATOM 4819 C CA . THR A 1 660 ? 17.543 10.462 -8.354 1.00 90.44 660 THR A CA 1
ATOM 4820 C C . THR A 1 660 ? 17.857 8.964 -8.389 1.00 90.44 660 THR A C 1
ATOM 4822 O O . THR A 1 660 ? 17.073 8.139 -7.926 1.00 90.44 660 THR A O 1
ATOM 4825 N N . MET A 1 661 ? 19.027 8.599 -8.923 1.00 91.00 661 MET A N 1
ATOM 4826 C CA . MET A 1 661 ? 19.568 7.239 -8.790 1.00 91.00 661 MET A CA 1
ATOM 4827 C C . MET A 1 661 ? 20.187 6.993 -7.407 1.00 91.00 661 MET A C 1
ATOM 4829 O O . MET A 1 661 ? 20.496 5.854 -7.068 1.00 91.00 661 MET A O 1
ATOM 4833 N N . ASP A 1 662 ? 20.378 8.033 -6.598 1.00 91.50 662 ASP A N 1
ATOM 4834 C CA . ASP A 1 662 ? 20.788 7.886 -5.204 1.00 91.50 662 ASP A CA 1
ATOM 4835 C C . ASP A 1 662 ? 19.602 7.436 -4.348 1.00 91.50 662 ASP A C 1
ATOM 4837 O O . ASP A 1 662 ? 18.935 8.257 -3.740 1.00 91.50 662 ASP A O 1
ATOM 4841 N N . ARG A 1 663 ? 19.289 6.146 -4.416 1.00 87.75 663 ARG A N 1
ATOM 4842 C CA . ARG A 1 663 ? 18.320 5.400 -3.600 1.00 87.75 663 ARG A CA 1
ATOM 4843 C C . ARG A 1 663 ? 18.525 3.916 -3.884 1.00 87.75 663 ARG A C 1
ATOM 4845 O O . ARG A 1 663 ? 19.196 3.570 -4.860 1.00 87.75 663 ARG A O 1
ATOM 4852 N N . GLU A 1 664 ? 17.955 3.032 -3.081 1.00 87.62 664 GLU A N 1
ATOM 4853 C CA . GLU A 1 664 ? 17.983 1.602 -3.380 1.00 87.62 664 GLU A CA 1
ATOM 4854 C C . GLU A 1 664 ? 16.796 0.850 -2.763 1.00 87.62 664 GLU A C 1
ATOM 4856 O O . GLU A 1 664 ? 16.911 0.308 -1.664 1.00 87.62 664 GLU A O 1
ATOM 4861 N N . PRO A 1 665 ? 15.645 0.804 -3.466 1.00 84.69 665 PRO A N 1
ATOM 4862 C CA . PRO A 1 665 ? 14.390 0.349 -2.874 1.00 84.69 665 PRO A CA 1
ATOM 4863 C C . PRO A 1 665 ? 14.342 -1.125 -2.449 1.00 84.69 665 PRO A C 1
ATOM 4865 O O . PRO A 1 665 ? 13.415 -1.536 -1.755 1.00 84.69 665 PRO A O 1
ATOM 4868 N N . PHE A 1 666 ? 15.314 -1.930 -2.880 1.00 86.75 666 PHE A N 1
ATOM 4869 C CA . PHE A 1 666 ? 15.367 -3.375 -2.631 1.00 86.75 666 PHE A CA 1
ATOM 4870 C C . PHE A 1 666 ? 16.480 -3.770 -1.657 1.00 86.75 666 PHE A C 1
ATOM 4872 O O . PHE A 1 666 ? 16.662 -4.948 -1.363 1.00 86.75 666 PHE A O 1
ATOM 4879 N N . GLN A 1 667 ? 17.215 -2.788 -1.135 1.00 85.81 667 GLN A N 1
ATOM 4880 C CA . GLN A 1 667 ? 18.182 -2.975 -0.066 1.00 85.81 667 GLN A CA 1
ATOM 4881 C C . GLN A 1 667 ? 17.638 -2.346 1.222 1.00 85.81 667 GLN A C 1
ATOM 4883 O O . GLN A 1 667 ? 17.200 -1.200 1.206 1.00 85.81 667 GLN A O 1
ATOM 4888 N N . ALA A 1 668 ? 17.734 -3.087 2.328 1.00 84.12 668 ALA A N 1
ATOM 4889 C CA . ALA A 1 668 ? 17.470 -2.582 3.671 1.00 84.12 668 ALA A CA 1
ATOM 4890 C C . ALA A 1 668 ? 18.391 -1.406 4.031 1.00 84.12 668 ALA A C 1
ATOM 4892 O O . ALA A 1 668 ? 19.594 -1.448 3.731 1.00 84.12 668 ALA A O 1
ATOM 4893 N N . ASP A 1 669 ? 17.834 -0.420 4.727 1.00 83.25 669 ASP A N 1
ATOM 4894 C CA . ASP A 1 669 ? 18.593 0.548 5.508 1.00 83.25 669 ASP A CA 1
ATOM 4895 C C . ASP A 1 669 ? 18.658 0.093 6.972 1.00 83.25 669 ASP A C 1
ATOM 4897 O O . ASP A 1 669 ? 17.714 -0.498 7.505 1.00 83.25 669 ASP A O 1
ATOM 4901 N N . LEU A 1 670 ? 19.801 0.313 7.611 1.00 82.69 670 LEU A N 1
ATOM 4902 C CA . LEU A 1 670 ? 20.098 -0.194 8.952 1.00 82.69 670 LEU A CA 1
ATOM 4903 C C . LEU A 1 670 ? 20.530 0.957 9.847 1.00 82.69 670 LEU A C 1
ATOM 4905 O O . LEU A 1 670 ? 21.164 1.901 9.376 1.00 82.69 670 LEU A O 1
ATOM 4909 N N . THR A 1 671 ? 20.290 0.808 11.147 1.00 80.75 671 THR A N 1
ATOM 4910 C CA . THR A 1 671 ? 20.715 1.786 12.149 1.00 80.75 671 THR A CA 1
ATOM 4911 C C . THR A 1 671 ? 22.215 2.102 12.059 1.00 80.75 671 THR A C 1
ATOM 4913 O O . THR A 1 671 ? 23.032 1.296 11.613 1.00 80.75 671 THR A O 1
ATOM 4916 N N . ASP A 1 672 ? 22.607 3.275 12.560 1.00 79.44 672 ASP A N 1
ATOM 4917 C CA . ASP A 1 672 ? 23.973 3.836 12.526 1.00 79.44 672 ASP A CA 1
ATOM 4918 C C . ASP A 1 672 ? 25.081 2.886 13.079 1.00 79.44 672 ASP A C 1
ATOM 4920 O O . ASP A 1 672 ? 26.273 3.049 12.786 1.00 79.44 672 ASP A O 1
ATOM 4924 N N . ASP A 1 673 ? 24.716 1.883 13.894 1.00 79.69 673 ASP A N 1
ATOM 4925 C CA . ASP A 1 673 ? 25.614 0.839 14.414 1.00 79.69 673 ASP A CA 1
ATOM 4926 C C . ASP A 1 673 ? 25.458 -0.554 13.760 1.00 79.69 673 ASP A C 1
ATOM 4928 O O . ASP A 1 673 ? 26.241 -1.462 14.065 1.00 79.69 673 ASP A O 1
ATOM 4932 N N . GLY A 1 674 ? 24.527 -0.690 12.812 1.00 75.31 674 GLY A N 1
ATOM 4933 C CA . GLY A 1 674 ? 24.251 -1.881 12.008 1.00 75.31 674 GLY A CA 1
ATOM 4934 C C . GLY A 1 674 ? 23.591 -3.018 12.785 1.00 75.31 674 GLY A C 1
ATOM 4935 O O . GLY A 1 674 ? 23.793 -4.180 12.426 1.00 75.31 674 GLY A O 1
ATOM 4936 N N . SER A 1 675 ? 22.899 -2.715 13.887 1.00 74.81 675 SER A N 1
ATOM 4937 C CA . SER A 1 675 ? 22.318 -3.728 14.776 1.00 74.81 675 SER A CA 1
ATOM 4938 C C . SER A 1 675 ? 20.858 -4.071 14.481 1.00 74.81 675 SER A C 1
ATOM 4940 O O . SER A 1 675 ? 20.459 -5.203 14.747 1.00 74.81 675 SER A O 1
ATOM 4942 N N . GLU A 1 676 ? 20.098 -3.137 13.910 1.00 73.75 676 GLU A N 1
ATOM 4943 C CA . GLU A 1 676 ? 18.648 -3.216 13.701 1.00 73.75 676 GLU A CA 1
ATOM 4944 C C . GLU A 1 676 ? 18.287 -2.619 12.324 1.00 73.75 676 GLU A C 1
ATOM 4946 O O . GLU A 1 676 ? 19.084 -1.887 11.727 1.00 73.75 676 GLU A O 1
ATOM 4951 N N . TYR A 1 677 ? 17.104 -2.954 11.799 1.00 77.88 677 TYR A N 1
ATOM 4952 C CA . TYR A 1 677 ? 16.566 -2.313 10.593 1.00 77.88 677 TYR A CA 1
ATOM 4953 C C . TYR A 1 677 ? 16.119 -0.887 10.929 1.00 77.88 677 TYR A C 1
ATOM 4955 O O . TYR A 1 677 ? 15.438 -0.687 11.929 1.00 77.88 677 TYR A O 1
ATOM 4963 N N . GLU A 1 678 ? 16.470 0.078 10.080 1.00 81.56 678 GLU A N 1
ATOM 4964 C CA . GLU A 1 678 ? 15.860 1.415 10.101 1.00 81.56 678 GLU A CA 1
ATOM 4965 C C . GLU A 1 678 ? 14.710 1.481 9.086 1.00 81.56 678 GLU A C 1
ATOM 4967 O O . GLU A 1 678 ? 13.640 1.984 9.411 1.00 81.56 678 GLU A O 1
ATOM 4972 N N . ILE A 1 679 ? 14.899 0.898 7.892 1.00 83.06 679 ILE A N 1
ATOM 4973 C CA . ILE A 1 679 ? 13.851 0.677 6.881 1.00 83.06 679 ILE A CA 1
ATOM 4974 C C . ILE A 1 679 ? 14.130 -0.662 6.180 1.00 83.06 679 ILE A C 1
ATOM 4976 O O . ILE A 1 679 ? 15.247 -0.917 5.720 1.00 83.06 679 ILE A O 1
ATOM 4980 N N . GLY A 1 680 ? 13.138 -1.541 6.060 1.00 83.06 680 GLY A N 1
ATOM 4981 C CA . GLY A 1 680 ? 13.269 -2.799 5.325 1.00 83.06 680 GLY A CA 1
ATOM 4982 C C . GLY A 1 680 ? 13.307 -2.614 3.801 1.00 83.06 680 GLY A C 1
ATOM 4983 O O . GLY A 1 680 ? 12.962 -1.557 3.263 1.00 83.06 680 GLY A O 1
ATOM 4984 N N . PRO A 1 681 ? 13.741 -3.640 3.048 1.00 85.44 681 PRO A N 1
ATOM 4985 C CA . PRO A 1 681 ? 13.610 -3.621 1.598 1.00 85.44 681 PRO A CA 1
ATOM 4986 C C . PRO A 1 681 ? 12.131 -3.768 1.218 1.00 85.44 681 PRO A C 1
ATOM 4988 O O . PRO A 1 681 ? 11.379 -4.463 1.905 1.00 85.44 681 PRO A O 1
ATOM 4991 N N . ARG A 1 682 ? 11.725 -3.190 0.079 1.00 85.12 682 ARG A N 1
ATOM 4992 C CA . ARG A 1 682 ? 10.386 -3.418 -0.494 1.00 85.12 682 ARG A CA 1
ATOM 4993 C C . ARG A 1 682 ? 10.042 -4.905 -0.517 1.00 85.12 682 ARG A C 1
ATOM 4995 O O . ARG A 1 682 ? 10.888 -5.720 -0.889 1.00 85.12 682 ARG A O 1
ATOM 5002 N N . TRP A 1 683 ? 8.788 -5.240 -0.203 1.00 90.19 683 TRP A N 1
ATOM 5003 C CA . TRP A 1 683 ? 8.250 -6.610 -0.193 1.00 90.19 683 TRP A CA 1
ATOM 5004 C C . TRP A 1 683 ? 8.093 -7.170 -1.626 1.00 90.19 683 TRP A C 1
ATOM 5006 O O . TRP A 1 683 ? 7.009 -7.356 -2.183 1.00 90.19 683 TRP A O 1
ATOM 5016 N N . ARG A 1 684 ? 9.243 -7.363 -2.274 1.00 90.62 684 ARG A N 1
ATOM 5017 C CA . ARG A 1 684 ? 9.448 -7.689 -3.687 1.00 90.62 684 ARG A CA 1
ATOM 5018 C C . ARG A 1 684 ? 10.658 -8.625 -3.802 1.00 90.62 684 ARG A C 1
ATOM 5020 O O . ARG A 1 684 ? 11.558 -8.606 -2.960 1.00 90.62 684 ARG A O 1
ATOM 5027 N N . LEU A 1 685 ? 10.728 -9.426 -4.861 1.00 91.94 685 LEU A N 1
ATOM 5028 C CA . LEU A 1 685 ? 11.941 -10.200 -5.166 1.00 91.94 685 LEU A CA 1
ATOM 5029 C C . LEU A 1 685 ? 13.037 -9.261 -5.689 1.00 91.94 685 LEU A C 1
ATOM 5031 O O . LEU A 1 685 ? 12.763 -8.448 -6.568 1.00 91.94 685 LEU A O 1
ATOM 5035 N N . GLN A 1 686 ? 14.279 -9.390 -5.200 1.00 91.75 686 GLN A N 1
ATOM 5036 C CA . GLN A 1 686 ? 15.407 -8.522 -5.583 1.00 91.75 686 GLN A CA 1
ATOM 5037 C C . GLN A 1 686 ? 15.582 -8.425 -7.120 1.00 91.75 686 GLN A C 1
ATOM 5039 O O . GLN A 1 686 ? 15.952 -9.427 -7.751 1.00 91.75 686 GLN A O 1
ATOM 5044 N N . PRO A 1 687 ? 15.395 -7.235 -7.728 1.00 91.06 687 PRO A N 1
ATOM 5045 C CA . PRO A 1 687 ? 15.537 -7.017 -9.164 1.00 91.06 687 PRO A CA 1
ATOM 5046 C C . PRO A 1 687 ? 16.879 -6.368 -9.547 1.00 91.06 687 PRO A C 1
ATOM 5048 O O . PRO A 1 687 ? 17.629 -5.891 -8.694 1.00 91.06 687 PRO A O 1
ATOM 5051 N N . ASP A 1 688 ? 17.152 -6.260 -10.854 1.00 90.12 688 ASP A N 1
ATOM 5052 C CA . ASP A 1 688 ? 18.271 -5.469 -11.402 1.00 90.12 688 ASP A CA 1
ATOM 5053 C C . ASP A 1 688 ? 17.975 -3.963 -11.577 1.00 90.12 688 ASP A C 1
ATOM 5055 O O . ASP A 1 688 ? 18.873 -3.200 -11.941 1.00 90.12 688 ASP A O 1
ATOM 5059 N N . LYS A 1 689 ? 16.730 -3.518 -11.351 1.00 88.50 689 LYS A N 1
ATOM 5060 C CA . LYS A 1 689 ? 16.224 -2.172 -11.693 1.00 88.50 689 LYS A CA 1
ATOM 5061 C C . LYS A 1 689 ? 15.491 -1.506 -10.536 1.00 88.50 689 LYS A C 1
ATOM 5063 O O . LYS A 1 689 ? 14.854 -2.184 -9.748 1.00 88.50 689 LYS A O 1
ATOM 5068 N N . TYR A 1 690 ? 15.464 -0.176 -10.542 1.00 84.00 690 TYR A N 1
ATOM 5069 C CA . TYR A 1 690 ? 14.824 0.660 -9.514 1.00 84.00 690 TYR A CA 1
ATOM 5070 C C . TYR A 1 690 ? 13.301 0.509 -9.348 1.00 84.00 690 TYR A C 1
ATOM 5072 O O . TYR A 1 690 ? 12.781 0.851 -8.292 1.00 84.00 690 TYR A O 1
ATOM 5080 N N . GLY A 1 691 ? 12.568 0.058 -10.369 1.00 77.69 691 GLY A N 1
ATOM 5081 C CA . GLY A 1 691 ? 11.112 -0.107 -10.272 1.00 77.69 691 GLY A CA 1
ATOM 5082 C C . GLY A 1 691 ? 10.269 1.092 -10.687 1.00 77.69 691 GLY A C 1
ATOM 5083 O O . GLY A 1 691 ? 10.547 1.730 -11.703 1.00 77.69 691 GLY A O 1
ATOM 5084 N N . GLN A 1 692 ? 9.192 1.300 -9.928 1.00 67.31 692 GLN A N 1
ATOM 5085 C CA . GLN A 1 692 ? 8.047 2.191 -10.159 1.00 67.31 692 GLN A CA 1
ATOM 5086 C C . GLN A 1 692 ? 8.415 3.568 -10.743 1.00 67.31 692 GLN A C 1
ATOM 5088 O O . GLN A 1 692 ? 7.786 3.990 -11.721 1.00 67.31 692 GLN A O 1
ATOM 5093 N N . ASP A 1 693 ? 9.431 4.217 -10.164 1.00 66.00 693 ASP A N 1
ATOM 5094 C CA . ASP A 1 693 ? 9.786 5.629 -10.394 1.00 66.00 693 ASP A CA 1
ATOM 5095 C C . ASP A 1 693 ? 10.873 5.831 -11.451 1.00 66.00 693 ASP A C 1
ATOM 5097 O O . ASP A 1 693 ? 10.884 6.827 -12.176 1.00 66.00 693 ASP A O 1
ATOM 5101 N N . LEU A 1 694 ? 11.778 4.857 -11.568 1.00 76.06 694 LEU A N 1
ATOM 5102 C CA . LEU A 1 694 ? 12.851 4.825 -12.562 1.00 76.06 694 LEU A CA 1
ATOM 5103 C C . LEU A 1 694 ? 12.755 3.544 -13.415 1.00 76.06 694 LEU A C 1
ATOM 5105 O O . LEU A 1 694 ? 13.669 2.709 -13.433 1.00 76.06 694 LEU A O 1
ATOM 5109 N N . PRO A 1 695 ? 11.640 3.355 -14.145 1.00 68.75 695 PRO A N 1
ATOM 5110 C CA . PRO A 1 695 ? 11.361 2.108 -14.834 1.00 68.75 695 PRO A CA 1
ATOM 5111 C C . PRO A 1 695 ? 12.355 1.871 -15.967 1.00 68.75 695 PRO A C 1
ATOM 5113 O O . PRO A 1 695 ? 12.637 2.743 -16.787 1.00 68.75 695 PRO A O 1
ATOM 5116 N N . SER A 1 696 ? 12.838 0.632 -16.056 1.00 76.31 696 SER A N 1
ATOM 5117 C CA . SER A 1 696 ? 13.902 0.196 -16.977 1.00 76.31 696 SER A CA 1
ATOM 5118 C C . SER A 1 696 ? 15.305 0.755 -16.695 1.00 76.31 696 SER A C 1
ATOM 5120 O O . SER A 1 696 ? 16.221 0.447 -17.458 1.00 76.31 696 SER A O 1
ATOM 5122 N N . VAL A 1 697 ? 15.516 1.526 -15.621 1.00 85.62 697 VAL A N 1
ATOM 5123 C CA . VAL A 1 697 ? 16.862 1.937 -15.192 1.00 85.62 697 VAL A CA 1
ATOM 5124 C C . VAL A 1 697 ? 17.472 0.817 -14.348 1.00 85.62 697 VAL A C 1
ATOM 5126 O O . VAL A 1 697 ? 16.974 0.509 -13.268 1.00 85.62 697 VAL A O 1
ATOM 5129 N N . THR A 1 698 ? 18.543 0.197 -14.846 1.00 90.12 698 THR A N 1
ATOM 5130 C CA . THR A 1 698 ? 19.363 -0.755 -14.079 1.00 90.12 698 THR A CA 1
ATOM 5131 C C . THR A 1 698 ? 20.090 -0.027 -12.946 1.00 90.12 698 THR A C 1
ATOM 5133 O O . THR A 1 698 ? 20.615 1.066 -13.159 1.00 90.12 698 THR A O 1
ATOM 5136 N N . ILE A 1 699 ? 20.156 -0.637 -11.763 1.00 90.56 699 ILE A N 1
ATOM 5137 C CA . ILE A 1 699 ? 20.820 -0.068 -10.583 1.00 90.56 699 ILE A CA 1
ATOM 5138 C C . ILE A 1 699 ? 22.352 -0.135 -10.782 1.00 90.56 699 ILE A C 1
ATOM 5140 O O . ILE A 1 699 ? 22.892 -1.228 -10.993 1.00 90.56 699 ILE A O 1
ATOM 5144 N N . PRO A 1 700 ? 23.087 0.996 -10.758 1.00 90.88 700 PRO A N 1
ATOM 5145 C CA . PRO A 1 700 ? 24.538 1.022 -10.904 1.00 90.88 700 PRO A CA 1
ATOM 5146 C C . PRO A 1 700 ? 25.259 0.709 -9.585 1.00 90.88 700 PRO A C 1
ATOM 5148 O O . PRO A 1 700 ? 24.779 1.015 -8.500 1.00 90.88 700 PRO A O 1
ATOM 5151 N N . GLN A 1 701 ? 26.492 0.208 -9.681 1.00 89.38 701 GLN A N 1
ATOM 5152 C CA . GLN A 1 701 ? 27.411 0.095 -8.533 1.00 89.38 701 GLN A CA 1
ATOM 5153 C C . GLN A 1 701 ? 27.861 1.457 -7.964 1.00 89.38 701 GLN A C 1
ATOM 5155 O O . GLN A 1 701 ? 28.346 1.522 -6.838 1.00 89.38 701 GLN A O 1
ATOM 5160 N N . ASP A 1 702 ? 27.774 2.530 -8.755 1.00 90.44 702 ASP A N 1
ATOM 5161 C CA . ASP A 1 702 ? 28.205 3.883 -8.386 1.00 90.44 702 ASP A CA 1
ATOM 5162 C C . ASP A 1 702 ? 27.335 4.921 -9.113 1.00 90.44 702 ASP A C 1
ATOM 5164 O O . ASP A 1 702 ? 27.518 5.191 -10.307 1.00 90.44 702 ASP A O 1
ATOM 5168 N N . VAL A 1 703 ? 26.398 5.495 -8.352 1.00 90.88 703 VAL A N 1
ATOM 5169 C CA . VAL A 1 703 ? 25.376 6.479 -8.760 1.00 90.88 703 VAL A CA 1
ATOM 5170 C C . VAL A 1 703 ? 25.946 7.840 -9.185 1.00 90.88 703 VAL A C 1
ATOM 5172 O O . VAL A 1 703 ? 25.231 8.660 -9.763 1.00 90.88 703 VAL A O 1
ATOM 5175 N N . SER A 1 704 ? 27.243 8.087 -8.953 1.00 90.62 704 SER A N 1
ATOM 5176 C CA . SER A 1 704 ? 27.938 9.286 -9.442 1.00 90.62 704 SER A CA 1
ATOM 5177 C C . SER A 1 704 ? 28.372 9.177 -10.913 1.00 90.62 704 SER A C 1
ATOM 5179 O O . SER A 1 704 ? 28.863 10.151 -11.493 1.00 90.62 704 SER A O 1
ATOM 5181 N N . ASN A 1 705 ? 28.177 8.017 -11.554 1.00 90.12 705 ASN A N 1
ATOM 5182 C CA . ASN A 1 705 ? 28.395 7.848 -12.991 1.00 90.12 705 ASN A CA 1
ATOM 5183 C C . ASN A 1 705 ? 27.114 8.133 -13.795 1.00 90.12 705 ASN A C 1
ATOM 5185 O O . ASN A 1 705 ? 26.027 7.728 -13.387 1.00 90.12 705 ASN A O 1
ATOM 5189 N N . PRO A 1 706 ? 27.224 8.774 -14.974 1.00 89.88 706 PRO A N 1
ATOM 5190 C CA . PRO A 1 706 ? 26.070 9.031 -15.825 1.00 89.88 706 PRO A CA 1
ATOM 5191 C C . PRO A 1 706 ? 25.517 7.731 -16.440 1.00 89.88 706 PRO A C 1
ATOM 5193 O O . PRO A 1 706 ? 26.309 6.879 -16.861 1.00 89.88 706 PRO A O 1
ATOM 5196 N N . PRO A 1 707 ? 24.186 7.602 -16.593 1.00 86.50 707 PRO A N 1
ATOM 5197 C CA . PRO A 1 707 ? 23.574 6.497 -17.325 1.00 86.50 707 PRO A CA 1
ATOM 5198 C C . PRO A 1 707 ? 23.852 6.594 -18.846 1.00 86.50 707 PRO A C 1
ATOM 5200 O O . PRO A 1 707 ? 24.215 7.662 -19.355 1.00 86.50 707 PRO A O 1
ATOM 5203 N N . PRO A 1 708 ? 23.662 5.504 -19.617 1.00 88.50 708 PRO A N 1
ATOM 5204 C CA . PRO A 1 708 ? 23.210 4.182 -19.180 1.00 88.50 708 PRO A CA 1
ATOM 5205 C C . PRO A 1 708 ? 24.318 3.382 -18.487 1.00 88.50 708 PRO A C 1
ATOM 5207 O O . PRO A 1 708 ? 25.490 3.474 -18.858 1.00 88.50 708 PRO A O 1
ATOM 5210 N N . VAL A 1 709 ? 23.921 2.543 -17.529 1.00 85.62 709 VAL A N 1
ATOM 5211 C CA . VAL A 1 709 ? 24.805 1.561 -16.886 1.00 85.62 709 VAL A CA 1
ATOM 5212 C C . VAL A 1 709 ? 25.380 0.628 -17.954 1.00 85.62 709 VAL A C 1
ATOM 5214 O O . VAL A 1 709 ? 24.642 0.107 -18.792 1.00 85.62 709 VAL A O 1
ATOM 5217 N N . THR A 1 710 ? 26.705 0.454 -17.978 1.00 86.75 710 THR A N 1
ATOM 5218 C CA . THR A 1 710 ? 27.365 -0.448 -18.938 1.00 86.75 710 THR A CA 1
ATOM 5219 C C . THR A 1 710 ? 27.742 -1.772 -18.288 1.00 86.75 710 THR A C 1
ATOM 5221 O O . THR A 1 710 ? 27.834 -1.869 -17.069 1.00 86.75 710 THR A O 1
ATOM 5224 N N . ASN A 1 711 ? 27.972 -2.802 -19.104 1.00 85.69 711 ASN A N 1
ATOM 5225 C CA . ASN A 1 711 ? 28.210 -4.143 -18.587 1.00 85.69 711 ASN A CA 1
ATOM 5226 C C . ASN A 1 711 ? 29.465 -4.244 -17.698 1.00 85.69 711 ASN A C 1
ATOM 5228 O O . ASN A 1 711 ? 30.551 -3.793 -18.074 1.00 85.69 711 ASN A O 1
ATOM 5232 N N . GLY A 1 712 ? 29.297 -4.865 -16.532 1.00 86.19 712 GLY A N 1
ATOM 5233 C CA . GLY A 1 712 ? 30.234 -4.879 -15.414 1.00 86.19 712 GLY A CA 1
ATOM 5234 C C . GLY A 1 712 ? 30.069 -3.709 -14.432 1.00 86.19 712 GLY A C 1
ATOM 5235 O O . GLY A 1 712 ? 30.874 -3.613 -13.507 1.00 86.19 712 GLY A O 1
ATOM 5236 N N . GLN A 1 713 ? 29.084 -2.824 -14.630 1.00 89.44 713 GLN A N 1
ATOM 5237 C CA . GLN A 1 713 ? 28.732 -1.726 -13.713 1.00 89.44 713 GLN A CA 1
ATOM 5238 C C . GLN A 1 713 ? 27.338 -1.889 -13.087 1.00 89.44 713 GLN A C 1
ATOM 5240 O O . GLN A 1 713 ? 26.965 -1.069 -12.247 1.00 89.44 713 GLN A O 1
ATOM 5245 N N . GLU A 1 714 ? 26.574 -2.908 -13.486 1.00 89.75 714 GLU A N 1
ATOM 5246 C CA . GLU A 1 714 ? 25.317 -3.301 -12.846 1.00 89.75 714 GLU A CA 1
ATOM 5247 C C . GLU A 1 714 ? 25.590 -3.726 -11.392 1.00 89.75 714 GLU A C 1
ATOM 5249 O O . GLU A 1 714 ? 26.596 -4.388 -11.117 1.00 89.75 714 GLU A O 1
ATOM 5254 N N . LYS A 1 715 ? 24.723 -3.339 -10.449 1.00 90.69 715 LYS A N 1
ATOM 5255 C CA . LYS A 1 715 ? 24.834 -3.750 -9.040 1.00 90.69 715 LYS A CA 1
ATOM 5256 C C . LYS A 1 715 ? 24.480 -5.230 -8.854 1.00 90.69 715 LYS A C 1
ATOM 5258 O O . LYS A 1 715 ? 25.181 -5.930 -8.128 1.00 90.69 715 LYS A O 1
ATOM 5263 N N . TYR A 1 716 ? 23.461 -5.703 -9.573 1.00 90.81 716 TYR A N 1
ATOM 5264 C CA . TYR A 1 716 ? 22.989 -7.089 -9.563 1.00 90.81 716 TYR A CA 1
ATOM 5265 C C . TYR A 1 716 ? 22.973 -7.669 -10.984 1.00 90.81 716 TYR A C 1
ATOM 5267 O O . TYR A 1 716 ? 22.646 -6.971 -11.944 1.00 90.81 716 TYR A O 1
ATOM 5275 N N . GLU A 1 717 ? 23.324 -8.949 -11.127 1.00 89.69 717 GLU A N 1
ATOM 5276 C CA . GLU A 1 717 ? 23.286 -9.673 -12.404 1.00 89.69 717 GLU A CA 1
ATOM 5277 C C . GLU A 1 717 ? 22.001 -10.512 -12.482 1.00 89.69 717 GLU A C 1
ATOM 5279 O O . GLU A 1 717 ? 21.803 -11.418 -11.675 1.00 89.69 717 GLU A O 1
ATOM 5284 N N . VAL A 1 718 ? 21.129 -10.220 -13.454 1.00 88.88 718 VAL A N 1
ATOM 5285 C CA . VAL A 1 718 ? 19.870 -10.960 -13.682 1.00 88.88 718 VAL A CA 1
ATOM 5286 C C . VAL A 1 718 ? 20.139 -12.459 -13.827 1.00 88.88 718 VAL A C 1
ATOM 5288 O O . VAL A 1 718 ? 20.948 -12.871 -14.662 1.00 88.88 718 VAL A O 1
ATOM 5291 N N . GLY A 1 719 ? 19.409 -13.276 -13.068 1.00 88.56 719 GLY A N 1
ATOM 5292 C CA . GLY A 1 719 ? 19.556 -14.731 -13.059 1.00 88.56 719 GLY A CA 1
ATOM 5293 C C . GLY A 1 719 ? 20.682 -15.263 -12.162 1.00 88.56 719 GLY A C 1
ATOM 5294 O O . GLY A 1 719 ? 20.875 -16.476 -12.116 1.00 88.56 719 GLY A O 1
ATOM 5295 N N . ALA A 1 720 ? 21.428 -14.407 -11.453 1.00 90.44 720 ALA A N 1
ATOM 5296 C CA . ALA A 1 720 ? 22.337 -14.847 -10.394 1.00 90.44 720 ALA A CA 1
ATOM 5297 C C . ALA A 1 720 ? 21.554 -15.248 -9.132 1.00 90.44 720 ALA A C 1
ATOM 5299 O O . ALA A 1 720 ? 20.541 -14.627 -8.817 1.00 90.44 720 ALA A O 1
ATOM 5300 N N . ASP A 1 721 ? 22.032 -16.252 -8.394 1.00 91.38 721 ASP A N 1
ATOM 5301 C CA . ASP A 1 721 ? 21.440 -16.643 -7.108 1.00 91.38 721 ASP A CA 1
ATOM 5302 C C . ASP A 1 721 ? 21.540 -15.495 -6.092 1.00 91.38 721 ASP A C 1
ATOM 5304 O O . ASP A 1 721 ? 22.589 -14.860 -5.967 1.00 91.38 721 ASP A O 1
ATOM 5308 N N . THR A 1 722 ? 20.466 -15.248 -5.348 1.00 91.38 722 THR A N 1
ATOM 5309 C CA . THR A 1 722 ? 20.359 -14.197 -4.330 1.00 91.38 722 THR A CA 1
ATOM 5310 C C . THR A 1 722 ? 19.427 -14.631 -3.193 1.00 91.38 722 THR A C 1
ATOM 5312 O O . THR A 1 722 ? 18.757 -15.666 -3.266 1.00 91.38 722 THR A O 1
ATOM 5315 N N . THR A 1 723 ? 19.388 -13.823 -2.139 1.00 90.81 723 THR A N 1
ATOM 5316 C CA . THR A 1 723 ? 18.473 -13.975 -1.010 1.00 90.81 723 THR A CA 1
ATOM 5317 C C . THR A 1 723 ? 17.834 -12.617 -0.728 1.00 90.81 723 THR A C 1
ATOM 5319 O O . THR A 1 723 ? 18.558 -11.649 -0.501 1.00 90.81 723 THR A O 1
ATOM 5322 N N . THR A 1 724 ? 16.503 -12.548 -0.741 1.00 90.12 724 THR A N 1
ATOM 5323 C CA . THR A 1 724 ? 15.738 -11.421 -0.182 1.00 90.12 724 THR A CA 1
ATOM 5324 C C . THR A 1 724 ? 15.425 -11.744 1.277 1.00 90.12 724 THR A C 1
ATOM 5326 O O . THR A 1 724 ? 15.104 -12.890 1.591 1.00 90.12 724 THR A O 1
ATOM 5329 N N . VAL A 1 725 ? 15.508 -10.755 2.167 1.00 89.56 725 VAL A N 1
ATOM 5330 C CA . VAL A 1 725 ? 15.034 -10.879 3.553 1.00 89.56 725 VAL A CA 1
ATOM 5331 C C . VAL A 1 725 ? 14.105 -9.717 3.849 1.00 89.56 725 VAL A C 1
ATOM 5333 O O . VAL A 1 725 ? 14.508 -8.566 3.701 1.00 89.56 725 VAL A O 1
ATOM 5336 N N . LEU A 1 726 ? 12.872 -10.025 4.238 1.00 90.44 726 LEU A N 1
ATOM 5337 C CA . LEU A 1 726 ? 11.890 -9.037 4.672 1.00 90.44 726 LEU A CA 1
ATOM 5338 C C . LEU A 1 726 ? 11.832 -9.030 6.199 1.00 90.44 726 LEU A C 1
ATOM 5340 O O . LEU A 1 726 ? 11.672 -10.093 6.801 1.00 90.44 726 LEU A O 1
ATOM 5344 N N . ASN A 1 727 ? 11.903 -7.846 6.808 1.00 89.38 727 ASN A N 1
ATOM 5345 C CA . ASN A 1 727 ? 11.414 -7.648 8.169 1.00 89.38 727 ASN A CA 1
ATOM 5346 C C . ASN A 1 727 ? 9.881 -7.574 8.099 1.00 89.38 727 ASN A C 1
ATOM 5348 O O . ASN A 1 727 ? 9.336 -6.723 7.399 1.00 89.38 727 ASN A O 1
ATOM 5352 N N . LEU A 1 728 ? 9.190 -8.479 8.790 1.00 92.31 728 LEU A N 1
ATOM 5353 C CA . LEU A 1 728 ? 7.725 -8.559 8.779 1.00 92.31 728 LEU A CA 1
ATOM 5354 C C . LEU A 1 728 ? 7.061 -7.575 9.764 1.00 92.31 728 LEU A C 1
ATOM 5356 O O . LEU A 1 728 ? 5.846 -7.383 9.727 1.00 92.31 728 LEU A O 1
ATOM 5360 N N . LEU A 1 729 ? 7.854 -6.927 10.624 1.00 89.31 729 LEU A N 1
ATOM 5361 C CA . LEU A 1 729 ? 7.400 -5.866 11.529 1.00 89.31 729 LEU A CA 1
ATOM 5362 C C . LEU A 1 729 ? 7.642 -4.448 10.979 1.00 89.31 729 LEU A C 1
ATOM 5364 O O . LEU A 1 729 ? 7.152 -3.492 11.565 1.00 89.31 729 LEU A O 1
ATOM 5368 N N . ASP A 1 730 ? 8.376 -4.306 9.871 1.00 86.12 730 ASP A N 1
ATOM 5369 C CA . ASP A 1 730 ? 8.594 -3.020 9.192 1.00 86.12 730 ASP A CA 1
ATOM 5370 C C . ASP A 1 730 ? 7.291 -2.550 8.531 1.00 86.12 730 ASP A C 1
ATOM 5372 O O . ASP A 1 730 ? 6.814 -3.197 7.600 1.00 86.12 730 ASP A O 1
ATOM 5376 N N . TRP A 1 731 ? 6.674 -1.479 9.036 1.00 85.25 731 TRP A N 1
ATOM 5377 C CA . TRP A 1 731 ? 5.335 -1.028 8.639 1.00 85.25 731 TRP A CA 1
ATOM 5378 C C . TRP A 1 731 ? 5.126 0.467 8.963 1.00 85.25 731 TRP A C 1
ATOM 5380 O O . TRP A 1 731 ? 5.872 1.042 9.752 1.00 85.25 731 TRP A O 1
ATOM 5390 N N . SER A 1 732 ? 4.114 1.107 8.361 1.00 79.00 732 SER A N 1
ATOM 5391 C CA . SER A 1 732 ? 3.680 2.468 8.736 1.00 79.00 732 SER A CA 1
ATOM 5392 C C . SER A 1 732 ? 2.727 2.387 9.927 1.00 79.00 732 SER A C 1
ATOM 5394 O O . SER A 1 732 ? 1.644 1.822 9.798 1.00 79.00 732 SER A O 1
ATOM 5396 N N . GLY A 1 733 ? 3.134 2.896 11.090 1.00 82.56 733 GLY A N 1
ATOM 5397 C CA . GLY A 1 733 ? 2.413 2.650 12.341 1.00 82.56 733 GLY A CA 1
ATOM 5398 C C . GLY A 1 733 ? 2.622 1.214 12.837 1.00 82.56 733 GLY A C 1
ATOM 5399 O O . GLY A 1 733 ? 3.690 0.629 12.654 1.00 82.56 733 GLY A O 1
ATOM 5400 N N . THR A 1 734 ? 1.613 0.614 13.473 1.00 88.25 734 THR A N 1
ATOM 5401 C CA . THR A 1 734 ? 1.751 -0.738 14.052 1.00 88.25 734 THR A CA 1
ATOM 5402 C C . THR A 1 734 ? 1.503 -1.836 13.011 1.00 88.25 734 THR A C 1
ATOM 5404 O O . THR A 1 734 ? 0.386 -1.979 12.517 1.00 88.25 734 THR A O 1
ATOM 5407 N N . SER A 1 735 ? 2.512 -2.671 12.724 1.00 90.38 735 SER A N 1
ATOM 5408 C CA . SER A 1 735 ? 2.371 -3.821 11.809 1.00 90.38 735 SER A CA 1
ATOM 5409 C C . SER A 1 735 ? 1.248 -4.774 12.252 1.00 90.38 735 SER A C 1
ATOM 5411 O O . SER A 1 735 ? 1.276 -5.200 13.412 1.00 90.38 735 SER A O 1
ATOM 5413 N N . PRO A 1 736 ? 0.340 -5.223 11.356 1.00 91.38 736 PRO A N 1
ATOM 5414 C CA . PRO A 1 736 ? -0.622 -6.307 11.616 1.00 91.38 736 PRO A CA 1
ATOM 5415 C C . PRO A 1 736 ? 0.017 -7.569 12.223 1.00 91.38 736 PRO A C 1
ATOM 5417 O O . PRO A 1 736 ? -0.579 -8.254 13.057 1.00 91.38 736 PRO A O 1
ATOM 5420 N N . LEU A 1 737 ? 1.284 -7.830 11.889 1.00 94.06 737 LEU A N 1
ATOM 5421 C CA . LEU A 1 737 ? 2.047 -8.995 12.338 1.00 94.06 737 LEU A CA 1
ATOM 5422 C C . LEU A 1 737 ? 2.696 -8.816 13.734 1.00 94.06 737 LEU A C 1
ATOM 5424 O O . LEU A 1 737 ? 3.401 -9.708 14.206 1.00 94.06 737 LEU A O 1
ATOM 5428 N N . THR A 1 738 ? 2.433 -7.709 14.440 1.00 94.06 738 THR A N 1
ATOM 5429 C CA . THR A 1 738 ? 2.948 -7.445 15.806 1.00 94.06 738 THR A CA 1
ATOM 5430 C C . THR A 1 738 ? 2.439 -8.448 16.849 1.00 94.06 738 THR A C 1
ATOM 5432 O O . THR A 1 738 ? 3.180 -8.840 17.755 1.00 94.06 738 THR A O 1
ATOM 5435 N N . LEU A 1 739 ? 1.187 -8.906 16.733 1.00 95.06 739 LEU A N 1
ATOM 5436 C CA . LEU A 1 739 ? 0.606 -9.933 17.603 1.00 95.06 739 LEU A CA 1
ATOM 5437 C C . LEU A 1 739 ? 0.268 -11.192 16.813 1.00 95.06 739 LEU A C 1
ATOM 5439 O O . LEU A 1 739 ? -0.179 -11.118 15.674 1.00 95.06 739 LEU A O 1
ATOM 5443 N N . SER A 1 740 ? 0.350 -12.348 17.474 1.00 94.88 740 SER A N 1
ATOM 5444 C CA . SER A 1 740 ? 0.012 -13.665 16.912 1.00 94.88 740 SER A CA 1
ATOM 5445 C C . SER A 1 740 ? -1.420 -13.797 16.369 1.00 94.88 740 SER A C 1
ATOM 5447 O O . SER A 1 740 ? -1.734 -14.811 15.757 1.00 94.88 740 SER A O 1
ATOM 5449 N N . ALA A 1 741 ? -2.299 -12.819 16.613 1.00 91.12 741 ALA A N 1
ATOM 5450 C CA . ALA A 1 741 ? -3.634 -12.762 16.023 1.00 91.12 741 ALA A CA 1
ATOM 5451 C C . ALA A 1 741 ? -3.583 -12.499 14.507 1.00 91.12 741 ALA A C 1
ATOM 5453 O O . ALA A 1 741 ? -4.184 -13.256 13.752 1.00 91.12 741 ALA A O 1
ATOM 5454 N N . GLY A 1 742 ? -2.788 -11.517 14.064 1.00 91.38 742 GLY A N 1
ATOM 5455 C CA . GLY A 1 742 ? -2.677 -11.130 12.649 1.00 91.38 742 GLY A CA 1
ATOM 5456 C C . GLY A 1 742 ? -1.935 -12.128 11.751 1.00 91.38 742 GLY A C 1
ATOM 5457 O O . GLY A 1 742 ? -1.747 -11.851 10.576 1.00 91.38 742 GLY A O 1
ATOM 5458 N N . TRP A 1 743 ? -1.509 -13.273 12.298 1.00 92.56 743 TRP A N 1
ATOM 5459 C CA . TRP A 1 743 ? -0.878 -14.393 11.579 1.00 92.56 743 TRP A CA 1
ATOM 5460 C C . TRP A 1 743 ? -1.823 -15.591 11.381 1.00 92.56 743 TRP A C 1
ATOM 5462 O O . TRP A 1 743 ? -1.397 -16.639 10.913 1.00 92.56 743 TRP A O 1
ATOM 5472 N N . MET A 1 744 ? -3.058 -15.519 11.883 1.00 83.81 744 MET A N 1
ATOM 5473 C CA . MET A 1 744 ? -4.035 -16.620 11.836 1.00 83.81 744 MET A CA 1
ATOM 5474 C C . MET A 1 744 ? -5.441 -16.087 11.512 1.00 83.81 744 MET A C 1
ATOM 5476 O O . MET A 1 744 ? -6.450 -16.647 11.956 1.00 83.81 744 MET A O 1
ATOM 5480 N N . SER A 1 745 ? -5.510 -14.961 10.801 1.00 78.31 745 SER A N 1
ATOM 5481 C CA . SER A 1 745 ? -6.754 -14.333 10.362 1.00 78.31 745 SER A CA 1
ATOM 5482 C C . SER A 1 745 ? -7.381 -15.119 9.203 1.00 78.31 745 SER A C 1
ATOM 5484 O O . SER A 1 745 ? -6.719 -15.854 8.476 1.00 78.31 745 SER A O 1
ATOM 5486 N N . ASN A 1 746 ? -8.701 -14.999 9.051 1.00 83.62 746 ASN A N 1
ATOM 5487 C CA . ASN A 1 746 ? -9.464 -15.445 7.875 1.00 83.62 746 ASN A CA 1
ATOM 5488 C C . ASN A 1 746 ? -9.308 -16.936 7.473 1.00 83.62 746 ASN A C 1
ATOM 5490 O O . ASN A 1 746 ? -9.647 -17.326 6.358 1.00 83.62 746 ASN A O 1
ATOM 5494 N N . ASN A 1 747 ? -8.851 -17.809 8.383 1.00 89.56 747 ASN A N 1
ATOM 5495 C CA . ASN A 1 747 ? -8.656 -19.242 8.130 1.00 89.56 747 ASN A CA 1
ATOM 5496 C C . ASN A 1 747 ? -9.894 -19.933 7.522 1.00 89.56 747 ASN A C 1
ATOM 5498 O O . ASN A 1 747 ? -10.961 -20.021 8.138 1.00 89.56 747 ASN A O 1
ATOM 5502 N N . GLY A 1 748 ? -9.699 -20.539 6.350 1.00 91.56 748 GLY A N 1
ATOM 5503 C CA . GLY A 1 748 ? -10.727 -21.248 5.593 1.00 91.56 748 GLY A CA 1
ATOM 5504 C C . GLY A 1 748 ? -11.464 -20.373 4.580 1.00 91.56 748 GLY A C 1
ATOM 5505 O O . GLY A 1 748 ? -12.373 -20.878 3.913 1.00 91.56 748 GLY A O 1
ATOM 5506 N N . GLU A 1 749 ? -11.076 -19.106 4.460 1.00 93.38 749 GLU A N 1
ATOM 5507 C CA . GLU A 1 749 ? -11.519 -18.175 3.428 1.00 93.38 749 GLU A CA 1
ATOM 5508 C C . GLU A 1 749 ? -10.470 -18.051 2.310 1.00 93.38 749 GLU A C 1
ATOM 5510 O O . GLU A 1 749 ? -9.399 -18.664 2.345 1.00 93.38 749 GLU A O 1
ATOM 5515 N N . VAL A 1 750 ? -10.814 -17.294 1.270 1.00 93.50 750 VAL A N 1
ATOM 5516 C CA . VAL A 1 750 ? -9.938 -17.002 0.133 1.00 93.50 750 VAL A CA 1
ATOM 5517 C C . VAL A 1 750 ? -9.930 -15.492 -0.042 1.00 93.50 750 VAL A C 1
ATOM 5519 O O . VAL A 1 750 ? -11.005 -14.893 -0.075 1.00 93.50 750 VAL A O 1
ATOM 5522 N N . SER A 1 751 ? -8.746 -14.885 -0.130 1.00 89.31 751 SER A N 1
ATOM 5523 C CA . SER A 1 751 ? -8.623 -13.440 -0.338 1.00 89.31 751 SER A CA 1
ATOM 5524 C C . SER A 1 751 ? -9.109 -13.026 -1.731 1.00 89.31 751 SER A C 1
ATOM 5526 O O . SER A 1 751 ? -9.129 -13.839 -2.659 1.00 89.31 751 SER A O 1
ATOM 5528 N N . ASP A 1 752 ? -9.401 -11.740 -1.931 1.00 84.00 752 ASP A N 1
ATOM 5529 C CA . ASP A 1 752 ? -9.755 -11.203 -3.256 1.00 84.00 752 ASP A CA 1
ATOM 5530 C C . ASP A 1 752 ? -8.633 -11.370 -4.305 1.00 84.00 752 ASP A C 1
ATOM 5532 O O . ASP A 1 752 ? -8.878 -11.245 -5.506 1.00 84.00 752 ASP A O 1
ATOM 5536 N N . ASN A 1 753 ? -7.403 -11.707 -3.892 1.00 86.44 753 ASN A N 1
ATOM 5537 C CA . ASN A 1 753 ? -6.301 -12.049 -4.796 1.00 86.44 753 ASN A CA 1
ATOM 5538 C C . ASN A 1 753 ? -6.154 -13.563 -5.058 1.00 86.44 753 ASN A C 1
ATOM 5540 O O . ASN A 1 753 ? -5.244 -13.963 -5.792 1.00 86.44 753 ASN A O 1
ATOM 5544 N N . GLY A 1 754 ? -7.043 -14.400 -4.516 1.00 90.69 754 GLY A N 1
ATOM 5545 C CA . GLY A 1 754 ? -7.033 -15.856 -4.683 1.00 90.69 754 GLY A CA 1
ATOM 5546 C C . GLY A 1 754 ? -6.073 -16.601 -3.750 1.00 90.69 754 GLY A C 1
ATOM 5547 O O . GLY A 1 754 ? -5.678 -17.724 -4.062 1.00 90.69 754 GLY A O 1
ATOM 5548 N N . VAL A 1 755 ? -5.659 -15.999 -2.632 1.00 92.62 755 VAL A N 1
ATOM 5549 C CA . VAL A 1 755 ? -4.803 -16.655 -1.625 1.00 92.62 755 VAL A CA 1
ATOM 5550 C C . VAL A 1 755 ? -5.686 -17.467 -0.678 1.00 92.62 755 VAL A C 1
ATOM 5552 O O . VAL A 1 755 ? -6.665 -16.932 -0.163 1.00 92.62 755 VAL A O 1
ATOM 5555 N N . ASN A 1 756 ? -5.386 -18.752 -0.444 1.00 94.06 756 ASN A N 1
ATOM 5556 C CA . ASN A 1 756 ? -6.157 -19.557 0.511 1.00 94.06 756 ASN A CA 1
ATOM 5557 C C . ASN A 1 756 ? -5.623 -19.324 1.928 1.00 94.06 756 ASN A C 1
ATOM 5559 O O . ASN A 1 756 ? -4.553 -19.843 2.249 1.00 94.06 756 ASN A O 1
ATOM 5563 N N . MET A 1 757 ? -6.391 -18.621 2.759 1.00 93.56 757 MET A N 1
ATOM 5564 C CA . MET A 1 757 ? -6.020 -18.267 4.133 1.00 93.56 757 MET A CA 1
ATOM 5565 C C . MET A 1 757 ? -6.236 -19.451 5.089 1.00 93.56 757 MET A C 1
ATOM 5567 O O . MET A 1 757 ? -7.228 -20.184 4.979 1.00 93.56 757 MET A O 1
ATOM 5571 N N . THR A 1 758 ? -5.328 -19.669 6.041 1.00 92.69 758 THR A N 1
ATOM 5572 C CA . THR A 1 758 ? -5.318 -20.840 6.934 1.00 92.69 758 THR A CA 1
ATOM 5573 C C . THR A 1 758 ? -4.855 -20.518 8.363 1.00 92.69 758 THR A C 1
ATOM 5575 O O . THR A 1 758 ? -4.572 -19.383 8.708 1.00 92.69 758 THR A O 1
ATOM 5578 N N . ASP A 1 759 ? -4.777 -21.526 9.247 1.00 91.31 759 ASP A N 1
ATOM 5579 C CA . ASP A 1 759 ? -4.123 -21.381 10.565 1.00 91.31 759 ASP A CA 1
ATOM 5580 C C . ASP A 1 759 ? -2.573 -21.339 10.469 1.00 91.31 759 ASP A C 1
ATOM 5582 O O . ASP A 1 759 ? -1.889 -21.487 11.484 1.00 91.31 759 ASP A O 1
ATOM 5586 N N . ASN A 1 760 ? -1.985 -21.297 9.275 1.00 94.31 760 ASN A N 1
ATOM 5587 C CA . ASN A 1 760 ? -0.539 -21.283 9.039 1.00 94.31 760 ASN A CA 1
ATOM 5588 C C . ASN A 1 760 ? -0.124 -19.923 8.458 1.00 94.31 760 ASN A C 1
ATOM 5590 O O . ASN A 1 760 ? -0.981 -19.150 8.070 1.00 94.31 760 ASN A O 1
ATOM 5594 N N . PHE A 1 761 ? 1.183 -19.644 8.408 1.00 96.00 761 PHE A N 1
ATOM 5595 C CA . PHE A 1 761 ? 1.677 -18.427 7.771 1.00 96.00 761 PHE A CA 1
ATOM 5596 C C . PHE A 1 761 ? 1.587 -18.596 6.258 1.00 96.00 761 PHE A C 1
ATOM 5598 O O . PHE A 1 761 ? 2.329 -19.408 5.685 1.00 96.00 761 PHE A O 1
ATOM 5605 N N . ASP A 1 762 ? 0.680 -17.857 5.640 1.00 95.12 762 ASP A N 1
ATOM 5606 C CA . ASP A 1 762 ? 0.379 -17.944 4.221 1.00 95.12 762 ASP A CA 1
ATOM 5607 C C . ASP A 1 762 ? 1.064 -16.791 3.481 1.00 95.12 762 ASP A C 1
ATOM 5609 O O . ASP A 1 762 ? 0.994 -15.626 3.867 1.00 95.12 762 ASP A O 1
ATOM 5613 N N . VAL A 1 763 ? 1.812 -17.108 2.423 1.00 95.62 763 VAL A N 1
ATOM 5614 C CA . VAL A 1 763 ? 2.617 -16.124 1.689 1.00 95.62 763 VAL A CA 1
ATOM 5615 C C . VAL A 1 763 ? 2.372 -16.256 0.202 1.00 95.62 763 VAL A C 1
ATOM 5617 O O . VAL A 1 763 ? 2.737 -17.257 -0.423 1.00 95.62 763 VAL A O 1
ATOM 5620 N N . ALA A 1 764 ? 1.823 -15.197 -0.381 1.00 95.06 764 ALA A N 1
ATOM 5621 C CA . ALA A 1 764 ? 1.597 -15.120 -1.807 1.00 95.06 764 ALA A CA 1
ATOM 5622 C C . ALA A 1 764 ? 2.824 -14.554 -2.539 1.00 95.06 764 ALA A C 1
ATOM 5624 O O . ALA A 1 764 ? 3.415 -13.554 -2.125 1.00 95.06 764 ALA A O 1
ATOM 5625 N N . TYR A 1 765 ? 3.208 -15.179 -3.650 1.00 95.56 765 TYR A N 1
ATOM 5626 C CA . TYR A 1 765 ? 4.280 -14.701 -4.527 1.00 95.56 765 TYR A CA 1
ATOM 5627 C C . TYR A 1 765 ? 3.709 -14.411 -5.905 1.00 95.56 765 TYR A C 1
ATOM 5629 O O . TYR A 1 765 ? 3.161 -15.312 -6.540 1.00 95.56 765 TYR A O 1
ATOM 5637 N N . TYR A 1 766 ? 3.853 -13.175 -6.380 1.00 93.44 766 TYR A N 1
ATOM 5638 C CA . TYR A 1 766 ? 3.337 -12.755 -7.682 1.00 93.44 766 TYR A CA 1
ATOM 5639 C C . TYR A 1 766 ? 4.500 -12.453 -8.622 1.00 93.44 766 TYR A C 1
ATOM 5641 O O . TYR A 1 766 ? 5.107 -11.384 -8.544 1.00 93.44 766 TYR A O 1
ATOM 5649 N N . ILE A 1 767 ? 4.809 -13.392 -9.513 1.00 92.81 767 ILE A N 1
ATOM 5650 C CA . ILE A 1 767 ? 5.751 -13.171 -10.616 1.00 92.81 767 ILE A CA 1
ATOM 5651 C C . ILE A 1 767 ? 4.962 -12.518 -11.744 1.00 92.81 767 ILE A C 1
ATOM 5653 O O . ILE A 1 767 ? 3.916 -13.051 -12.102 1.00 92.81 767 ILE A O 1
ATOM 5657 N N . LYS A 1 768 ? 5.406 -11.365 -12.260 1.00 86.44 768 LYS A N 1
ATOM 5658 C CA . LYS A 1 768 ? 4.604 -10.563 -13.201 1.00 86.44 768 LYS A CA 1
ATOM 5659 C C . LYS A 1 768 ? 5.334 -10.304 -14.521 1.00 86.44 768 LYS A C 1
ATOM 5661 O O . LYS A 1 768 ? 6.523 -10.001 -14.537 1.00 86.44 768 LYS A O 1
ATOM 5666 N N . GLY A 1 769 ? 4.601 -10.308 -15.631 1.00 68.94 769 GLY A N 1
ATOM 5667 C CA . GLY A 1 769 ? 4.865 -9.600 -16.893 1.00 68.94 769 GLY A CA 1
ATOM 5668 C C . GLY A 1 769 ? 6.182 -9.789 -17.677 1.00 68.94 769 GLY A C 1
ATOM 5669 O O . GLY A 1 769 ? 6.304 -9.171 -18.747 1.00 68.94 769 GLY A O 1
ATOM 5670 N N . ASP A 1 770 ? 7.167 -10.562 -17.207 1.00 68.81 770 ASP A N 1
ATOM 5671 C CA . ASP A 1 770 ? 8.447 -10.791 -17.893 1.00 68.81 770 ASP A CA 1
ATOM 5672 C C . ASP A 1 770 ? 8.667 -12.268 -18.276 1.00 68.81 770 ASP A C 1
ATOM 5674 O O . ASP A 1 770 ? 8.562 -13.192 -17.472 1.00 68.81 770 ASP A O 1
ATOM 5678 N N . MET A 1 771 ? 9.042 -12.481 -19.540 1.00 74.81 771 MET A N 1
ATOM 5679 C CA . MET A 1 771 ? 9.253 -13.810 -20.124 1.00 74.81 771 MET A CA 1
ATOM 5680 C C . MET A 1 771 ? 10.546 -14.498 -19.662 1.00 74.81 771 MET A C 1
ATOM 5682 O O . MET A 1 771 ? 10.792 -15.652 -20.031 1.00 74.81 771 MET A O 1
ATOM 5686 N N . LYS A 1 772 ? 11.450 -13.799 -18.962 1.00 83.75 772 LYS A N 1
ATOM 5687 C CA . LYS A 1 772 ? 12.651 -14.447 -18.425 1.00 83.75 772 LYS A CA 1
ATOM 5688 C C . LYS A 1 772 ? 12.286 -15.238 -17.167 1.00 83.75 772 LYS A C 1
ATOM 5690 O O . LYS A 1 772 ? 11.736 -14.651 -16.245 1.00 83.75 772 LYS A O 1
ATOM 5695 N N . PRO A 1 773 ? 12.650 -16.529 -17.085 1.00 87.38 773 PRO A N 1
ATOM 5696 C CA . PRO A 1 773 ? 12.377 -17.308 -15.892 1.00 87.38 773 PRO A CA 1
ATOM 5697 C C . PRO A 1 773 ? 13.111 -16.775 -14.661 1.00 87.38 773 PRO A C 1
ATOM 5699 O O . PRO A 1 773 ? 14.322 -16.540 -14.716 1.00 87.38 773 PRO A O 1
ATOM 5702 N N . VAL A 1 774 ? 12.387 -16.681 -13.550 1.00 91.62 774 VAL A N 1
ATOM 5703 C CA . VAL A 1 774 ? 12.925 -16.585 -12.194 1.00 91.62 774 VAL A CA 1
ATOM 5704 C C . VAL A 1 774 ? 12.886 -17.975 -11.557 1.00 91.62 774 VAL A C 1
ATOM 5706 O O . VAL A 1 774 ? 11.896 -18.700 -11.673 1.00 91.62 774 VAL A O 1
ATOM 5709 N N . ASN A 1 775 ? 13.971 -18.375 -10.897 1.00 93.94 775 ASN A N 1
ATOM 5710 C CA . ASN A 1 775 ? 13.981 -19.581 -10.075 1.00 93.94 775 ASN A CA 1
ATOM 5711 C C . ASN A 1 775 ? 13.620 -19.201 -8.636 1.00 93.94 775 ASN A C 1
ATOM 5713 O O . ASN A 1 775 ? 14.268 -18.325 -8.061 1.00 93.94 775 ASN A O 1
ATOM 5717 N N . LEU A 1 776 ? 12.639 -19.889 -8.052 1.00 95.75 776 LEU A N 1
ATOM 5718 C CA . LEU A 1 776 ? 12.295 -19.823 -6.631 1.00 95.75 776 LEU A CA 1
ATOM 5719 C C . LEU A 1 776 ? 12.725 -21.145 -5.989 1.00 95.75 776 LEU A C 1
ATOM 5721 O O . LEU A 1 776 ? 12.274 -22.206 -6.423 1.00 95.75 776 LEU A O 1
ATOM 5725 N N . TYR A 1 777 ? 13.625 -21.098 -5.005 1.00 96.38 777 TYR A N 1
ATOM 5726 C CA . TYR A 1 777 ? 14.226 -22.296 -4.410 1.00 96.38 777 TYR A CA 1
ATOM 5727 C C . TYR A 1 777 ? 13.487 -22.717 -3.138 1.00 96.38 777 TYR A C 1
ATOM 5729 O O . TYR A 1 777 ? 12.814 -23.748 -3.089 1.00 96.38 777 TYR A O 1
ATOM 5737 N N . ASP A 1 778 ? 13.584 -21.875 -2.115 1.00 95.88 778 ASP A N 1
ATOM 5738 C CA . ASP A 1 778 ? 13.119 -22.135 -0.761 1.00 95.88 778 ASP A CA 1
ATOM 5739 C C . ASP A 1 778 ? 12.864 -20.811 -0.030 1.00 95.88 778 ASP A C 1
ATOM 5741 O O . ASP A 1 778 ? 13.385 -19.764 -0.428 1.00 95.88 778 ASP A O 1
ATOM 5745 N N . ALA A 1 779 ? 12.046 -20.857 1.016 1.00 96.62 779 ALA A N 1
ATOM 5746 C CA . ALA A 1 779 ? 11.805 -19.729 1.902 1.00 96.62 779 ALA A CA 1
ATOM 5747 C C . ALA A 1 779 ? 11.744 -20.193 3.364 1.00 96.62 779 ALA A C 1
ATOM 5749 O O . ALA A 1 779 ? 11.318 -21.313 3.651 1.00 96.62 779 ALA A O 1
ATOM 5750 N N . GLU A 1 780 ? 12.189 -19.350 4.292 1.00 95.69 780 GLU A N 1
ATOM 5751 C CA . GLU A 1 780 ? 12.253 -19.654 5.721 1.00 95.69 780 GLU A CA 1
ATOM 5752 C C . GLU A 1 780 ? 11.676 -18.501 6.549 1.00 95.69 780 GLU A C 1
ATOM 5754 O O . GLU A 1 780 ? 12.090 -17.354 6.390 1.00 95.69 780 GLU A O 1
ATOM 5759 N N . LEU A 1 781 ? 10.750 -18.825 7.453 1.00 97.31 781 LEU A N 1
ATOM 5760 C CA . LEU A 1 781 ? 10.231 -17.913 8.472 1.00 97.31 781 LEU A CA 1
ATOM 5761 C C . LEU A 1 781 ? 11.045 -18.099 9.756 1.00 97.31 781 LEU A C 1
ATOM 5763 O O . LEU A 1 781 ? 11.136 -19.218 10.271 1.00 97.31 781 LEU A O 1
ATOM 5767 N N . LEU A 1 782 ? 11.611 -17.015 10.280 1.00 95.75 782 LEU A N 1
ATOM 5768 C CA . LEU A 1 782 ? 12.389 -16.974 11.521 1.00 95.75 782 LEU A CA 1
ATOM 5769 C C . LEU A 1 782 ? 11.701 -16.011 12.496 1.00 95.75 782 LEU A C 1
ATOM 5771 O O . LEU A 1 782 ? 11.404 -14.888 12.100 1.00 95.75 782 LEU A O 1
ATOM 5775 N N . MET A 1 783 ? 11.438 -16.422 13.744 1.00 96.38 783 MET A N 1
ATOM 5776 C CA . MET A 1 783 ? 10.720 -15.576 14.716 1.00 96.38 783 MET A CA 1
ATOM 5777 C C . MET A 1 783 ? 11.219 -15.696 16.162 1.00 96.38 783 MET A C 1
ATOM 5779 O O . MET A 1 783 ? 11.459 -16.801 16.658 1.00 96.38 783 MET A O 1
ATOM 5783 N N . GLU A 1 784 ? 11.246 -14.558 16.856 1.00 95.94 784 GLU A N 1
ATOM 5784 C CA . GLU A 1 784 ? 11.308 -14.417 18.319 1.00 95.94 784 GLU A CA 1
ATOM 5785 C C . GLU A 1 784 ? 9.988 -13.797 18.816 1.00 95.94 784 GLU A C 1
ATOM 5787 O O . GLU A 1 784 ? 9.440 -12.898 18.173 1.00 95.94 784 GLU A O 1
ATOM 5792 N N . TYR A 1 785 ? 9.442 -14.285 19.935 1.00 96.50 785 TYR A N 1
ATOM 5793 C CA . TYR A 1 785 ? 8.159 -13.809 20.475 1.00 96.50 785 TYR A CA 1
ATOM 5794 C C . TYR A 1 785 ? 7.995 -14.098 21.972 1.00 96.50 785 TYR A C 1
ATOM 5796 O O . TYR A 1 785 ? 8.455 -15.123 22.487 1.00 96.50 785 TYR A O 1
ATOM 5804 N N . GLU A 1 786 ? 7.257 -13.238 22.675 1.00 95.69 786 GLU A N 1
ATOM 5805 C CA . GLU A 1 786 ? 6.938 -13.410 24.096 1.00 95.69 786 GLU A CA 1
ATOM 5806 C C . GLU A 1 786 ? 5.433 -13.446 24.400 1.00 95.69 786 GLU A C 1
ATOM 5808 O O . GLU A 1 786 ? 4.602 -12.953 23.646 1.00 95.69 786 GLU A O 1
ATOM 5813 N N . GLU A 1 787 ? 5.069 -14.114 25.499 1.00 94.69 787 GLU A N 1
ATOM 5814 C CA . GLU A 1 787 ? 3.678 -14.335 25.917 1.00 94.69 787 GLU A CA 1
ATOM 5815 C C . GLU A 1 787 ? 3.073 -13.058 26.517 1.00 94.69 787 GLU A C 1
ATOM 5817 O O . GLU A 1 787 ? 3.544 -12.553 27.541 1.00 94.69 787 GLU A O 1
ATOM 5822 N N . VAL A 1 788 ? 1.988 -12.563 25.920 1.00 93.62 788 VAL A N 1
ATOM 5823 C CA . VAL A 1 788 ? 1.335 -11.322 26.351 1.00 93.62 788 VAL A CA 1
ATOM 5824 C C . VAL A 1 788 ? 0.384 -11.592 27.515 1.00 93.62 788 VAL A C 1
ATOM 5826 O O . VAL A 1 788 ? -0.457 -12.493 27.488 1.00 93.62 788 VAL A O 1
ATOM 5829 N N . THR A 1 789 ? 0.479 -10.773 28.566 1.00 92.88 789 THR A N 1
ATOM 5830 C CA . THR A 1 789 ? -0.419 -10.887 29.723 1.00 92.88 789 THR A CA 1
ATOM 5831 C C . THR A 1 789 ? -1.792 -10.307 29.398 1.00 92.88 789 THR A C 1
ATOM 5833 O O . THR A 1 789 ? -1.979 -9.091 29.398 1.00 92.88 789 THR A O 1
ATOM 5836 N N . ILE A 1 790 ? -2.779 -11.181 29.202 1.00 93.75 790 ILE A N 1
ATOM 5837 C CA . ILE A 1 790 ? -4.164 -10.771 28.965 1.00 93.75 790 ILE A CA 1
ATOM 5838 C C . ILE A 1 790 ? -4.872 -10.484 30.301 1.00 93.75 790 ILE A C 1
ATOM 5840 O O . ILE A 1 790 ? -5.006 -11.351 31.170 1.00 93.75 790 ILE A O 1
ATOM 5844 N N . ASN A 1 791 ? -5.353 -9.253 30.480 1.00 95.31 791 ASN A N 1
ATOM 5845 C CA . ASN A 1 791 ? -5.954 -8.799 31.735 1.00 95.31 791 ASN A CA 1
ATOM 5846 C C . ASN A 1 791 ? -7.472 -9.033 31.776 1.00 95.31 791 ASN A C 1
ATOM 5848 O O . ASN A 1 791 ? -8.173 -8.910 30.777 1.00 95.31 791 ASN A O 1
ATOM 5852 N N . ASN A 1 792 ? -8.007 -9.347 32.958 1.00 94.25 792 ASN A N 1
ATOM 5853 C CA . ASN A 1 792 ? -9.450 -9.531 33.160 1.00 94.25 792 ASN A CA 1
ATOM 5854 C C . ASN A 1 792 ? -10.166 -8.185 33.345 1.00 94.25 792 ASN A C 1
ATOM 5856 O O . ASN A 1 792 ? -9.622 -7.307 34.008 1.00 94.25 792 ASN A O 1
ATOM 5860 N N . ALA A 1 793 ? -11.421 -8.082 32.898 1.00 95.12 793 ALA A N 1
ATOM 5861 C CA . ALA A 1 793 ? -12.255 -6.886 33.040 1.00 95.12 793 ALA A CA 1
ATOM 5862 C C . ALA A 1 793 ? -12.264 -6.282 34.457 1.00 95.12 793 ALA A C 1
ATOM 5864 O O . ALA A 1 793 ? -12.360 -6.988 35.467 1.00 95.12 793 ALA A O 1
ATOM 5865 N N . ASN A 1 794 ? -12.358 -4.954 34.515 1.00 96.50 794 ASN A N 1
ATOM 5866 C CA . ASN A 1 794 ? -12.293 -4.092 35.698 1.00 96.50 794 ASN A CA 1
ATOM 5867 C C . ASN A 1 794 ? -10.894 -4.047 36.346 1.00 96.50 794 ASN A C 1
ATOM 5869 O O . ASN A 1 794 ? -10.781 -3.861 37.564 1.00 96.50 794 ASN A O 1
ATOM 5873 N N . THR A 1 795 ? -9.838 -4.212 35.546 1.00 97.00 795 THR A N 1
ATOM 5874 C CA . THR A 1 795 ? -8.438 -4.080 35.970 1.00 97.00 795 THR A CA 1
ATOM 5875 C C . THR A 1 795 ? -7.872 -2.720 35.562 1.00 97.00 795 THR A C 1
ATOM 5877 O O . THR A 1 795 ? -8.224 -2.173 34.520 1.00 97.00 795 THR A O 1
ATOM 5880 N N . THR A 1 796 ? -6.979 -2.170 36.392 1.00 97.00 796 THR A N 1
ATOM 5881 C CA . THR A 1 796 ? -6.092 -1.070 35.992 1.00 97.00 796 THR A CA 1
ATOM 5882 C C . THR A 1 796 ? -4.775 -1.669 35.513 1.00 97.00 796 THR A C 1
ATOM 5884 O O . THR A 1 796 ? -4.031 -2.250 36.308 1.00 97.00 796 THR A O 1
ATOM 5887 N N . ILE A 1 797 ? -4.518 -1.546 34.221 1.00 96.06 797 ILE A N 1
ATOM 5888 C CA . ILE A 1 797 ? -3.353 -2.041 33.497 1.00 96.06 797 ILE A CA 1
ATOM 5889 C C . ILE A 1 797 ? -2.400 -0.849 33.382 1.00 96.06 797 ILE A C 1
ATOM 5891 O O . ILE A 1 797 ? -2.816 0.227 32.970 1.00 96.06 797 ILE A O 1
ATOM 5895 N N . ASN A 1 798 ? -1.164 -0.994 33.857 1.00 91.81 798 ASN A N 1
ATOM 5896 C CA . ASN A 1 798 ? -0.211 0.118 33.946 1.00 91.81 798 ASN A CA 1
ATOM 5897 C C . ASN A 1 798 ? 0.925 -0.157 32.961 1.00 91.81 798 ASN A C 1
ATOM 5899 O O . ASN A 1 798 ? 1.475 -1.262 33.004 1.00 91.81 798 ASN A O 1
ATOM 5903 N N . GLY A 1 799 ? 1.283 0.832 32.144 1.00 85.50 799 GLY A N 1
ATOM 5904 C CA . GLY A 1 799 ? 2.439 0.759 31.254 1.00 85.50 799 GLY A CA 1
ATOM 5905 C C . GLY A 1 799 ? 3.778 0.748 31.997 1.00 85.50 799 GLY A C 1
ATOM 5906 O O . GLY A 1 799 ? 3.868 0.886 33.227 1.00 85.50 799 GLY A O 1
ATOM 5907 N N . THR A 1 800 ? 4.846 0.586 31.229 1.00 81.00 800 THR A N 1
ATOM 5908 C CA . THR A 1 800 ? 6.241 0.649 31.666 1.00 81.00 800 THR A CA 1
ATOM 5909 C C . THR A 1 800 ? 6.983 1.723 30.874 1.00 81.00 800 THR A C 1
ATOM 5911 O O . THR A 1 800 ? 6.473 2.248 29.903 1.00 81.00 800 THR A O 1
ATOM 5914 N N . ILE A 1 801 ? 8.205 2.080 31.279 1.00 70.38 801 ILE A N 1
ATOM 5915 C CA . ILE A 1 801 ? 9.000 3.111 30.576 1.00 70.38 801 ILE A CA 1
ATOM 5916 C C . ILE A 1 801 ? 9.513 2.686 29.185 1.00 70.38 801 ILE A C 1
ATOM 5918 O O . ILE A 1 801 ? 10.186 3.479 28.526 1.00 70.38 801 ILE A O 1
ATOM 5922 N N . PHE A 1 802 ? 9.282 1.430 28.809 1.00 74.75 802 PHE A N 1
ATOM 5923 C CA . PHE A 1 802 ? 9.570 0.860 27.496 1.00 74.75 802 PHE A CA 1
ATOM 5924 C C . PHE A 1 802 ? 8.266 0.781 26.698 1.00 74.75 802 PHE A C 1
ATOM 5926 O O . PHE A 1 802 ? 7.208 0.987 27.281 1.00 74.75 802 PHE A O 1
ATOM 5933 N N . GLU A 1 803 ? 8.363 0.454 25.414 1.00 79.88 803 GLU A N 1
ATOM 5934 C CA . GLU A 1 803 ? 7.229 0.050 24.573 1.00 79.88 803 GLU A CA 1
ATOM 5935 C C . GLU A 1 803 ? 6.353 -1.007 25.277 1.00 79.88 803 GLU A C 1
ATOM 5937 O O . GLU A 1 803 ? 6.866 -1.911 25.953 1.00 79.88 803 GLU A O 1
ATOM 5942 N N . ASN A 1 804 ? 5.033 -0.870 25.168 1.00 86.88 804 ASN A N 1
ATOM 5943 C CA . ASN A 1 804 ? 4.058 -1.664 25.901 1.00 86.88 804 ASN A CA 1
ATOM 5944 C C . ASN A 1 804 ? 2.978 -2.244 24.983 1.00 86.88 804 ASN A C 1
ATOM 5946 O O . ASN A 1 804 ? 2.163 -1.511 24.434 1.00 86.88 804 ASN A O 1
ATOM 5950 N N . THR A 1 805 ? 2.840 -3.570 24.982 1.00 93.75 805 THR A N 1
ATOM 5951 C CA . THR A 1 805 ? 1.620 -4.232 24.499 1.00 93.75 805 THR A CA 1
ATOM 5952 C C . THR A 1 805 ? 0.688 -4.534 25.671 1.00 93.75 805 THR A C 1
ATOM 5954 O O . THR A 1 805 ? 0.939 -5.428 26.487 1.00 93.75 805 THR A O 1
ATOM 5957 N N . LEU A 1 806 ? -0.406 -3.780 25.782 1.00 95.38 806 LEU A N 1
ATOM 5958 C CA . LEU A 1 806 ? -1.369 -3.866 26.879 1.00 95.38 806 LEU A CA 1
ATOM 5959 C C . LEU A 1 806 ? -2.704 -4.443 26.396 1.00 95.38 806 LEU A C 1
ATOM 5961 O O . LEU A 1 806 ? -3.458 -3.787 25.688 1.00 95.38 806 LEU A O 1
ATOM 5965 N N . VAL A 1 807 ? -3.046 -5.654 26.849 1.00 96.75 807 VAL A N 1
ATOM 5966 C CA . VAL A 1 807 ? -4.284 -6.347 26.445 1.00 96.75 807 VAL A CA 1
ATOM 5967 C C . VAL A 1 807 ? -5.260 -6.482 27.613 1.00 96.75 807 VAL A C 1
ATOM 5969 O O . VAL A 1 807 ? -4.894 -6.968 28.693 1.00 96.75 807 VAL A O 1
ATOM 5972 N N . GLY A 1 808 ? -6.528 -6.120 27.394 1.00 95.69 808 GLY A N 1
ATOM 5973 C CA . GLY A 1 808 ? -7.619 -6.305 28.356 1.00 95.69 808 GLY A CA 1
ATOM 5974 C C . GLY A 1 808 ? -8.862 -6.974 27.758 1.00 95.69 808 GLY A C 1
ATOM 5975 O O . GLY A 1 808 ? -9.291 -6.629 26.665 1.00 95.69 808 GLY A O 1
ATOM 5976 N N . LYS A 1 809 ? -9.483 -7.899 28.502 1.00 94.00 809 LYS A N 1
ATOM 5977 C CA . LYS A 1 809 ? -10.825 -8.449 28.223 1.00 94.00 809 LYS A CA 1
ATOM 5978 C C . LYS A 1 809 ? -11.879 -7.523 28.839 1.00 94.00 809 LYS A C 1
ATOM 5980 O O . LYS A 1 809 ? -11.784 -7.239 30.036 1.00 94.00 809 LYS A O 1
ATOM 5985 N N . GLY A 1 810 ? -12.890 -7.104 28.078 1.00 94.50 810 GLY A N 1
ATOM 5986 C CA . GLY A 1 810 ? -13.940 -6.174 28.526 1.00 94.50 810 GLY A CA 1
ATOM 5987 C C . GLY A 1 810 ? -13.424 -4.805 29.016 1.00 94.50 810 GLY A C 1
ATOM 5988 O O . GLY A 1 810 ? -12.262 -4.459 28.821 1.00 94.50 810 GLY A O 1
ATOM 5989 N N . SER A 1 811 ? -14.276 -4.053 29.726 1.00 97.19 811 SER A N 1
ATOM 5990 C CA . SER A 1 811 ? -13.949 -2.739 30.311 1.00 97.19 811 SER A CA 1
ATOM 5991 C C . SER A 1 811 ? -12.737 -2.755 31.247 1.00 97.19 811 SER A C 1
ATOM 5993 O O . SER A 1 811 ? -12.784 -3.399 32.298 1.00 97.19 811 SER A O 1
ATOM 5995 N N . ASN A 1 812 ? -11.707 -1.967 30.947 1.00 98.38 812 ASN A N 1
ATOM 5996 C CA . ASN A 1 812 ? -10.508 -1.777 31.764 1.00 98.38 812 ASN A CA 1
ATOM 5997 C C . ASN A 1 812 ? -10.082 -0.299 31.839 1.00 98.38 812 ASN A C 1
ATOM 5999 O O . ASN A 1 812 ? -10.659 0.579 31.199 1.00 98.38 812 ASN A O 1
ATOM 6003 N N . THR A 1 813 ? -9.071 -0.023 32.664 1.00 98.19 813 THR A N 1
ATOM 6004 C CA . THR A 1 813 ? -8.351 1.256 32.661 1.00 98.19 813 THR A CA 1
ATOM 6005 C C . THR A 1 813 ? -6.905 1.001 32.268 1.00 98.19 813 THR A C 1
ATOM 6007 O O . THR A 1 813 ? -6.230 0.240 32.958 1.00 98.19 813 THR A O 1
ATOM 6010 N N . PHE A 1 814 ? -6.433 1.647 31.212 1.00 96.75 814 PHE A N 1
ATOM 6011 C CA . PHE A 1 814 ? -5.049 1.637 30.759 1.00 96.75 814 PHE A CA 1
ATOM 6012 C C . PHE A 1 814 ? -4.395 2.953 31.204 1.00 96.75 814 PHE A C 1
ATOM 6014 O O . PHE A 1 814 ? -4.948 4.027 30.976 1.00 96.75 814 PHE A O 1
ATOM 6021 N N . ASP A 1 815 ? -3.274 2.872 31.916 1.00 92.62 815 ASP A N 1
ATOM 6022 C CA . ASP A 1 815 ? -2.594 4.026 32.515 1.00 92.62 815 ASP A CA 1
ATOM 6023 C C . ASP A 1 815 ? -1.113 4.029 32.119 1.00 92.62 815 ASP A C 1
ATOM 6025 O O . ASP A 1 815 ? -0.308 3.274 32.680 1.00 92.62 815 ASP A O 1
ATOM 6029 N N . LEU A 1 816 ? -0.771 4.869 31.138 1.00 85.62 816 LEU A N 1
ATOM 6030 C CA . LEU A 1 816 ? 0.601 5.098 30.681 1.00 85.62 816 LEU A CA 1
ATOM 6031 C C . LEU A 1 816 ? 1.264 6.267 31.443 1.00 85.62 816 LEU A C 1
ATOM 6033 O O . LEU A 1 816 ? 2.486 6.341 31.524 1.00 85.62 816 LEU A O 1
ATOM 6037 N N . SER A 1 817 ? 0.499 7.088 32.180 1.00 74.94 817 SER A N 1
ATOM 6038 C CA . SER A 1 817 ? 0.957 8.336 32.835 1.00 74.94 817 SER A CA 1
ATOM 6039 C C . SER A 1 817 ? 2.047 8.197 33.922 1.00 74.94 817 SER A C 1
ATOM 6041 O O . SER A 1 817 ? 2.507 9.181 34.518 1.00 74.94 817 SER A O 1
ATOM 6043 N N . GLY A 1 818 ? 2.463 6.965 34.228 1.00 60.22 818 GLY A N 1
ATOM 6044 C CA . GLY A 1 818 ? 3.575 6.641 35.120 1.00 60.22 818 GLY A CA 1
ATOM 6045 C C . GLY A 1 818 ? 4.957 6.639 34.455 1.00 60.22 818 GLY A C 1
ATOM 6046 O O . GLY A 1 818 ? 5.959 6.510 35.173 1.00 60.22 818 GLY A O 1
ATOM 6047 N N . VAL A 1 819 ? 5.026 6.753 33.124 1.00 57.72 819 VAL A N 1
ATOM 6048 C CA . VAL A 1 819 ? 6.276 6.717 32.354 1.00 57.72 819 VAL A CA 1
ATOM 6049 C C . VAL A 1 819 ? 7.022 8.051 32.398 1.00 57.72 819 VAL A C 1
ATOM 6051 O O . VAL A 1 819 ? 6.499 9.093 32.800 1.00 57.72 819 VAL A O 1
ATOM 6054 N N . ALA A 1 820 ? 8.312 8.026 32.067 1.00 48.84 820 ALA A N 1
ATOM 6055 C CA . ALA A 1 820 ? 9.096 9.250 32.011 1.00 48.84 820 ALA A CA 1
ATOM 6056 C C . ALA A 1 820 ? 8.866 9.923 30.656 1.00 48.84 820 ALA A C 1
ATOM 6058 O O . ALA A 1 820 ? 9.506 9.534 29.692 1.00 48.84 820 ALA A O 1
ATOM 6059 N N . LEU A 1 821 ? 7.991 10.935 30.631 1.00 48.69 821 LEU A N 1
ATOM 6060 C CA . LEU A 1 821 ? 7.736 11.798 29.473 1.00 48.69 821 LEU A CA 1
ATOM 6061 C C . LEU A 1 821 ? 9.037 12.388 28.900 1.00 48.69 821 LEU A C 1
ATOM 6063 O O . LEU A 1 821 ? 9.507 13.447 29.334 1.00 48.69 821 LEU A O 1
ATOM 6067 N N . ASP A 1 822 ? 9.581 11.702 27.906 1.00 46.06 822 ASP A N 1
ATOM 6068 C CA . ASP A 1 822 ? 10.410 12.260 26.852 1.00 46.06 822 ASP A CA 1
ATOM 6069 C C . ASP A 1 822 ? 9.593 12.080 25.567 1.00 46.06 822 ASP A C 1
ATOM 6071 O O . ASP A 1 822 ? 9.629 11.020 24.960 1.00 46.06 822 ASP A O 1
ATOM 6075 N N . GLN A 1 823 ? 8.782 13.082 25.201 1.00 45.97 823 GLN A N 1
ATOM 6076 C CA . GLN A 1 823 ? 7.940 13.106 23.982 1.00 45.97 823 GLN A CA 1
ATOM 6077 C C . GLN A 1 823 ? 8.801 13.310 22.717 1.00 45.97 823 GLN A C 1
ATOM 6079 O O . GLN A 1 823 ? 8.535 14.165 21.876 1.00 45.97 823 GLN A O 1
ATOM 6084 N N . THR A 1 824 ? 9.939 12.624 22.690 1.00 42.78 824 THR A N 1
ATOM 6085 C CA . THR A 1 824 ? 10.987 12.685 21.673 1.00 42.78 824 THR A CA 1
ATOM 6086 C C . THR A 1 824 ? 11.746 11.354 21.573 1.00 42.78 824 THR A C 1
ATOM 6088 O O . THR A 1 824 ? 12.797 11.316 20.937 1.00 42.78 824 THR A O 1
ATOM 6091 N N . ASP A 1 825 ? 11.257 10.276 22.206 1.00 46.06 825 ASP A N 1
ATOM 6092 C CA . ASP A 1 825 ? 11.871 8.942 22.142 1.00 46.06 825 ASP A CA 1
ATOM 6093 C C . ASP A 1 825 ? 11.156 7.933 21.226 1.00 46.06 825 ASP A C 1
ATOM 6095 O O . ASP A 1 825 ? 11.672 6.830 21.080 1.00 46.06 825 ASP A O 1
ATOM 6099 N N . GLY A 1 826 ? 10.061 8.322 20.553 1.00 49.28 826 GLY A N 1
ATOM 6100 C CA . GLY A 1 826 ? 9.456 7.543 19.462 1.00 49.28 826 GLY A CA 1
ATOM 6101 C C . GLY A 1 826 ? 8.969 6.157 19.889 1.00 49.28 826 GLY A C 1
ATOM 6102 O O . GLY A 1 826 ? 9.240 5.175 19.206 1.00 49.28 826 GLY A O 1
ATOM 6103 N N . ARG A 1 827 ? 8.326 6.067 21.059 1.00 64.00 827 ARG A N 1
ATOM 6104 C CA . ARG A 1 827 ? 7.670 4.837 21.524 1.00 64.00 827 ARG A CA 1
ATOM 6105 C C . ARG A 1 827 ? 6.282 4.722 20.903 1.00 64.00 827 ARG A C 1
ATOM 6107 O O . ARG A 1 827 ? 5.563 5.713 20.897 1.00 64.00 827 ARG A O 1
ATOM 6114 N N . SER A 1 828 ? 5.910 3.506 20.520 1.00 78.88 828 SER A N 1
ATOM 6115 C CA . SER A 1 828 ? 4.566 3.163 20.057 1.00 78.88 828 SER A CA 1
ATOM 6116 C C . SER A 1 828 ? 3.959 2.096 20.959 1.00 78.88 828 SER A C 1
ATOM 6118 O O . SER A 1 828 ? 4.310 0.922 20.850 1.00 78.88 828 SER A O 1
ATOM 6120 N N . ASP A 1 829 ? 3.076 2.479 21.882 1.00 89.25 829 ASP A N 1
ATOM 6121 C CA . ASP A 1 829 ? 2.369 1.514 22.725 1.00 89.25 829 ASP A CA 1
ATOM 6122 C C . ASP A 1 829 ? 1.143 0.940 21.986 1.00 89.25 829 ASP A C 1
ATOM 6124 O O . ASP A 1 829 ? 0.369 1.659 21.355 1.00 89.25 829 ASP A O 1
ATOM 6128 N N . LEU A 1 830 ? 0.919 -0.373 22.110 1.00 94.38 830 LEU A N 1
ATOM 6129 C CA . LEU A 1 830 ? -0.233 -1.075 21.538 1.00 94.38 830 LEU A CA 1
ATOM 6130 C C . LEU A 1 830 ? -1.259 -1.408 22.629 1.00 94.38 830 LEU A C 1
ATOM 6132 O O . LEU A 1 830 ? -1.023 -2.244 23.508 1.00 94.38 830 LEU A O 1
ATOM 6136 N N . ILE A 1 831 ? -2.443 -0.799 22.553 1.00 96.44 831 ILE A N 1
ATOM 6137 C CA . ILE A 1 831 ? -3.534 -0.977 23.515 1.00 96.44 831 ILE A CA 1
ATOM 6138 C C . ILE A 1 831 ? -4.660 -1.799 22.878 1.00 96.44 831 ILE A C 1
ATOM 6140 O O . ILE A 1 831 ? -5.502 -1.276 22.150 1.00 96.44 831 ILE A O 1
ATOM 6144 N N . VAL A 1 832 ? -4.725 -3.097 23.189 1.00 97.31 832 VAL A N 1
ATOM 6145 C CA . VAL A 1 832 ? -5.785 -3.988 22.689 1.00 97.31 832 VAL A CA 1
ATOM 6146 C C . VAL A 1 832 ? -6.998 -3.958 23.617 1.00 97.31 832 VAL A C 1
ATOM 6148 O O . VAL A 1 832 ? -6.947 -4.397 24.778 1.00 97.31 832 VAL A O 1
ATOM 6151 N N . LEU A 1 833 ? -8.117 -3.484 23.075 1.00 97.12 833 LEU A N 1
ATOM 6152 C CA . LEU A 1 833 ? -9.385 -3.346 23.778 1.00 97.12 833 LEU A CA 1
ATOM 6153 C C . LEU A 1 833 ? -10.252 -4.593 23.591 1.00 97.12 833 LEU A C 1
ATOM 6155 O O . LEU A 1 833 ? -10.477 -5.057 22.480 1.00 97.12 833 LEU A O 1
ATOM 6159 N N . GLY A 1 834 ? -10.801 -5.112 24.688 1.00 93.69 834 GLY A N 1
ATOM 6160 C CA . GLY A 1 834 ? -11.856 -6.120 24.631 1.00 93.69 834 GLY A CA 1
ATOM 6161 C C . GLY A 1 834 ? -11.466 -7.473 24.034 1.00 93.69 834 GLY A C 1
ATOM 6162 O O . GLY A 1 834 ? -12.353 -8.136 23.516 1.00 93.69 834 GLY A O 1
ATOM 6163 N N . TYR A 1 835 ? -10.201 -7.907 24.101 1.00 94.94 835 TYR A N 1
ATOM 6164 C CA . TYR A 1 835 ? -9.747 -9.131 23.420 1.00 94.94 835 TYR A CA 1
ATOM 6165 C C . TYR A 1 835 ? -10.664 -10.343 23.679 1.00 94.94 835 TYR A C 1
ATOM 6167 O O . TYR A 1 835 ? -10.918 -10.709 24.833 1.00 94.94 835 TYR A O 1
ATOM 6175 N N . GLY A 1 836 ? -11.141 -10.961 22.594 1.00 91.56 836 GLY A N 1
ATOM 6176 C CA . GLY A 1 836 ? -12.117 -12.052 22.629 1.00 91.56 836 GLY A CA 1
ATOM 6177 C C . GLY A 1 836 ? -13.586 -11.621 22.733 1.00 91.56 836 GLY A C 1
ATOM 6178 O O . GLY A 1 836 ? -14.437 -12.456 23.040 1.00 91.56 836 GLY A O 1
ATOM 6179 N N . ALA A 1 837 ? -13.895 -10.340 22.528 1.00 94.12 837 ALA A N 1
ATOM 6180 C CA . ALA A 1 837 ? -15.256 -9.856 22.330 1.00 94.12 837 ALA A CA 1
ATOM 6181 C C . ALA A 1 837 ? -15.766 -10.223 20.925 1.00 94.12 837 ALA A C 1
ATOM 6183 O O . ALA A 1 837 ? -15.074 -10.006 19.942 1.00 94.12 837 ALA A O 1
ATOM 6184 N N . GLU A 1 838 ? -16.999 -10.730 20.835 1.00 91.38 838 GLU A N 1
ATOM 6185 C CA . GLU A 1 838 ? -17.694 -10.983 19.557 1.00 91.38 838 GLU A CA 1
ATOM 6186 C C . GLU A 1 838 ? -18.558 -9.778 19.117 1.00 91.38 838 GLU A C 1
ATOM 6188 O O . GLU A 1 838 ? -19.150 -9.788 18.040 1.00 91.38 838 GLU A O 1
ATOM 6193 N N . THR A 1 839 ? -18.707 -8.760 19.977 1.00 93.06 839 THR A N 1
ATOM 6194 C CA . THR A 1 839 ? -19.536 -7.566 19.737 1.00 93.06 839 THR A CA 1
ATOM 6195 C C . THR A 1 839 ? -18.920 -6.322 20.377 1.00 93.06 839 THR A C 1
ATOM 6197 O O . THR A 1 839 ? -18.211 -6.417 21.383 1.00 93.06 839 THR A O 1
ATOM 6200 N N . ALA A 1 840 ? -19.239 -5.136 19.848 1.00 92.62 840 ALA A N 1
ATOM 6201 C CA . ALA A 1 840 ? -18.784 -3.868 20.420 1.00 92.62 840 ALA A CA 1
ATOM 6202 C C . ALA A 1 840 ? -19.255 -3.679 21.880 1.00 92.62 840 ALA A C 1
ATOM 6204 O O . ALA A 1 840 ? -18.540 -3.106 22.703 1.00 92.62 840 ALA A O 1
ATOM 6205 N N . GLU A 1 841 ? -20.429 -4.206 22.250 1.00 94.94 841 GLU A N 1
ATOM 6206 C CA . GLU A 1 841 ? -20.905 -4.196 23.636 1.00 94.94 841 GLU A CA 1
ATOM 6207 C C . GLU A 1 841 ? -20.090 -5.095 24.584 1.00 94.94 841 GLU A C 1
ATOM 6209 O O . GLU A 1 841 ? -20.013 -4.788 25.779 1.00 94.94 841 GLU A O 1
ATOM 6214 N N . ASP A 1 842 ? -19.478 -6.173 24.083 1.00 94.81 842 ASP A N 1
ATOM 6215 C CA . ASP A 1 842 ? -18.641 -7.085 24.877 1.00 94.81 842 ASP A CA 1
ATOM 6216 C C . ASP A 1 842 ? -17.220 -6.532 25.118 1.00 94.81 842 ASP A C 1
ATOM 6218 O O . ASP A 1 842 ? -16.615 -6.848 26.149 1.00 94.81 842 ASP A O 1
ATOM 6222 N N . ILE A 1 843 ? -16.724 -5.628 24.255 1.00 96.69 843 ILE A N 1
ATOM 6223 C CA . ILE A 1 843 ? -15.533 -4.796 24.535 1.00 96.69 843 ILE A CA 1
ATOM 6224 C C . ILE A 1 843 ? -15.766 -3.966 25.806 1.00 96.69 843 ILE A C 1
ATOM 6226 O O . ILE A 1 843 ? -14.882 -3.833 26.657 1.00 96.69 843 ILE A O 1
ATOM 6230 N N . GLY A 1 844 ? -16.979 -3.428 25.953 1.00 95.38 844 GLY A N 1
ATOM 6231 C CA . GLY A 1 844 ? -17.341 -2.500 27.017 1.00 95.38 844 GLY A CA 1
ATOM 6232 C C . GLY A 1 844 ? -16.580 -1.170 26.945 1.00 95.38 844 GLY A C 1
ATOM 6233 O O . GLY A 1 844 ? -15.749 -0.935 26.077 1.00 95.38 844 GLY A O 1
ATOM 6234 N N . PHE A 1 845 ? -16.863 -0.279 27.895 1.00 97.69 845 PHE A N 1
ATOM 6235 C CA . PHE A 1 845 ? -16.220 1.034 27.958 1.00 97.69 845 PHE A CA 1
ATOM 6236 C C . PHE A 1 845 ? -14.846 0.962 28.637 1.00 97.69 845 PHE A C 1
ATOM 6238 O O . PHE A 1 845 ? -14.751 0.439 29.753 1.00 97.69 845 PHE A O 1
ATOM 6245 N N . ASN A 1 846 ? -13.815 1.508 27.998 1.00 98.56 846 ASN A N 1
ATOM 6246 C CA . ASN A 1 846 ? -12.436 1.555 28.480 1.00 98.56 846 ASN A CA 1
ATOM 6247 C C . ASN A 1 846 ? -11.981 2.999 28.742 1.00 98.56 846 ASN A C 1
ATOM 6249 O O . ASN A 1 846 ? -12.453 3.941 28.114 1.00 98.56 846 ASN A O 1
ATOM 6253 N N . GLU A 1 847 ? -11.050 3.175 29.674 1.00 98.12 847 GLU A N 1
ATOM 6254 C CA . GLU A 1 847 ? -10.443 4.475 29.998 1.00 98.12 847 GLU A CA 1
ATOM 6255 C C . GLU A 1 847 ? -8.941 4.370 29.692 1.00 98.12 847 GLU A C 1
ATOM 6257 O O . GLU A 1 847 ? -8.275 3.533 30.301 1.00 98.12 847 GLU A O 1
ATOM 6262 N N . VAL A 1 848 ? -8.405 5.172 28.771 1.00 96.81 848 VAL A N 1
ATOM 6263 C CA . VAL A 1 848 ? -6.983 5.157 28.372 1.00 96.81 848 VAL A CA 1
ATOM 6264 C C . VAL A 1 848 ? -6.356 6.506 28.716 1.00 96.81 848 VAL A C 1
ATOM 6266 O O . VAL A 1 848 ? -6.867 7.543 28.299 1.00 96.81 848 VAL A O 1
ATOM 6269 N N . TYR A 1 849 ? -5.279 6.512 29.498 1.00 93.69 849 TYR A N 1
ATOM 6270 C CA . TYR A 1 849 ? -4.573 7.725 29.921 1.00 93.69 849 TYR A CA 1
ATOM 6271 C C . TYR A 1 849 ? -3.180 7.809 29.303 1.00 93.69 849 TYR A C 1
ATOM 6273 O O . TYR A 1 849 ? -2.426 6.845 29.425 1.00 93.69 849 TYR A O 1
ATOM 6281 N N . ASP A 1 850 ? -2.836 9.001 28.797 1.00 87.75 850 ASP A N 1
ATOM 6282 C CA . ASP A 1 850 ? -1.522 9.345 28.220 1.00 87.75 850 ASP A CA 1
ATOM 6283 C C . ASP A 1 850 ? -1.234 8.586 26.904 1.00 87.75 850 ASP A C 1
ATOM 6285 O O . ASP A 1 850 ? -0.160 8.029 26.742 1.00 87.75 850 ASP A O 1
ATOM 6289 N N . PHE A 1 851 ? -2.231 8.552 26.001 1.00 90.50 851 PHE A N 1
ATOM 6290 C CA . PHE A 1 851 ? -2.134 8.013 24.631 1.00 90.50 851 PHE A CA 1
ATOM 6291 C C . PHE A 1 851 ? -1.532 9.064 23.680 1.00 90.50 851 PHE A C 1
ATOM 6293 O O . PHE A 1 851 ? -2.049 10.187 23.608 1.00 90.50 851 PHE A O 1
ATOM 6300 N N . GLY A 1 852 ? -0.474 8.708 22.953 1.00 86.75 852 GLY A N 1
ATOM 6301 C CA . GLY A 1 852 ? 0.171 9.529 21.927 1.00 86.75 852 GLY A CA 1
ATOM 6302 C C . GLY A 1 852 ? -0.495 9.388 20.554 1.00 86.75 852 GLY A C 1
ATOM 6303 O O . GLY A 1 852 ? -0.662 8.283 20.055 1.00 86.75 852 GLY A O 1
ATOM 6304 N N . LEU A 1 853 ? -0.872 10.510 19.932 1.00 85.44 853 LEU A N 1
ATOM 6305 C CA . LEU A 1 853 ? -1.317 10.536 18.528 1.00 85.44 853 LEU A CA 1
ATOM 6306 C C . LEU A 1 853 ? -0.119 10.385 17.596 1.00 85.44 853 LEU A C 1
ATOM 6308 O O . LEU A 1 853 ? 0.907 11.008 17.866 1.00 85.44 853 LEU A O 1
ATOM 6312 N N . GLU A 1 854 ? -0.284 9.642 16.500 1.00 80.88 854 GLU A N 1
ATOM 6313 C CA . GLU A 1 854 ? 0.793 9.315 15.546 1.00 80.88 854 GLU A CA 1
ATOM 6314 C C . GLU A 1 854 ? 1.971 8.553 16.210 1.00 80.88 854 GLU A C 1
ATOM 6316 O O . GLU A 1 854 ? 3.042 8.410 15.622 1.00 80.88 854 GLU A O 1
ATOM 6321 N N . GLU A 1 855 ? 1.769 8.058 17.440 1.00 84.00 855 GLU A N 1
ATOM 6322 C CA . GLU A 1 855 ? 2.739 7.323 18.259 1.00 84.00 855 GLU A CA 1
ATOM 6323 C C . GLU A 1 855 ? 2.137 5.971 18.693 1.00 84.00 855 GLU A C 1
ATOM 6325 O O . GLU A 1 855 ? 2.666 4.930 18.310 1.00 84.00 855 GLU A O 1
ATOM 6330 N N . ASP A 1 856 ? 1.013 5.964 19.422 1.00 90.19 856 ASP A N 1
ATOM 6331 C CA . ASP A 1 856 ? 0.363 4.756 19.959 1.00 90.19 856 ASP A CA 1
ATOM 6332 C C . ASP A 1 856 ? -0.743 4.199 19.039 1.00 90.19 856 ASP A C 1
ATOM 6334 O O . ASP A 1 856 ? -1.321 4.916 18.223 1.00 90.19 856 ASP A O 1
ATOM 6338 N N . ALA A 1 857 ? -1.115 2.926 19.231 1.00 94.00 857 ALA A N 1
ATOM 6339 C CA . ALA A 1 857 ? -2.173 2.264 18.463 1.00 94.00 857 ALA A CA 1
ATOM 6340 C C . ALA A 1 857 ? -3.267 1.598 19.320 1.00 94.00 857 ALA A C 1
ATOM 6342 O O . ALA A 1 857 ? -3.007 0.960 20.347 1.00 94.00 857 ALA A O 1
ATOM 6343 N N . LEU A 1 858 ? -4.520 1.676 18.855 1.00 96.12 858 LEU A N 1
ATOM 6344 C CA . LEU A 1 858 ? -5.651 0.916 19.401 1.00 96.12 858 LEU A CA 1
ATOM 6345 C C . LEU A 1 858 ? -5.891 -0.386 18.624 1.00 96.12 858 LEU A C 1
ATOM 6347 O O . LEU A 1 858 ? -6.227 -0.366 17.444 1.00 96.12 858 LEU A O 1
ATOM 6351 N N . GLY A 1 859 ? -5.809 -1.527 19.310 1.00 95.62 859 GLY A N 1
ATOM 6352 C CA . GLY A 1 859 ? -6.133 -2.838 18.744 1.00 95.62 859 GLY A CA 1
ATOM 6353 C C . GLY A 1 859 ? -7.582 -3.255 18.989 1.00 95.62 859 GLY A C 1
ATOM 6354 O O . GLY A 1 859 ? -8.029 -3.318 20.139 1.00 95.62 859 GLY A O 1
ATOM 6355 N N . LEU A 1 860 ? -8.288 -3.607 17.912 1.00 93.94 860 LEU A N 1
ATOM 6356 C CA . LEU A 1 860 ? -9.671 -4.105 17.914 1.00 93.94 860 LEU A CA 1
ATOM 6357 C C . LEU A 1 860 ? -9.744 -5.469 17.214 1.00 93.94 860 LEU A C 1
ATOM 6359 O O . LEU A 1 860 ? -10.397 -5.633 16.188 1.00 93.94 860 LEU A O 1
ATOM 6363 N N . ILE A 1 861 ? -9.035 -6.440 17.793 1.00 92.62 861 ILE A N 1
ATOM 6364 C CA . ILE A 1 861 ? -8.794 -7.757 17.188 1.00 92.62 861 ILE A CA 1
ATOM 6365 C C . ILE A 1 861 ? -10.103 -8.510 16.930 1.00 92.62 861 ILE A C 1
ATOM 6367 O O . ILE A 1 861 ? -10.897 -8.696 17.858 1.00 92.62 861 ILE A O 1
ATOM 6371 N N . GLY A 1 862 ? -10.273 -9.016 15.706 1.00 88.50 862 GLY A N 1
ATOM 6372 C CA . GLY A 1 862 ? -11.410 -9.852 15.308 1.00 88.50 862 GLY A CA 1
ATOM 6373 C C . GLY A 1 862 ? -12.690 -9.083 14.964 1.00 88.50 862 GLY A C 1
ATOM 6374 O O . GLY A 1 862 ? -13.762 -9.687 14.924 1.00 88.50 862 GLY A O 1
ATOM 6375 N N . PHE A 1 863 ? -12.589 -7.771 14.724 1.00 90.06 863 PHE A N 1
ATOM 6376 C CA . PHE A 1 863 ? -13.692 -6.927 14.240 1.00 90.06 863 PHE A CA 1
ATOM 6377 C C . PHE A 1 863 ? -13.644 -6.640 12.730 1.00 90.06 863 PHE A C 1
ATOM 6379 O O . PHE A 1 863 ? -14.429 -5.821 12.263 1.00 90.06 863 PHE A O 1
ATOM 6386 N N . ASP A 1 864 ? -12.760 -7.322 11.990 1.00 86.69 864 ASP A N 1
ATOM 6387 C CA . ASP A 1 864 ? -12.613 -7.217 10.526 1.00 86.69 864 ASP A CA 1
ATOM 6388 C C . ASP A 1 864 ? -12.371 -5.772 10.043 1.00 86.69 864 ASP A C 1
ATOM 6390 O O . ASP A 1 864 ? -12.922 -5.300 9.050 1.00 86.69 864 ASP A O 1
ATOM 6394 N N . LEU A 1 865 ? -11.563 -5.034 10.815 1.00 88.12 865 LEU A N 1
ATOM 6395 C CA . LEU A 1 865 ? -11.177 -3.662 10.503 1.00 88.12 865 LEU A CA 1
ATOM 6396 C C . LEU A 1 865 ? -9.866 -3.637 9.717 1.00 88.12 865 LEU A C 1
ATOM 6398 O O . LEU A 1 865 ? -8.914 -4.334 10.064 1.00 88.12 865 LEU A O 1
ATOM 6402 N N . ASN A 1 866 ? -9.804 -2.767 8.717 1.00 85.25 866 ASN A N 1
ATOM 6403 C CA . ASN A 1 866 ? -8.652 -2.499 7.865 1.00 85.25 866 ASN A CA 1
ATOM 6404 C C . ASN A 1 866 ? -8.569 -0.983 7.541 1.00 85.25 866 ASN A C 1
ATOM 6406 O O . ASN A 1 866 ? -9.501 -0.235 7.861 1.00 85.25 866 ASN A O 1
ATOM 6410 N N . PRO A 1 867 ? -7.481 -0.490 6.914 1.00 81.44 867 PRO A N 1
ATOM 6411 C CA . PRO A 1 867 ? -7.320 0.934 6.594 1.00 81.44 867 PRO A CA 1
ATOM 6412 C C . PRO A 1 867 ? -8.417 1.546 5.706 1.00 81.44 867 PRO A C 1
ATOM 6414 O O . PRO A 1 867 ? -8.620 2.759 5.764 1.00 81.44 867 PRO A O 1
ATOM 6417 N N . ASP A 1 868 ? -9.140 0.738 4.927 1.00 77.25 868 ASP A N 1
ATOM 6418 C CA . ASP A 1 868 ? -10.178 1.199 4.000 1.00 77.25 868 ASP A CA 1
ATOM 6419 C C . ASP A 1 868 ? -11.565 1.270 4.672 1.00 77.25 868 ASP A C 1
ATOM 6421 O O . ASP A 1 868 ? -12.336 2.199 4.413 1.00 77.25 868 ASP A O 1
ATOM 6425 N N . ASN A 1 869 ? -11.873 0.350 5.600 1.00 83.44 869 ASN A N 1
ATOM 6426 C CA . ASN A 1 869 ? -13.171 0.276 6.282 1.00 83.44 869 ASN A CA 1
ATOM 6427 C C . ASN A 1 869 ? -13.189 0.806 7.732 1.00 83.44 869 ASN A C 1
ATOM 6429 O O . ASN A 1 869 ? -14.275 1.012 8.279 1.00 83.44 869 ASN A O 1
ATOM 6433 N N . TYR A 1 870 ? -12.052 1.093 8.385 1.00 87.12 870 TYR A N 1
ATOM 6434 C CA . TYR A 1 870 ? -12.068 1.472 9.812 1.00 87.12 870 TYR A CA 1
ATOM 6435 C C . TYR A 1 870 ? -12.937 2.706 10.090 1.00 87.12 870 TYR A C 1
ATOM 6437 O O . TYR A 1 870 ? -13.682 2.720 11.067 1.00 87.12 870 TYR A O 1
ATOM 6445 N N . ASN A 1 871 ? -12.931 3.712 9.207 1.00 84.94 871 ASN A N 1
ATOM 6446 C CA . ASN A 1 871 ? -13.797 4.890 9.325 1.00 84.94 871 ASN A CA 1
ATOM 6447 C C . ASN A 1 871 ? -15.291 4.553 9.158 1.00 84.94 871 ASN A C 1
ATOM 6449 O O . ASN A 1 871 ? -16.145 5.282 9.661 1.00 84.94 871 ASN A O 1
ATOM 6453 N N . ILE A 1 872 ? -15.630 3.455 8.467 1.00 86.00 872 ILE A N 1
ATOM 6454 C CA . ILE A 1 872 ? -17.013 2.971 8.368 1.00 86.00 872 ILE A CA 1
ATOM 6455 C C . ILE A 1 872 ? -17.481 2.530 9.749 1.00 86.00 872 ILE A C 1
ATOM 6457 O O . ILE A 1 872 ? -18.590 2.884 10.140 1.00 86.00 872 ILE A O 1
ATOM 6461 N N . HIS A 1 873 ? -16.656 1.822 10.520 1.00 89.25 873 HIS A N 1
ATOM 6462 C CA . HIS A 1 873 ? -17.041 1.219 11.802 1.00 89.25 873 HIS A CA 1
ATOM 6463 C C . HIS A 1 873 ? -16.727 2.091 13.031 1.00 89.25 873 HIS A C 1
ATOM 6465 O O . HIS A 1 873 ? -17.479 2.080 14.013 1.00 89.25 873 HIS A O 1
ATOM 6471 N N . ILE A 1 874 ? -15.675 2.907 12.970 1.00 91.44 874 ILE A N 1
ATOM 6472 C CA . ILE A 1 874 ? -15.220 3.778 14.052 1.00 91.44 874 ILE A CA 1
ATOM 6473 C C . ILE A 1 874 ? -15.793 5.186 13.904 1.00 91.44 874 ILE A C 1
ATOM 6475 O O . ILE A 1 874 ? -15.672 5.837 12.873 1.00 91.44 874 ILE A O 1
ATOM 6479 N N . THR A 1 875 ? -16.381 5.709 14.981 1.00 90.06 875 THR A N 1
ATOM 6480 C CA . THR A 1 875 ? -16.808 7.114 15.055 1.00 90.06 875 THR A CA 1
ATOM 6481 C C . THR A 1 875 ? -16.245 7.793 16.294 1.00 90.06 875 THR A C 1
ATOM 6483 O O . THR A 1 875 ? -16.277 7.258 17.407 1.00 90.06 875 THR A O 1
ATOM 6486 N N . GLN A 1 876 ? -15.721 9.000 16.098 1.00 92.44 876 GLN A N 1
ATOM 6487 C CA . GLN A 1 876 ? -14.903 9.697 17.083 1.00 92.44 876 GLN A CA 1
ATOM 6488 C C . GLN A 1 876 ? -15.546 11.029 17.490 1.00 92.44 876 GLN A C 1
ATOM 6490 O O . GLN A 1 876 ? -16.115 11.743 16.663 1.00 92.44 876 GLN A O 1
ATOM 6495 N N . LEU A 1 877 ? -15.458 11.390 18.770 1.00 93.00 877 LEU A N 1
ATOM 6496 C CA . LEU A 1 877 ? -16.007 12.641 19.292 1.00 93.00 877 LEU A CA 1
ATOM 6497 C C . LEU A 1 877 ? -15.032 13.305 20.264 1.00 93.00 877 LEU A C 1
ATOM 6499 O O . LEU A 1 877 ? -14.838 12.837 21.384 1.00 93.00 877 LEU A O 1
ATOM 6503 N N . GLN A 1 878 ? -14.490 14.460 19.875 1.00 95.19 878 GLN A N 1
ATOM 6504 C CA . GLN A 1 878 ? -13.711 15.292 20.787 1.00 95.19 878 GLN A CA 1
ATOM 6505 C C . GLN A 1 878 ? -14.602 15.806 21.929 1.00 95.19 878 GLN A C 1
ATOM 6507 O O . GLN A 1 878 ? -15.595 16.512 21.713 1.00 95.19 878 GLN A O 1
ATOM 6512 N N . THR A 1 879 ? -14.224 15.485 23.163 1.00 94.12 879 THR A N 1
ATOM 6513 C CA . THR A 1 879 ? -14.911 15.922 24.383 1.00 94.12 879 THR A CA 1
ATOM 6514 C C . THR A 1 879 ? -14.068 16.932 25.169 1.00 94.12 879 THR A C 1
ATOM 6516 O O . THR A 1 879 ? -13.009 17.372 24.725 1.00 94.12 879 THR A O 1
ATOM 6519 N N . GLY A 1 880 ? -14.562 17.351 26.339 1.00 90.75 880 GLY A N 1
ATOM 6520 C CA . GLY A 1 880 ? -13.806 18.209 27.256 1.00 90.75 880 GLY A CA 1
ATOM 6521 C C . GLY A 1 880 ? -12.781 17.471 28.122 1.00 90.75 880 GLY A C 1
ATOM 6522 O O . GLY A 1 880 ? -11.999 18.151 28.782 1.00 90.75 880 GLY A O 1
ATOM 6523 N N . ASP A 1 881 ? -12.815 16.135 28.129 1.00 89.44 881 ASP A N 1
ATOM 6524 C CA . ASP A 1 881 ? -11.950 15.268 28.940 1.00 89.44 881 ASP A CA 1
ATOM 6525 C C . ASP A 1 881 ? -10.941 14.474 28.067 1.00 89.44 881 ASP A C 1
ATOM 6527 O O . ASP A 1 881 ? -9.961 13.944 28.581 1.00 89.44 881 ASP A O 1
ATOM 6531 N N . GLY A 1 882 ? -11.152 14.427 26.745 1.00 95.50 882 GLY A N 1
ATOM 6532 C CA . GLY A 1 882 ? -10.351 13.650 25.794 1.00 95.50 882 GLY A CA 1
ATOM 6533 C C . GLY A 1 882 ? -11.140 13.271 24.536 1.00 95.50 882 GLY A C 1
ATOM 6534 O O . GLY A 1 882 ? -12.182 13.878 24.250 1.00 95.50 882 GLY A O 1
ATOM 6535 N N . LEU A 1 883 ? -10.678 12.255 23.812 1.00 97.50 883 LEU A N 1
ATOM 6536 C CA . LEU A 1 883 ? -11.316 11.705 22.616 1.00 97.50 883 LEU A CA 1
ATOM 6537 C C . LEU A 1 883 ? -12.200 10.496 22.967 1.00 97.50 883 LEU A C 1
ATOM 6539 O O . LEU A 1 883 ? -11.720 9.505 23.511 1.00 97.50 883 LEU A O 1
ATOM 6543 N N . LEU A 1 884 ? -13.495 10.563 22.650 1.00 97.75 884 LEU A N 1
ATOM 6544 C CA . LEU A 1 884 ? -14.417 9.432 22.784 1.00 97.75 884 LEU A CA 1
ATOM 6545 C C . LEU A 1 884 ? -14.429 8.622 21.481 1.00 97.75 884 LEU A C 1
ATOM 6547 O O . LEU A 1 884 ? -14.820 9.155 20.441 1.00 97.75 884 LEU A O 1
ATOM 6551 N N . VAL A 1 885 ? -14.065 7.343 21.557 1.00 97.19 885 VAL A N 1
ATOM 6552 C CA . VAL A 1 885 ? -14.052 6.394 20.434 1.00 97.19 885 VAL A CA 1
ATOM 6553 C C . VAL A 1 885 ? -15.241 5.438 20.556 1.00 97.19 885 VAL A C 1
ATOM 6555 O O . VAL A 1 885 ? -15.528 4.900 21.632 1.00 97.19 885 VAL A O 1
ATOM 6558 N N . ASN A 1 886 ? -15.944 5.230 19.444 1.00 95.06 886 ASN A N 1
ATOM 6559 C CA . ASN A 1 886 ? -17.107 4.356 19.347 1.00 95.06 886 ASN A CA 1
ATOM 6560 C C . ASN A 1 886 ? -16.916 3.363 18.203 1.00 95.06 886 ASN A C 1
ATOM 6562 O O . ASN A 1 886 ? -16.536 3.784 17.114 1.00 95.06 886 ASN A O 1
ATOM 6566 N N . LEU A 1 887 ? -17.286 2.104 18.420 1.00 94.00 887 LEU A N 1
ATOM 6567 C CA . LEU A 1 887 ? -17.405 1.079 17.384 1.00 94.00 887 LEU A CA 1
ATOM 6568 C C . LEU A 1 887 ? -18.895 0.818 17.143 1.00 94.00 887 LEU A C 1
ATOM 6570 O O . LEU A 1 887 ? -19.635 0.522 18.081 1.00 94.00 887 LEU A O 1
ATOM 6574 N N . ASP A 1 888 ? -19.367 1.026 15.917 1.00 90.06 888 ASP A N 1
ATOM 6575 C CA . ASP A 1 888 ? -20.764 0.831 15.504 1.00 90.06 888 ASP A CA 1
ATOM 6576 C C . ASP A 1 888 ? -21.825 1.447 16.424 1.00 90.06 888 ASP A C 1
ATOM 6578 O O . ASP A 1 888 ? -22.902 0.902 16.677 1.00 90.06 888 ASP A O 1
ATOM 6582 N N . ASN A 1 889 ? -21.561 2.697 16.818 1.00 87.56 889 ASN A N 1
ATOM 6583 C CA . ASN A 1 889 ? -22.378 3.523 17.719 1.00 87.56 889 ASN A CA 1
ATOM 6584 C C . ASN A 1 889 ? -22.365 3.071 19.197 1.00 87.56 889 ASN A C 1
ATOM 6586 O O . ASN A 1 889 ? -23.143 3.596 19.999 1.00 87.56 889 ASN A O 1
ATOM 6590 N N . THR A 1 890 ? -21.484 2.140 19.567 1.00 94.94 890 THR A N 1
ATOM 6591 C CA . THR A 1 890 ? -21.211 1.747 20.954 1.00 94.94 890 THR A CA 1
ATOM 6592 C C . THR A 1 890 ? -19.951 2.443 21.460 1.00 94.94 890 THR A C 1
ATOM 6594 O O . THR A 1 890 ? -18.891 2.315 20.858 1.00 94.94 890 THR A O 1
ATOM 6597 N N . GLU A 1 891 ? -20.055 3.172 22.575 1.00 97.19 891 GLU A N 1
ATOM 6598 C CA . GLU A 1 891 ? -18.920 3.811 23.259 1.00 97.19 891 GLU A CA 1
ATOM 6599 C C . GLU A 1 891 ? -17.948 2.731 23.786 1.00 97.19 891 GLU A C 1
ATOM 6601 O O . GLU A 1 891 ? -18.293 2.006 24.724 1.00 97.19 891 GLU A O 1
ATOM 6606 N N . ILE A 1 892 ? -16.743 2.630 23.206 1.00 98.00 892 ILE A N 1
ATOM 6607 C CA . ILE A 1 892 ? -15.739 1.602 23.556 1.00 98.00 892 ILE A CA 1
ATOM 6608 C C . ILE A 1 892 ? -14.541 2.146 24.344 1.00 98.00 892 ILE A C 1
ATOM 6610 O O . ILE A 1 892 ? -13.988 1.422 25.174 1.00 98.00 892 ILE A O 1
ATOM 6614 N N . ALA A 1 893 ? -14.150 3.410 24.146 1.00 98.12 893 ALA A N 1
ATOM 6615 C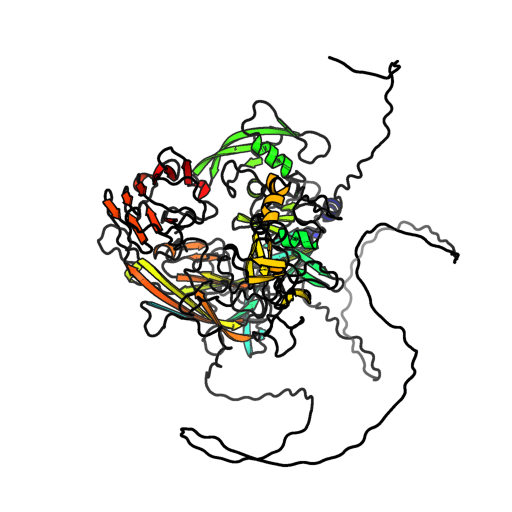 CA . ALA A 1 893 ? -13.028 4.013 24.868 1.00 98.12 893 ALA A CA 1
ATOM 6616 C C . ALA A 1 893 ? -13.145 5.536 25.034 1.00 98.12 893 ALA A C 1
ATOM 6618 O O . ALA A 1 893 ? -13.642 6.235 24.152 1.00 98.12 893 ALA A O 1
ATOM 6619 N N . MET A 1 894 ? -12.610 6.053 26.141 1.00 97.94 894 MET A N 1
ATOM 6620 C CA . MET A 1 894 ? -12.186 7.448 26.289 1.00 97.94 894 MET A CA 1
ATOM 6621 C C . MET A 1 894 ? -10.660 7.499 26.344 1.00 97.94 894 MET A C 1
ATOM 6623 O O . MET A 1 894 ? -10.066 6.924 27.258 1.00 97.94 894 MET A O 1
ATOM 6627 N N . LEU A 1 895 ? -10.041 8.218 25.408 1.00 97.38 895 LEU A N 1
ATOM 6628 C CA . LEU A 1 895 ? -8.612 8.524 25.414 1.00 97.38 895 LEU A CA 1
ATOM 6629 C C . LEU A 1 895 ? -8.429 9.903 26.056 1.00 97.38 895 LEU A C 1
ATOM 6631 O O . LEU A 1 895 ? -8.753 10.929 25.454 1.00 97.38 895 LEU A O 1
ATOM 6635 N N . HIS A 1 896 ? -8.000 9.933 27.315 1.00 95.81 896 HIS A N 1
ATOM 6636 C CA . HIS A 1 896 ? -7.908 11.159 28.114 1.00 95.81 896 HIS A CA 1
ATOM 6637 C C . HIS A 1 896 ? -6.807 12.080 27.598 1.00 95.81 896 HIS A C 1
ATOM 6639 O O . HIS A 1 896 ? -5.752 11.621 27.174 1.00 95.81 896 HIS A O 1
ATOM 6645 N N . ASP A 1 897 ? -7.063 13.388 27.661 1.00 91.38 897 ASP A N 1
ATOM 6646 C CA . ASP A 1 897 ? -6.158 14.464 27.224 1.00 91.38 897 ASP A CA 1
ATOM 6647 C C . ASP A 1 897 ? -5.746 14.449 25.722 1.00 91.38 897 ASP A C 1
ATOM 6649 O O . ASP A 1 897 ? -5.097 15.393 25.268 1.00 91.38 897 ASP A O 1
ATOM 6653 N N . VAL A 1 898 ? -6.212 13.482 24.915 1.00 91.88 898 VAL A N 1
ATOM 6654 C CA . VAL A 1 898 ? -6.083 13.472 23.442 1.00 91.88 898 VAL A CA 1
ATOM 6655 C C . VAL A 1 898 ? -6.904 14.611 22.815 1.00 91.88 898 VAL A C 1
ATOM 6657 O O . VAL A 1 898 ? -8.060 14.847 23.189 1.00 91.88 898 VAL A O 1
ATOM 6660 N N . THR A 1 899 ? -6.303 15.345 21.867 1.00 90.25 899 THR A N 1
ATOM 6661 C CA . THR A 1 899 ? -6.871 16.589 21.282 1.00 90.25 899 THR A CA 1
ATOM 6662 C C . THR A 1 899 ? -7.019 16.604 19.754 1.00 90.25 899 THR A C 1
ATOM 6664 O O . THR A 1 899 ? -7.430 17.625 19.195 1.00 90.25 899 THR A O 1
ATOM 6667 N N . GLY A 1 900 ? -6.693 15.492 19.099 1.00 89.00 900 GLY A N 1
ATOM 6668 C CA . GLY A 1 900 ? -6.899 15.237 17.673 1.00 89.00 900 GLY A CA 1
ATOM 6669 C C . GLY A 1 900 ? -7.783 14.008 17.464 1.00 89.00 900 GLY A C 1
ATOM 6670 O O . GLY A 1 900 ? -8.249 13.407 18.432 1.00 89.00 900 GLY A O 1
ATOM 6671 N N . PHE A 1 901 ? -8.019 13.658 16.204 1.00 90.62 901 PHE A N 1
ATOM 6672 C CA . PHE A 1 901 ? -8.691 12.418 15.814 1.00 90.62 901 PHE A CA 1
ATOM 6673 C C . PHE A 1 901 ? -7.648 11.372 15.426 1.00 90.62 901 PHE A C 1
ATOM 6675 O O . PHE A 1 901 ? -6.605 11.738 14.895 1.00 90.62 901 PHE A O 1
ATOM 6682 N N . LEU A 1 902 ? -7.963 10.102 15.670 1.00 91.12 902 LEU A N 1
ATOM 6683 C CA . LEU A 1 902 ? -7.180 8.964 15.206 1.00 91.12 902 LEU A CA 1
ATOM 6684 C C . LEU A 1 902 ? -7.309 8.815 13.687 1.00 91.12 902 LEU A C 1
ATOM 6686 O O . LEU A 1 902 ? -8.411 8.944 13.142 1.00 91.12 902 LEU A O 1
ATOM 6690 N N . THR A 1 903 ? -6.193 8.514 13.043 1.00 86.88 903 THR A N 1
ATOM 6691 C CA . THR A 1 903 ? -6.046 8.106 11.642 1.00 86.88 903 THR A CA 1
ATOM 6692 C C . THR A 1 903 ? -5.898 6.583 11.553 1.00 86.88 903 THR A C 1
ATOM 6694 O O . THR A 1 903 ? -5.995 5.904 12.571 1.00 86.88 903 THR A O 1
ATOM 6697 N N . ALA A 1 904 ? -5.670 6.024 10.360 1.00 84.38 904 ALA A N 1
ATOM 6698 C CA . ALA A 1 904 ? -5.452 4.584 10.199 1.00 84.38 904 ALA A CA 1
ATOM 6699 C C . ALA A 1 904 ? -4.178 4.092 10.916 1.00 84.38 904 ALA A C 1
ATOM 6701 O O . ALA A 1 904 ? -4.189 2.988 11.452 1.00 84.38 904 ALA A O 1
ATOM 6702 N N . ASP A 1 905 ? -3.118 4.909 10.964 1.00 85.50 905 ASP A N 1
ATOM 6703 C CA . ASP A 1 905 ? -1.839 4.549 11.596 1.00 85.50 905 ASP A CA 1
ATOM 6704 C C . ASP A 1 905 ? -1.953 4.439 13.139 1.00 85.50 905 ASP A C 1
ATOM 6706 O O . ASP A 1 905 ? -1.170 3.725 13.765 1.00 85.50 905 ASP A O 1
ATOM 6710 N N . ASP A 1 906 ? -2.967 5.075 13.750 1.00 91.50 906 ASP A N 1
ATOM 6711 C CA . ASP A 1 906 ? -3.293 4.991 15.187 1.00 91.50 906 ASP A CA 1
ATOM 6712 C C . ASP A 1 906 ? -4.128 3.731 15.558 1.00 91.50 906 ASP A C 1
ATOM 6714 O O . ASP A 1 906 ? -4.657 3.618 16.674 1.00 91.50 906 ASP A O 1
ATOM 6718 N N . PHE A 1 907 ? -4.298 2.773 14.637 1.00 92.50 907 PHE A N 1
ATOM 6719 C CA . PHE A 1 907 ? -5.002 1.505 14.869 1.00 92.50 907 PHE A CA 1
ATOM 6720 C C . PHE A 1 907 ? -4.134 0.286 14.538 1.00 92.50 907 PHE A C 1
ATOM 6722 O O . PHE A 1 907 ? -3.264 0.310 13.674 1.00 92.50 907 PHE A O 1
ATOM 6729 N N . TYR A 1 908 ? -4.422 -0.819 15.224 1.00 93.38 908 TYR A N 1
ATOM 6730 C CA . TYR A 1 908 ? -3.880 -2.140 14.922 1.00 93.38 908 TYR A CA 1
ATOM 6731 C C . TYR A 1 908 ? -4.982 -3.031 14.336 1.00 93.38 908 TYR A C 1
ATOM 6733 O O . TYR A 1 908 ? -5.968 -3.343 15.015 1.00 93.38 908 TYR A O 1
ATOM 6741 N N . PHE A 1 909 ? -4.788 -3.424 13.077 1.00 87.50 909 PHE A N 1
ATOM 6742 C CA . PHE A 1 909 ? -5.710 -4.218 12.263 1.00 87.50 909 PHE A CA 1
ATOM 6743 C C . PHE A 1 909 ? -5.302 -5.702 12.277 1.00 87.50 909 PHE A C 1
ATOM 6745 O O . PHE A 1 909 ? -4.207 -6.027 11.813 1.00 87.50 909 PHE A O 1
ATOM 6752 N N . ALA A 1 910 ? -6.149 -6.578 12.845 1.00 83.62 910 ALA A N 1
ATOM 6753 C CA . ALA A 1 910 ? -5.953 -8.036 12.951 1.00 83.62 910 ALA A CA 1
ATOM 6754 C C . ALA A 1 910 ? -7.218 -8.795 13.406 1.00 83.62 910 ALA A C 1
ATOM 6756 O O . ALA A 1 910 ? -8.122 -8.162 14.002 1.00 83.62 910 ALA A O 1
#

Foldseek 3Di:
DDDDDDDDDDDDDDDDDDDDDPDPPPPPVCLLVVVQVVDFPVNLPPPPPDDDDDPDPPDDPDDDDDDDDDDDDDDDDDDDDDDDDDDDDDDDDDDDDDDDDDDDDDDDDDDDDDDDDDDDDDDDDDDDDDDDDDDDDDDDDDDDDDDDDDDDDDDDDDDDDDDDDDDDDDDDDDDDDDDDDDDDDDPAPDFDDAFPPFQDDDPVDFPDKWWFWADQQQWAAELQLDGCVNVVVQWAPPPWDAAPVGFIKTFGHGQLDWDQEAQWFTFTDDRPPDRQFWIKGADPPNQFIKTFGHFWDKYFHRAWAAQWAQDPPRDTDGLWFLFVQLNCVVQWVANAQPRPVIPDHDQLFWAWQAFDADPRSHFDADPVRGTHGDDRHLFTLLVVLVQLLCQVPDDWDWDCGNVPVDTWIKHWHFDFDADPNFTDGAIFMGTNPPPDTQWTQQQLVFGPDAFLLRHADADDGTPRGRWIDGPNWIWHQHPLRGITIHTYRMYIDKRKTKGKIFIFDDPQQVDPDPPPPDGFKWFFPFKKKKFKWFAAAAQPWFKAWVPDFFPLQFAFFQDWAWWQPQVHNVKIWTFHQAFFAFLVQHIAHGQFDPDDDPAFIAGPVGDGPGGGDADPVRHGGGDTQFICVLLVVNPPRSCNSRVNDRPNSNRRGHSCRLRQLRGAQQHFDAPPVSNGTPHFHGRHRRHQDDPRRNPPAGRFPDRNDGDDQDPPGGSHDGRGIDMGMGTQQRHQAGRLNRMLLSQQPPAQRADSNSHHGHNTTIMMIIDINGRRIMTTRMMMMGTDIDGDDEAEAAEEAEDDQAAEEAHYAAEYEYHDPVYDDPVPPQHEHEYEFNPPDPDLVRSYEYEYEPDDASRYAYEDRPPQDDLSCPSVQWDWDQDPQAIFIGGSNHGNYGYGPHDDDHHRSRYRGD

Radius of gyration: 34.22 Å; chains: 1; bounding box: 104×106×99 Å

Organism: NCBI:txid266809

Sequence (910 aa):
MANSGKGRPSKGPIPGAIGAAVTPLGRQNTLIEDIVAQITTADLMEIDTEVLVGDLDSTDVRNDADSSDRTAPTLSVATGASAATASAIGAVASEAAQQAGFGASGNPNSAGNSGFGAGGNPNAGQGGTGNPNPGGNNPGTGNGTGAGNPNPGGNNPGNGNGNGAGNPNAGGSGNGDGSGGGDGGSDKPAPAPTPPDIPLLNADTVQFKSSYVFNVDDVTVGFDGTTLADRPESLDLSTQVVTKEGVTINPIDSEFGFYVDDFIGAQQKVWDGDFGEGFVGTLPGGDGIAVADARTDTFSTPARLGTWLEGIGGNFVKASTEHYSVMQDILADQAFPGDDTGFYQLDDDLRIVDYKIDANFQPILDTSGRLQQDVLHDFYIKEIVTALEQANADTPLSIDFDRDGTTDAYSAYMDYQDFEGTSRYVAVVDIGNDGTVDVVDGNLNGFGVFGISDILAPNESTILADIAVGSDYSVTLKDDGKLLYRWGNAIKRPNDVRLDAKMDLPDEWKIDSDGDGLLQLYQITAAELVVNHTVTNNPNDQIRPEDFENEAAIGILPDYVEVRDPFDPDNVLWVSTKDVYAGDGTFLQSYLSDTPTSTVVFDLGGNPIGYLNTGPAGEPIGTVLRDFSLIDAADGSTLSQIGALSSDLTGGFTKAWYTTMDREPFQADLTDDGSEYEIGPRWRLQPDKYGQDLPSVTIPQDVSNPPPVTNGQEKYEVGADTTTVLNLLDWSGTSPLTLSAGWMSNNGEVSDNGVNMTDNFDVAYYIKGDMKPVNLYDAELLMEYEEVTINNANTTINGTIFENTLVGKGSNTFDLSGVALDQTDGRSDLIVLGYGAETAEDIGFNEVYDFGLEEDALGLIGFDLNPDNYNIHITQLQTGDGLLVNLDNTEIAMLHDVTGFLTADDFYFA